Protein AF-A0A0G0A0A4-F1 (afdb_monomer)

Sequence (777 aa):
MSSAQNKLYKPHVIRAKIATLVMGVAFLLLSVNTVLAADTTIGEYLYNDDYTIDTGASCTLNVKNSDGTALITDQVISSTADGWYGYTFSSPTTTGYYRSEMCCDTNGDHLCIDKSFEINEAVDSSPSTNDISSAVWGYSGRTLTGFNNIVADVWSYATRKLTSGENIVTTVTSTNIENIKTTSNETRLILEQLVNKPIIENSLEEVQDIDLSEKIQTSKTVANELYINLLFLDTTIDKTNKDWVKLTDREILDNLSEAKDIIGDESDSTSSNSFFGKINFLRDTWGLKEGDELHEEIKAINNSLGFVQSGIASYGKSNALLKELRGSSVYLTTSEKILSLINKKISENEANSLLIENNLIASNNILNSWNSNSYLDVKNKVDDLILDVLAINKVPKGKLVIESSFNNISLDKKLKNKVLGLRALLFANKKLMINGSKTVLIANWLEEGSLVIKTLITNPSILISQEVPLKYYLPKEVKKEHIIETDAGAEVKYDTERDQLYVEGNFTLKPGETRTVKVRVEDVWQISETEIDNLLKQTDDLVKPLEKTAYFAQGITLKSNIGVSLNKAKDLLKDGVTPEAKIKAYREAELEINSVKEQVEKLKELVSLASSSGSILGFVGGSQAIAVWGIVITIATGFVFMTVYMRKLLGKETAKEVVLHSKKKHLYDKLAVFLVVSTISGLLSSIGVKKLVLPVYASQNKEVLGTATIDYKAIKIVKLVSLSGVVKTYQNVVDETVLEIIDSGKSAIEIERAGDRVKVVYDQKEAYVDLQNVLSE

Mean predicted aligned error: 21.41 Å

Foldseek 3Di:
DDDDDDDDDDDPDDDDDDDDDPDDDDDDDDDDPDPFQPKGKFKDADADPVRHADQPKWKFKWKADQVRHTDDDRHTWHDDPRRMTMDIDRHDPDWFKMWMKMWIDDPRDIDIDIRIDTDDDDDDDDQPPVNVVCCVVVPPPDPPVVDPCVVVVQVVPPDDPPPPPCPPDVVVDPVVVVVVVVVVVVVVVVLVCLLPPDQKVQALVVPDDPCLVVLLVVLLVLLVLLLVLLVLLLVLLVVCLVCVVVDFLVRSLVSLVVNLVQQDDCPADCPDNHNNNSLNVLCQFAVDPLSVVLSVLSVLLNVLSVVLNVCCVPPRDDPVNSVSSVVNSVSSVVSNVSSVVSSVVSVVSVVLLVLLVVLLVLLVVLLQCLVVDDPVVSQVSLVVSVVSLVVSALQQVLVVLLDDPDPPDDPSQSSNSNSQSSSQRSSQSVVCSRNDQQDWDWYWTWGDDQTKIKIKTWNSAQPFKDKDKDKMWHGLLFDPVFWDDWDPFKDWDADPVVNTIMIIGIDIAGHSDMDMIMTGGGDRLDDDVVVLVVLLVLLVVLLVLCPPFPCNVVSVVLSVLLVVLSVQLVVLCVSQSGPSSSNSSSSSSVVSVVVSVVSSVVSVVSSVVRVVPPDPPPPDDDPPDVVPVVVVVVVVVVVVVVVVVVCVVVVDDDDDDDDDDDDDDDDDDDDPPDPDPDPPDDPDDDDDDDDDDDDDDDDDDDDDDDDDDDDDPFKDFDDWDDPDDDADADDDPPPARWGWDADDAWTWTWIDGPHDIDIDIDGDRTDTDRPVVVVVD

Organism: NCBI:txid1618566

Structure (mmCIF, N/CA/C/O backbone):
data_AF-A0A0G0A0A4-F1
#
_entry.id   AF-A0A0G0A0A4-F1
#
loop_
_atom_site.group_PDB
_atom_site.id
_atom_site.type_symbol
_atom_site.label_atom_id
_atom_site.label_alt_id
_atom_site.label_comp_id
_atom_site.label_asym_id
_atom_site.label_entity_id
_atom_site.label_seq_id
_atom_site.pdbx_PDB_ins_code
_atom_site.Cartn_x
_atom_site.Cartn_y
_atom_site.Cartn_z
_atom_site.occupancy
_atom_site.B_iso_or_equiv
_atom_site.auth_seq_id
_atom_site.auth_comp_id
_atom_site.auth_asym_id
_atom_site.auth_atom_id
_atom_site.pdbx_PDB_model_num
ATOM 1 N N . MET A 1 1 ? 0.612 53.988 1.723 1.00 29.50 1 MET A N 1
ATOM 2 C CA . MET A 1 1 ? 1.878 54.645 1.324 1.00 29.50 1 MET A CA 1
ATOM 3 C C . MET A 1 1 ? 2.865 53.531 0.987 1.00 29.50 1 MET A C 1
ATOM 5 O O . MET A 1 1 ? 3.142 52.733 1.861 1.00 29.50 1 MET A O 1
ATOM 9 N N . SER A 1 2 ? 3.047 53.244 -0.311 1.00 24.03 2 SER A N 1
ATOM 10 C CA . SER A 1 2 ? 4.286 53.507 -1.087 1.00 24.03 2 SER A CA 1
ATOM 11 C C . SER A 1 2 ? 5.412 52.506 -0.762 1.00 24.03 2 SER A C 1
ATOM 13 O O . SER A 1 2 ? 5.989 52.590 0.310 1.00 24.03 2 SER A O 1
ATOM 15 N N . SER A 1 3 ? 5.610 51.469 -1.594 1.00 24.91 3 SER A N 1
ATOM 16 C CA . SER A 1 3 ? 6.610 51.397 -2.700 1.00 24.91 3 SER A CA 1
ATOM 17 C C . SER A 1 3 ? 7.986 50.928 -2.193 1.00 24.91 3 SER A C 1
ATOM 19 O O . SER A 1 3 ? 8.623 51.652 -1.446 1.00 24.91 3 SER A O 1
ATOM 21 N N . ALA A 1 4 ? 8.389 49.668 -2.380 1.00 26.62 4 ALA A N 1
ATOM 22 C CA . ALA A 1 4 ? 9.001 49.039 -3.567 1.00 26.62 4 ALA A CA 1
ATOM 23 C C . ALA A 1 4 ? 10.544 49.153 -3.651 1.00 26.62 4 ALA A C 1
ATOM 25 O O . ALA A 1 4 ? 11.102 50.240 -3.608 1.00 26.62 4 ALA A O 1
ATOM 26 N N . GLN A 1 5 ? 11.144 47.977 -3.906 1.00 28.94 5 GLN A N 1
ATOM 27 C CA . GLN A 1 5 ? 12.481 47.642 -4.430 1.00 28.94 5 GLN A CA 1
ATOM 28 C C . GLN A 1 5 ? 13.717 47.694 -3.509 1.00 28.94 5 GLN A C 1
ATOM 30 O O . GLN A 1 5 ? 14.289 48.747 -3.265 1.00 28.94 5 GLN A O 1
ATOM 35 N N . ASN A 1 6 ? 14.267 46.503 -3.217 1.00 24.59 6 ASN A N 1
ATOM 36 C CA . ASN A 1 6 ? 15.629 46.191 -3.661 1.00 24.59 6 ASN A CA 1
ATOM 37 C C . ASN A 1 6 ? 15.831 44.685 -3.930 1.00 24.59 6 ASN A C 1
ATOM 39 O O . ASN A 1 6 ? 15.337 43.828 -3.201 1.00 24.59 6 ASN A O 1
ATOM 43 N N . LYS A 1 7 ? 16.515 44.392 -5.039 1.00 26.94 7 LYS A N 1
ATOM 44 C CA . LYS A 1 7 ? 16.968 43.072 -5.509 1.00 26.94 7 LYS A CA 1
ATOM 45 C C . LYS A 1 7 ? 18.285 42.692 -4.811 1.00 26.94 7 LYS A C 1
ATOM 47 O O . LYS A 1 7 ? 19.042 43.582 -4.452 1.00 26.94 7 LYS A O 1
ATOM 52 N N . LEU A 1 8 ? 18.587 41.386 -4.829 1.00 25.94 8 LEU A N 1
ATOM 53 C CA . LEU A 1 8 ? 19.893 40.740 -4.587 1.00 25.94 8 LEU A CA 1
ATOM 54 C C . LEU A 1 8 ? 20.396 40.730 -3.136 1.00 25.94 8 LEU A C 1
ATOM 56 O O . LEU A 1 8 ? 21.037 41.667 -2.693 1.00 25.94 8 LEU A O 1
ATOM 60 N N . TYR A 1 9 ? 20.187 39.606 -2.454 1.00 22.77 9 TYR A N 1
ATOM 61 C CA . TYR A 1 9 ? 21.241 38.669 -2.038 1.00 22.77 9 TYR A CA 1
ATOM 62 C C . TYR A 1 9 ? 20.531 37.353 -1.681 1.00 22.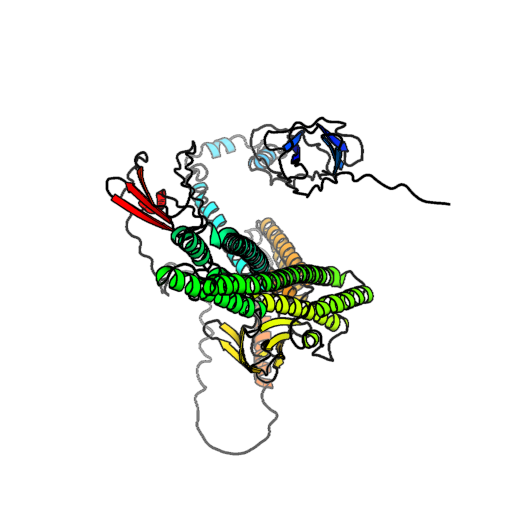77 9 TYR A C 1
ATOM 64 O O . TYR A 1 9 ? 19.461 37.388 -1.080 1.00 22.77 9 TYR A O 1
ATOM 72 N N . LYS A 1 10 ? 21.055 36.201 -2.116 1.00 29.08 10 LYS A N 1
ATOM 73 C CA . LYS A 1 10 ? 20.685 34.905 -1.528 1.00 29.08 10 LYS A CA 1
ATOM 74 C C . LYS A 1 10 ? 21.368 34.854 -0.157 1.00 29.08 10 LYS A C 1
ATOM 76 O O . LYS A 1 10 ? 22.597 34.868 -0.163 1.00 29.08 10 LYS A O 1
ATOM 81 N N . PRO A 1 11 ? 20.655 34.769 0.974 1.00 26.02 11 PRO A N 1
ATOM 82 C CA . PRO A 1 11 ? 21.219 34.126 2.143 1.00 26.02 11 PRO A CA 1
ATOM 83 C C . PRO A 1 11 ? 21.081 32.616 1.938 1.00 26.02 11 PRO A C 1
ATOM 85 O O . PRO A 1 11 ? 20.034 32.132 1.490 1.00 26.02 11 PRO A O 1
ATOM 88 N N . HIS A 1 12 ? 22.155 31.889 2.215 1.00 28.31 12 HIS A N 1
ATOM 89 C CA . HIS A 1 12 ? 22.087 30.463 2.488 1.00 28.31 12 HIS A CA 1
ATOM 90 C C . HIS A 1 12 ? 21.062 30.263 3.608 1.00 28.31 12 HIS A C 1
ATOM 92 O O . HIS A 1 12 ? 21.172 30.845 4.681 1.00 28.31 12 HIS A O 1
ATOM 98 N N . VAL A 1 13 ? 19.976 29.553 3.307 1.00 28.94 13 VAL A N 1
ATOM 99 C CA . VAL A 1 13 ? 18.944 29.247 4.296 1.00 28.94 13 VAL A CA 1
ATOM 100 C C . VAL A 1 13 ? 19.255 27.856 4.810 1.00 28.94 13 VAL A C 1
ATOM 102 O O . VAL A 1 13 ? 18.861 26.873 4.179 1.00 28.94 13 VAL A O 1
ATOM 105 N N . ILE A 1 14 ? 19.932 27.795 5.955 1.00 32.34 14 ILE A N 1
ATOM 106 C CA . ILE A 1 14 ? 20.037 26.579 6.759 1.00 32.34 14 ILE A CA 1
ATOM 107 C C . ILE A 1 14 ? 18.608 26.113 7.056 1.00 32.34 14 ILE A C 1
ATOM 109 O O . ILE A 1 14 ? 17.796 26.835 7.642 1.00 32.34 14 ILE A O 1
ATOM 113 N N . ARG A 1 15 ? 18.267 24.904 6.609 1.00 31.47 15 ARG A N 1
ATOM 114 C CA . ARG A 1 15 ? 17.000 24.248 6.947 1.00 31.47 15 ARG A CA 1
ATOM 115 C C . ARG A 1 15 ? 17.237 23.319 8.131 1.00 31.47 15 ARG A C 1
ATOM 117 O O . ARG A 1 15 ? 17.582 22.158 7.932 1.00 31.47 15 ARG A O 1
ATOM 124 N N . ALA A 1 16 ? 16.998 23.805 9.347 1.00 31.25 16 ALA A N 1
ATOM 125 C CA . ALA A 1 16 ? 16.889 22.935 10.514 1.00 31.25 16 ALA A CA 1
ATOM 126 C C . ALA A 1 16 ? 15.689 21.988 10.325 1.00 31.25 16 ALA A C 1
ATOM 128 O O . ALA A 1 16 ? 14.550 22.433 10.156 1.00 31.25 16 ALA A O 1
ATOM 129 N N . LYS A 1 17 ? 15.940 20.675 10.308 1.00 31.05 17 LYS A N 1
ATOM 130 C CA . LYS A 1 17 ? 14.891 19.656 10.417 1.00 31.05 17 LYS A CA 1
ATOM 131 C C . LYS A 1 17 ? 14.899 19.108 11.839 1.00 31.05 17 LYS A C 1
ATOM 133 O O . LYS A 1 17 ? 15.917 18.629 12.316 1.00 31.05 17 LYS A O 1
ATOM 138 N N . ILE A 1 18 ? 13.737 19.213 12.475 1.00 26.08 18 ILE A N 1
ATOM 139 C CA . ILE A 1 18 ? 13.454 18.866 13.868 1.00 26.08 18 ILE A CA 1
ATOM 140 C C . ILE A 1 18 ? 13.648 17.357 14.086 1.00 26.08 18 ILE A C 1
ATOM 142 O O . ILE A 1 18 ? 12.880 16.559 13.548 1.00 26.08 18 ILE A O 1
ATOM 146 N N . ALA A 1 19 ? 14.624 16.977 14.912 1.00 27.44 19 ALA A N 1
ATOM 147 C CA . ALA A 1 19 ? 14.659 15.688 15.596 1.00 27.44 19 ALA A CA 1
ATOM 148 C C . ALA A 1 19 ? 14.524 15.953 17.104 1.00 27.44 19 ALA A C 1
ATOM 150 O O . ALA A 1 19 ? 15.497 16.207 17.807 1.00 27.44 19 ALA A O 1
ATOM 151 N N . THR A 1 20 ? 13.289 15.966 17.606 1.00 28.41 20 THR A N 1
ATOM 152 C CA . THR A 1 20 ? 13.026 16.141 19.039 1.00 28.41 20 THR A CA 1
ATOM 153 C C . THR A 1 20 ? 13.281 14.819 19.760 1.00 28.41 20 THR A C 1
ATOM 155 O O . THR A 1 20 ? 12.445 13.920 19.705 1.00 28.41 20 THR A O 1
ATOM 158 N N . LEU A 1 21 ? 14.413 14.698 20.456 1.00 26.48 21 LEU A N 1
ATOM 159 C CA . LEU A 1 21 ? 14.644 13.636 21.435 1.00 26.48 21 LEU A CA 1
ATOM 160 C C . LEU A 1 21 ? 14.591 14.247 22.842 1.00 26.48 21 LEU A C 1
ATOM 162 O O . LEU A 1 21 ? 15.580 14.778 23.336 1.00 26.48 21 LEU A O 1
ATOM 166 N N . VAL A 1 22 ? 13.427 14.186 23.492 1.00 28.73 22 VAL A N 1
ATOM 167 C CA . VAL A 1 22 ? 13.326 14.420 24.941 1.00 28.73 22 VAL A CA 1
ATOM 168 C C . VAL A 1 22 ? 13.522 13.068 25.615 1.00 28.73 22 VAL A C 1
ATOM 170 O O . VAL A 1 22 ? 12.591 12.270 25.701 1.00 28.73 22 VAL A O 1
ATOM 173 N N . MET A 1 23 ? 14.748 12.779 26.048 1.00 30.05 23 MET A N 1
ATOM 174 C CA . MET A 1 23 ? 15.047 11.575 26.820 1.00 30.05 23 MET A CA 1
ATOM 175 C C . MET A 1 23 ? 14.993 11.918 28.312 1.00 30.05 23 MET A C 1
ATOM 177 O O . MET A 1 23 ? 15.992 12.274 28.927 1.00 30.05 23 MET A O 1
ATOM 181 N N . GLY A 1 24 ? 13.799 11.847 28.897 1.00 28.95 24 GLY A N 1
ATOM 182 C CA . GLY A 1 24 ? 13.641 11.823 30.346 1.00 28.95 24 GLY A CA 1
ATOM 183 C C . GLY A 1 24 ? 13.577 10.377 30.814 1.00 28.95 24 GLY A C 1
ATOM 184 O O . GLY A 1 24 ? 12.564 9.742 30.563 1.00 28.95 24 GLY A O 1
ATOM 185 N N . VAL A 1 25 ? 14.647 9.867 31.434 1.00 28.09 25 VAL A N 1
ATOM 186 C CA . VAL A 1 25 ? 14.665 8.997 32.634 1.00 28.09 25 VAL A CA 1
ATOM 187 C C . VAL A 1 25 ? 16.126 8.639 32.939 1.00 28.09 25 VAL A C 1
ATOM 189 O O . VAL A 1 25 ? 16.785 7.962 32.155 1.00 28.09 25 VAL A O 1
ATOM 192 N N . ALA A 1 26 ? 16.591 8.983 34.141 1.00 28.75 26 ALA A N 1
ATOM 193 C CA . ALA A 1 26 ? 17.640 8.232 34.824 1.00 28.75 26 ALA A CA 1
ATOM 194 C C . ALA A 1 26 ? 17.205 7.988 36.274 1.00 28.75 26 ALA A C 1
ATOM 196 O O . ALA A 1 26 ? 17.236 8.878 37.121 1.00 28.75 26 ALA A O 1
ATOM 197 N N . PHE A 1 27 ? 16.767 6.756 36.535 1.00 28.61 27 PHE A N 1
ATOM 198 C CA . PHE A 1 27 ? 16.627 6.193 37.872 1.00 28.61 27 PHE A CA 1
ATOM 199 C C . PHE A 1 27 ? 18.012 5.698 38.299 1.00 28.61 27 PHE A C 1
ATOM 201 O O . PHE A 1 27 ? 18.518 4.721 37.750 1.00 28.61 27 PHE A O 1
ATOM 208 N N . LEU A 1 28 ? 18.627 6.348 39.286 1.00 26.70 28 LEU A N 1
ATOM 209 C CA . LEU A 1 28 ? 19.745 5.770 40.025 1.00 26.70 28 LEU A CA 1
ATOM 210 C C . LEU A 1 28 ? 19.579 6.108 41.506 1.00 26.70 28 LEU A C 1
ATOM 212 O O . LEU A 1 28 ? 19.682 7.251 41.942 1.00 26.70 28 LEU A O 1
ATOM 216 N N . LEU A 1 29 ? 19.242 5.060 42.254 1.00 30.55 29 LEU A N 1
ATOM 217 C CA . LEU A 1 29 ? 19.116 5.029 43.702 1.00 30.55 29 LEU A CA 1
ATOM 218 C C . LEU A 1 29 ? 20.451 5.397 44.356 1.00 30.55 29 LEU A C 1
ATOM 220 O O . LEU A 1 29 ? 21.361 4.573 44.386 1.00 30.55 29 LEU A O 1
ATOM 224 N N . LEU A 1 30 ? 20.520 6.572 44.979 1.00 26.03 30 LEU A N 1
ATOM 225 C CA . LEU A 1 30 ? 21.329 6.780 46.173 1.00 26.03 30 LEU A CA 1
ATOM 226 C C . LEU A 1 30 ? 20.505 7.544 47.210 1.00 26.03 30 LEU A C 1
ATOM 228 O O . LEU A 1 30 ? 19.925 8.596 46.965 1.00 26.03 30 LEU A O 1
ATOM 232 N N . SER A 1 31 ? 20.438 6.926 48.379 1.00 36.94 31 SER A N 1
ATOM 233 C CA . SER A 1 31 ? 19.771 7.356 49.595 1.00 36.94 31 SER A CA 1
ATOM 234 C C . SER A 1 31 ? 20.186 8.759 50.041 1.00 36.94 31 SER A C 1
ATOM 236 O O . SER A 1 31 ? 21.280 8.911 50.577 1.00 36.94 31 SER A O 1
ATOM 238 N N . VAL A 1 32 ? 19.298 9.746 49.916 1.00 31.20 32 VAL A N 1
ATOM 239 C CA . VAL A 1 32 ? 19.182 10.897 50.830 1.00 31.20 32 VAL A CA 1
ATOM 240 C C . VAL A 1 32 ? 17.857 11.624 50.577 1.00 31.20 32 VAL A C 1
ATOM 242 O O . VAL A 1 32 ? 17.460 11.824 49.435 1.00 31.20 32 VAL A O 1
ATOM 245 N N . ASN A 1 33 ? 17.179 12.015 51.660 1.00 36.56 33 ASN A N 1
ATOM 246 C CA . ASN A 1 33 ? 15.946 12.812 51.683 1.00 36.56 33 ASN A CA 1
ATOM 247 C C . ASN A 1 33 ? 16.153 14.231 51.128 1.00 36.56 33 ASN A C 1
ATOM 249 O O . ASN A 1 33 ? 16.147 15.216 51.867 1.00 36.56 33 ASN A O 1
ATOM 253 N N . THR A 1 34 ? 16.292 14.343 49.819 1.00 35.16 34 THR A N 1
ATOM 254 C CA . THR A 1 34 ? 16.170 15.592 49.074 1.00 35.16 34 THR A CA 1
ATOM 255 C C . THR A 1 34 ? 15.450 15.253 47.783 1.00 35.16 34 THR A C 1
ATOM 257 O O . THR A 1 34 ? 15.852 14.305 47.113 1.00 35.16 34 THR A O 1
ATOM 260 N N . VAL A 1 35 ? 14.405 16.006 47.426 1.00 36.62 35 VAL A N 1
ATOM 261 C CA . VAL A 1 35 ? 13.952 16.075 46.031 1.00 36.62 35 VAL A CA 1
ATOM 262 C C . VAL A 1 35 ? 15.178 16.533 45.252 1.00 36.62 35 VAL A C 1
ATOM 264 O O . VAL A 1 35 ? 15.527 17.711 45.283 1.00 36.62 35 VAL A O 1
ATOM 267 N N . LEU A 1 36 ? 15.929 15.585 44.694 1.00 41.47 36 LEU A N 1
ATOM 268 C CA . LEU A 1 36 ? 17.048 15.911 43.834 1.00 41.47 36 LEU A CA 1
ATOM 269 C C . LEU A 1 36 ? 16.397 16.524 42.608 1.00 41.47 36 LEU A C 1
ATOM 271 O O . LEU A 1 36 ? 15.638 15.857 41.906 1.00 41.47 36 LEU A O 1
ATOM 275 N N . ALA A 1 37 ? 16.630 17.819 42.418 1.00 53.06 37 ALA A N 1
ATOM 276 C CA . ALA A 1 37 ? 16.409 18.457 41.140 1.00 53.06 37 ALA A CA 1
ATOM 277 C C . ALA A 1 37 ? 17.038 17.541 40.083 1.00 53.06 37 ALA A C 1
ATOM 279 O O . ALA A 1 37 ? 18.246 17.313 40.116 1.00 53.06 37 ALA A O 1
ATOM 280 N N . ALA A 1 38 ? 16.217 16.929 39.230 1.00 62.59 38 ALA A N 1
ATOM 281 C CA . ALA A 1 38 ? 16.738 16.118 38.142 1.00 62.59 38 ALA A CA 1
ATOM 282 C C . ALA A 1 38 ? 17.579 17.037 37.255 1.00 62.59 38 ALA A C 1
ATOM 284 O O . ALA A 1 38 ? 17.164 18.164 36.984 1.00 62.59 38 ALA A O 1
ATOM 285 N N . ASP A 1 39 ? 18.751 16.607 36.813 1.00 77.75 39 ASP A N 1
ATOM 286 C CA . ASP A 1 39 ? 19.500 17.393 35.842 1.00 77.75 39 ASP A CA 1
ATOM 287 C C . ASP A 1 39 ? 18.760 17.337 34.496 1.00 77.75 39 ASP A C 1
ATOM 289 O O . ASP A 1 39 ? 18.486 16.261 33.964 1.00 77.75 39 ASP A O 1
ATOM 293 N N . THR A 1 40 ? 18.382 18.504 33.975 1.00 80.44 40 THR A N 1
ATOM 294 C CA . THR A 1 40 ? 17.762 18.672 32.659 1.00 80.44 40 THR A CA 1
ATOM 295 C C . THR A 1 40 ? 18.833 19.098 31.668 1.00 80.44 40 THR A C 1
ATOM 297 O O . THR A 1 40 ? 19.516 20.103 31.873 1.00 80.44 40 THR A O 1
ATOM 300 N N . THR A 1 41 ? 18.956 18.355 30.570 1.00 88.31 41 THR A N 1
ATOM 301 C CA . THR A 1 41 ? 19.837 18.697 29.449 1.00 88.31 41 THR A CA 1
ATOM 302 C C . THR A 1 41 ? 19.011 19.224 28.285 1.00 88.31 41 THR A C 1
ATOM 304 O O . THR A 1 41 ? 18.107 18.546 27.802 1.00 88.31 41 THR A O 1
ATOM 307 N N . ILE A 1 42 ? 19.345 20.422 27.809 1.00 88.25 42 ILE A N 1
ATOM 308 C CA . ILE A 1 42 ? 18.784 21.007 26.586 1.00 88.25 42 ILE A CA 1
ATOM 309 C C . ILE A 1 42 ? 19.903 21.102 25.558 1.00 88.25 42 ILE A C 1
ATOM 311 O O . ILE A 1 42 ? 20.974 21.621 25.872 1.00 88.25 42 ILE A O 1
ATOM 315 N N . GLY A 1 43 ? 19.657 20.626 24.340 1.00 89.31 43 GLY A N 1
ATOM 316 C CA . GLY A 1 43 ? 20.625 20.728 23.256 1.00 89.31 43 GLY A CA 1
ATOM 317 C C . GLY A 1 43 ? 20.066 20.427 21.868 1.00 89.31 43 GLY A C 1
ATOM 318 O O . GLY A 1 43 ? 18.873 20.148 21.702 1.00 89.31 43 GLY A O 1
ATOM 319 N N . GLU A 1 44 ? 20.941 20.533 20.872 1.00 87.88 44 GLU A N 1
ATOM 320 C CA . GLU A 1 44 ? 20.656 20.305 19.454 1.00 87.88 44 GLU A CA 1
ATOM 321 C C . GLU A 1 44 ? 21.911 19.826 18.708 1.00 87.88 44 GLU A C 1
ATOM 323 O O . GLU A 1 44 ? 23.029 20.225 19.041 1.00 87.88 44 GLU A O 1
ATOM 328 N N . TYR A 1 45 ? 21.719 19.000 17.676 1.00 90.62 45 TYR A N 1
ATOM 329 C CA . TYR A 1 45 ? 22.780 18.657 16.726 1.00 90.62 45 TYR A CA 1
ATOM 330 C C . TYR A 1 45 ? 22.881 19.709 15.620 1.00 90.62 45 TYR A C 1
ATOM 332 O O . TYR A 1 45 ? 21.875 20.057 14.996 1.00 90.62 45 TYR A O 1
ATOM 340 N N . LEU A 1 46 ? 24.097 20.174 15.327 1.00 84.94 46 LEU A N 1
ATOM 341 C CA . LEU A 1 46 ? 24.328 21.149 14.263 1.00 84.94 46 LEU A CA 1
ATOM 342 C C . LEU A 1 46 ? 24.993 20.510 13.037 1.00 84.94 46 LEU A C 1
ATOM 344 O O . LEU A 1 46 ? 26.036 19.859 13.126 1.00 84.94 46 LEU A O 1
ATOM 348 N N . TYR A 1 47 ? 24.389 20.750 11.873 1.00 83.75 47 TYR A N 1
ATOM 349 C CA . TYR A 1 47 ? 24.894 20.327 10.570 1.00 83.75 47 TYR A CA 1
ATOM 350 C C . TYR A 1 47 ? 24.950 21.526 9.622 1.00 83.75 47 TYR A C 1
ATOM 352 O O . TYR A 1 47 ? 24.092 22.409 9.691 1.00 83.75 47 TYR A O 1
ATOM 360 N N . ASN A 1 48 ? 25.925 21.537 8.714 1.00 79.38 48 ASN A N 1
ATOM 361 C CA . ASN A 1 48 ? 25.966 22.508 7.619 1.00 79.38 48 ASN A CA 1
ATOM 362 C C . ASN A 1 48 ? 25.065 22.093 6.436 1.00 79.38 48 ASN A C 1
ATOM 364 O O . ASN A 1 48 ? 24.437 21.032 6.453 1.00 79.38 48 ASN A O 1
ATOM 368 N N . ASP A 1 49 ? 25.019 22.924 5.388 1.00 76.06 49 ASP A N 1
ATOM 369 C CA . ASP A 1 49 ? 24.184 22.712 4.190 1.00 76.06 49 ASP A CA 1
ATOM 370 C C . ASP A 1 49 ? 24.474 21.386 3.449 1.00 76.06 49 ASP A C 1
ATOM 372 O O . ASP A 1 49 ? 23.611 20.887 2.724 1.00 76.06 49 ASP A O 1
ATOM 376 N N . ASP A 1 50 ? 25.651 20.791 3.667 1.00 77.50 50 ASP A N 1
ATOM 377 C CA . ASP A 1 50 ? 26.073 19.508 3.092 1.00 77.50 50 ASP A CA 1
ATOM 378 C C . ASP A 1 50 ? 25.802 18.309 4.028 1.00 77.50 50 ASP A C 1
ATOM 380 O O . ASP A 1 50 ? 26.282 17.203 3.777 1.00 77.50 50 ASP A O 1
ATOM 384 N N . TYR A 1 51 ? 25.036 18.504 5.112 1.00 76.81 51 TYR A N 1
ATOM 385 C CA . TYR A 1 51 ? 24.743 17.498 6.147 1.00 76.81 51 TYR A CA 1
ATOM 386 C C . TYR A 1 51 ? 25.986 16.950 6.866 1.00 76.81 51 TYR A C 1
ATOM 388 O O . TYR A 1 51 ? 25.963 15.852 7.426 1.00 76.81 51 TYR A O 1
ATOM 396 N N . THR A 1 52 ? 27.078 17.713 6.886 1.00 79.38 52 THR A N 1
ATOM 397 C CA . THR A 1 52 ? 28.266 17.374 7.677 1.00 79.38 52 THR A CA 1
ATOM 398 C C . THR A 1 52 ? 28.204 18.056 9.041 1.00 79.38 52 THR A C 1
ATOM 400 O O . THR A 1 52 ? 27.661 19.154 9.167 1.00 79.38 52 THR A O 1
ATOM 403 N N . ILE A 1 53 ? 28.719 17.373 10.067 1.00 86.06 53 ILE A N 1
ATOM 404 C CA . ILE A 1 53 ? 28.735 17.859 11.451 1.00 86.06 53 ILE A CA 1
ATOM 405 C C . ILE A 1 53 ? 29.494 19.191 11.524 1.00 86.06 53 ILE A C 1
ATOM 407 O O . ILE A 1 53 ? 30.647 19.264 11.094 1.00 86.06 53 ILE A O 1
ATOM 411 N N . ASP A 1 54 ? 28.869 20.216 12.106 1.00 82.62 54 ASP A N 1
ATOM 412 C CA . ASP A 1 54 ? 29.525 21.491 12.406 1.00 82.62 54 ASP A CA 1
ATOM 413 C C . ASP A 1 54 ? 29.805 21.589 13.910 1.00 82.62 54 ASP A C 1
ATOM 415 O O . ASP A 1 54 ? 28.889 21.721 14.714 1.00 82.62 54 ASP A O 1
ATOM 419 N N . THR A 1 55 ? 31.081 21.519 14.299 1.00 86.81 55 THR A N 1
ATOM 420 C CA . THR A 1 55 ? 31.526 21.705 15.694 1.00 86.81 55 THR A CA 1
ATOM 421 C C . THR A 1 55 ? 32.090 23.104 15.965 1.00 86.81 55 THR A C 1
ATOM 423 O O . THR A 1 55 ? 32.597 23.349 17.062 1.00 86.81 55 THR A O 1
ATOM 426 N N . GLY A 1 56 ? 32.086 23.996 14.967 1.00 83.81 56 GLY A N 1
ATOM 427 C CA . GLY A 1 56 ? 32.715 25.320 15.005 1.00 83.81 56 GLY A CA 1
ATOM 428 C C . GLY A 1 56 ? 31.777 26.475 15.367 1.00 83.81 56 GLY A C 1
ATOM 429 O O . GLY A 1 56 ? 32.244 27.606 15.497 1.00 83.81 56 GLY A O 1
ATOM 430 N N . ALA A 1 57 ? 30.481 26.213 15.540 1.00 86.56 57 ALA A N 1
ATOM 431 C CA . ALA A 1 57 ? 29.494 27.223 15.903 1.00 86.56 57 ALA A CA 1
ATOM 432 C C . ALA A 1 57 ? 29.612 27.683 17.365 1.00 86.56 57 ALA A C 1
ATOM 434 O O . ALA A 1 57 ? 30.011 26.920 18.249 1.00 86.56 57 ALA A O 1
ATOM 435 N N . SER A 1 58 ? 29.208 28.929 17.617 1.00 90.62 58 SER A N 1
ATOM 436 C CA . SER A 1 58 ? 29.053 29.516 18.948 1.00 90.62 58 SER A CA 1
ATOM 437 C C . SER A 1 58 ? 27.571 29.562 19.310 1.00 90.62 58 SER A C 1
ATOM 439 O O . SER A 1 58 ? 26.830 30.328 18.701 1.00 90.62 58 SER A O 1
ATOM 441 N N . CYS A 1 59 ? 27.139 28.776 20.299 1.00 93.12 59 CYS A N 1
ATOM 442 C CA . CYS A 1 59 ? 25.731 28.686 20.693 1.00 93.12 59 CYS A CA 1
ATOM 443 C C . CYS A 1 59 ? 25.465 29.239 22.101 1.00 93.12 59 CYS A C 1
ATOM 445 O O . CYS A 1 59 ? 26.276 29.056 23.013 1.00 93.12 59 CYS A O 1
ATOM 447 N N . THR A 1 60 ? 24.304 29.868 22.294 1.00 94.81 60 THR A N 1
ATOM 448 C CA . THR A 1 60 ? 23.795 30.374 23.575 1.00 94.81 60 THR A CA 1
ATOM 449 C C . THR A 1 60 ? 22.382 29.861 23.870 1.00 94.81 60 THR A C 1
ATOM 451 O O . THR A 1 60 ? 21.578 29.659 22.961 1.00 94.81 60 THR A O 1
ATOM 454 N N . LEU A 1 61 ? 22.072 29.643 25.153 1.00 94.25 61 LEU A N 1
ATOM 455 C CA . LEU A 1 61 ? 20.765 29.219 25.660 1.00 94.25 61 LEU A CA 1
ATOM 456 C C . LEU A 1 61 ? 20.154 30.301 26.556 1.00 94.25 61 LEU A C 1
ATOM 458 O O . LEU A 1 61 ? 20.779 30.770 27.511 1.00 94.25 61 LEU A O 1
ATOM 462 N N . ASN A 1 62 ? 18.890 30.618 26.300 1.00 93.75 62 ASN A N 1
ATOM 463 C CA . ASN A 1 62 ? 18.038 31.445 27.142 1.00 93.75 62 ASN A CA 1
ATOM 464 C C . ASN A 1 62 ? 16.842 30.616 27.622 1.00 93.75 62 ASN A C 1
ATOM 466 O O . ASN A 1 62 ? 16.177 29.971 26.818 1.00 93.75 62 ASN A O 1
ATOM 470 N N . VAL A 1 63 ? 16.531 30.643 28.920 1.00 92.50 63 VAL A N 1
ATOM 471 C CA . VAL A 1 63 ? 15.365 29.948 29.498 1.00 92.50 63 VAL A CA 1
ATOM 472 C C . VAL A 1 63 ? 14.582 30.910 30.378 1.00 92.50 63 VAL A C 1
ATOM 474 O O . VAL A 1 63 ? 15.160 31.636 31.186 1.00 92.50 63 VAL A O 1
ATOM 477 N N . LYS A 1 64 ? 13.257 30.903 30.251 1.00 91.56 64 LYS A N 1
ATOM 478 C CA . LYS A 1 64 ? 12.314 31.637 31.095 1.00 91.56 64 LYS A CA 1
ATOM 479 C C . LYS A 1 64 ? 11.452 30.663 31.890 1.00 91.56 64 LYS A C 1
ATOM 481 O O . LYS A 1 64 ? 11.005 29.648 31.358 1.00 91.56 64 LYS A O 1
ATOM 486 N N . ASN A 1 65 ? 11.184 31.023 33.140 1.00 88.62 65 ASN A N 1
ATOM 487 C CA . ASN A 1 65 ? 10.226 30.358 34.012 1.00 88.62 65 ASN A CA 1
ATOM 488 C C . ASN A 1 65 ? 8.806 30.384 33.420 1.00 88.62 65 ASN A C 1
ATOM 490 O O . ASN A 1 65 ? 8.504 31.158 32.499 1.00 88.62 65 ASN A O 1
ATOM 494 N N . SER A 1 66 ? 7.914 29.578 33.999 1.00 85.31 66 SER A N 1
ATOM 495 C CA . SER A 1 66 ? 6.500 29.515 33.611 1.00 85.31 66 SER A CA 1
ATOM 496 C C . SER A 1 66 ? 5.751 30.840 33.774 1.00 85.31 66 SER A C 1
ATOM 498 O O . SER A 1 66 ? 4.855 31.150 32.988 1.00 85.31 66 SER A O 1
ATOM 500 N N . ASP A 1 67 ? 6.186 31.693 34.702 1.00 84.12 67 ASP A N 1
ATOM 501 C CA . ASP A 1 67 ? 5.682 33.059 34.888 1.00 84.12 67 ASP A CA 1
ATOM 502 C C . ASP A 1 67 ? 6.291 34.095 33.913 1.00 84.12 67 ASP A C 1
ATOM 504 O O . ASP A 1 67 ? 5.855 35.245 33.864 1.00 84.12 67 ASP A O 1
ATOM 508 N N . GLY A 1 68 ? 7.274 33.697 33.098 1.00 79.62 68 GLY A N 1
ATOM 509 C CA . GLY A 1 68 ? 7.971 34.554 32.137 1.00 79.62 68 GLY A CA 1
ATOM 510 C C . GLY A 1 68 ? 9.196 35.298 32.666 1.00 79.62 68 GLY A C 1
ATOM 511 O O . GLY A 1 68 ? 9.820 36.022 31.886 1.00 79.62 68 GLY A O 1
ATOM 512 N N . THR A 1 69 ? 9.579 35.108 33.928 1.00 89.62 69 THR A N 1
ATOM 513 C CA . THR A 1 69 ? 10.853 35.614 34.465 1.00 89.62 69 THR A CA 1
ATOM 514 C C . THR A 1 69 ? 12.044 34.833 33.898 1.00 89.62 69 THR A C 1
ATOM 516 O O . THR A 1 69 ? 11.901 33.682 33.495 1.00 89.62 69 THR A O 1
ATOM 519 N N . ALA A 1 70 ? 13.226 35.448 33.807 1.00 88.19 70 ALA A N 1
ATOM 520 C CA . ALA A 1 70 ? 14.418 34.776 33.282 1.00 88.19 70 ALA A CA 1
ATOM 521 C C . ALA A 1 70 ? 14.967 33.748 34.289 1.00 88.19 70 ALA A C 1
ATOM 523 O O . ALA A 1 70 ? 15.138 34.067 35.465 1.00 88.19 70 ALA A O 1
ATOM 524 N N . LEU A 1 71 ? 15.251 32.533 33.814 1.00 87.25 71 LEU A N 1
ATOM 525 C CA . LEU A 1 71 ? 15.887 31.447 34.566 1.00 87.25 71 LEU A CA 1
ATOM 526 C C . LEU A 1 71 ? 17.360 31.282 34.164 1.00 87.25 71 LEU A C 1
ATOM 528 O O . LEU A 1 71 ? 18.228 31.196 35.026 1.00 87.25 71 LEU A O 1
ATOM 532 N N . ILE A 1 72 ? 17.637 31.255 32.859 1.00 91.62 72 ILE A N 1
ATOM 533 C CA . ILE A 1 72 ? 18.983 31.186 32.274 1.00 91.62 72 ILE A CA 1
ATOM 534 C C . ILE A 1 72 ? 19.075 32.286 31.218 1.00 91.62 72 ILE A C 1
ATOM 536 O O . ILE A 1 72 ? 18.121 32.498 30.465 1.00 91.62 72 ILE A O 1
ATOM 540 N N . THR A 1 73 ? 20.198 33.001 31.169 1.00 92.31 73 THR A N 1
ATOM 541 C CA . THR A 1 73 ? 20.403 34.102 30.221 1.00 92.31 73 THR A CA 1
ATOM 542 C C . THR A 1 73 ? 21.791 34.030 29.602 1.00 92.31 73 THR A C 1
ATOM 544 O O . THR A 1 73 ? 22.772 33.924 30.335 1.00 92.31 73 THR A O 1
ATOM 547 N N . ASP A 1 74 ? 21.850 34.077 28.270 1.00 89.44 74 ASP A N 1
ATOM 548 C CA . ASP A 1 74 ? 23.057 34.059 27.434 1.00 89.44 74 ASP A CA 1
ATOM 549 C C . ASP A 1 74 ? 24.057 32.951 27.805 1.00 89.44 74 ASP A C 1
ATOM 551 O O . ASP A 1 74 ? 25.277 33.131 27.771 1.00 89.44 74 ASP A O 1
ATOM 555 N N . GLN A 1 75 ? 23.543 31.777 28.176 1.00 94.56 75 GLN A N 1
ATOM 556 C CA . GLN A 1 75 ? 24.375 30.670 28.623 1.00 94.56 75 GLN A CA 1
ATOM 557 C C . GLN A 1 75 ? 25.086 30.027 27.439 1.00 94.56 75 GLN A C 1
ATOM 559 O O . GLN A 1 75 ? 24.446 29.406 26.597 1.00 94.56 75 GLN A O 1
ATOM 564 N N . VAL A 1 76 ? 26.413 30.133 27.398 1.00 92.12 76 VAL A N 1
ATOM 565 C CA . VAL A 1 76 ? 27.233 29.502 26.355 1.00 92.12 76 VAL A CA 1
ATOM 566 C C . VAL A 1 76 ? 27.104 27.978 26.429 1.00 92.12 76 VAL A C 1
ATOM 568 O O . VAL A 1 76 ? 27.214 27.394 27.513 1.00 92.12 76 VAL A O 1
ATOM 571 N N . ILE A 1 77 ? 26.892 27.354 25.270 1.00 90.69 77 ILE A N 1
ATOM 572 C CA . ILE A 1 77 ? 26.729 25.910 25.090 1.00 90.69 77 ILE A CA 1
ATOM 573 C C . ILE A 1 77 ? 27.964 25.349 24.378 1.00 90.69 77 ILE A C 1
ATOM 575 O O . ILE A 1 77 ? 28.378 25.863 23.340 1.00 90.69 77 ILE A O 1
ATOM 579 N N . SER A 1 78 ? 28.554 24.287 24.925 1.00 83.62 78 SER A N 1
ATOM 580 C CA . SER A 1 78 ? 29.715 23.610 24.338 1.00 83.62 78 SER A CA 1
ATOM 581 C C . SER A 1 78 ? 29.310 22.502 23.366 1.00 83.62 78 SER A C 1
ATOM 583 O O . SER A 1 78 ? 28.350 21.780 23.641 1.00 83.62 78 SER A O 1
ATOM 585 N N . SER A 1 79 ? 30.086 22.323 22.293 1.00 85.25 79 SER A N 1
ATOM 586 C CA . SER A 1 79 ? 29.960 21.180 21.388 1.00 85.25 79 SER A CA 1
ATOM 587 C C . SER A 1 79 ? 30.680 19.934 21.898 1.00 85.25 79 SER A C 1
ATOM 589 O O . SER A 1 79 ? 31.716 20.005 22.565 1.00 85.25 79 SER A O 1
ATOM 591 N N . THR A 1 80 ? 30.157 18.774 21.524 1.00 86.94 80 THR A N 1
ATOM 592 C CA . THR A 1 80 ? 30.842 17.480 21.561 1.00 86.94 80 THR A CA 1
ATOM 593 C C . THR A 1 80 ? 31.310 17.081 20.157 1.00 86.94 80 THR A C 1
ATOM 595 O O . THR A 1 80 ? 30.927 17.676 19.149 1.00 86.94 80 THR A O 1
ATOM 598 N N . ALA A 1 81 ? 32.189 16.076 20.075 1.00 82.56 81 ALA A N 1
ATOM 599 C CA . ALA A 1 81 ? 32.830 15.671 18.817 1.00 82.56 81 ALA A CA 1
ATOM 600 C C . ALA A 1 81 ? 31.855 15.125 17.752 1.00 82.56 81 ALA A C 1
ATOM 602 O O . ALA A 1 81 ? 32.206 15.061 16.578 1.00 82.56 81 ALA A O 1
ATOM 603 N N . ASP A 1 82 ? 30.650 14.729 18.157 1.00 83.12 82 ASP A N 1
ATOM 604 C CA . ASP A 1 82 ? 29.560 14.246 17.306 1.00 83.12 82 ASP A CA 1
ATOM 605 C C . ASP A 1 82 ? 28.618 15.365 16.819 1.00 83.12 82 ASP A C 1
ATOM 607 O O . ASP A 1 82 ? 27.637 15.075 16.139 1.00 83.12 82 ASP A O 1
ATOM 611 N N . GLY A 1 83 ? 28.911 16.637 17.121 1.00 81.88 83 GLY A N 1
ATOM 612 C CA . GLY A 1 83 ? 28.117 17.780 16.655 1.00 81.88 83 GLY A CA 1
ATOM 613 C C . GLY A 1 83 ? 26.969 18.188 17.568 1.00 81.88 83 GLY A C 1
ATOM 614 O O . GLY A 1 83 ? 26.171 19.042 17.185 1.00 81.88 83 GLY A O 1
ATOM 615 N N . TRP A 1 84 ? 26.865 17.588 18.755 1.00 89.81 84 TRP A N 1
ATOM 616 C CA . TRP A 1 84 ? 25.856 17.951 19.742 1.00 89.81 84 TRP A CA 1
ATOM 617 C C . TRP A 1 84 ? 26.288 19.169 20.558 1.00 89.81 84 TRP A C 1
ATOM 619 O O . TRP A 1 84 ? 27.371 19.200 21.139 1.00 89.81 84 TRP A O 1
ATOM 629 N N . TYR A 1 85 ? 25.412 20.165 20.636 1.00 90.69 85 TYR A N 1
ATOM 630 C CA . TYR A 1 85 ? 25.538 21.319 21.516 1.00 90.69 85 TYR A CA 1
ATOM 631 C C . TYR A 1 85 ? 24.506 21.184 22.626 1.00 90.69 85 TYR A C 1
ATOM 633 O O . TYR A 1 85 ? 23.315 21.321 22.361 1.00 90.69 85 TYR A O 1
ATOM 641 N N . GLY A 1 86 ? 24.942 20.939 23.863 1.00 90.44 86 GLY A N 1
ATOM 642 C CA . GLY A 1 86 ? 24.031 20.780 24.998 1.00 90.44 86 GLY A CA 1
ATOM 643 C C . GLY A 1 86 ? 24.497 21.460 26.278 1.00 90.44 86 GLY A C 1
ATOM 644 O O . GLY A 1 86 ? 25.692 21.575 26.548 1.00 90.44 86 GLY A O 1
ATOM 645 N N . TYR A 1 87 ? 23.532 21.913 27.073 1.00 90.50 87 TYR A N 1
ATOM 646 C CA . TYR A 1 87 ? 23.742 22.476 28.400 1.00 90.50 87 TYR A CA 1
ATOM 647 C C . TYR A 1 87 ? 22.865 21.751 29.418 1.00 90.50 87 TYR A C 1
ATOM 649 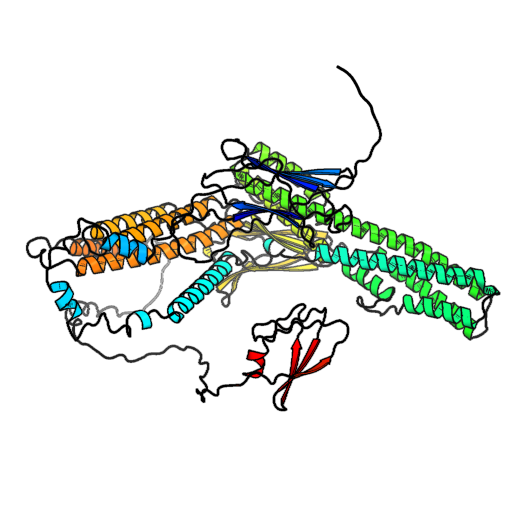O O . TYR A 1 87 ? 21.664 21.570 29.203 1.00 90.50 87 TYR A O 1
ATOM 657 N N . THR A 1 88 ? 23.473 21.353 30.533 1.00 89.06 88 THR A N 1
ATOM 658 C CA . THR A 1 88 ? 22.801 20.648 31.625 1.00 89.06 88 THR A CA 1
ATOM 659 C C . THR A 1 88 ? 22.682 21.563 32.834 1.00 89.06 88 THR A C 1
ATOM 661 O O . THR A 1 88 ? 23.672 22.150 33.270 1.00 89.06 88 THR A O 1
ATOM 664 N N . PHE A 1 89 ? 21.479 21.668 33.391 1.00 84.62 89 PHE A N 1
ATOM 665 C CA . PHE A 1 89 ? 21.202 22.416 34.614 1.00 84.62 89 PHE A CA 1
ATOM 666 C C . PHE A 1 89 ? 20.221 21.659 35.500 1.00 84.62 89 PHE A C 1
ATOM 668 O O . PHE A 1 89 ? 19.398 20.883 35.021 1.00 84.62 89 PHE A O 1
ATOM 675 N N . SER A 1 90 ? 20.275 21.908 36.803 1.00 83.25 90 SER A N 1
ATOM 676 C CA . SER A 1 90 ? 19.349 21.285 37.743 1.00 83.25 90 SER A CA 1
ATOM 677 C C . SER A 1 90 ? 17.933 21.834 37.551 1.00 83.25 90 SER A C 1
ATOM 679 O O . SER A 1 90 ? 17.721 23.050 37.545 1.00 83.25 90 SER A O 1
ATOM 681 N N . SER A 1 91 ? 16.964 20.933 37.386 1.00 77.56 91 SER A N 1
ATOM 682 C CA . SER A 1 91 ? 15.576 21.287 37.082 1.00 77.56 91 SER A CA 1
ATOM 683 C C . SER A 1 91 ? 14.960 22.159 38.179 1.00 77.56 91 SER A C 1
ATOM 685 O O . SER A 1 91 ? 15.064 21.821 39.362 1.00 77.56 91 SER A O 1
ATOM 687 N N . PRO A 1 92 ? 14.268 23.249 37.811 1.00 76.81 92 PRO A N 1
ATOM 688 C CA . PRO A 1 92 ? 13.432 24.001 38.733 1.00 76.81 92 PRO A CA 1
ATOM 689 C C . PRO A 1 92 ? 12.378 23.120 39.411 1.00 76.81 92 PRO A C 1
ATOM 691 O O . PRO A 1 92 ? 11.866 22.170 38.826 1.00 76.81 92 PRO A O 1
ATOM 694 N N . THR A 1 93 ? 12.007 23.470 40.641 1.00 72.00 93 THR A N 1
ATOM 695 C CA . THR A 1 93 ? 10.941 22.783 41.388 1.00 72.00 93 THR A CA 1
ATOM 696 C C . THR A 1 93 ? 9.542 23.310 41.066 1.00 72.00 93 THR A C 1
ATOM 698 O O . THR A 1 93 ? 8.553 22.722 41.497 1.00 72.00 93 THR A O 1
ATOM 701 N N . THR A 1 94 ? 9.444 24.427 40.342 1.00 79.44 94 THR A N 1
ATOM 702 C CA . THR A 1 94 ? 8.165 25.021 39.949 1.00 79.44 94 THR A CA 1
ATOM 703 C C . THR A 1 94 ? 7.617 24.284 38.734 1.00 79.44 94 THR A C 1
ATOM 705 O O . THR A 1 94 ? 8.298 24.138 37.724 1.00 79.44 94 THR A O 1
ATOM 708 N N . THR A 1 95 ? 6.375 23.824 38.821 1.00 80.25 95 THR A N 1
ATOM 709 C CA . THR A 1 95 ? 5.706 23.154 37.708 1.00 80.25 95 THR A CA 1
ATOM 710 C C . THR A 1 95 ? 5.178 24.155 36.680 1.00 80.25 95 THR A C 1
ATOM 712 O O . THR A 1 95 ? 4.953 25.337 36.970 1.00 80.25 95 THR A O 1
ATOM 715 N N . GLY A 1 96 ? 5.008 23.688 35.446 1.00 83.19 96 GLY A N 1
ATOM 716 C CA . GLY A 1 96 ? 4.476 24.459 34.327 1.00 83.19 96 GLY A CA 1
ATOM 717 C C . GLY A 1 96 ? 5.409 24.525 33.120 1.00 83.19 96 GLY A C 1
ATOM 718 O O . GLY A 1 96 ? 6.441 23.859 33.054 1.00 83.19 96 GLY A O 1
ATOM 719 N N . TYR A 1 97 ? 5.007 25.338 32.143 1.00 85.44 97 TYR A N 1
ATOM 720 C CA . TYR A 1 97 ? 5.652 25.452 30.836 1.00 85.44 97 TYR A CA 1
ATOM 721 C C . TYR A 1 97 ? 6.810 26.459 30.837 1.00 85.44 97 TYR A C 1
ATOM 723 O O . TYR A 1 97 ? 6.597 27.658 31.011 1.00 85.44 97 TYR A O 1
ATOM 731 N N . TYR A 1 98 ? 8.026 25.989 30.591 1.00 91.19 98 TYR A N 1
ATOM 732 C CA . TYR A 1 98 ? 9.250 26.778 30.496 1.00 91.19 98 TYR A CA 1
ATOM 733 C C . TYR A 1 98 ? 9.559 27.104 29.041 1.00 91.19 98 TYR A C 1
ATOM 735 O O . TYR A 1 98 ? 9.667 26.214 28.201 1.00 91.19 98 TYR A O 1
ATOM 743 N N . ARG A 1 99 ? 9.748 28.393 28.748 1.00 92.06 99 ARG A N 1
ATOM 744 C CA . ARG A 1 99 ? 10.106 28.847 27.398 1.00 92.06 99 ARG A CA 1
ATOM 745 C C . ARG A 1 99 ? 11.609 28.921 27.263 1.00 92.06 99 ARG A C 1
ATOM 747 O O . ARG A 1 99 ? 12.225 29.659 28.031 1.00 92.06 99 ARG A O 1
ATOM 754 N N . SER A 1 100 ? 12.187 28.234 26.291 1.00 92.38 100 SER A N 1
ATOM 755 C CA . SER A 1 100 ? 13.619 28.334 26.025 1.00 92.38 100 SER A CA 1
ATOM 756 C C . SER A 1 100 ? 13.916 28.558 24.551 1.00 92.38 100 SER A C 1
ATOM 758 O O . SER A 1 100 ? 13.184 28.118 23.668 1.00 92.38 100 SER A O 1
ATOM 760 N N . GLU A 1 101 ? 14.999 29.280 24.308 1.00 93.38 101 GLU A N 1
ATOM 761 C CA . GLU A 1 101 ? 15.495 29.628 22.987 1.00 93.38 101 GLU A CA 1
ATOM 762 C C . GLU A 1 101 ? 16.996 29.355 22.957 1.00 93.38 101 GLU A C 1
ATOM 764 O O . GLU A 1 101 ? 17.739 29.809 23.831 1.00 93.38 101 GLU A O 1
ATOM 769 N N . MET A 1 102 ? 17.425 28.589 21.961 1.00 92.75 102 MET A N 1
ATOM 770 C CA . MET A 1 102 ? 18.825 28.310 21.683 1.00 92.75 102 MET A CA 1
ATOM 771 C C . MET A 1 102 ? 19.208 28.995 20.377 1.00 92.75 102 MET A C 1
ATOM 773 O O . MET A 1 102 ? 18.588 28.722 19.352 1.00 92.75 102 MET A O 1
ATOM 777 N N . CYS A 1 103 ? 20.221 29.857 20.409 1.00 92.19 103 CYS A N 1
ATOM 778 C CA . CYS A 1 103 ? 20.726 30.569 19.238 1.00 92.19 103 CYS A CA 1
ATOM 779 C C . CYS A 1 103 ? 22.172 30.169 18.948 1.00 92.19 103 CYS A C 1
ATOM 781 O O . CYS A 1 103 ? 22.967 30.058 19.874 1.00 92.19 103 CYS A O 1
ATOM 783 N N . CYS A 1 104 ? 22.521 29.965 17.684 1.00 91.38 104 CYS A N 1
ATOM 784 C CA . CYS A 1 104 ? 23.851 29.574 17.235 1.00 91.38 104 CYS A CA 1
ATOM 785 C C . CYS A 1 104 ? 24.333 30.480 16.103 1.00 91.38 104 CYS A C 1
ATOM 787 O O . CYS A 1 104 ? 23.593 30.739 15.151 1.00 91.38 104 CYS A O 1
ATOM 789 N N . ASP A 1 105 ? 25.594 30.896 16.194 1.00 89.44 105 ASP A N 1
ATOM 790 C CA . ASP A 1 105 ? 26.315 31.651 15.176 1.00 89.44 105 ASP A CA 1
ATOM 791 C C . ASP A 1 105 ? 27.421 30.783 14.562 1.00 89.44 105 ASP A C 1
ATOM 793 O O . ASP A 1 105 ? 28.309 30.302 15.272 1.00 89.44 105 ASP A O 1
ATOM 797 N N . THR A 1 106 ? 27.404 30.601 13.241 1.00 84.88 106 THR A N 1
ATOM 798 C CA . THR A 1 106 ? 28.464 29.899 12.497 1.00 84.88 106 THR A CA 1
ATOM 799 C C . THR A 1 106 ? 28.774 30.640 11.204 1.00 84.88 106 THR A C 1
ATOM 801 O O . THR A 1 106 ? 27.879 30.970 10.438 1.00 84.88 106 THR A O 1
ATOM 804 N N . ASN A 1 107 ? 30.047 30.968 10.964 1.00 78.56 107 ASN A N 1
ATOM 805 C CA . ASN A 1 107 ? 30.528 31.589 9.717 1.00 78.56 107 ASN A CA 1
ATOM 806 C C . ASN A 1 107 ? 29.739 32.823 9.205 1.00 78.56 107 ASN A C 1
ATOM 808 O O . ASN A 1 107 ? 29.772 33.127 8.014 1.00 78.56 107 ASN A O 1
ATOM 812 N N . GLY A 1 108 ? 29.091 33.577 10.103 1.00 76.38 108 GLY A N 1
ATOM 813 C CA . GLY A 1 108 ? 28.282 34.760 9.775 1.00 76.38 108 GLY A CA 1
ATOM 814 C C . GLY A 1 108 ? 26.776 34.502 9.636 1.00 76.38 108 GLY A C 1
ATOM 815 O O . GLY A 1 108 ? 26.024 35.469 9.510 1.00 76.38 108 GLY A O 1
ATOM 816 N N . ASP A 1 109 ? 26.343 33.244 9.713 1.00 77.88 109 ASP A N 1
ATOM 817 C CA . ASP A 1 109 ? 24.940 32.836 9.759 1.00 77.88 109 ASP A CA 1
ATOM 818 C C . ASP A 1 109 ? 24.465 32.684 11.210 1.00 77.88 109 ASP A C 1
ATOM 820 O O . ASP A 1 109 ? 25.199 32.188 12.066 1.00 77.88 109 ASP A O 1
ATOM 824 N N . HIS A 1 110 ? 23.223 33.106 11.469 1.00 87.00 110 HIS A N 1
ATOM 825 C CA . HIS A 1 110 ? 22.595 33.112 12.791 1.00 87.00 110 HIS A CA 1
ATOM 826 C C . HIS A 1 110 ? 21.286 32.314 12.769 1.00 87.00 110 HIS A C 1
ATOM 828 O O . HIS A 1 110 ? 20.408 32.573 11.939 1.00 87.00 110 HIS A O 1
ATOM 834 N N . LEU A 1 111 ? 21.138 31.365 13.693 1.00 85.75 111 LEU A N 1
ATOM 835 C CA . LEU A 1 111 ? 19.982 30.472 13.796 1.00 85.75 111 LEU A CA 1
ATOM 836 C C . LEU A 1 111 ? 19.483 30.414 15.239 1.00 85.75 111 LEU A C 1
ATOM 838 O O . LEU A 1 111 ? 20.251 30.039 16.113 1.00 85.75 111 LEU A O 1
ATOM 842 N N . CYS A 1 112 ? 18.197 30.687 15.474 1.00 87.56 112 CYS A N 1
ATOM 843 C CA . CYS A 1 112 ? 17.544 30.488 16.773 1.00 87.56 112 CYS A CA 1
ATOM 844 C C . CYS A 1 112 ? 16.432 29.439 16.679 1.00 87.56 112 CYS A C 1
ATOM 846 O O . CYS A 1 112 ? 15.666 29.421 15.712 1.00 87.56 112 CYS A O 1
ATOM 848 N N . ILE A 1 113 ? 16.336 28.573 17.687 1.00 85.81 113 ILE A N 1
ATOM 849 C CA . ILE A 1 113 ? 15.377 27.468 17.770 1.00 85.81 113 ILE A CA 1
ATOM 850 C C . ILE A 1 113 ? 14.710 27.475 19.150 1.00 85.81 113 ILE A C 1
ATOM 852 O O . ILE A 1 113 ? 15.378 27.591 20.177 1.00 85.81 113 ILE A O 1
ATOM 856 N N . ASP A 1 114 ? 13.387 27.311 19.166 1.00 89.25 114 ASP A N 1
ATOM 857 C CA . ASP A 1 114 ? 12.603 27.115 20.389 1.00 89.25 114 ASP A CA 1
ATOM 858 C C . ASP A 1 114 ? 12.814 25.688 20.933 1.00 89.25 114 ASP A C 1
ATOM 860 O O . ASP A 1 114 ? 12.671 24.702 20.202 1.00 89.25 114 ASP A O 1
ATOM 864 N N . LYS A 1 115 ? 13.170 25.583 22.216 1.00 87.81 115 LYS A N 1
ATOM 865 C CA . LYS A 1 115 ? 13.428 24.323 22.933 1.00 87.81 115 LYS A CA 1
ATOM 866 C C . LYS A 1 115 ? 12.597 24.194 24.212 1.00 87.81 115 LYS A C 1
ATOM 868 O O . LYS A 1 115 ? 13.016 23.530 25.165 1.00 87.81 115 LYS A O 1
ATOM 873 N N . SER A 1 116 ? 11.451 24.870 24.248 1.00 89.00 116 SER A N 1
ATOM 874 C CA . SER A 1 116 ? 10.568 24.937 25.409 1.00 89.00 116 SER A CA 1
ATOM 875 C C . SER A 1 116 ? 10.191 23.548 25.938 1.00 89.00 116 SER A C 1
ATOM 877 O O . SER A 1 116 ? 10.030 22.596 25.175 1.00 89.00 116 SER A O 1
ATOM 879 N N . PHE A 1 117 ? 10.033 23.436 27.255 1.00 86.75 117 PHE A N 1
ATOM 880 C CA . PHE A 1 117 ? 9.770 22.178 27.958 1.00 86.75 117 PHE A CA 1
ATOM 881 C C . PHE A 1 117 ? 8.774 22.387 29.104 1.00 86.75 117 PHE A C 1
ATOM 883 O O . PHE A 1 117 ? 8.554 23.510 29.547 1.00 86.75 117 PHE A O 1
ATOM 890 N N . GLU A 1 118 ? 8.157 21.317 29.602 1.00 84.06 118 GLU A N 1
ATOM 891 C CA . GLU A 1 118 ? 7.201 21.375 30.714 1.00 84.06 118 GLU A CA 1
ATOM 892 C C . GLU A 1 118 ? 7.706 20.555 31.903 1.00 84.06 118 GLU A C 1
ATOM 894 O O . GLU A 1 118 ? 8.190 19.435 31.735 1.00 84.06 118 GLU A O 1
ATOM 899 N N . ILE A 1 119 ? 7.580 21.115 33.108 1.00 79.56 119 ILE A N 1
ATOM 900 C CA . ILE A 1 119 ? 7.831 20.406 34.366 1.00 79.56 119 ILE A CA 1
ATOM 901 C C . ILE A 1 119 ? 6.481 20.052 34.986 1.00 79.56 119 ILE A C 1
ATOM 903 O O . ILE A 1 119 ? 5.716 20.940 35.363 1.00 79.56 119 ILE A O 1
ATOM 907 N N . ASN A 1 120 ? 6.204 18.757 35.119 1.00 72.06 120 ASN A N 1
ATOM 908 C CA . ASN A 1 120 ? 4.987 18.242 35.745 1.00 72.06 120 ASN A CA 1
ATOM 909 C C . ASN A 1 120 ? 5.244 17.812 37.194 1.00 72.06 120 ASN A C 1
ATOM 911 O O . ASN A 1 120 ? 6.371 17.474 37.559 1.00 72.06 120 ASN A O 1
ATOM 915 N N . GLU A 1 121 ? 4.194 17.804 38.020 1.00 63.06 121 GLU A N 1
ATOM 916 C CA . GLU A 1 121 ? 4.275 17.169 39.338 1.00 63.06 121 GLU A CA 1
ATOM 917 C C . GLU A 1 121 ? 4.605 15.684 39.153 1.00 63.06 121 GLU A C 1
ATOM 919 O O . GLU A 1 121 ? 4.037 15.008 38.290 1.00 63.06 121 GLU A O 1
ATOM 924 N N . ALA A 1 122 ? 5.545 15.174 39.951 1.00 54.41 122 ALA A N 1
ATOM 925 C CA . ALA A 1 122 ? 5.812 13.747 39.990 1.00 54.41 122 ALA A CA 1
ATOM 926 C C . ALA A 1 122 ? 4.523 13.036 40.424 1.00 54.41 122 ALA A C 1
ATOM 928 O O . ALA A 1 122 ? 4.059 13.224 41.547 1.00 54.41 122 ALA A O 1
ATOM 929 N N . VAL A 1 123 ? 3.935 12.245 39.525 1.00 43.56 123 VAL A N 1
ATOM 930 C CA . VAL A 1 123 ? 2.786 11.398 39.851 1.00 43.56 123 VAL A CA 1
ATOM 931 C C . VAL A 1 123 ? 3.244 10.409 40.919 1.00 43.56 123 VAL A C 1
ATOM 933 O O . VAL A 1 123 ? 4.153 9.615 40.675 1.00 43.56 123 VAL A O 1
ATOM 936 N N . ASP A 1 124 ? 2.632 10.535 42.097 1.00 39.06 124 ASP A N 1
ATOM 937 C CA . ASP A 1 124 ? 2.818 9.753 43.318 1.00 39.06 124 ASP A CA 1
ATOM 938 C C . ASP A 1 124 ? 3.507 8.397 43.106 1.00 39.06 124 ASP A C 1
ATOM 940 O O . ASP A 1 124 ? 2.924 7.432 42.599 1.00 39.06 124 ASP A O 1
ATOM 944 N N . SER A 1 125 ? 4.741 8.278 43.601 1.00 40.00 125 SER A N 1
ATOM 945 C CA . SER A 1 125 ? 5.266 6.972 43.971 1.00 40.00 125 SER A CA 1
ATOM 946 C C . SER A 1 125 ? 4.352 6.408 45.054 1.00 40.00 125 SER A C 1
ATOM 948 O O . SER A 1 125 ? 4.250 6.989 46.137 1.00 40.00 125 SER A O 1
ATOM 950 N N . SER A 1 126 ? 3.704 5.273 44.772 1.00 45.50 126 SER A N 1
ATOM 951 C CA . SER A 1 126 ? 3.076 4.439 45.799 1.00 45.50 126 SER A CA 1
ATOM 952 C C . SER A 1 126 ? 3.997 4.402 47.024 1.00 45.50 126 SER A C 1
ATOM 954 O O . SER A 1 126 ? 5.184 4.107 46.844 1.00 45.50 126 SER A O 1
ATOM 956 N N . PRO A 1 127 ? 3.501 4.707 48.240 1.00 54.75 127 PRO A N 1
ATOM 957 C CA . PRO A 1 127 ? 4.353 4.803 49.415 1.00 54.75 127 PRO A CA 1
ATOM 958 C C . PRO A 1 127 ? 5.151 3.510 49.545 1.00 54.75 127 PRO A C 1
ATOM 960 O O . PRO A 1 127 ? 4.589 2.410 49.466 1.00 54.75 127 PRO A O 1
ATOM 963 N N . SER A 1 128 ? 6.472 3.635 49.669 1.00 54.81 128 SER A N 1
ATOM 964 C CA . SER A 1 128 ? 7.327 2.464 49.786 1.00 54.81 128 SER A CA 1
ATOM 965 C C . SER A 1 128 ? 6.962 1.707 51.062 1.00 54.81 128 SER A C 1
ATOM 967 O O . SER A 1 128 ? 6.399 2.260 52.012 1.00 54.81 128 SER A O 1
ATOM 969 N N . THR A 1 129 ? 7.313 0.427 51.140 1.00 53.78 129 THR A N 1
ATOM 970 C CA . THR A 1 129 ? 7.151 -0.356 52.373 1.00 53.78 129 THR A CA 1
ATOM 971 C C . THR A 1 129 ? 7.799 0.330 53.580 1.00 53.78 129 THR A C 1
ATOM 973 O O . THR A 1 129 ? 7.299 0.183 54.694 1.00 53.78 129 THR A O 1
ATOM 976 N N . ASN A 1 130 ? 8.853 1.127 53.364 1.00 56.66 130 ASN A N 1
ATOM 977 C CA . ASN A 1 130 ? 9.488 1.937 54.400 1.00 56.66 130 ASN A CA 1
ATOM 978 C C . ASN A 1 130 ? 8.676 3.179 54.785 1.00 56.66 130 ASN A C 1
ATOM 980 O O . ASN A 1 130 ? 8.649 3.514 55.968 1.00 56.66 130 ASN A O 1
ATOM 984 N N . ASP A 1 131 ? 7.979 3.822 53.850 1.00 55.28 131 ASP A N 1
ATOM 985 C CA . ASP A 1 131 ? 7.123 4.985 54.129 1.00 55.28 131 ASP A CA 1
ATOM 986 C C . ASP A 1 131 ? 5.864 4.567 54.892 1.00 55.28 131 ASP A C 1
ATOM 988 O O . ASP A 1 131 ? 5.497 5.181 55.893 1.00 55.28 131 ASP A O 1
ATOM 992 N N . ILE A 1 132 ? 5.253 3.443 54.500 1.00 67.50 132 ILE A N 1
ATOM 993 C CA . ILE A 1 132 ? 4.121 2.854 55.229 1.00 67.50 132 ILE A CA 1
ATOM 994 C C . ILE A 1 132 ? 4.579 2.397 56.619 1.00 67.50 132 ILE A C 1
ATOM 996 O O . ILE A 1 132 ? 3.930 2.702 57.617 1.00 67.50 132 ILE A O 1
ATOM 1000 N N . SER A 1 133 ? 5.721 1.706 56.706 1.00 60.59 133 SER A N 1
ATOM 1001 C CA . SER A 1 133 ? 6.332 1.278 57.971 1.00 60.59 133 SER A CA 1
ATOM 1002 C C . SER A 1 133 ? 6.587 2.465 58.900 1.00 60.59 133 SER A C 1
ATOM 1004 O O . SER A 1 133 ? 6.137 2.464 60.042 1.00 60.59 133 SER A O 1
ATOM 1006 N N . SER A 1 134 ? 7.253 3.511 58.420 1.00 61.91 134 SER A N 1
ATOM 1007 C CA . SER A 1 134 ? 7.603 4.678 59.232 1.00 61.91 134 SER A CA 1
ATOM 1008 C C . SER A 1 134 ? 6.388 5.530 59.599 1.00 61.91 134 SER A C 1
ATOM 1010 O O . SER A 1 134 ? 6.347 6.048 60.712 1.00 61.91 134 SER A O 1
ATOM 1012 N N . ALA A 1 135 ? 5.353 5.604 58.760 1.00 69.00 135 ALA A N 1
ATOM 1013 C CA . ALA A 1 135 ? 4.081 6.229 59.119 1.00 69.00 135 ALA A CA 1
ATOM 1014 C C . ALA A 1 135 ? 3.332 5.425 60.200 1.00 69.00 135 ALA A C 1
ATOM 1016 O O . ALA A 1 135 ? 2.876 5.993 61.195 1.00 69.00 135 ALA A O 1
ATOM 1017 N N . VAL A 1 136 ? 3.271 4.095 60.071 1.00 63.84 136 VAL A N 1
ATOM 1018 C CA . VAL A 1 136 ? 2.621 3.190 61.039 1.00 63.84 136 VAL A CA 1
ATOM 1019 C C . VAL A 1 136 ? 3.370 3.168 62.380 1.00 63.84 136 VAL A C 1
ATOM 1021 O O . VAL A 1 136 ? 2.755 3.283 63.444 1.00 63.84 136 VAL A O 1
ATOM 1024 N N . TRP A 1 137 ? 4.702 3.088 62.349 1.00 59.25 137 TRP A N 1
ATOM 1025 C CA . TRP A 1 137 ? 5.573 3.104 63.530 1.00 59.25 137 TRP A CA 1
ATOM 1026 C C . TRP A 1 137 ? 5.910 4.513 64.025 1.00 59.25 137 TRP A C 1
ATOM 1028 O O . TRP A 1 137 ? 6.511 4.642 65.087 1.00 59.25 137 TRP A O 1
ATOM 1038 N N . GLY A 1 138 ? 5.533 5.565 63.298 1.00 58.12 138 GLY A N 1
ATOM 1039 C CA . GLY A 1 138 ? 5.727 6.977 63.647 1.00 58.12 138 GLY A CA 1
ATOM 1040 C C . GLY A 1 138 ? 4.478 7.635 64.241 1.00 58.12 138 GLY A C 1
ATOM 1041 O O . GLY A 1 138 ? 4.604 8.508 65.098 1.00 58.12 138 GLY A O 1
ATOM 1042 N N . TYR A 1 139 ? 3.278 7.113 63.952 1.00 61.97 139 TYR A N 1
ATOM 1043 C CA . TYR A 1 139 ? 1.982 7.605 64.449 1.00 61.97 139 TYR A CA 1
ATOM 1044 C C . TYR A 1 139 ? 1.816 7.642 65.985 1.00 61.97 139 TYR A C 1
ATOM 1046 O O . TYR A 1 139 ? 1.567 6.614 66.619 1.00 61.97 139 TYR A O 1
ATOM 1054 N N . SER A 1 140 ? 1.943 8.815 66.608 1.00 51.75 140 SER A N 1
ATOM 1055 C CA . SER A 1 140 ? 1.969 9.010 68.072 1.00 51.75 140 SER A CA 1
ATOM 1056 C C . SER A 1 140 ? 0.676 8.631 68.816 1.00 51.75 140 SER A C 1
ATOM 1058 O O . SER A 1 140 ? 0.705 8.487 70.035 1.00 51.75 140 SER A O 1
ATOM 1060 N N . GLY A 1 141 ? -0.436 8.413 68.102 1.00 53.25 141 GLY A N 1
ATOM 1061 C CA . GLY A 1 141 ? -1.713 7.939 68.655 1.00 53.25 141 GLY A CA 1
ATOM 1062 C C . GLY A 1 141 ? -1.845 6.414 68.775 1.00 53.25 141 GLY A C 1
ATOM 1063 O O . GLY A 1 141 ? -2.908 5.919 69.146 1.00 53.25 141 GLY A O 1
ATOM 1064 N N . ARG A 1 142 ? -0.802 5.641 68.443 1.00 55.81 142 ARG A N 1
ATOM 1065 C CA . ARG A 1 142 ? -0.847 4.173 68.508 1.00 55.81 142 ARG A CA 1
ATOM 1066 C C . ARG A 1 142 ? -0.855 3.677 69.957 1.00 55.81 142 ARG A C 1
ATOM 1068 O O . ARG A 1 142 ? 0.084 3.910 70.714 1.00 55.81 142 ARG A O 1
ATOM 1075 N N . THR A 1 143 ? -1.867 2.895 70.327 1.00 56.31 143 THR A N 1
ATOM 1076 C CA . THR A 1 143 ? -1.992 2.219 71.633 1.00 56.31 143 THR A CA 1
ATOM 1077 C C . THR A 1 143 ? -1.043 1.012 71.756 1.00 56.31 143 THR A C 1
ATOM 1079 O O . THR A 1 143 ? -1.398 -0.011 72.318 1.00 56.31 143 THR A O 1
ATOM 1082 N N . LEU A 1 144 ? 0.165 1.093 71.192 1.00 54.09 144 LEU A N 1
ATOM 1083 C CA . LEU A 1 144 ? 1.202 0.051 71.254 1.00 54.09 144 LEU A CA 1
ATOM 1084 C C . LEU A 1 144 ? 2.316 0.390 72.255 1.00 54.09 144 LEU A C 1
ATOM 1086 O O . LEU A 1 144 ? 3.111 -0.477 72.598 1.00 54.09 144 LEU A O 1
ATOM 1090 N N . THR A 1 145 ? 2.363 1.620 72.771 1.00 51.69 145 THR A N 1
ATOM 1091 C CA . THR A 1 145 ? 3.320 2.050 73.809 1.00 51.69 145 THR A CA 1
ATOM 1092 C C . THR A 1 145 ? 2.882 1.683 75.234 1.00 51.69 145 THR A C 1
ATOM 1094 O O . THR A 1 145 ? 3.639 1.897 76.174 1.00 51.69 145 THR A O 1
ATOM 1097 N N . GLY A 1 146 ? 1.682 1.111 75.404 1.00 54.22 146 GLY A N 1
ATOM 1098 C CA . GLY A 1 146 ? 1.109 0.728 76.703 1.00 54.22 146 GLY A CA 1
ATOM 1099 C C . GLY A 1 146 ? 1.212 -0.760 77.063 1.00 54.22 146 GLY A C 1
ATOM 1100 O O . GLY A 1 146 ? 0.665 -1.168 78.084 1.00 54.22 146 GLY A O 1
ATOM 1101 N N . PHE A 1 147 ? 1.876 -1.586 76.250 1.00 51.34 147 PHE A N 1
ATOM 1102 C CA . PHE A 1 147 ? 1.915 -3.041 76.436 1.00 51.34 147 PHE A CA 1
ATOM 1103 C C . PHE A 1 147 ? 3.327 -3.549 76.761 1.00 51.34 147 PHE A C 1
ATOM 1105 O O . PHE A 1 147 ? 3.950 -4.183 75.918 1.00 51.34 147 PHE A O 1
ATOM 1112 N N . ASN A 1 148 ? 3.797 -3.291 77.991 1.00 64.06 148 ASN A N 1
ATOM 1113 C CA . ASN A 1 148 ? 5.062 -3.754 78.600 1.00 64.06 148 ASN A CA 1
ATOM 1114 C C . ASN A 1 148 ? 5.811 -4.870 77.832 1.00 64.06 148 ASN A C 1
ATOM 1116 O O . ASN A 1 148 ? 6.618 -4.592 76.950 1.00 64.06 148 ASN A O 1
ATOM 1120 N N . ASN A 1 149 ? 5.555 -6.137 78.178 1.00 59.81 149 ASN A N 1
ATOM 1121 C CA . ASN A 1 149 ? 6.356 -7.282 77.739 1.00 59.81 149 ASN A CA 1
ATOM 1122 C C . ASN A 1 149 ? 5.743 -8.065 76.574 1.00 59.81 149 ASN A C 1
ATOM 1124 O O . ASN A 1 149 ? 6.363 -9.015 76.125 1.00 59.81 149 ASN A O 1
ATOM 1128 N N . ILE A 1 150 ? 4.585 -7.677 76.022 1.00 60.12 150 ILE A N 1
ATOM 1129 C CA . ILE A 1 150 ? 3.944 -8.448 74.935 1.00 60.12 150 ILE A CA 1
ATOM 1130 C C . ILE A 1 150 ? 4.835 -8.504 73.691 1.00 60.12 150 ILE A C 1
ATOM 1132 O O . ILE A 1 150 ? 4.928 -9.542 73.044 1.00 60.12 150 ILE A O 1
ATOM 1136 N N . VAL A 1 151 ? 5.534 -7.412 73.374 1.00 56.94 151 VAL A N 1
ATOM 1137 C CA . VAL A 1 151 ? 6.504 -7.392 72.273 1.00 56.94 151 VAL A CA 1
ATOM 1138 C C . VAL A 1 151 ? 7.624 -8.398 72.560 1.00 56.94 151 VAL A C 1
ATOM 1140 O O . VAL A 1 151 ? 7.930 -9.226 71.709 1.00 56.94 151 VAL A O 1
ATOM 1143 N N . ALA A 1 152 ? 8.167 -8.413 73.779 1.00 58.75 152 ALA A N 1
ATOM 1144 C CA . ALA A 1 152 ? 9.178 -9.385 74.182 1.00 58.75 152 ALA A CA 1
ATOM 1145 C C . ALA A 1 152 ? 8.644 -10.829 74.188 1.00 58.75 152 ALA A C 1
ATOM 1147 O O . ALA A 1 152 ? 9.359 -11.718 73.747 1.00 58.75 152 ALA A O 1
ATOM 1148 N N . ASP A 1 153 ? 7.400 -11.075 74.596 1.00 60.91 153 ASP A N 1
ATOM 1149 C CA . ASP A 1 153 ? 6.773 -12.404 74.637 1.00 60.91 153 ASP A CA 1
ATOM 1150 C C . ASP A 1 153 ? 6.487 -12.940 73.222 1.00 60.91 153 ASP A C 1
ATOM 1152 O O . ASP A 1 153 ? 6.754 -14.104 72.925 1.00 60.91 153 ASP A O 1
ATOM 1156 N N . VAL A 1 154 ? 6.049 -12.080 72.297 1.00 60.19 154 VAL A N 1
ATOM 1157 C CA . VAL A 1 154 ? 5.879 -12.415 70.870 1.00 60.19 154 VAL A CA 1
ATOM 1158 C C . VAL A 1 154 ? 7.240 -12.671 70.202 1.00 60.19 154 VAL A C 1
ATOM 1160 O O . VAL A 1 154 ? 7.397 -13.645 69.456 1.00 60.19 154 VAL A O 1
ATOM 1163 N N . TRP A 1 155 ? 8.253 -11.855 70.519 1.00 55.69 155 TRP A N 1
ATOM 1164 C CA . TRP A 1 155 ? 9.628 -11.979 70.010 1.00 55.69 155 TRP A CA 1
ATOM 1165 C C . TRP A 1 155 ? 10.518 -12.964 70.784 1.00 55.69 155 TRP A C 1
ATOM 1167 O O . TRP A 1 155 ? 11.621 -13.269 70.331 1.00 55.69 155 TRP A O 1
ATOM 1177 N N . SER A 1 156 ? 10.033 -13.608 71.845 1.00 58.16 156 SER A N 1
ATOM 1178 C CA . SER A 1 156 ? 10.715 -14.720 72.537 1.00 58.16 156 SER A CA 1
ATOM 1179 C C . SER A 1 156 ? 9.993 -16.066 72.397 1.00 58.16 156 SER A C 1
ATOM 1181 O O . SER A 1 156 ? 10.567 -17.103 72.716 1.00 58.16 156 SER A O 1
ATOM 1183 N N . TYR A 1 157 ? 8.794 -16.089 71.803 1.00 55.94 157 TYR A N 1
ATOM 1184 C CA . TYR A 1 157 ? 8.082 -17.328 71.489 1.00 55.94 157 TYR A CA 1
ATOM 1185 C C . TYR A 1 157 ? 8.844 -18.209 70.477 1.00 55.94 157 TYR A C 1
ATOM 1187 O O . TYR A 1 157 ? 9.062 -17.820 69.334 1.00 55.94 157 TYR A O 1
ATOM 1195 N N . ALA A 1 158 ? 9.250 -19.414 70.874 1.00 52.66 158 ALA A N 1
ATOM 1196 C CA . ALA A 1 158 ? 10.176 -20.251 70.098 1.00 52.66 158 ALA A CA 1
ATOM 1197 C C . ALA A 1 158 ? 9.598 -20.837 68.787 1.00 52.66 158 ALA A C 1
ATOM 1199 O O . ALA A 1 158 ? 10.352 -21.289 67.931 1.00 52.66 158 ALA A O 1
ATOM 1200 N N . THR A 1 159 ? 8.275 -20.818 68.599 1.00 54.03 159 THR A N 1
ATOM 1201 C CA . THR A 1 159 ? 7.568 -21.438 67.458 1.00 54.03 159 THR A CA 1
ATOM 1202 C C . THR A 1 159 ? 6.719 -20.433 66.673 1.00 54.03 159 THR A C 1
ATOM 1204 O O . THR A 1 159 ? 5.551 -20.666 66.361 1.00 54.03 159 THR A O 1
ATOM 1207 N N . ARG A 1 160 ? 7.294 -19.279 66.321 1.00 54.22 160 ARG A N 1
ATOM 1208 C CA . ARG A 1 160 ? 6.632 -18.312 65.424 1.00 54.22 160 ARG A CA 1
ATOM 1209 C C . ARG A 1 160 ? 6.677 -18.808 63.978 1.00 54.22 160 ARG A C 1
ATOM 1211 O O . ARG A 1 160 ? 7.753 -18.968 63.413 1.00 54.22 160 ARG A O 1
ATOM 1218 N N . LYS A 1 161 ? 5.508 -18.911 63.337 1.00 54.38 161 LYS A N 1
ATOM 1219 C CA . LYS A 1 161 ? 5.371 -19.112 61.879 1.00 54.38 161 LYS A CA 1
ATOM 1220 C C . LYS A 1 161 ? 5.744 -17.883 61.028 1.00 54.38 161 LYS A C 1
ATOM 1222 O O . LYS A 1 161 ? 5.725 -17.977 59.809 1.00 54.38 161 LYS A O 1
ATOM 1227 N N . LEU A 1 162 ? 6.057 -16.742 61.647 1.00 52.72 162 LEU A N 1
ATOM 1228 C CA . LEU A 1 162 ? 6.365 -15.483 60.950 1.00 52.72 162 LEU A CA 1
ATOM 1229 C C . LEU A 1 162 ? 7.870 -15.212 60.766 1.00 52.72 162 LEU A C 1
ATOM 1231 O O . LEU A 1 162 ? 8.220 -14.425 59.897 1.00 52.72 162 LEU A O 1
ATOM 1235 N N . THR A 1 163 ? 8.766 -15.852 61.532 1.00 49.34 163 THR A N 1
ATOM 1236 C CA . THR A 1 163 ? 10.230 -15.641 61.413 1.00 49.34 163 THR A CA 1
ATOM 1237 C C . THR A 1 163 ? 10.986 -16.773 60.729 1.00 49.34 163 THR A C 1
ATOM 1239 O O . THR A 1 163 ? 12.176 -16.627 60.470 1.00 49.34 163 THR A O 1
ATOM 1242 N N . SER A 1 164 ? 10.334 -17.881 60.380 1.00 46.53 164 SER A N 1
ATOM 1243 C CA . SER A 1 164 ? 10.888 -18.788 59.374 1.00 46.53 164 SER A CA 1
ATOM 1244 C C . SER A 1 164 ? 10.544 -18.207 58.003 1.00 46.53 164 SER A C 1
ATOM 1246 O O . SER A 1 164 ? 9.498 -18.530 57.439 1.00 46.53 164 SER A O 1
ATOM 1248 N N . GLY A 1 165 ? 11.397 -17.320 57.483 1.00 47.28 165 GLY A N 1
ATOM 1249 C CA . GLY A 1 165 ? 11.296 -16.707 56.147 1.00 47.28 165 GLY A CA 1
ATOM 1250 C C . GLY A 1 165 ? 11.277 -17.694 54.966 1.00 47.28 165 GLY A C 1
ATOM 1251 O O . GLY A 1 165 ? 11.441 -17.283 53.827 1.00 47.28 165 GLY A O 1
ATOM 1252 N N . GLU A 1 166 ? 11.047 -18.980 55.216 1.00 50.19 166 GLU A N 1
ATOM 1253 C CA . GLU A 1 166 ? 11.064 -20.066 54.242 1.00 50.19 166 GLU A CA 1
ATOM 1254 C C . GLU A 1 166 ? 9.707 -20.344 53.578 1.00 50.19 166 GLU A C 1
ATOM 1256 O O . GLU A 1 166 ? 9.647 -21.239 52.744 1.00 50.19 166 GLU A O 1
ATOM 1261 N N . ASN A 1 167 ? 8.617 -19.617 53.887 1.00 50.91 167 ASN A N 1
ATOM 1262 C CA . ASN A 1 167 ? 7.306 -19.913 53.263 1.00 50.91 167 ASN A CA 1
ATOM 1263 C C . ASN A 1 167 ? 6.444 -18.739 52.762 1.00 50.91 167 ASN A C 1
ATOM 1265 O O . ASN A 1 167 ? 5.448 -18.986 52.087 1.00 50.91 167 ASN A O 1
ATOM 1269 N N . ILE A 1 168 ? 6.790 -17.473 53.019 1.00 51.31 168 ILE A N 1
ATOM 1270 C CA . ILE A 1 168 ? 6.030 -16.331 52.453 1.00 51.31 168 ILE A CA 1
ATOM 1271 C C . ILE A 1 168 ? 6.772 -15.714 51.259 1.00 51.31 168 ILE A C 1
ATOM 1273 O O . ILE A 1 168 ? 6.156 -15.437 50.234 1.00 51.31 168 ILE A O 1
ATOM 1277 N N . VAL A 1 169 ? 8.100 -15.594 51.342 1.00 46.34 169 VAL A N 1
ATOM 1278 C CA . VAL A 1 169 ? 8.946 -15.081 50.245 1.00 46.34 169 VAL A CA 1
ATOM 1279 C C . VAL A 1 169 ? 9.221 -16.157 49.183 1.00 46.34 169 VAL A C 1
ATOM 1281 O O . VAL A 1 169 ? 9.383 -15.849 48.011 1.00 46.34 169 VAL A O 1
ATOM 1284 N N . THR A 1 170 ? 9.189 -17.437 49.551 1.00 45.75 170 THR A N 1
ATOM 1285 C CA . THR A 1 170 ? 9.358 -18.575 48.627 1.00 45.75 170 THR A CA 1
ATOM 1286 C C . THR A 1 170 ? 8.098 -18.926 47.834 1.00 45.75 170 THR A C 1
ATOM 1288 O O . THR A 1 170 ? 8.190 -19.659 46.857 1.00 45.75 170 THR A O 1
ATOM 1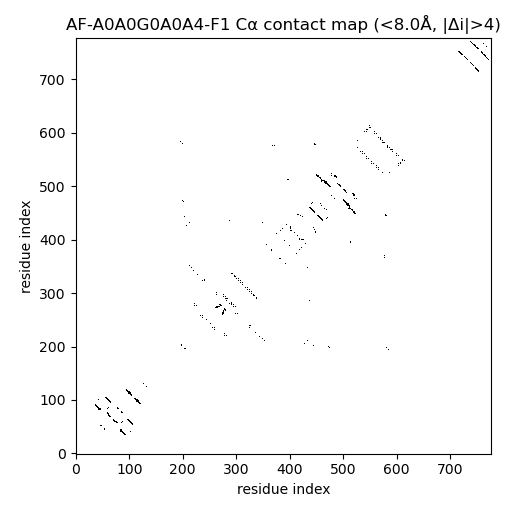291 N N . THR A 1 171 ? 6.927 -18.399 48.208 1.00 49.28 171 THR A N 1
ATOM 1292 C CA . THR A 1 171 ? 5.691 -18.576 47.417 1.00 49.28 171 THR A CA 1
ATOM 1293 C C . THR A 1 171 ? 5.504 -17.444 46.396 1.00 49.28 171 THR A C 1
ATOM 1295 O O . THR A 1 171 ? 4.829 -17.619 45.386 1.00 49.28 171 THR A O 1
ATOM 1298 N N . VAL A 1 172 ? 6.150 -16.294 46.621 1.00 52.94 172 VAL A N 1
ATOM 1299 C CA . VAL A 1 172 ? 6.237 -15.176 45.671 1.00 52.94 172 VAL A CA 1
ATOM 1300 C C . VAL A 1 172 ? 7.712 -14.963 45.337 1.00 52.94 172 VAL A C 1
ATOM 1302 O O . VAL A 1 172 ? 8.339 -13.997 45.763 1.00 52.94 172 VAL A O 1
ATOM 1305 N N . THR A 1 173 ? 8.293 -15.920 44.618 1.00 53.12 173 THR A N 1
ATOM 1306 C CA . THR A 1 173 ? 9.666 -15.782 44.114 1.00 53.12 173 THR A CA 1
ATOM 1307 C C . THR A 1 173 ? 9.715 -14.766 42.970 1.00 53.12 173 THR A C 1
ATOM 1309 O O . THR A 1 173 ? 8.690 -14.462 42.351 1.00 53.12 173 THR A O 1
ATOM 1312 N N . SER A 1 174 ? 10.911 -14.265 42.642 1.00 56.69 174 SER A N 1
ATOM 1313 C CA . SER A 1 174 ? 11.162 -13.520 41.399 1.00 56.69 174 SER A CA 1
ATOM 1314 C C . SER A 1 174 ? 10.575 -14.238 40.180 1.00 56.69 174 SER A C 1
ATOM 1316 O O . SER A 1 174 ? 10.008 -13.576 39.323 1.00 56.69 174 SER A O 1
ATOM 1318 N N . THR A 1 175 ? 10.576 -15.575 40.174 1.00 57.62 175 THR A N 1
ATOM 1319 C CA . THR A 1 175 ? 9.962 -16.422 39.143 1.00 57.62 175 THR A CA 1
ATOM 1320 C C . THR A 1 175 ? 8.438 -16.285 39.068 1.00 57.62 175 THR A C 1
ATOM 1322 O O . THR A 1 175 ? 7.888 -16.264 37.976 1.00 57.62 175 THR A O 1
ATOM 1325 N N . ASN A 1 176 ? 7.714 -16.142 40.186 1.00 68.50 176 ASN A N 1
ATOM 1326 C CA . ASN A 1 176 ? 6.265 -15.888 40.144 1.00 68.50 176 ASN A CA 1
ATOM 1327 C C . ASN A 1 176 ? 5.959 -14.507 39.551 1.00 68.50 176 ASN A C 1
ATOM 1329 O O . ASN A 1 176 ? 5.021 -14.367 38.771 1.00 68.50 176 ASN A O 1
ATOM 1333 N N . ILE A 1 177 ? 6.753 -13.495 39.911 1.00 66.19 177 ILE A N 1
ATOM 1334 C CA . ILE A 1 177 ? 6.611 -12.128 39.391 1.00 66.19 177 ILE A CA 1
ATOM 1335 C C . ILE A 1 177 ? 6.992 -12.079 37.907 1.00 66.19 177 ILE A C 1
ATOM 1337 O O . ILE A 1 177 ? 6.319 -11.414 37.127 1.00 66.19 177 ILE A O 1
ATOM 1341 N N . GLU A 1 178 ? 8.033 -12.801 37.509 1.00 68.06 178 GLU A N 1
ATOM 1342 C CA . GLU A 1 178 ? 8.478 -12.937 36.124 1.00 68.06 178 GLU A CA 1
ATOM 1343 C C . GLU A 1 178 ? 7.447 -13.693 35.283 1.00 68.06 178 GLU A C 1
ATOM 1345 O O . GLU A 1 178 ? 7.032 -13.179 34.256 1.00 68.06 178 GLU A O 1
ATOM 1350 N N . ASN A 1 179 ? 6.895 -14.805 35.774 1.00 69.44 179 ASN A N 1
ATOM 1351 C CA . ASN A 1 179 ? 5.811 -15.525 35.100 1.00 69.44 179 ASN A CA 1
ATOM 1352 C C . ASN A 1 179 ? 4.544 -14.670 34.953 1.00 69.44 179 ASN A C 1
ATOM 1354 O O . ASN A 1 179 ? 3.897 -14.719 33.908 1.00 69.44 179 ASN A O 1
ATOM 1358 N N . ILE A 1 180 ? 4.186 -13.863 35.961 1.00 69.50 180 ILE A N 1
ATOM 1359 C CA . ILE A 1 180 ? 3.066 -12.912 35.863 1.00 69.50 180 ILE A CA 1
ATOM 1360 C C . ILE A 1 180 ? 3.383 -11.812 34.844 1.00 69.50 180 ILE A C 1
ATOM 1362 O O . ILE A 1 180 ? 2.514 -11.475 34.046 1.00 69.50 180 ILE A O 1
ATOM 1366 N N . LYS A 1 181 ? 4.611 -11.275 34.824 1.00 63.34 181 LYS A N 1
ATOM 1367 C CA . LYS A 1 181 ? 5.045 -10.290 33.818 1.00 63.34 181 LYS A CA 1
ATOM 1368 C C . LYS A 1 181 ? 5.006 -10.875 32.408 1.00 63.34 181 LYS A C 1
ATOM 1370 O O . LYS A 1 181 ? 4.458 -10.232 31.522 1.00 63.34 181 LYS A O 1
ATOM 1375 N N . THR A 1 182 ? 5.519 -12.085 32.209 1.00 67.19 182 THR A N 1
ATOM 1376 C CA . THR A 1 182 ? 5.504 -12.793 30.924 1.00 67.19 182 THR A CA 1
ATOM 1377 C C . THR A 1 182 ? 4.075 -13.069 30.482 1.00 67.19 182 THR A C 1
ATOM 1379 O O . THR A 1 182 ? 3.688 -12.620 29.412 1.00 67.19 182 THR A O 1
ATOM 1382 N N . THR A 1 183 ? 3.240 -13.657 31.344 1.00 65.00 183 THR A N 1
ATOM 1383 C CA . THR A 1 183 ? 1.821 -13.918 31.037 1.00 65.00 183 THR A CA 1
ATOM 1384 C C . THR A 1 183 ? 1.059 -12.620 30.751 1.00 65.00 183 THR A C 1
ATOM 1386 O O . THR A 1 183 ? 0.246 -12.564 29.832 1.00 65.00 183 THR A O 1
ATOM 1389 N N . SER A 1 184 ? 1.323 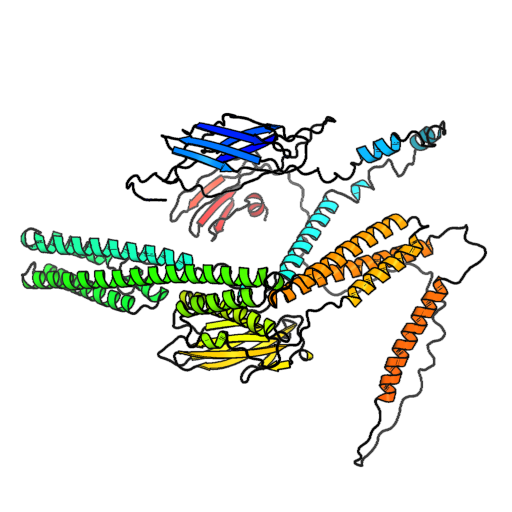-11.546 31.503 1.00 68.88 184 SER A N 1
ATOM 1390 C CA . SER A 1 184 ? 0.717 -10.229 31.276 1.00 68.88 184 SER A CA 1
ATOM 1391 C C . SER A 1 184 ? 1.172 -9.614 29.953 1.00 68.88 184 SER A C 1
ATOM 1393 O O . SER A 1 184 ? 0.358 -9.008 29.260 1.00 68.88 184 SER A O 1
ATOM 1395 N N . ASN A 1 185 ? 2.448 -9.759 29.594 1.00 59.34 185 ASN A N 1
ATOM 1396 C CA . ASN A 1 185 ? 2.991 -9.275 28.329 1.00 59.34 185 ASN A CA 1
ATOM 1397 C C . ASN A 1 185 ? 2.444 -10.079 27.149 1.00 59.34 185 ASN A C 1
ATOM 1399 O O . ASN A 1 185 ? 2.013 -9.480 26.174 1.00 59.34 185 ASN A O 1
ATOM 1403 N N . GLU A 1 186 ? 2.393 -11.405 27.249 1.00 65.44 186 GLU A N 1
ATOM 1404 C CA . GLU A 1 186 ? 1.800 -12.289 26.242 1.00 65.44 186 GLU A CA 1
ATOM 1405 C C . GLU A 1 186 ? 0.311 -12.004 26.061 1.00 65.44 186 GLU A C 1
ATOM 1407 O O . GLU A 1 186 ? -0.151 -11.852 24.935 1.00 65.44 186 GLU A O 1
ATOM 1412 N N . THR A 1 187 ? -0.436 -11.843 27.156 1.00 65.62 187 THR A N 1
ATOM 1413 C CA . THR A 1 187 ? -1.855 -11.470 27.094 1.00 65.62 187 THR A CA 1
ATOM 1414 C C . THR A 1 187 ? -2.011 -10.107 26.431 1.00 65.62 187 THR A C 1
ATOM 1416 O O . THR A 1 187 ? -2.829 -9.969 25.530 1.00 65.62 187 THR A O 1
ATOM 1419 N N . ARG A 1 188 ? -1.192 -9.110 26.796 1.00 67.62 188 ARG A N 1
ATOM 1420 C CA . ARG A 1 188 ? -1.197 -7.796 26.136 1.00 67.62 188 ARG A CA 1
ATOM 1421 C C . ARG A 1 188 ? -0.898 -7.913 24.640 1.00 67.62 188 ARG A C 1
ATOM 1423 O O . ARG A 1 188 ? -1.629 -7.331 23.853 1.00 67.62 188 ARG A O 1
ATOM 1430 N N . LEU A 1 189 ? 0.109 -8.691 24.246 1.00 63.00 189 LEU A N 1
ATOM 1431 C CA . LEU A 1 189 ? 0.465 -8.911 22.841 1.00 63.00 189 LEU A CA 1
ATOM 1432 C C . LEU A 1 189 ? -0.657 -9.618 22.071 1.00 63.00 189 LEU A C 1
ATOM 1434 O O . LEU A 1 189 ? -0.968 -9.223 20.954 1.00 63.00 189 LEU A O 1
ATOM 1438 N N . ILE A 1 190 ? -1.309 -10.621 22.664 1.00 65.50 190 ILE A N 1
ATOM 1439 C CA . ILE A 1 190 ? -2.462 -11.305 22.060 1.00 65.50 190 ILE A CA 1
ATOM 1440 C C . ILE A 1 190 ? -3.642 -10.339 21.919 1.00 65.50 190 ILE A C 1
ATOM 1442 O O . ILE A 1 190 ? -4.296 -10.322 20.880 1.00 65.50 190 ILE A O 1
ATOM 1446 N N . LEU A 1 191 ? -3.910 -9.509 22.931 1.00 63.84 191 LEU A N 1
ATOM 1447 C CA . LEU A 1 191 ? -4.956 -8.486 22.870 1.00 63.84 191 LEU A CA 1
ATOM 1448 C C . LEU A 1 191 ? -4.648 -7.446 21.786 1.00 63.84 191 LEU A C 1
ATOM 1450 O O . LEU A 1 191 ? -5.528 -7.124 20.993 1.00 63.84 191 LEU A O 1
ATOM 1454 N N . GLU A 1 192 ? -3.399 -6.993 21.678 1.00 61.75 192 GLU A N 1
ATOM 1455 C CA . GLU A 1 192 ? -2.949 -6.105 20.602 1.00 61.75 192 GLU A CA 1
ATOM 1456 C C . GLU A 1 192 ? -3.088 -6.767 19.222 1.00 61.75 192 GLU A C 1
ATOM 1458 O O . GLU A 1 192 ? -3.559 -6.129 18.281 1.00 61.75 192 GLU A O 1
ATOM 1463 N N . GLN A 1 193 ? -2.757 -8.052 19.086 1.00 61.84 193 GLN A N 1
ATOM 1464 C CA . GLN A 1 193 ? -2.948 -8.807 17.842 1.00 61.84 193 GLN A CA 1
ATOM 1465 C C . GLN A 1 193 ? -4.431 -8.978 17.481 1.00 61.84 193 GLN A C 1
ATOM 1467 O O . GLN A 1 193 ? -4.790 -8.905 16.307 1.00 61.84 193 GLN A O 1
ATOM 1472 N N . LEU A 1 194 ? -5.305 -9.198 18.467 1.00 63.66 194 LEU A N 1
ATOM 1473 C CA . LEU A 1 194 ? -6.746 -9.354 18.252 1.00 63.66 194 LEU A CA 1
ATOM 1474 C C . LEU A 1 194 ? -7.413 -8.032 17.863 1.00 63.66 194 LEU A C 1
ATOM 1476 O O . LEU A 1 194 ? -8.224 -8.004 16.935 1.00 63.66 194 LEU A O 1
ATOM 1480 N N . VAL A 1 195 ? -7.043 -6.940 18.532 1.00 62.00 195 VAL A N 1
ATOM 1481 C CA . VAL A 1 195 ? -7.545 -5.590 18.246 1.00 62.00 195 VAL A CA 1
ATOM 1482 C C . VAL A 1 195 ? -7.094 -5.113 16.867 1.00 62.00 195 VAL A C 1
ATOM 1484 O O . VAL A 1 195 ? -7.892 -4.546 16.123 1.00 62.00 195 VAL A O 1
ATOM 1487 N N . ASN A 1 196 ? -5.842 -5.387 16.494 1.00 57.78 196 ASN A N 1
ATOM 1488 C CA . ASN A 1 196 ? -5.277 -4.967 15.210 1.00 57.78 196 ASN A CA 1
ATOM 1489 C C . ASN A 1 196 ? -5.484 -5.990 14.082 1.00 57.78 196 ASN A C 1
ATOM 1491 O O . ASN A 1 196 ? -4.948 -5.812 12.988 1.00 57.78 196 ASN A O 1
ATOM 1495 N N . LYS A 1 197 ? -6.254 -7.063 14.311 1.00 62.81 197 LYS A N 1
ATOM 1496 C CA . LYS A 1 197 ? -6.550 -8.035 13.257 1.00 62.81 197 LYS A CA 1
ATOM 1497 C C . LYS A 1 197 ? -7.281 -7.337 12.097 1.00 62.81 197 LYS A C 1
ATOM 1499 O O . LYS A 1 197 ? -8.290 -6.673 12.364 1.00 62.81 197 LYS A O 1
ATOM 1504 N N . PRO A 1 198 ? -6.857 -7.533 10.828 1.00 54.28 198 PRO A N 1
ATOM 1505 C CA . PRO A 1 198 ? -7.477 -6.874 9.684 1.00 54.28 198 PRO A CA 1
ATOM 1506 C C . PRO A 1 198 ? -8.985 -7.115 9.669 1.00 54.28 198 PRO A C 1
ATOM 1508 O O . PRO A 1 198 ? -9.465 -8.235 9.877 1.00 54.28 198 PRO A O 1
ATOM 1511 N N . ILE A 1 199 ? -9.735 -6.034 9.460 1.00 65.56 199 ILE A N 1
ATOM 1512 C CA . ILE A 1 199 ? -11.200 -6.047 9.488 1.00 65.56 199 ILE A CA 1
ATOM 1513 C C . ILE A 1 199 ? -11.750 -6.872 8.310 1.00 65.56 199 ILE A C 1
ATOM 1515 O O . ILE A 1 199 ? -12.736 -7.588 8.476 1.00 65.56 199 ILE A O 1
ATOM 1519 N N . ILE A 1 200 ? -11.080 -6.826 7.151 1.00 62.41 200 ILE A N 1
ATOM 1520 C CA . ILE A 1 200 ? -11.362 -7.611 5.936 1.00 62.41 200 ILE A CA 1
ATOM 1521 C C . ILE A 1 200 ? -10.018 -7.998 5.287 1.00 62.41 200 ILE A C 1
ATOM 1523 O O . ILE A 1 200 ? -9.127 -7.160 5.218 1.00 62.41 200 ILE A O 1
ATOM 1527 N N . GLU A 1 201 ? -9.864 -9.231 4.785 1.00 52.38 201 GLU A N 1
ATOM 1528 C CA . GLU A 1 201 ? -8.703 -9.614 3.947 1.00 52.38 201 GLU A CA 1
ATOM 1529 C C . GLU A 1 201 ? -8.745 -8.854 2.596 1.00 52.38 201 GLU A C 1
ATOM 1531 O O . GLU A 1 201 ? -9.794 -8.803 1.943 1.00 52.38 201 GLU A O 1
ATOM 1536 N N . ASN A 1 202 ? -7.627 -8.277 2.144 1.00 53.12 202 ASN A N 1
ATOM 1537 C CA . ASN A 1 202 ? -7.541 -7.257 1.081 1.00 53.12 202 ASN A CA 1
ATOM 1538 C C . ASN A 1 202 ? -8.218 -5.911 1.426 1.00 53.12 202 ASN A C 1
ATOM 1540 O O . ASN A 1 202 ? -8.715 -5.219 0.524 1.00 53.12 202 ASN A O 1
ATOM 1544 N N . SER A 1 203 ? -8.291 -5.535 2.710 1.00 51.72 203 SER A N 1
ATOM 1545 C CA . SER A 1 203 ? -8.711 -4.183 3.109 1.00 51.72 203 SER A CA 1
ATOM 1546 C C . SER A 1 203 ? -7.657 -3.140 2.722 1.00 51.72 203 SER A C 1
ATOM 1548 O O . SER A 1 203 ? -6.477 -3.443 2.555 1.00 51.72 203 SER A O 1
ATOM 1550 N N . LEU A 1 204 ? -8.077 -1.875 2.604 1.00 50.00 204 LEU A N 1
ATOM 1551 C CA . LEU A 1 204 ? -7.182 -0.737 2.337 1.00 50.00 204 LEU A CA 1
ATOM 1552 C C . LEU A 1 204 ? -6.028 -0.594 3.352 1.00 50.00 204 LEU A C 1
ATOM 1554 O O . LEU A 1 204 ? -5.069 0.121 3.077 1.00 50.00 204 LEU A O 1
ATOM 1558 N N . GLU A 1 205 ? -6.125 -1.249 4.510 1.00 45.06 205 GLU A N 1
ATOM 1559 C CA . GLU A 1 205 ? -5.140 -1.216 5.595 1.00 45.06 205 GLU A CA 1
ATOM 1560 C C . GLU A 1 205 ? -3.986 -2.213 5.391 1.00 45.06 205 GLU A C 1
ATOM 1562 O O . GLU A 1 205 ? -2.953 -2.068 6.035 1.00 45.06 205 GLU A O 1
ATOM 1567 N N . GLU A 1 206 ? -4.094 -3.157 4.444 1.00 47.94 206 GLU A N 1
ATOM 1568 C CA . GLU A 1 206 ? -2.980 -4.044 4.047 1.00 47.94 206 GLU A CA 1
ATOM 1569 C C . GLU A 1 206 ? -1.876 -3.315 3.264 1.00 47.94 206 GLU A C 1
ATOM 1571 O O . GLU A 1 206 ? -0.857 -3.904 2.914 1.00 47.94 206 GLU A O 1
ATOM 1576 N N . VAL A 1 207 ? -2.041 -2.017 3.000 1.00 46.50 207 VAL A N 1
ATOM 1577 C CA . VAL A 1 207 ? -1.010 -1.171 2.388 1.00 46.50 207 VAL A CA 1
ATOM 1578 C C . VAL A 1 207 ? -0.020 -0.692 3.461 1.00 46.50 207 VAL A C 1
ATOM 1580 O O . VAL A 1 207 ? 0.294 0.494 3.539 1.00 46.50 207 VAL A O 1
ATOM 1583 N N . GLN A 1 208 ? 0.476 -1.600 4.306 1.00 43.00 208 GLN A N 1
ATOM 1584 C CA . GLN A 1 208 ? 1.773 -1.381 4.941 1.00 43.00 208 GLN A CA 1
ATOM 1585 C C . GLN A 1 208 ? 2.859 -1.666 3.899 1.00 43.00 208 GLN A C 1
ATOM 1587 O O . GLN A 1 208 ? 2.827 -2.677 3.202 1.00 43.00 208 GLN A O 1
ATOM 1592 N N . ASP A 1 209 ? 3.771 -0.707 3.759 1.00 48.50 209 ASP A N 1
ATOM 1593 C CA . ASP A 1 209 ? 5.079 -0.861 3.119 1.00 48.50 209 ASP A CA 1
ATOM 1594 C C . ASP A 1 209 ? 5.107 -1.322 1.668 1.00 48.50 209 ASP A C 1
ATOM 1596 O O . ASP A 1 209 ? 6.014 -2.043 1.253 1.00 48.50 209 ASP A O 1
ATOM 1600 N N . ILE A 1 210 ? 4.166 -0.866 0.836 1.00 53.19 210 ILE A N 1
ATOM 1601 C CA . ILE A 1 210 ? 4.365 -1.121 -0.586 1.00 53.19 210 ILE A CA 1
ATOM 1602 C C . ILE A 1 210 ? 5.501 -0.244 -1.118 1.00 53.19 210 ILE A C 1
ATOM 1604 O O . ILE A 1 210 ? 5.303 0.964 -1.291 1.00 53.19 210 ILE A O 1
ATOM 1608 N N . ASP A 1 211 ? 6.626 -0.916 -1.380 1.00 67.44 211 ASP A N 1
ATOM 1609 C CA . ASP A 1 211 ? 7.667 -0.875 -2.432 1.00 67.44 211 ASP A CA 1
ATOM 1610 C C . ASP A 1 211 ? 7.498 0.120 -3.604 1.00 67.44 211 ASP A C 1
ATOM 1612 O O . ASP A 1 211 ? 8.304 0.151 -4.509 1.00 67.44 211 ASP A O 1
ATOM 1616 N N . LEU A 1 212 ? 6.494 0.995 -3.673 1.00 80.81 212 LEU A N 1
ATOM 1617 C CA . LEU A 1 212 ? 6.387 1.961 -4.765 1.00 80.81 212 LEU A CA 1
ATOM 1618 C C . LEU A 1 212 ? 7.516 2.998 -4.720 1.00 80.81 212 LEU A C 1
ATOM 1620 O O . LEU A 1 212 ? 8.080 3.316 -5.762 1.00 80.81 212 LEU A O 1
ATOM 1624 N N . SER A 1 213 ? 7.854 3.515 -3.533 1.00 82.62 213 SER A N 1
ATOM 1625 C CA . SER A 1 213 ? 8.970 4.457 -3.383 1.00 82.62 213 SER A CA 1
ATOM 1626 C C . SER A 1 213 ? 10.301 3.780 -3.720 1.00 82.62 213 SER A C 1
ATOM 1628 O O . SER A 1 213 ? 11.059 4.291 -4.542 1.00 82.62 213 SER A O 1
ATOM 1630 N N . GLU A 1 214 ? 10.542 2.586 -3.171 1.00 84.38 214 GLU A N 1
ATOM 1631 C CA . GLU A 1 214 ? 11.739 1.784 -3.445 1.00 84.38 214 GLU A CA 1
ATOM 1632 C C . GLU A 1 214 ? 11.829 1.384 -4.925 1.00 84.38 214 GLU A C 1
ATOM 1634 O O . GLU A 1 214 ? 12.830 1.686 -5.575 1.00 84.38 214 GLU A O 1
ATOM 1639 N N . LYS A 1 215 ? 10.758 0.847 -5.517 1.00 86.81 215 LYS A N 1
ATOM 1640 C CA . LYS A 1 215 ? 10.628 0.598 -6.962 1.00 86.81 215 LYS A CA 1
ATOM 1641 C C . LYS A 1 215 ? 10.955 1.830 -7.802 1.00 86.81 215 LYS A C 1
ATOM 1643 O O . LYS A 1 215 ? 11.660 1.706 -8.805 1.00 86.81 215 LYS A O 1
ATOM 1648 N N . ILE A 1 216 ? 10.467 3.018 -7.430 1.00 90.38 216 ILE A N 1
ATOM 1649 C CA . ILE A 1 216 ? 10.763 4.274 -8.140 1.00 90.38 216 ILE A CA 1
ATOM 1650 C C . ILE A 1 216 ? 12.246 4.629 -8.022 1.00 90.38 216 ILE A C 1
ATOM 1652 O O . ILE A 1 216 ? 12.864 4.925 -9.046 1.00 90.38 216 ILE A O 1
ATOM 1656 N N . GLN A 1 217 ? 12.830 4.570 -6.823 1.00 90.19 217 GLN A N 1
ATOM 1657 C CA . GLN A 1 217 ? 14.249 4.885 -6.629 1.00 90.19 217 GLN A CA 1
ATOM 1658 C C . GLN A 1 217 ? 15.150 3.898 -7.373 1.00 90.19 217 GLN A C 1
ATOM 1660 O O . GLN A 1 217 ? 16.019 4.320 -8.134 1.00 90.19 217 GLN A O 1
ATOM 1665 N N . THR A 1 218 ? 14.882 2.598 -7.262 1.00 90.94 218 THR A N 1
ATOM 1666 C CA . THR A 1 218 ? 15.598 1.556 -8.009 1.00 90.94 218 THR A CA 1
ATOM 1667 C C . THR A 1 218 ? 15.489 1.790 -9.515 1.00 90.94 218 THR A C 1
ATOM 1669 O O . THR A 1 218 ? 16.487 1.732 -10.229 1.00 90.94 218 THR A O 1
ATOM 1672 N N . SER A 1 219 ? 14.306 2.160 -10.013 1.00 92.38 219 SER A N 1
ATOM 1673 C CA . SER A 1 219 ? 14.111 2.464 -11.436 1.00 92.38 219 SER A CA 1
ATOM 1674 C C . SER A 1 219 ? 14.894 3.688 -11.904 1.00 92.38 219 SER A C 1
ATOM 1676 O O . SER A 1 219 ? 15.421 3.677 -13.016 1.00 92.38 219 SER A O 1
ATOM 1678 N N . LYS A 1 220 ? 15.007 4.731 -11.074 1.00 93.62 220 LYS A N 1
ATOM 1679 C CA . LYS A 1 220 ? 15.854 5.897 -11.367 1.00 93.62 220 LYS A CA 1
ATOM 1680 C C . LYS A 1 220 ? 17.327 5.518 -11.423 1.00 93.62 220 LYS A C 1
ATOM 1682 O O . LYS A 1 220 ? 18.019 5.941 -12.345 1.00 93.62 220 LYS A O 1
ATOM 1687 N N . THR A 1 221 ? 17.794 4.710 -10.475 1.00 93.44 221 THR A N 1
ATOM 1688 C CA . THR A 1 221 ? 19.171 4.205 -10.462 1.00 93.44 221 THR A CA 1
ATOM 1689 C C . THR A 1 221 ? 19.466 3.428 -11.740 1.00 93.44 221 THR A C 1
ATOM 1691 O O . THR A 1 221 ? 20.397 3.780 -12.461 1.00 93.44 221 THR A O 1
ATOM 1694 N N . VAL A 1 222 ? 18.613 2.465 -12.099 1.00 94.19 222 VAL A N 1
ATOM 1695 C CA . VAL A 1 222 ? 18.774 1.674 -13.329 1.00 94.19 222 VAL A CA 1
ATOM 1696 C C . VAL A 1 222 ? 18.754 2.560 -14.578 1.00 94.19 222 VAL A C 1
ATOM 1698 O O . VAL A 1 222 ? 19.581 2.384 -15.471 1.00 94.19 222 VAL A O 1
ATOM 1701 N N . ALA A 1 223 ? 17.860 3.548 -14.650 1.00 93.81 223 ALA A N 1
ATOM 1702 C CA . ALA A 1 223 ? 17.791 4.448 -15.798 1.00 93.81 223 ALA A CA 1
ATOM 1703 C C . ALA A 1 223 ? 19.008 5.392 -15.905 1.00 93.81 223 ALA A C 1
ATOM 1705 O O . ALA A 1 223 ? 19.470 5.671 -17.014 1.00 93.81 223 ALA A O 1
ATOM 1706 N N . ASN A 1 224 ? 19.571 5.837 -14.778 1.00 92.31 224 ASN A N 1
ATOM 1707 C CA . ASN A 1 224 ? 20.823 6.599 -14.747 1.00 92.31 224 ASN A CA 1
ATOM 1708 C C . ASN A 1 224 ? 22.012 5.744 -15.194 1.00 92.31 224 ASN A C 1
ATOM 1710 O O . ASN A 1 224 ? 22.842 6.196 -15.980 1.00 92.31 224 ASN A O 1
ATOM 1714 N N . GLU A 1 225 ? 22.081 4.496 -14.740 1.00 93.44 225 GLU A N 1
ATOM 1715 C CA . GLU A 1 225 ? 23.121 3.566 -15.168 1.00 93.44 225 GLU A CA 1
ATOM 1716 C C . GLU A 1 225 ? 23.019 3.228 -16.660 1.00 93.44 225 GLU A C 1
ATOM 1718 O O . GLU A 1 225 ? 24.040 3.169 -17.342 1.00 93.44 225 GLU A O 1
ATOM 1723 N N . LEU A 1 226 ? 21.804 3.061 -17.196 1.00 95.12 226 LEU A N 1
ATOM 1724 C CA . LEU A 1 226 ? 21.582 2.913 -18.638 1.00 95.12 226 LEU A CA 1
ATOM 1725 C C . LEU A 1 226 ? 22.078 4.134 -19.413 1.00 95.12 226 LEU A C 1
ATOM 1727 O O . LEU A 1 226 ? 22.681 3.982 -20.472 1.00 95.12 226 LEU A O 1
ATOM 1731 N N . TYR A 1 227 ? 21.862 5.338 -18.882 1.00 94.75 227 TYR A N 1
ATOM 1732 C CA . TYR A 1 227 ? 22.325 6.569 -19.517 1.00 94.75 227 TYR A CA 1
ATOM 1733 C C . TYR A 1 227 ? 23.856 6.641 -19.535 1.00 94.75 227 TYR A C 1
ATOM 1735 O O . TYR A 1 227 ? 24.445 6.949 -20.569 1.00 94.75 227 TYR A O 1
ATOM 1743 N N . ILE A 1 228 ? 24.512 6.277 -18.429 1.00 92.38 228 ILE A N 1
ATOM 1744 C CA . ILE A 1 228 ? 25.979 6.195 -18.349 1.00 92.38 228 ILE A CA 1
ATOM 1745 C C . ILE A 1 228 ? 26.523 5.152 -19.334 1.00 92.38 228 ILE A C 1
ATOM 1747 O O . ILE A 1 228 ? 27.458 5.448 -20.079 1.00 92.38 228 ILE A O 1
ATOM 1751 N N . ASN A 1 229 ? 25.917 3.962 -19.391 1.00 94.00 229 ASN A N 1
ATOM 1752 C CA . ASN A 1 229 ? 26.309 2.917 -20.337 1.00 94.00 229 ASN A CA 1
ATOM 1753 C C . ASN A 1 229 ? 26.123 3.371 -21.793 1.00 94.00 229 ASN A C 1
ATOM 1755 O O . ASN A 1 229 ? 26.950 3.052 -22.646 1.00 94.00 229 ASN A O 1
ATOM 1759 N N . LEU A 1 230 ? 25.066 4.136 -22.082 1.00 95.25 230 LEU A N 1
ATOM 1760 C CA . LEU A 1 230 ? 24.795 4.656 -23.420 1.00 95.25 230 LEU A CA 1
ATOM 1761 C C . LEU A 1 230 ? 25.831 5.706 -23.828 1.00 95.25 230 LEU A C 1
ATOM 1763 O O . LEU A 1 230 ? 26.334 5.650 -24.945 1.00 95.25 230 LEU A O 1
ATOM 1767 N N . LEU A 1 231 ? 26.192 6.614 -22.916 1.00 92.50 231 LEU A N 1
ATOM 1768 C CA . LEU A 1 231 ? 27.265 7.585 -23.137 1.00 92.50 231 LEU A CA 1
ATOM 1769 C C . LEU A 1 231 ? 28.601 6.888 -23.392 1.00 92.50 231 LEU A C 1
ATOM 1771 O O . LEU A 1 231 ? 29.323 7.262 -24.312 1.00 92.50 231 LEU A O 1
ATOM 1775 N N . PHE A 1 232 ? 28.927 5.860 -22.607 1.00 92.94 232 PHE A N 1
ATOM 1776 C CA . PHE A 1 232 ? 30.137 5.080 -22.835 1.00 92.94 232 PHE A CA 1
ATOM 1777 C C . PHE A 1 232 ? 30.128 4.447 -24.233 1.00 92.94 232 PHE A C 1
ATOM 1779 O O . PHE A 1 232 ? 31.073 4.626 -25.001 1.00 92.94 232 PHE A O 1
ATOM 1786 N N . LEU A 1 233 ? 29.036 3.770 -24.593 1.00 94.69 233 LEU A N 1
ATOM 1787 C CA . LEU A 1 233 ? 28.884 3.111 -25.886 1.00 94.69 233 LEU A CA 1
ATOM 1788 C C . LEU A 1 233 ? 29.003 4.099 -27.055 1.00 94.69 233 LEU A C 1
ATOM 1790 O O . LEU A 1 233 ? 29.735 3.830 -28.010 1.00 94.69 233 LEU A O 1
ATOM 1794 N N . ASP A 1 234 ? 28.342 5.253 -26.944 1.00 94.62 234 ASP A N 1
ATOM 1795 C CA . ASP A 1 234 ? 28.442 6.343 -27.910 1.00 94.62 234 ASP A CA 1
ATOM 1796 C C . ASP A 1 234 ? 29.893 6.800 -28.055 1.00 94.62 234 ASP A C 1
ATOM 1798 O O . ASP A 1 234 ? 30.440 6.730 -29.152 1.00 94.62 234 ASP A O 1
ATOM 1802 N N . THR A 1 235 ? 30.581 7.125 -26.954 1.00 94.50 235 THR A N 1
ATOM 1803 C CA . THR A 1 235 ? 31.980 7.586 -27.003 1.00 94.50 235 THR A CA 1
ATOM 1804 C C . THR A 1 235 ? 32.938 6.564 -27.623 1.00 94.50 235 THR A C 1
ATOM 1806 O O . THR A 1 235 ? 33.821 6.949 -28.399 1.00 94.50 235 THR A O 1
ATOM 1809 N N . THR A 1 236 ? 32.762 5.272 -27.338 1.00 94.31 236 THR A N 1
ATOM 1810 C CA . THR A 1 236 ? 33.593 4.185 -27.877 1.00 94.31 236 THR A CA 1
ATOM 1811 C C . THR A 1 236 ? 33.370 3.999 -29.374 1.00 94.31 236 THR A C 1
ATOM 1813 O O . THR A 1 236 ? 34.335 3.882 -30.139 1.00 94.31 236 THR A O 1
ATOM 1816 N N . ILE A 1 237 ? 32.114 4.033 -29.826 1.00 94.25 237 ILE A N 1
ATOM 1817 C CA . ILE A 1 237 ? 31.768 3.959 -31.251 1.00 94.25 237 ILE A CA 1
ATOM 1818 C C . ILE A 1 237 ? 32.272 5.208 -31.980 1.00 94.25 237 ILE A C 1
ATOM 1820 O O . ILE A 1 237 ? 32.916 5.095 -33.026 1.00 94.25 237 ILE A O 1
ATOM 1824 N N . ASP A 1 238 ? 32.072 6.394 -31.413 1.00 94.06 238 ASP A N 1
ATOM 1825 C CA . ASP A 1 238 ? 32.488 7.665 -32.004 1.00 94.06 238 ASP A CA 1
ATOM 1826 C C . ASP A 1 238 ? 34.005 7.780 -32.148 1.00 94.06 238 ASP A C 1
ATOM 1828 O O . ASP A 1 238 ? 34.508 8.214 -33.190 1.00 94.06 238 ASP A O 1
ATOM 1832 N N . LYS A 1 239 ? 34.754 7.380 -31.116 1.00 94.38 239 LYS A N 1
ATOM 1833 C CA . LYS A 1 239 ? 36.220 7.357 -31.146 1.00 94.38 239 LYS A CA 1
ATOM 1834 C C . LYS A 1 239 ? 36.714 6.393 -32.224 1.00 94.38 239 LYS A C 1
ATOM 1836 O O . LYS A 1 239 ? 37.554 6.767 -33.042 1.00 94.38 239 LYS A O 1
ATOM 1841 N N . THR A 1 240 ? 36.141 5.192 -32.274 1.00 95.38 240 THR A N 1
ATOM 1842 C CA . THR A 1 240 ? 36.474 4.167 -33.271 1.00 95.38 240 THR A CA 1
ATOM 1843 C C . THR A 1 240 ? 36.147 4.641 -34.690 1.00 95.38 240 THR A C 1
ATOM 1845 O O . THR A 1 240 ? 36.939 4.434 -35.607 1.00 95.38 240 THR A O 1
ATOM 1848 N N . ASN A 1 241 ? 35.026 5.343 -34.882 1.00 94.00 241 ASN A N 1
ATOM 1849 C CA . ASN A 1 241 ? 34.636 5.970 -36.148 1.00 94.00 241 ASN A CA 1
ATOM 1850 C C . ASN A 1 241 ? 35.606 7.084 -36.579 1.00 94.00 241 ASN A C 1
ATOM 1852 O O . ASN A 1 241 ? 35.975 7.162 -37.756 1.00 94.00 241 ASN A O 1
ATOM 1856 N N . LYS A 1 242 ? 36.020 7.955 -35.648 1.00 95.00 242 LYS A N 1
ATOM 1857 C CA . LYS A 1 242 ? 36.934 9.084 -35.913 1.00 95.00 242 LYS A CA 1
ATOM 1858 C C . LYS A 1 242 ? 38.348 8.610 -36.240 1.00 95.00 242 LYS A C 1
ATOM 1860 O O . LYS A 1 242 ? 38.968 9.134 -37.167 1.00 95.00 242 LYS A O 1
ATOM 1865 N N . ASP A 1 243 ? 38.832 7.598 -35.527 1.00 96.38 243 ASP A N 1
ATOM 1866 C CA . ASP A 1 243 ? 40.192 7.078 -35.664 1.00 96.38 243 ASP A CA 1
ATOM 1867 C C . ASP A 1 243 ? 40.281 5.793 -36.504 1.00 96.38 243 ASP A C 1
ATOM 1869 O O . ASP A 1 243 ? 41.351 5.200 -36.592 1.00 96.38 243 ASP A O 1
ATOM 1873 N N . TRP A 1 244 ? 39.214 5.396 -37.208 1.00 96.38 244 TRP A N 1
ATOM 1874 C CA . TRP A 1 244 ? 39.127 4.165 -38.017 1.00 96.38 244 TRP A CA 1
ATOM 1875 C C . TRP A 1 244 ? 40.340 3.902 -38.929 1.00 96.38 244 TRP A C 1
ATOM 1877 O O . TRP A 1 244 ? 40.818 2.775 -39.090 1.00 96.38 244 TRP A O 1
ATOM 1887 N N . VAL A 1 245 ? 40.853 4.962 -39.559 1.00 95.00 245 VAL 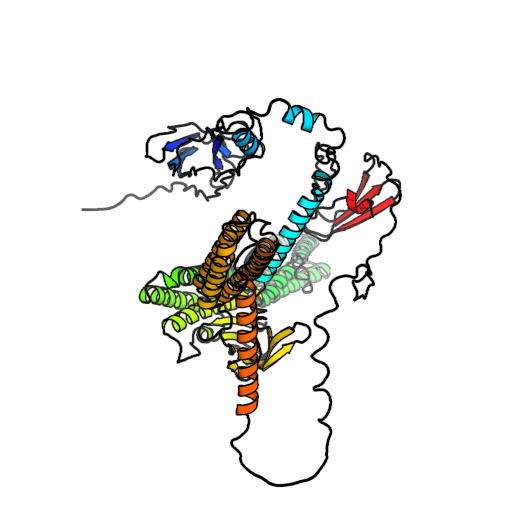A N 1
ATOM 1888 C CA . VAL A 1 245 ? 42.021 4.878 -40.448 1.00 95.00 245 VAL A CA 1
ATOM 1889 C C . VAL A 1 245 ? 43.316 4.677 -39.653 1.00 95.00 245 VAL A C 1
ATOM 1891 O O . VAL A 1 245 ? 44.209 3.983 -40.133 1.00 95.00 245 VAL A O 1
ATOM 1894 N N . LYS A 1 246 ? 43.408 5.253 -38.449 1.00 96.94 246 LYS A N 1
ATOM 1895 C CA . LYS A 1 246 ? 44.596 5.229 -37.583 1.00 96.94 246 LYS A CA 1
ATOM 1896 C C . LYS A 1 246 ? 44.717 3.938 -36.772 1.00 96.94 246 LYS A C 1
ATOM 1898 O O . LYS A 1 246 ? 45.828 3.462 -36.588 1.00 96.94 246 LYS A O 1
ATOM 1903 N N . LEU A 1 247 ? 43.597 3.401 -36.292 1.00 96.75 247 LEU A N 1
ATOM 1904 C CA . LEU A 1 247 ? 43.552 2.191 -35.470 1.00 96.75 247 LEU A CA 1
ATOM 1905 C C . LEU A 1 247 ? 43.869 0.948 -36.301 1.00 96.75 247 LEU A C 1
ATOM 1907 O O . LEU A 1 247 ? 43.481 0.852 -37.463 1.00 96.75 247 LEU A O 1
ATOM 1911 N N . THR A 1 248 ? 44.541 -0.029 -35.714 1.00 97.06 248 THR A N 1
ATOM 1912 C CA . THR A 1 248 ? 44.729 -1.363 -36.293 1.00 97.06 248 THR A CA 1
ATOM 1913 C C . THR A 1 248 ? 43.443 -2.183 -36.218 1.00 97.06 248 THR A C 1
ATOM 1915 O O . THR A 1 248 ? 42.569 -1.926 -35.394 1.00 97.06 248 THR A O 1
ATOM 1918 N N . ASP A 1 249 ? 43.329 -3.210 -37.059 1.00 96.75 249 ASP A N 1
ATOM 1919 C CA . ASP A 1 249 ? 42.183 -4.128 -37.060 1.00 96.75 249 ASP A CA 1
ATOM 1920 C C . ASP A 1 249 ? 41.958 -4.743 -35.671 1.00 96.75 249 ASP A C 1
ATOM 1922 O O . ASP A 1 249 ? 40.822 -4.844 -35.220 1.00 96.75 249 ASP A O 1
ATOM 1926 N N . ARG A 1 250 ? 43.043 -5.065 -34.955 1.00 96.12 250 ARG A N 1
ATOM 1927 C CA . ARG A 1 250 ? 42.990 -5.567 -33.578 1.00 96.12 250 ARG A CA 1
ATOM 1928 C C . ARG A 1 250 ? 42.428 -4.537 -32.597 1.00 96.12 250 ARG A C 1
ATOM 1930 O O . ARG A 1 250 ? 41.522 -4.874 -31.854 1.00 96.12 250 ARG A O 1
ATOM 1937 N N . GLU A 1 251 ? 42.920 -3.300 -32.618 1.00 96.81 251 GLU A N 1
ATOM 1938 C CA . GLU A 1 251 ? 42.426 -2.245 -31.716 1.00 96.81 251 GLU A CA 1
ATOM 1939 C C . GLU A 1 251 ? 40.942 -1.936 -31.954 1.00 96.81 251 GLU A C 1
ATOM 1941 O O . GLU A 1 251 ? 40.206 -1.660 -31.012 1.00 96.81 251 GLU A O 1
ATOM 1946 N N . ILE A 1 252 ? 40.478 -2.010 -33.207 1.00 96.50 252 ILE A N 1
ATOM 1947 C CA . ILE A 1 252 ? 39.050 -1.870 -33.508 1.00 96.50 252 ILE A CA 1
ATOM 1948 C C . ILE A 1 252 ? 38.262 -3.051 -32.939 1.00 96.50 252 ILE A C 1
ATOM 1950 O O . ILE A 1 252 ? 37.229 -2.831 -32.317 1.00 96.50 252 ILE A O 1
ATOM 1954 N N . LEU A 1 253 ? 38.733 -4.288 -33.126 1.00 96.62 253 LEU A N 1
ATOM 1955 C CA . LEU A 1 253 ? 38.082 -5.470 -32.553 1.00 96.62 253 LEU A CA 1
ATOM 1956 C C . LEU A 1 253 ? 38.007 -5.396 -31.021 1.00 96.62 253 LEU A C 1
ATOM 1958 O O . LEU A 1 253 ? 36.960 -5.726 -30.471 1.00 96.62 253 LEU A O 1
ATOM 1962 N N . ASP A 1 254 ? 39.063 -4.919 -30.358 1.00 96.44 254 ASP A N 1
ATOM 1963 C CA . ASP A 1 254 ? 39.102 -4.747 -28.902 1.00 96.44 254 ASP A CA 1
ATOM 1964 C C . ASP A 1 254 ? 38.054 -3.709 -28.443 1.00 96.44 254 ASP A C 1
ATOM 1966 O O . ASP A 1 254 ? 37.233 -4.011 -27.577 1.00 96.44 254 ASP A O 1
ATOM 1970 N N . ASN A 1 255 ? 37.981 -2.539 -29.097 1.00 95.31 255 ASN A N 1
ATOM 1971 C CA . ASN A 1 255 ? 36.967 -1.514 -28.793 1.00 95.31 255 ASN A CA 1
ATOM 1972 C C . ASN A 1 255 ? 35.529 -2.021 -29.027 1.00 95.31 255 ASN A C 1
ATOM 1974 O O . ASN A 1 255 ? 34.612 -1.695 -28.274 1.00 95.31 255 ASN A O 1
ATOM 1978 N N . LEU A 1 256 ? 35.307 -2.798 -30.095 1.00 95.56 256 LEU A N 1
ATOM 1979 C CA . LEU A 1 256 ? 33.993 -3.374 -30.398 1.00 95.56 256 LEU A CA 1
ATOM 1980 C C . LEU A 1 256 ? 33.610 -4.475 -29.403 1.00 95.56 256 LEU A C 1
ATOM 1982 O O . LEU A 1 256 ? 32.430 -4.604 -29.081 1.00 95.56 256 LEU A O 1
ATOM 1986 N N . SER A 1 257 ? 34.582 -5.245 -28.906 1.00 95.44 257 SER A N 1
ATOM 1987 C CA . SER A 1 257 ? 34.350 -6.237 -27.855 1.00 95.44 257 SER A CA 1
ATOM 1988 C C . SER A 1 257 ? 33.935 -5.560 -26.554 1.00 95.44 257 SER A C 1
ATOM 1990 O O . SER A 1 257 ? 32.911 -5.929 -25.996 1.00 95.44 257 SER A O 1
ATOM 1992 N N . GLU A 1 258 ? 34.646 -4.510 -26.133 1.00 94.31 258 GLU A N 1
ATOM 1993 C CA . GLU A 1 258 ? 34.304 -3.735 -24.931 1.00 94.31 258 GLU A CA 1
ATOM 1994 C C . GLU A 1 258 ? 32.886 -3.144 -25.018 1.00 94.31 258 GLU A C 1
ATOM 1996 O O . GLU A 1 258 ? 32.097 -3.231 -24.076 1.00 94.31 258 GLU A O 1
ATOM 2001 N N . ALA A 1 259 ? 32.519 -2.608 -26.187 1.00 94.75 259 ALA A N 1
ATOM 2002 C CA . ALA A 1 259 ? 31.166 -2.130 -26.454 1.00 94.75 259 ALA A CA 1
ATOM 2003 C C . ALA A 1 259 ? 30.111 -3.247 -26.341 1.00 94.75 259 ALA A C 1
ATOM 2005 O O . ALA A 1 259 ? 29.050 -3.042 -25.747 1.00 94.75 259 ALA A O 1
ATOM 2006 N N . LYS A 1 260 ? 30.384 -4.431 -26.899 1.00 94.94 260 LYS A N 1
ATOM 2007 C CA . LYS A 1 260 ? 29.463 -5.576 -26.846 1.00 94.94 260 LYS A CA 1
ATOM 2008 C C . LYS A 1 260 ? 29.346 -6.187 -25.451 1.00 94.94 260 LYS A C 1
ATOM 2010 O O . LYS A 1 260 ? 28.247 -6.600 -25.095 1.00 94.94 260 LYS A O 1
ATOM 2015 N N . ASP A 1 261 ? 30.416 -6.200 -24.664 1.00 94.12 261 ASP A N 1
ATOM 2016 C CA . ASP A 1 261 ? 30.405 -6.721 -23.292 1.00 94.12 261 ASP A CA 1
ATOM 2017 C C . ASP A 1 261 ? 29.468 -5.901 -22.390 1.00 94.12 261 ASP A C 1
ATOM 2019 O O . ASP A 1 261 ? 28.749 -6.458 -21.563 1.00 94.12 261 ASP A O 1
ATOM 2023 N N . ILE A 1 262 ? 29.403 -4.580 -22.596 1.00 93.94 262 ILE A N 1
ATOM 2024 C CA . ILE A 1 262 ? 28.455 -3.701 -21.891 1.00 93.94 262 ILE A CA 1
ATOM 2025 C C . ILE A 1 262 ? 27.018 -3.939 -22.359 1.00 93.94 262 ILE A C 1
ATOM 202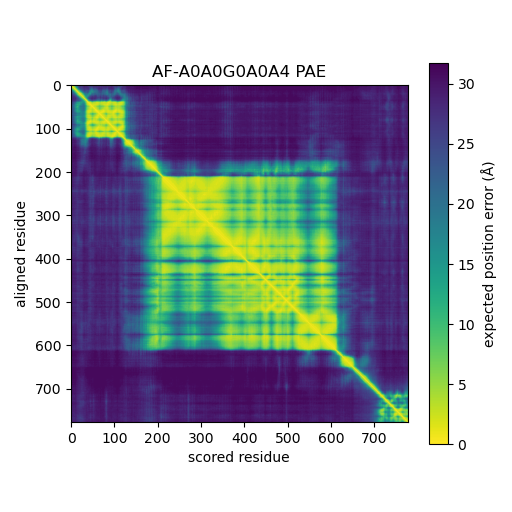7 O O . ILE A 1 262 ? 26.091 -3.906 -21.545 1.00 93.94 262 ILE A O 1
ATOM 2031 N N . ILE A 1 263 ? 26.820 -4.168 -23.662 1.00 96.12 263 ILE A N 1
ATOM 2032 C CA . ILE A 1 263 ? 25.497 -4.467 -24.222 1.00 96.12 263 ILE A CA 1
ATOM 2033 C C . ILE A 1 263 ? 24.949 -5.780 -23.642 1.00 96.12 263 ILE A C 1
ATOM 2035 O O . ILE A 1 263 ? 23.796 -5.807 -23.206 1.00 96.12 263 ILE A O 1
ATOM 2039 N N . GLY A 1 264 ? 25.779 -6.823 -23.589 1.00 94.88 264 GLY A N 1
ATOM 2040 C CA . GLY A 1 264 ? 25.412 -8.163 -23.130 1.00 94.88 264 GLY A CA 1
ATOM 2041 C C . GLY A 1 264 ? 24.594 -8.960 -24.148 1.00 94.88 264 GLY A C 1
ATOM 2042 O O . GLY A 1 264 ? 24.632 -8.699 -25.357 1.00 94.88 264 GLY A O 1
ATOM 2043 N N . ASP A 1 265 ? 23.858 -9.950 -23.648 1.00 92.69 265 ASP A N 1
ATOM 2044 C CA . ASP A 1 265 ? 23.005 -10.835 -24.444 1.00 92.69 265 ASP A CA 1
ATOM 2045 C C . ASP A 1 265 ? 21.522 -10.461 -24.296 1.00 92.69 265 ASP A C 1
ATOM 2047 O O . ASP A 1 265 ? 21.073 -10.030 -23.237 1.00 92.69 265 ASP A O 1
ATOM 2051 N N . GLU A 1 266 ? 20.734 -10.650 -25.356 1.00 91.62 266 GLU A N 1
ATOM 2052 C CA . GLU A 1 266 ? 19.288 -10.3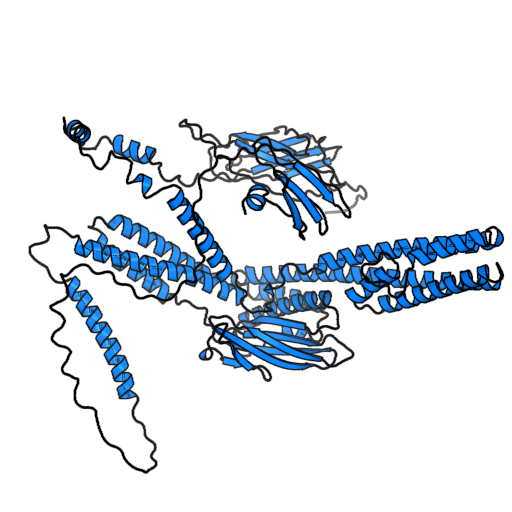75 -25.344 1.00 91.62 266 GLU A CA 1
ATOM 2053 C C . GLU A 1 266 ? 18.544 -11.221 -24.289 1.00 91.62 266 GLU A C 1
ATOM 2055 O O . GLU A 1 266 ? 17.503 -10.810 -23.774 1.00 91.62 266 GLU A O 1
ATOM 2060 N N . SER A 1 267 ? 19.087 -12.394 -23.948 1.00 89.62 267 SER A N 1
ATOM 2061 C CA . SER A 1 267 ? 18.553 -13.309 -22.935 1.00 89.62 267 SER A CA 1
ATOM 2062 C C . SER A 1 267 ? 18.959 -12.980 -21.494 1.00 89.62 267 SER A C 1
ATOM 2064 O O . SER A 1 267 ? 18.540 -13.687 -20.573 1.00 89.62 267 SER A O 1
ATOM 2066 N N . ASP A 1 268 ? 19.736 -11.915 -21.276 1.00 91.19 268 ASP A N 1
ATOM 2067 C CA . ASP A 1 268 ? 20.161 -11.505 -19.942 1.00 91.19 268 ASP A CA 1
ATOM 2068 C C . ASP A 1 268 ? 18.959 -11.188 -19.036 1.00 91.19 268 ASP A C 1
ATOM 2070 O O . ASP A 1 268 ? 18.029 -10.455 -19.396 1.00 91.19 268 ASP A O 1
ATOM 2074 N N . SER A 1 269 ? 18.987 -11.741 -17.820 1.00 88.69 269 SER A N 1
ATOM 2075 C CA . SER A 1 269 ? 17.940 -11.527 -16.821 1.00 88.69 269 SER A CA 1
ATOM 2076 C C . SER A 1 269 ? 17.940 -10.093 -16.284 1.00 88.69 269 SER A C 1
ATOM 2078 O O . SER A 1 269 ? 18.928 -9.365 -16.379 1.00 88.69 269 SER A O 1
ATOM 2080 N N . THR A 1 270 ? 16.851 -9.710 -15.613 1.00 86.50 270 THR A N 1
ATOM 2081 C CA . THR A 1 270 ? 16.687 -8.394 -14.964 1.00 86.50 270 THR A CA 1
ATOM 2082 C C . THR A 1 270 ? 17.725 -8.088 -13.877 1.00 86.50 270 THR A C 1
ATOM 2084 O O . THR A 1 270 ? 17.877 -6.938 -13.480 1.00 86.50 270 THR A O 1
ATOM 2087 N N . SER A 1 271 ? 18.443 -9.106 -13.396 1.00 84.81 271 SER A N 1
ATOM 2088 C CA . SER A 1 271 ? 19.533 -8.988 -12.423 1.00 84.81 271 SER A CA 1
ATOM 2089 C C . SER A 1 271 ? 20.915 -8.813 -13.063 1.00 84.81 271 SER A C 1
ATOM 2091 O O . SER A 1 271 ? 21.901 -8.681 -12.341 1.00 84.81 271 SER A O 1
ATOM 2093 N N . SER A 1 272 ? 21.024 -8.893 -14.393 1.00 88.75 272 SER A N 1
ATOM 2094 C CA . SER A 1 272 ? 22.290 -8.688 -15.095 1.00 88.75 272 SER A CA 1
ATOM 2095 C C . SER A 1 272 ? 22.647 -7.203 -15.144 1.00 88.75 272 SER A C 1
ATOM 2097 O O . SER A 1 272 ? 21.795 -6.345 -15.369 1.00 88.75 272 SER A O 1
ATOM 2099 N N . ASN A 1 273 ? 23.938 -6.905 -14.993 1.00 89.06 273 ASN A N 1
ATOM 2100 C CA . ASN A 1 273 ? 24.468 -5.545 -15.103 1.00 89.06 273 ASN A CA 1
ATOM 2101 C C . ASN A 1 273 ? 24.630 -5.072 -16.558 1.00 89.06 273 ASN A C 1
ATOM 2103 O O . ASN A 1 273 ? 25.070 -3.939 -16.780 1.00 89.06 273 ASN A O 1
ATOM 2107 N N . SER A 1 274 ? 24.293 -5.917 -17.535 1.00 93.88 274 SER A N 1
ATOM 2108 C CA . SER A 1 274 ? 24.326 -5.565 -18.949 1.00 93.88 274 SER A CA 1
ATOM 2109 C C . SER A 1 274 ? 23.239 -4.560 -19.326 1.00 93.88 274 SER A C 1
ATOM 2111 O O . SER A 1 274 ? 22.267 -4.330 -18.597 1.00 93.88 274 SER A O 1
ATOM 2113 N N . PHE A 1 275 ? 23.396 -3.951 -20.500 1.00 93.81 275 PHE A N 1
ATOM 2114 C CA . PHE A 1 275 ? 22.397 -3.050 -21.062 1.00 93.81 275 PHE A CA 1
ATOM 2115 C C . PHE A 1 275 ? 21.052 -3.765 -21.254 1.00 93.81 275 PHE A C 1
ATOM 2117 O O . PHE A 1 275 ? 20.018 -3.232 -20.847 1.00 93.81 275 PHE A O 1
ATOM 2124 N N . PHE A 1 276 ? 21.057 -4.988 -21.798 1.00 95.38 276 PHE A N 1
ATOM 2125 C CA . PHE A 1 276 ? 19.839 -5.788 -21.951 1.00 95.38 276 PHE A CA 1
ATOM 2126 C C . PHE A 1 276 ? 19.202 -6.167 -20.612 1.00 95.38 276 PHE A C 1
ATOM 2128 O O . PHE A 1 276 ? 17.990 -6.007 -20.469 1.00 95.38 276 PHE A O 1
ATOM 2135 N N . GLY A 1 277 ? 19.990 -6.564 -19.607 1.00 93.69 277 GLY A N 1
ATOM 2136 C CA . GLY A 1 277 ? 19.467 -6.877 -18.273 1.00 93.69 277 GLY A CA 1
ATOM 2137 C C . GLY A 1 277 ? 18.730 -5.697 -17.635 1.00 93.69 277 GLY A C 1
ATOM 2138 O O . GLY A 1 277 ? 17.589 -5.824 -17.184 1.00 93.69 277 GLY A O 1
ATOM 2139 N N . LYS A 1 278 ? 19.329 -4.504 -17.698 1.00 94.44 278 LYS A N 1
ATOM 2140 C CA . LYS A 1 278 ? 18.737 -3.261 -17.174 1.00 94.44 278 LYS A CA 1
ATOM 2141 C C . LYS A 1 278 ? 17.510 -2.792 -17.961 1.00 94.44 278 LYS A C 1
ATOM 2143 O O . LYS A 1 278 ? 16.545 -2.308 -17.366 1.00 94.44 278 LYS A O 1
ATOM 2148 N N . ILE A 1 279 ? 17.505 -2.952 -19.287 1.00 94.00 279 ILE A N 1
ATOM 2149 C CA . ILE A 1 279 ? 16.305 -2.711 -20.104 1.00 94.00 279 ILE A CA 1
ATOM 2150 C C . ILE A 1 279 ? 15.184 -3.663 -19.690 1.00 94.00 279 ILE A C 1
ATOM 2152 O O . ILE A 1 279 ? 14.055 -3.218 -19.475 1.00 94.00 279 ILE A O 1
ATOM 2156 N N . ASN A 1 280 ? 15.488 -4.955 -19.560 1.00 91.19 280 ASN A N 1
ATOM 2157 C CA . ASN A 1 280 ? 14.515 -5.974 -19.176 1.00 91.19 280 ASN A CA 1
ATOM 2158 C C . ASN A 1 280 ? 13.930 -5.672 -17.793 1.00 91.19 280 ASN A C 1
ATOM 2160 O O . ASN A 1 280 ? 12.713 -5.725 -17.628 1.00 91.19 280 ASN A O 1
ATOM 2164 N N . PHE A 1 281 ? 14.756 -5.219 -16.841 1.00 91.12 281 PHE A N 1
ATOM 2165 C CA . PHE A 1 281 ? 14.270 -4.727 -15.552 1.00 91.12 281 PHE A CA 1
ATOM 2166 C C . PHE A 1 281 ? 13.210 -3.627 -15.722 1.00 91.12 281 PHE A C 1
ATOM 2168 O O . PHE A 1 281 ? 12.111 -3.748 -15.180 1.00 91.12 281 PHE A O 1
ATOM 2175 N N . LEU A 1 282 ? 13.488 -2.567 -16.490 1.00 89.12 282 LEU A N 1
ATOM 2176 C CA . LEU A 1 282 ? 12.539 -1.456 -16.661 1.00 89.12 282 LEU A CA 1
ATOM 2177 C C . LEU A 1 282 ? 11.257 -1.876 -17.398 1.00 89.12 282 LEU A C 1
ATOM 2179 O O . LEU A 1 282 ? 10.167 -1.403 -17.054 1.00 89.12 282 LEU A O 1
ATOM 2183 N N . ARG A 1 283 ? 11.375 -2.773 -18.383 1.00 87.44 283 ARG A N 1
ATOM 2184 C CA . ARG A 1 283 ? 10.242 -3.338 -19.132 1.00 87.44 283 ARG A CA 1
ATOM 2185 C C . ARG A 1 283 ? 9.311 -4.129 -18.225 1.00 87.44 283 ARG A C 1
ATOM 2187 O O . ARG A 1 283 ? 8.107 -3.873 -18.237 1.00 87.44 283 ARG A O 1
ATOM 2194 N N . ASP A 1 284 ? 9.861 -5.015 -17.403 1.00 83.50 284 ASP A N 1
ATOM 2195 C CA . ASP A 1 284 ? 9.077 -5.862 -16.500 1.00 83.50 284 ASP A CA 1
ATOM 2196 C C . ASP A 1 284 ? 8.467 -5.049 -15.353 1.00 83.50 284 ASP A C 1
ATOM 2198 O O . ASP A 1 284 ? 7.320 -5.263 -14.960 1.00 83.50 284 ASP A O 1
ATOM 2202 N N . THR A 1 285 ? 9.206 -4.051 -14.869 1.00 84.44 285 THR A N 1
ATOM 2203 C CA . THR A 1 285 ? 8.816 -3.209 -13.733 1.00 84.44 285 THR A CA 1
ATOM 2204 C C . THR A 1 285 ? 7.655 -2.271 -14.070 1.00 84.44 285 THR A C 1
ATOM 2206 O O . THR A 1 285 ? 6.741 -2.094 -13.255 1.00 84.44 285 THR A O 1
ATOM 2209 N N . TRP A 1 286 ? 7.665 -1.651 -15.257 1.00 83.44 286 TRP A N 1
ATOM 2210 C CA . TRP A 1 286 ? 6.702 -0.598 -15.612 1.00 83.44 286 TRP A CA 1
ATOM 2211 C C . TRP A 1 286 ? 5.798 -0.920 -16.803 1.00 83.44 286 TRP A C 1
ATOM 2213 O O . TRP A 1 286 ? 4.763 -0.269 -16.960 1.00 83.44 286 TRP A O 1
ATOM 2223 N N . GLY A 1 287 ? 6.146 -1.895 -17.647 1.00 77.50 287 GLY A N 1
ATOM 2224 C CA . GLY A 1 287 ? 5.358 -2.251 -18.832 1.00 77.50 287 GLY A CA 1
ATOM 2225 C C . GLY A 1 287 ? 5.192 -1.100 -19.833 1.00 77.50 287 GLY A C 1
ATOM 2226 O O . GLY A 1 287 ? 4.124 -0.955 -20.430 1.00 77.50 287 GLY A O 1
ATOM 2227 N N . LEU A 1 288 ? 6.209 -0.242 -19.969 1.00 80.50 288 LEU A N 1
ATOM 2228 C CA . LEU A 1 288 ? 6.196 0.920 -20.863 1.00 80.50 288 LEU A CA 1
ATOM 2229 C C . LEU A 1 288 ? 6.573 0.516 -22.290 1.00 80.50 288 LEU A C 1
ATOM 2231 O O . LEU A 1 288 ? 7.576 -0.163 -22.491 1.00 80.50 288 LEU A O 1
ATOM 2235 N N . LYS A 1 289 ? 5.833 1.027 -23.283 1.00 85.25 289 LYS A N 1
ATOM 2236 C CA . LYS A 1 289 ? 6.138 0.835 -24.712 1.00 85.25 289 LYS A CA 1
ATOM 2237 C C . LYS A 1 289 ? 7.548 1.317 -25.068 1.00 85.25 289 LYS A C 1
ATOM 2239 O O . LYS A 1 289 ? 8.230 0.689 -25.863 1.00 85.25 289 LYS A O 1
ATOM 2244 N N . GLU A 1 290 ? 7.994 2.403 -24.446 1.00 91.19 290 GLU A N 1
ATOM 2245 C CA . GLU A 1 290 ? 9.335 2.960 -24.632 1.00 91.19 290 GLU A CA 1
ATOM 2246 C C . GLU A 1 290 ? 10.432 1.980 -24.192 1.00 91.19 290 GLU A C 1
ATOM 2248 O O . GLU A 1 290 ? 11.518 1.994 -24.755 1.00 91.19 290 GLU A O 1
ATOM 2253 N N . GLY A 1 291 ? 10.155 1.098 -23.225 1.00 90.81 291 GLY A N 1
ATOM 2254 C CA . GLY A 1 291 ? 11.089 0.038 -22.847 1.00 90.81 291 GLY A CA 1
ATOM 2255 C C . GLY A 1 291 ? 11.271 -0.997 -23.961 1.00 90.81 291 GLY A C 1
ATOM 2256 O O . GLY A 1 291 ? 12.394 -1.417 -24.221 1.00 90.81 291 GLY A O 1
ATOM 2257 N N . ASP A 1 292 ? 10.185 -1.367 -24.647 1.00 91.00 292 ASP A N 1
ATOM 2258 C CA . ASP A 1 292 ? 10.245 -2.257 -25.815 1.00 91.00 292 ASP A CA 1
ATOM 2259 C C . ASP A 1 292 ? 10.936 -1.576 -27.008 1.00 91.00 292 ASP A C 1
ATOM 2261 O O . ASP A 1 292 ? 11.734 -2.199 -27.698 1.00 91.00 292 ASP A O 1
ATOM 2265 N N . GLU A 1 293 ? 10.682 -0.284 -27.235 1.00 94.88 293 GLU A N 1
ATOM 2266 C CA . GLU A 1 293 ? 11.359 0.486 -28.290 1.00 94.88 293 GLU A CA 1
ATOM 2267 C C . GLU A 1 293 ? 12.869 0.596 -28.029 1.00 94.88 293 GLU A C 1
ATOM 2269 O O . GLU A 1 293 ? 13.665 0.368 -28.937 1.00 94.88 293 GLU A O 1
ATOM 2274 N N . LEU A 1 294 ? 13.277 0.875 -26.784 1.00 95.69 294 LEU A N 1
ATOM 2275 C CA . LEU A 1 294 ? 14.691 0.935 -26.404 1.00 95.69 294 LEU A CA 1
ATOM 2276 C C . LEU A 1 294 ? 15.390 -0.415 -26.607 1.00 95.69 294 LEU A C 1
ATOM 2278 O O . LEU A 1 294 ? 16.523 -0.458 -27.080 1.00 95.69 294 LEU A O 1
ATOM 2282 N N . HIS A 1 295 ? 14.709 -1.514 -26.277 1.00 95.19 295 HIS A N 1
ATOM 2283 C CA . HIS A 1 295 ? 15.220 -2.866 -26.490 1.00 95.19 295 HIS A CA 1
ATOM 2284 C C . HIS A 1 295 ? 15.568 -3.128 -27.963 1.00 95.19 295 HIS A C 1
ATOM 2286 O O . HIS A 1 295 ? 16.663 -3.608 -28.267 1.00 95.19 295 HIS A O 1
ATOM 2292 N N . GLU A 1 296 ? 14.669 -2.775 -28.886 1.00 95.75 296 GLU A N 1
ATOM 2293 C CA . GLU A 1 296 ? 14.886 -2.983 -30.322 1.00 95.75 296 GLU A CA 1
ATOM 2294 C C . GLU A 1 296 ? 16.025 -2.120 -30.886 1.00 95.75 296 GLU A C 1
ATOM 2296 O O . GLU A 1 296 ? 16.812 -2.596 -31.708 1.00 95.75 296 GLU A O 1
ATOM 2301 N N . GLU A 1 297 ? 16.177 -0.880 -30.413 1.00 96.56 297 GLU A N 1
ATOM 2302 C CA . GLU A 1 297 ? 17.278 0.001 -30.827 1.00 96.56 297 GLU A CA 1
ATOM 2303 C C . GLU A 1 297 ? 18.647 -0.541 -30.372 1.00 96.56 297 GLU A C 1
ATOM 2305 O O . GLU A 1 297 ? 19.592 -0.609 -31.165 1.00 96.56 297 GLU A O 1
ATOM 2310 N N . ILE A 1 298 ? 18.756 -1.020 -29.127 1.00 96.50 298 ILE A N 1
ATOM 2311 C CA . ILE A 1 298 ? 19.994 -1.636 -28.616 1.00 96.50 298 ILE A CA 1
ATOM 2312 C C . ILE A 1 298 ? 20.313 -2.946 -29.338 1.00 96.50 298 ILE A C 1
ATOM 2314 O O . ILE A 1 298 ? 21.475 -3.221 -29.652 1.00 96.50 298 ILE A O 1
ATOM 2318 N N . LYS A 1 299 ? 19.292 -3.726 -29.696 1.00 96.56 299 LYS A N 1
ATOM 2319 C CA . LYS A 1 299 ? 19.448 -4.913 -30.543 1.00 96.56 299 LYS A CA 1
ATOM 2320 C C . LYS A 1 299 ? 19.993 -4.568 -31.926 1.00 96.56 299 LYS A C 1
ATOM 2322 O O . LYS A 1 299 ? 20.899 -5.252 -32.410 1.00 96.56 299 LYS A O 1
ATOM 2327 N N . ALA A 1 300 ? 19.502 -3.499 -32.550 1.00 96.50 300 ALA A N 1
ATOM 2328 C CA . ALA A 1 300 ? 20.026 -3.026 -33.828 1.00 96.50 300 ALA A CA 1
ATOM 2329 C C . ALA A 1 300 ? 21.509 -2.624 -33.724 1.00 96.50 300 ALA A C 1
ATOM 2331 O O . ALA A 1 300 ? 22.305 -2.996 -34.592 1.00 96.50 300 ALA A O 1
ATOM 2332 N N . ILE A 1 301 ? 21.905 -1.957 -32.633 1.00 96.62 301 ILE A N 1
ATOM 2333 C CA . ILE A 1 301 ? 23.313 -1.628 -32.361 1.00 96.62 301 ILE A CA 1
ATOM 2334 C C . ILE A 1 301 ? 24.146 -2.904 -32.212 1.00 96.62 301 ILE A C 1
ATOM 2336 O O . ILE A 1 301 ? 25.147 -3.052 -32.912 1.00 96.62 301 ILE A O 1
ATOM 2340 N N . ASN A 1 302 ? 23.723 -3.856 -31.373 1.00 96.50 302 ASN A N 1
ATOM 2341 C CA . ASN A 1 302 ? 24.466 -5.099 -31.139 1.00 96.50 302 ASN A CA 1
ATOM 2342 C C . ASN A 1 302 ? 24.713 -5.892 -32.435 1.00 96.50 302 ASN A C 1
ATOM 2344 O O . ASN A 1 302 ? 25.813 -6.409 -32.668 1.00 96.50 302 ASN A O 1
ATOM 2348 N N . ASN A 1 303 ? 23.697 -5.947 -33.301 1.00 96.25 303 ASN A N 1
ATOM 2349 C CA . ASN A 1 303 ? 23.776 -6.597 -34.606 1.00 96.25 303 ASN A CA 1
ATOM 2350 C C . ASN A 1 303 ? 24.760 -5.882 -35.539 1.00 96.25 303 ASN A C 1
ATOM 2352 O O . ASN A 1 303 ? 25.589 -6.540 -36.170 1.00 96.25 303 ASN A O 1
ATOM 2356 N N . SER A 1 304 ? 24.710 -4.547 -35.586 1.00 96.50 304 SER A N 1
ATOM 2357 C CA . SER A 1 304 ? 25.629 -3.734 -36.387 1.00 96.50 304 SER A CA 1
ATOM 2358 C C . SER A 1 304 ? 27.084 -3.936 -35.942 1.00 96.50 304 SER A C 1
ATOM 2360 O O . SER A 1 304 ? 27.948 -4.251 -36.763 1.00 96.50 304 SER A O 1
ATOM 2362 N N . LEU A 1 305 ? 27.355 -3.894 -34.630 1.00 96.56 305 LEU A N 1
ATOM 2363 C CA . LEU A 1 305 ? 28.694 -4.154 -34.085 1.00 96.56 305 LEU A CA 1
ATOM 2364 C C . LEU A 1 305 ? 29.169 -5.581 -34.389 1.00 96.56 305 LEU A C 1
ATOM 2366 O O . LEU A 1 305 ? 30.311 -5.770 -34.807 1.00 96.56 305 LEU A O 1
ATOM 2370 N N . GLY A 1 306 ? 28.294 -6.583 -34.248 1.00 96.25 306 GLY A N 1
ATOM 2371 C CA . GLY A 1 306 ? 28.608 -7.978 -34.579 1.00 96.25 306 GLY A CA 1
ATOM 2372 C C . GLY A 1 306 ? 28.938 -8.192 -36.060 1.00 96.25 306 GLY A C 1
ATOM 2373 O O . GLY A 1 306 ? 29.873 -8.933 -36.386 1.00 96.25 306 GLY A O 1
ATOM 2374 N N . PHE A 1 307 ? 28.224 -7.511 -36.961 1.00 97.19 307 PHE A N 1
ATOM 2375 C CA . PHE A 1 307 ? 28.521 -7.526 -38.393 1.00 97.19 307 PHE A CA 1
ATOM 2376 C C . PHE A 1 307 ? 29.887 -6.896 -38.687 1.00 97.19 307 PHE A C 1
ATOM 2378 O O . PHE A 1 307 ? 30.693 -7.485 -39.413 1.00 97.19 307 PHE A O 1
ATOM 2385 N N . VAL A 1 308 ? 30.179 -5.738 -38.083 1.00 97.62 308 VAL A N 1
ATOM 2386 C CA . VAL A 1 308 ? 31.469 -5.052 -38.247 1.00 97.62 308 VAL A CA 1
ATOM 2387 C C . VAL A 1 308 ? 32.620 -5.927 -37.744 1.00 97.62 308 VAL A C 1
ATOM 2389 O O . VAL A 1 308 ? 33.591 -6.138 -38.472 1.00 97.62 308 VAL A O 1
ATOM 2392 N N . GLN A 1 309 ? 32.486 -6.497 -36.545 1.00 97.19 309 GLN A N 1
ATOM 2393 C CA . GLN A 1 309 ? 33.488 -7.366 -35.924 1.00 97.19 309 GLN A CA 1
ATOM 2394 C C . GLN A 1 309 ? 33.784 -8.603 -36.787 1.00 97.19 309 GLN A C 1
ATOM 2396 O O . GLN A 1 309 ? 34.944 -8.905 -37.074 1.00 97.19 309 GLN A O 1
ATOM 2401 N N . SER A 1 310 ? 32.737 -9.276 -37.276 1.00 96.88 310 SER A N 1
ATOM 2402 C CA . SER A 1 310 ? 32.872 -10.455 -38.145 1.00 96.88 310 SER A CA 1
ATOM 2403 C C . SER A 1 310 ? 33.517 -10.112 -39.492 1.00 96.88 310 SER A C 1
ATOM 2405 O O . SER A 1 310 ? 34.322 -10.886 -40.018 1.00 96.88 310 SER A O 1
ATOM 2407 N N . GLY A 1 311 ? 33.196 -8.939 -40.050 1.00 97.38 311 GLY A N 1
ATOM 2408 C CA . GLY A 1 311 ? 33.785 -8.448 -41.295 1.00 97.38 311 GLY A CA 1
ATOM 2409 C C . GLY A 1 311 ? 35.279 -8.156 -41.166 1.00 97.38 311 GLY A C 1
ATOM 2410 O O . GLY A 1 311 ? 36.062 -8.634 -41.987 1.00 97.38 311 GLY A O 1
ATOM 2411 N N . ILE A 1 312 ? 35.688 -7.454 -40.102 1.00 96.88 312 ILE A N 1
ATOM 2412 C CA . ILE A 1 312 ? 37.108 -7.177 -39.828 1.00 96.88 312 ILE A CA 1
ATOM 2413 C C . ILE A 1 312 ? 37.882 -8.487 -39.651 1.00 96.88 312 ILE A C 1
ATOM 2415 O O . ILE A 1 312 ? 38.934 -8.655 -40.261 1.00 96.88 312 ILE A O 1
ATOM 2419 N N . ALA A 1 313 ? 37.342 -9.443 -38.889 1.00 94.12 313 ALA A N 1
ATOM 2420 C CA . ALA A 1 313 ? 37.989 -10.739 -38.681 1.00 94.12 313 ALA A CA 1
ATOM 2421 C C . ALA A 1 313 ? 38.159 -11.552 -39.980 1.00 94.12 313 ALA A C 1
ATOM 2423 O O . ALA A 1 313 ? 39.097 -12.338 -40.095 1.00 94.12 313 ALA A O 1
ATOM 2424 N N . SER A 1 314 ? 37.264 -11.367 -40.956 1.00 95.44 314 SER A N 1
ATOM 2425 C CA . SER A 1 314 ? 37.249 -12.149 -42.197 1.00 95.44 314 SER A CA 1
ATOM 2426 C C . SER A 1 314 ? 38.098 -11.541 -43.315 1.00 95.44 314 SER A C 1
ATOM 2428 O O . SER A 1 314 ? 38.772 -12.270 -44.041 1.00 95.44 314 SER A O 1
ATOM 2430 N N . TYR A 1 315 ? 38.031 -10.222 -43.507 1.00 94.31 315 TYR A N 1
ATOM 2431 C CA . TYR A 1 315 ? 38.649 -9.545 -44.657 1.00 94.31 315 TYR A CA 1
ATOM 2432 C C . TYR A 1 315 ? 39.251 -8.169 -44.327 1.00 94.31 315 TYR A C 1
ATOM 2434 O O . TYR A 1 315 ? 39.651 -7.443 -45.239 1.00 94.31 315 TYR A O 1
ATOM 2442 N N . GLY A 1 316 ? 39.352 -7.820 -43.043 1.00 94.75 316 GLY A N 1
ATOM 2443 C CA . GLY A 1 316 ? 39.935 -6.568 -42.567 1.00 94.75 316 GLY A CA 1
ATOM 2444 C C . GLY A 1 316 ? 39.042 -5.339 -42.755 1.00 94.75 316 GLY A C 1
ATOM 2445 O O . GLY A 1 316 ? 37.884 -5.413 -43.179 1.00 94.75 316 GLY A O 1
ATOM 2446 N N . LYS A 1 317 ? 39.576 -4.165 -42.407 1.00 95.44 317 LYS A N 1
ATOM 2447 C CA . LYS A 1 317 ? 38.842 -2.886 -42.470 1.00 95.44 317 LYS A CA 1
ATOM 2448 C C . LYS A 1 317 ? 38.392 -2.535 -43.891 1.00 95.44 317 LYS A C 1
ATOM 2450 O O . LYS A 1 317 ? 39.166 -2.590 -44.842 1.00 95.44 317 LYS A O 1
ATOM 2455 N N . SER A 1 318 ? 37.158 -2.044 -44.026 1.00 96.62 318 SER A N 1
ATOM 2456 C CA . SER A 1 318 ? 36.620 -1.553 -45.301 1.00 96.62 318 SER A CA 1
ATOM 2457 C C . SER A 1 318 ? 35.709 -0.334 -45.125 1.00 96.62 318 SER A C 1
ATOM 2459 O O . SER A 1 318 ? 35.166 -0.090 -44.047 1.00 96.62 318 SER A O 1
ATOM 2461 N N . ASN A 1 319 ? 35.492 0.418 -46.209 1.00 95.31 319 ASN A N 1
ATOM 2462 C CA . ASN A 1 319 ? 34.552 1.547 -46.216 1.00 95.31 319 ASN A CA 1
ATOM 2463 C C . ASN A 1 319 ? 33.096 1.110 -45.982 1.00 95.31 319 ASN A C 1
ATOM 2465 O O . ASN A 1 319 ? 32.306 1.891 -45.459 1.00 95.31 319 ASN A O 1
ATOM 2469 N N . ALA A 1 320 ? 32.737 -0.121 -46.364 1.00 96.19 320 ALA A N 1
ATOM 2470 C CA . ALA A 1 320 ? 31.410 -0.672 -46.107 1.00 96.19 320 ALA A CA 1
ATOM 2471 C C . ALA A 1 320 ? 31.194 -0.906 -44.603 1.00 96.19 320 ALA A C 1
ATOM 2473 O O . ALA A 1 320 ? 30.169 -0.494 -44.069 1.00 96.19 320 ALA A O 1
ATOM 2474 N N . LEU A 1 321 ? 32.196 -1.468 -43.915 1.00 97.31 321 LEU A N 1
ATOM 2475 C CA . LEU A 1 321 ? 32.157 -1.685 -42.465 1.00 97.31 321 LEU A CA 1
ATOM 2476 C C . LEU A 1 321 ? 32.148 -0.365 -41.684 1.00 97.31 321 LEU A C 1
ATOM 2478 O O . LEU A 1 321 ? 31.392 -0.228 -40.731 1.00 97.31 321 LEU A O 1
ATOM 2482 N N . LEU A 1 322 ? 32.907 0.640 -42.132 1.00 96.00 322 LEU A N 1
ATOM 2483 C CA . LEU A 1 322 ? 32.842 1.985 -41.549 1.00 96.00 322 LEU A CA 1
ATOM 2484 C C . LEU A 1 322 ? 31.461 2.633 -41.738 1.00 96.00 322 LEU A C 1
ATOM 2486 O O . LEU A 1 322 ? 30.985 3.348 -40.861 1.00 96.00 322 LEU A O 1
ATOM 2490 N N . LYS A 1 323 ? 30.805 2.417 -42.885 1.00 96.31 323 LYS A N 1
ATOM 2491 C CA . LYS A 1 323 ? 29.447 2.930 -43.116 1.00 96.31 323 LYS A CA 1
ATOM 2492 C C . LYS A 1 323 ? 28.437 2.269 -42.177 1.00 96.31 323 LYS A C 1
ATOM 2494 O O . LYS A 1 323 ? 27.575 2.971 -41.663 1.00 96.31 323 LYS A O 1
ATOM 2499 N N . GLU A 1 324 ? 28.568 0.965 -41.955 1.00 96.44 324 GLU A N 1
ATOM 2500 C CA . GLU A 1 324 ? 27.737 0.218 -41.008 1.00 96.44 324 GLU A CA 1
ATOM 2501 C C . GLU A 1 324 ? 27.944 0.720 -39.570 1.00 96.44 324 GLU A C 1
ATOM 2503 O O . GLU A 1 324 ? 26.979 1.106 -38.917 1.00 96.44 324 GLU A O 1
ATOM 2508 N N . LEU A 1 325 ? 29.200 0.873 -39.128 1.00 95.19 325 LEU A N 1
ATOM 2509 C CA . LEU A 1 325 ? 29.523 1.423 -37.804 1.00 95.19 325 LEU A CA 1
ATOM 2510 C C . LEU A 1 325 ? 29.038 2.873 -37.614 1.00 95.19 325 LEU A C 1
ATOM 2512 O O . LEU A 1 325 ? 28.699 3.279 -36.511 1.00 95.19 325 LEU A O 1
ATOM 2516 N N . ARG A 1 326 ? 28.977 3.679 -38.677 1.00 94.19 326 ARG A N 1
ATOM 2517 C CA . ARG A 1 326 ? 28.349 5.013 -38.620 1.00 94.19 326 ARG A CA 1
ATOM 2518 C C . ARG A 1 326 ? 26.826 4.945 -38.561 1.00 94.19 326 ARG A C 1
ATOM 2520 O O . ARG A 1 326 ? 26.198 5.861 -38.041 1.00 94.19 326 ARG A O 1
ATOM 2527 N N . GLY A 1 327 ? 26.234 3.892 -39.120 1.00 92.56 327 GLY A N 1
ATOM 2528 C CA . GLY A 1 327 ? 24.802 3.629 -39.030 1.00 92.56 327 GLY A CA 1
ATOM 2529 C C . GLY A 1 327 ? 24.360 3.377 -37.590 1.00 92.56 327 GLY A C 1
ATOM 2530 O O . GLY A 1 327 ? 23.302 3.866 -37.198 1.00 92.56 327 GLY A O 1
ATOM 2531 N N . SER A 1 328 ? 25.188 2.709 -36.778 1.00 92.50 328 SER A N 1
ATOM 2532 C CA . SER A 1 328 ? 24.851 2.421 -35.378 1.00 92.50 328 SER A CA 1
ATOM 2533 C C . SER A 1 328 ? 24.723 3.671 -34.498 1.00 92.50 328 SER A C 1
ATOM 2535 O O . SER A 1 328 ? 23.878 3.694 -33.603 1.00 92.50 328 SER A O 1
ATOM 2537 N N . SER A 1 329 ? 25.447 4.755 -34.803 1.00 90.06 329 SER A N 1
ATOM 2538 C CA . SER A 1 329 ? 25.306 6.052 -34.115 1.00 90.06 329 SER A CA 1
ATOM 2539 C C . SER A 1 329 ? 23.894 6.655 -34.229 1.00 90.06 329 SER A C 1
ATOM 2541 O O . SER A 1 329 ? 23.464 7.408 -33.352 1.00 90.06 329 SER A O 1
ATOM 2543 N N . VAL A 1 330 ? 23.133 6.318 -35.281 1.00 92.06 330 VAL A N 1
ATOM 2544 C CA . VAL A 1 330 ? 21.734 6.763 -35.422 1.00 92.06 330 VAL A CA 1
ATOM 2545 C C . VAL A 1 330 ? 20.849 6.090 -34.373 1.00 92.06 330 VAL A C 1
ATOM 2547 O O . VAL A 1 330 ? 20.073 6.774 -33.706 1.00 92.06 330 VAL A O 1
ATOM 2550 N N . TYR A 1 331 ? 21.005 4.777 -34.186 1.00 94.50 331 TYR A N 1
ATOM 2551 C CA . TYR A 1 331 ? 20.271 4.021 -33.169 1.00 94.50 331 TYR A CA 1
ATOM 2552 C C . TYR A 1 331 ? 20.645 4.472 -31.747 1.00 94.50 331 TYR A C 1
ATOM 2554 O O . TYR A 1 331 ? 19.781 4.544 -30.874 1.00 94.50 331 TYR A O 1
ATOM 2562 N N . LEU A 1 332 ? 21.902 4.875 -31.511 1.00 94.06 332 LEU A N 1
ATOM 2563 C CA . LEU A 1 332 ? 22.333 5.452 -30.227 1.00 94.06 332 LEU A CA 1
ATOM 2564 C C . LEU A 1 332 ? 21.600 6.759 -29.905 1.00 94.06 332 LEU A C 1
ATOM 2566 O O . LEU A 1 332 ? 21.041 6.911 -28.820 1.00 94.06 332 LEU A O 1
ATOM 2570 N N . THR A 1 333 ? 21.524 7.672 -30.877 1.00 93.50 333 THR A N 1
ATOM 2571 C CA . THR A 1 333 ? 20.804 8.947 -30.711 1.00 93.50 333 THR A CA 1
ATOM 2572 C C . THR A 1 333 ? 19.308 8.723 -30.460 1.00 93.50 333 THR A C 1
ATOM 2574 O O . THR A 1 333 ? 18.670 9.456 -29.699 1.00 93.50 333 THR A O 1
ATOM 2577 N N . THR A 1 334 ? 18.709 7.724 -31.113 1.00 96.19 334 THR A N 1
ATOM 2578 C CA . THR A 1 334 ? 17.309 7.345 -30.874 1.00 96.19 334 THR A CA 1
ATOM 2579 C C . THR A 1 334 ? 17.132 6.743 -29.479 1.00 96.19 334 THR A C 1
ATOM 2581 O O . THR A 1 334 ? 16.227 7.159 -28.754 1.00 96.19 334 THR A O 1
ATOM 2584 N N . SER A 1 335 ? 18.036 5.851 -29.067 1.00 96.25 335 SER A N 1
ATOM 2585 C CA . SER A 1 335 ? 18.058 5.238 -27.732 1.00 96.25 335 SER A CA 1
ATOM 2586 C C . SER A 1 335 ? 18.128 6.289 -26.622 1.00 96.25 335 SER A C 1
ATOM 2588 O O . SER A 1 335 ? 17.389 6.198 -25.644 1.00 96.25 335 SER A O 1
ATOM 2590 N N . GLU A 1 336 ? 18.938 7.336 -26.794 1.00 95.62 336 GLU A N 1
ATOM 2591 C CA . GLU A 1 336 ? 19.058 8.435 -25.826 1.00 95.62 336 GLU A CA 1
ATOM 2592 C C . GLU A 1 336 ? 17.724 9.172 -25.636 1.00 95.62 336 GLU A C 1
ATOM 2594 O O . GLU A 1 336 ? 17.281 9.417 -24.509 1.00 95.62 336 GLU A O 1
ATOM 2599 N N . LYS A 1 337 ? 17.030 9.473 -26.740 1.00 96.12 337 LYS A N 1
ATOM 2600 C CA . LYS A 1 337 ? 15.709 10.120 -26.701 1.00 96.12 337 LYS A CA 1
ATOM 2601 C C . LYS A 1 337 ? 14.675 9.242 -26.007 1.00 96.12 337 LYS A C 1
ATOM 2603 O O . LYS A 1 337 ? 13.897 9.750 -25.201 1.00 96.12 337 LYS A O 1
ATOM 2608 N N . ILE A 1 338 ? 14.666 7.942 -26.301 1.00 96.19 338 ILE A N 1
ATOM 2609 C CA . ILE A 1 338 ? 13.743 6.992 -25.670 1.00 96.19 338 ILE A CA 1
ATOM 2610 C C . ILE A 1 338 ? 14.030 6.895 -24.168 1.00 96.19 338 ILE A C 1
ATOM 2612 O O . ILE A 1 338 ? 13.108 7.002 -23.359 1.00 96.19 338 ILE A O 1
ATOM 2616 N N . LEU A 1 339 ? 15.299 6.788 -23.770 1.00 94.94 339 LEU A N 1
ATOM 2617 C CA . LEU A 1 339 ? 15.686 6.738 -22.361 1.00 94.94 339 LEU A CA 1
ATOM 2618 C C . LEU A 1 339 ? 15.313 8.028 -21.611 1.00 94.94 339 LEU A C 1
ATOM 2620 O O . LEU A 1 339 ? 14.846 7.971 -20.473 1.00 94.94 339 LEU A O 1
ATOM 2624 N N . SER A 1 340 ? 15.424 9.192 -22.259 1.00 93.56 340 SER A N 1
ATOM 2625 C CA . SER A 1 340 ? 14.928 10.464 -21.717 1.00 93.56 340 SER A CA 1
ATOM 2626 C C . SER A 1 340 ? 13.412 10.437 -21.462 1.00 93.56 340 SER A C 1
ATOM 2628 O O . SER A 1 340 ? 12.949 10.881 -20.407 1.00 93.56 340 SER A O 1
ATOM 2630 N N . LEU A 1 341 ? 12.628 9.857 -22.379 1.00 94.50 341 LEU A N 1
ATOM 2631 C CA . LEU A 1 341 ? 11.183 9.673 -22.195 1.00 94.50 341 LEU A CA 1
ATOM 2632 C C . LEU A 1 341 ? 10.866 8.709 -21.043 1.00 94.50 341 LEU A C 1
ATOM 2634 O O . LEU A 1 341 ? 9.961 8.992 -20.255 1.00 94.50 341 LEU A O 1
ATOM 2638 N N . ILE A 1 342 ? 11.615 7.611 -20.908 1.00 93.38 342 ILE A N 1
ATOM 2639 C CA . ILE A 1 342 ? 11.481 6.675 -19.781 1.00 93.38 342 ILE A CA 1
ATOM 2640 C C . ILE A 1 342 ? 11.747 7.402 -18.455 1.00 93.38 342 ILE A C 1
ATOM 2642 O O . ILE A 1 342 ? 10.909 7.358 -17.553 1.00 93.38 342 ILE A O 1
ATOM 2646 N N . ASN A 1 343 ? 12.852 8.147 -18.358 1.00 92.50 343 ASN A N 1
ATOM 2647 C CA . ASN A 1 343 ? 13.203 8.941 -17.174 1.00 92.50 343 ASN A CA 1
ATOM 2648 C C . ASN A 1 343 ? 12.125 9.966 -16.807 1.00 92.50 343 ASN A C 1
ATOM 2650 O O . ASN A 1 343 ? 11.775 10.129 -15.632 1.00 92.50 343 ASN A O 1
ATOM 2654 N N . LYS A 1 344 ? 11.547 10.626 -17.815 1.00 93.50 344 LYS A N 1
ATOM 2655 C CA . LYS A 1 344 ? 10.424 11.542 -17.616 1.00 93.50 344 LYS A CA 1
ATOM 2656 C C . LYS A 1 344 ? 9.217 10.821 -17.009 1.00 93.50 344 LYS A C 1
ATOM 2658 O O . LYS A 1 344 ? 8.660 11.314 -16.033 1.00 93.50 344 LYS A O 1
ATOM 2663 N N . LYS A 1 345 ? 8.843 9.644 -17.522 1.00 91.12 345 LYS A N 1
ATOM 2664 C CA . LYS A 1 345 ? 7.710 8.858 -16.995 1.00 91.12 345 LYS A CA 1
ATOM 2665 C C . LYS A 1 345 ? 7.939 8.350 -15.572 1.00 91.12 345 LYS A C 1
ATOM 2667 O O . LYS A 1 345 ? 7.014 8.380 -14.766 1.00 91.12 345 LYS A O 1
ATOM 2672 N N . ILE A 1 346 ? 9.159 7.923 -15.241 1.00 91.75 346 ILE A N 1
ATOM 2673 C CA . ILE A 1 346 ? 9.517 7.534 -13.867 1.00 91.75 346 ILE A CA 1
ATOM 2674 C C . ILE A 1 346 ? 9.360 8.736 -12.922 1.00 91.75 346 ILE A C 1
ATOM 2676 O O . ILE A 1 346 ? 8.779 8.606 -11.846 1.00 91.75 346 ILE A O 1
ATOM 2680 N N . SER A 1 347 ? 9.795 9.922 -13.352 1.00 91.12 347 SER A N 1
ATOM 2681 C CA . SER A 1 347 ? 9.652 11.163 -12.575 1.00 91.12 347 SER A CA 1
ATOM 2682 C C . SER A 1 347 ? 8.188 11.597 -12.415 1.00 91.12 347 SER A C 1
ATOM 2684 O O . SER A 1 347 ? 7.778 12.027 -11.340 1.00 91.12 347 SER A O 1
ATOM 2686 N N . GLU A 1 348 ? 7.363 11.443 -13.455 1.00 90.56 348 GLU A N 1
ATOM 2687 C CA . GLU A 1 348 ? 5.913 11.670 -13.367 1.00 90.56 348 GLU A CA 1
ATOM 2688 C C . GLU A 1 348 ? 5.249 10.705 -12.370 1.00 90.56 348 GLU A C 1
ATOM 2690 O O . GLU A 1 348 ? 4.374 11.113 -11.606 1.00 90.56 348 GLU A O 1
ATOM 2695 N N . ASN A 1 349 ? 5.678 9.440 -12.331 1.00 89.50 349 ASN A N 1
ATOM 2696 C CA . ASN A 1 349 ? 5.180 8.465 -11.360 1.00 89.50 349 ASN A CA 1
ATOM 2697 C C . ASN A 1 349 ? 5.585 8.812 -9.922 1.00 89.50 349 ASN A C 1
ATOM 2699 O O . ASN A 1 349 ? 4.768 8.649 -9.021 1.00 89.50 349 ASN A O 1
ATOM 2703 N N . GLU A 1 350 ? 6.786 9.341 -9.697 1.00 91.19 350 GLU A N 1
ATOM 2704 C CA . GLU A 1 350 ? 7.187 9.865 -8.385 1.00 91.19 350 GLU A CA 1
ATOM 2705 C C . GLU A 1 350 ? 6.300 11.027 -7.939 1.00 91.19 350 GLU A C 1
ATOM 2707 O O . GLU A 1 350 ? 5.749 10.996 -6.838 1.00 91.19 350 GLU A O 1
ATOM 2712 N N . ALA A 1 351 ? 6.090 12.015 -8.812 1.00 91.94 351 ALA A N 1
ATOM 2713 C CA . ALA A 1 351 ? 5.216 13.144 -8.513 1.00 91.94 351 ALA A CA 1
ATOM 2714 C C . ALA A 1 351 ? 3.784 12.680 -8.194 1.00 91.94 351 ALA A C 1
ATOM 2716 O O . ALA A 1 351 ? 3.189 13.127 -7.214 1.00 91.94 351 ALA A O 1
ATOM 2717 N N . ASN A 1 352 ? 3.249 11.735 -8.973 1.00 91.31 352 ASN A N 1
ATOM 2718 C CA . ASN A 1 352 ? 1.935 11.148 -8.714 1.00 91.31 352 ASN A CA 1
ATOM 2719 C C . ASN A 1 352 ? 1.899 10.384 -7.383 1.00 91.31 352 ASN A C 1
ATOM 2721 O O . ASN A 1 352 ? 0.913 10.499 -6.662 1.00 91.31 352 ASN A O 1
ATOM 2725 N N . SER A 1 353 ? 2.958 9.647 -7.028 1.00 90.62 353 SER A N 1
ATOM 2726 C CA . SER A 1 353 ? 3.050 8.939 -5.743 1.00 90.62 353 SER A CA 1
ATOM 2727 C C . SER A 1 353 ? 2.966 9.910 -4.563 1.00 90.62 353 SER A C 1
ATOM 2729 O O . SER A 1 353 ? 2.174 9.696 -3.647 1.00 90.62 353 SER A O 1
ATOM 2731 N N . LEU A 1 354 ? 3.701 11.023 -4.624 1.00 90.25 354 LEU A N 1
ATOM 2732 C CA . LEU A 1 354 ? 3.663 12.067 -3.593 1.00 90.25 354 LEU A CA 1
ATOM 2733 C C . LEU A 1 354 ? 2.283 12.733 -3.497 1.00 90.25 354 LEU A C 1
ATOM 2735 O O . LEU A 1 354 ? 1.782 12.982 -2.402 1.00 90.25 354 LEU A O 1
ATOM 2739 N N . LEU A 1 355 ? 1.634 13.001 -4.635 1.00 93.25 355 LEU A N 1
ATOM 2740 C CA . LEU A 1 355 ? 0.270 13.539 -4.653 1.00 93.25 355 LEU A CA 1
ATOM 2741 C C . LEU A 1 355 ? -0.742 12.554 -4.053 1.00 93.25 355 LEU A C 1
ATOM 2743 O O . LEU A 1 355 ? -1.638 12.978 -3.324 1.00 93.25 355 LEU A O 1
ATOM 2747 N N . ILE A 1 356 ? -0.592 11.250 -4.309 1.00 91.38 356 ILE A N 1
ATOM 2748 C CA . ILE A 1 356 ? -1.428 10.214 -3.688 1.00 91.38 356 ILE A CA 1
ATOM 2749 C C . ILE A 1 356 ? -1.279 10.257 -2.163 1.00 91.38 356 ILE A C 1
ATOM 2751 O O . ILE A 1 356 ? -2.288 10.266 -1.459 1.00 91.38 356 ILE A O 1
ATOM 2755 N N . GLU A 1 357 ? -0.050 10.315 -1.650 1.00 90.00 357 GLU A N 1
ATOM 2756 C CA . GLU A 1 357 ? 0.225 10.367 -0.207 1.00 90.00 357 GLU A CA 1
ATOM 2757 C C . GLU A 1 357 ? -0.343 11.631 0.443 1.00 90.00 357 GLU A C 1
ATOM 2759 O O . GLU A 1 357 ? -1.055 11.547 1.446 1.00 90.00 357 GLU A O 1
ATOM 2764 N N . ASN A 1 358 ? -0.131 12.793 -0.176 1.00 93.31 358 ASN A N 1
ATOM 2765 C CA . ASN A 1 358 ? -0.693 14.056 0.298 1.00 93.31 358 ASN A CA 1
ATOM 2766 C C . ASN A 1 358 ? -2.228 14.023 0.331 1.00 93.31 358 ASN A C 1
ATOM 2768 O O . ASN A 1 358 ? -2.835 14.454 1.312 1.00 93.31 358 ASN A O 1
ATOM 2772 N N . ASN A 1 359 ? -2.867 13.455 -0.695 1.00 95.06 359 ASN A N 1
ATOM 2773 C CA . ASN A 1 359 ? -4.323 13.329 -0.751 1.00 95.06 359 ASN A CA 1
ATOM 2774 C C . ASN A 1 359 ? -4.862 12.306 0.263 1.00 95.06 359 ASN A C 1
ATOM 2776 O O . ASN A 1 359 ? -5.944 12.501 0.824 1.00 95.06 359 ASN A O 1
ATOM 2780 N N . LEU A 1 360 ? -4.108 11.243 0.564 1.00 92.00 360 LEU A N 1
ATOM 2781 C CA . LEU A 1 360 ? -4.437 10.318 1.653 1.00 92.00 360 LEU A CA 1
ATOM 2782 C C . LEU A 1 360 ? -4.379 11.033 3.009 1.00 92.00 360 LEU A C 1
ATOM 2784 O O . LEU A 1 360 ? -5.323 10.913 3.794 1.00 92.00 360 LEU A O 1
ATOM 2788 N N . ILE A 1 361 ? -3.344 11.838 3.260 1.00 91.00 361 ILE A N 1
ATOM 2789 C CA . ILE A 1 361 ? -3.228 12.664 4.473 1.00 91.00 361 ILE A CA 1
ATOM 2790 C C . ILE A 1 361 ? -4.381 13.672 4.554 1.00 91.00 361 ILE A C 1
ATOM 2792 O O . ILE A 1 361 ? -5.040 13.767 5.589 1.00 91.00 361 ILE A O 1
ATOM 2796 N N . ALA A 1 362 ? -4.691 14.374 3.463 1.00 94.31 362 ALA A N 1
ATOM 2797 C CA . ALA A 1 362 ? -5.811 15.310 3.408 1.00 94.31 362 ALA A CA 1
ATOM 2798 C C . ALA A 1 362 ? -7.144 14.616 3.737 1.00 94.31 362 ALA A C 1
ATOM 2800 O O . ALA A 1 362 ? -7.922 15.121 4.547 1.00 94.31 362 ALA A O 1
ATOM 2801 N N . SER A 1 363 ? -7.377 13.419 3.190 1.00 93.94 363 SER A N 1
ATOM 2802 C CA . SER A 1 363 ? -8.568 12.623 3.504 1.00 93.94 363 SER A CA 1
ATOM 2803 C C . SER A 1 363 ? -8.637 12.215 4.983 1.00 93.94 363 SER A C 1
ATOM 2805 O O . SER A 1 363 ? -9.708 12.302 5.583 1.00 93.94 363 SER A O 1
ATOM 2807 N N . ASN A 1 364 ? -7.505 11.838 5.597 1.00 90.81 364 ASN A N 1
ATOM 2808 C CA . ASN A 1 364 ? -7.422 11.536 7.030 1.00 90.81 364 ASN A CA 1
ATOM 2809 C C . ASN A 1 364 ? -7.754 12.773 7.864 1.00 90.81 364 ASN A C 1
ATOM 2811 O O . ASN A 1 364 ? -8.546 12.691 8.794 1.00 90.81 364 ASN A O 1
ATOM 2815 N N . ASN A 1 365 ? -7.212 13.936 7.503 1.00 91.69 365 ASN A N 1
ATOM 2816 C CA . ASN A 1 365 ? -7.471 15.185 8.215 1.00 91.69 365 ASN A CA 1
ATOM 2817 C C . ASN A 1 365 ? -8.952 15.586 8.151 1.00 91.69 365 ASN A C 1
ATOM 2819 O O . ASN A 1 365 ? -9.511 16.048 9.149 1.00 91.69 365 ASN A O 1
ATOM 2823 N N . ILE A 1 366 ? -9.609 15.379 7.003 1.00 94.19 366 ILE A N 1
ATOM 2824 C CA . ILE A 1 366 ? -11.057 15.591 6.859 1.00 94.19 366 ILE A CA 1
ATOM 2825 C C . ILE A 1 366 ? -11.833 14.659 7.800 1.00 94.19 366 ILE A C 1
ATOM 2827 O O . ILE A 1 366 ? -12.735 15.122 8.494 1.00 94.19 366 ILE A O 1
ATOM 2831 N N . LEU A 1 367 ? -11.476 13.372 7.854 1.00 91.31 367 LEU A N 1
ATOM 2832 C CA . LEU A 1 367 ? -12.137 12.393 8.724 1.00 91.31 367 LEU A CA 1
ATOM 2833 C C . LEU A 1 367 ? -11.878 12.682 10.211 1.00 91.31 367 LEU A C 1
ATOM 2835 O O . LEU A 1 367 ? -12.817 12.724 10.995 1.00 91.31 367 LEU A O 1
ATOM 2839 N N . ASN A 1 368 ? -10.648 12.984 10.613 1.00 88.69 368 ASN A N 1
ATOM 2840 C CA . ASN A 1 368 ? -10.313 13.263 12.014 1.00 88.69 368 ASN A CA 1
ATOM 2841 C C . ASN A 1 368 ? -11.011 14.523 12.550 1.00 88.69 368 ASN A C 1
ATOM 2843 O O . ASN A 1 368 ? -11.310 14.618 13.735 1.00 88.69 368 ASN A O 1
ATOM 2847 N N . SER A 1 369 ? -11.305 15.485 11.673 1.00 88.50 369 SER A N 1
ATOM 2848 C CA . SER A 1 369 ? -12.022 16.717 12.018 1.00 88.50 369 SER A CA 1
ATOM 2849 C C . SER A 1 369 ? -13.503 16.697 11.613 1.00 88.50 369 SER A C 1
ATOM 2851 O O . SER A 1 369 ? -14.128 17.752 11.488 1.00 88.50 369 SER A O 1
ATOM 2853 N N . TRP A 1 370 ? -14.085 15.506 11.406 1.00 90.12 370 TRP A N 1
ATOM 2854 C CA . TRP A 1 370 ? -15.463 15.367 10.919 1.00 90.12 370 TRP A CA 1
ATOM 2855 C C . TRP A 1 370 ? -16.492 15.960 11.882 1.00 90.12 370 TRP A C 1
ATOM 2857 O O . TRP A 1 370 ? -17.375 16.700 11.464 1.00 90.12 370 TRP A O 1
ATOM 2867 N N . ASN A 1 371 ? -16.357 15.660 13.177 1.00 86.75 371 ASN A N 1
ATOM 2868 C CA . ASN A 1 371 ? -17.315 16.077 14.204 1.00 86.75 371 ASN A CA 1
ATOM 2869 C C . ASN A 1 371 ? -17.065 17.505 14.726 1.00 86.75 371 ASN A C 1
ATOM 2871 O O . ASN A 1 371 ? -17.915 18.049 15.427 1.00 86.75 371 ASN A O 1
ATOM 2875 N N . SER A 1 372 ? -15.913 18.110 14.412 1.00 87.31 372 SER A N 1
ATOM 2876 C CA . SER A 1 372 ? -15.524 19.446 14.886 1.00 87.31 372 SER A CA 1
ATOM 2877 C C . SER A 1 372 ? -15.758 20.566 13.867 1.00 87.31 372 SER A C 1
ATOM 2879 O O . SER A 1 372 ? -15.797 21.733 14.250 1.00 87.31 372 SER A O 1
ATOM 2881 N N . ASN A 1 373 ? -15.938 20.237 12.585 1.00 87.94 373 ASN A N 1
ATOM 2882 C CA . ASN A 1 373 ? -16.145 21.211 11.513 1.00 87.94 373 ASN A CA 1
ATOM 2883 C C . ASN A 1 373 ? -17.622 21.362 11.130 1.00 87.94 373 ASN A C 1
ATOM 2885 O O . ASN A 1 373 ? -18.435 20.455 11.309 1.00 87.94 373 ASN A O 1
ATOM 2889 N N . SER A 1 374 ? -17.970 22.499 10.519 1.00 90.69 374 SER A N 1
ATOM 2890 C CA . SER A 1 374 ? -19.295 22.662 9.925 1.00 90.69 374 SER A CA 1
ATOM 2891 C C . SER A 1 374 ? -19.447 21.782 8.676 1.00 90.69 374 SER A C 1
ATOM 2893 O O . SER A 1 374 ? -18.488 21.540 7.940 1.00 90.69 374 SER A O 1
ATOM 2895 N N . TYR A 1 375 ? -20.678 21.347 8.385 1.00 89.12 375 TYR A N 1
ATOM 2896 C CA . TYR A 1 375 ? -20.974 20.562 7.179 1.00 89.12 375 TYR A CA 1
ATOM 2897 C C . TYR A 1 375 ? -20.491 21.251 5.891 1.00 89.12 375 TYR A C 1
ATOM 2899 O O . TYR A 1 375 ? -20.024 20.578 4.975 1.00 89.12 375 TYR A O 1
ATOM 2907 N N . LEU A 1 376 ? -20.594 22.585 5.807 1.00 91.12 376 LEU A N 1
ATOM 2908 C CA . LEU A 1 376 ? -20.174 23.337 4.623 1.00 91.12 376 LEU A CA 1
ATOM 2909 C C . LEU A 1 376 ? -18.650 23.309 4.448 1.00 91.12 376 LEU A C 1
ATOM 2911 O O . LEU A 1 376 ? -18.179 23.107 3.330 1.00 91.12 376 LEU A O 1
ATOM 2915 N N . ASP A 1 377 ? -17.895 23.438 5.540 1.00 93.12 377 ASP A N 1
ATOM 2916 C CA . ASP A 1 377 ? -16.430 23.378 5.506 1.00 93.12 377 ASP A CA 1
ATOM 2917 C C . ASP A 1 377 ? -15.946 21.987 5.102 1.00 93.12 377 ASP A C 1
ATOM 2919 O O . ASP A 1 377 ? -15.077 21.856 4.240 1.00 93.12 377 ASP A O 1
ATOM 2923 N N . VAL A 1 378 ? -16.544 20.939 5.682 1.00 94.06 378 VAL A N 1
ATOM 2924 C CA . VAL A 1 378 ? -16.261 19.550 5.297 1.00 94.06 378 VAL A CA 1
ATOM 2925 C C . VAL A 1 378 ? -16.594 19.349 3.824 1.00 94.06 378 VAL A C 1
ATOM 2927 O O . VAL A 1 378 ? -15.765 18.841 3.078 1.00 94.06 378 VAL A O 1
ATOM 2930 N N . LYS A 1 379 ? -17.769 19.797 3.369 1.00 94.81 379 LYS A N 1
ATOM 2931 C CA . LYS A 1 379 ? -18.181 19.661 1.969 1.00 94.81 379 LYS A CA 1
ATOM 2932 C C . LYS A 1 379 ? -17.188 20.319 1.011 1.00 94.81 379 LYS A C 1
ATOM 2934 O O . LYS A 1 379 ? -16.829 19.683 0.028 1.00 94.81 379 LYS A O 1
ATOM 2939 N N . ASN A 1 380 ? -16.742 21.542 1.292 1.00 94.94 380 ASN A N 1
ATOM 2940 C CA . ASN A 1 380 ? -15.783 22.242 0.434 1.00 94.94 380 ASN A CA 1
ATOM 2941 C C . ASN A 1 380 ? -14.448 21.486 0.363 1.00 94.94 380 ASN A C 1
ATOM 2943 O O . ASN A 1 380 ? -13.981 21.197 -0.732 1.00 94.94 380 ASN A O 1
ATOM 2947 N N . LYS A 1 381 ? -13.908 21.048 1.510 1.00 96.25 381 LYS A N 1
ATOM 2948 C CA . LYS A 1 381 ? -12.684 20.225 1.550 1.00 96.25 381 LYS A CA 1
ATOM 2949 C C . LYS A 1 381 ? -12.832 18.913 0.775 1.00 96.25 381 LYS A C 1
ATOM 2951 O O . LYS A 1 381 ? -11.885 18.455 0.145 1.00 96.25 381 LYS A O 1
ATOM 2956 N N . VAL A 1 382 ? -14.010 18.287 0.831 1.00 95.38 382 VAL A N 1
ATOM 2957 C CA . VAL A 1 382 ? -14.296 17.067 0.064 1.00 95.38 382 VAL A CA 1
ATOM 2958 C C . VAL A 1 382 ? -14.390 17.359 -1.430 1.00 95.38 382 VAL A C 1
ATOM 2960 O O . VAL A 1 382 ? -13.887 16.565 -2.216 1.00 95.38 382 VAL A O 1
ATOM 2963 N N . ASP A 1 383 ? -15.007 18.468 -1.838 1.00 94.44 383 ASP A N 1
ATOM 2964 C CA . ASP A 1 383 ? -15.088 18.858 -3.249 1.00 94.44 383 ASP A CA 1
ATOM 2965 C C . ASP A 1 383 ? -13.693 19.162 -3.828 1.00 94.44 383 ASP A C 1
ATOM 2967 O O . ASP A 1 383 ? -13.389 18.696 -4.929 1.00 94.44 383 ASP A O 1
ATOM 2971 N N . ASP A 1 384 ? -12.825 19.835 -3.066 1.00 95.44 384 ASP A N 1
ATOM 2972 C CA . ASP A 1 384 ? -11.418 20.055 -3.429 1.00 95.44 384 ASP A CA 1
ATOM 2973 C C . ASP A 1 384 ? -10.677 18.715 -3.574 1.00 95.44 384 ASP A C 1
ATOM 2975 O O . ASP A 1 384 ? -10.093 18.427 -4.620 1.00 95.44 384 ASP A O 1
ATOM 2979 N N . LEU A 1 385 ? -10.815 17.824 -2.582 1.00 96.06 385 LEU A N 1
ATOM 2980 C CA . LEU A 1 385 ? -10.211 16.490 -2.623 1.00 96.06 385 LEU A CA 1
ATOM 2981 C C . LEU A 1 385 ? -10.700 15.665 -3.826 1.00 96.06 385 LEU A C 1
ATOM 2983 O O . LEU A 1 385 ? -9.925 14.913 -4.412 1.00 96.06 385 LEU A O 1
ATOM 2987 N N . ILE A 1 386 ? -11.973 15.781 -4.222 1.00 95.00 386 ILE A N 1
ATOM 2988 C CA . ILE A 1 386 ? -12.493 15.101 -5.419 1.00 95.00 386 ILE A CA 1
ATOM 2989 C C . ILE A 1 386 ? -11.729 15.557 -6.663 1.00 95.00 386 ILE A C 1
ATOM 2991 O O . ILE A 1 386 ? -11.361 14.714 -7.483 1.00 95.00 386 ILE A O 1
ATOM 2995 N N . LEU A 1 387 ? -11.504 16.862 -6.824 1.00 93.94 387 LEU A N 1
ATOM 2996 C CA . LEU A 1 387 ? -10.781 17.397 -7.978 1.00 93.94 387 LEU A CA 1
ATOM 2997 C C . LEU A 1 387 ? -9.336 16.894 -7.999 1.00 93.94 387 LEU A C 1
ATOM 2999 O O . LEU A 1 387 ? -8.896 16.371 -9.027 1.00 93.94 387 LEU A O 1
ATOM 3003 N N . ASP A 1 388 ? -8.649 16.959 -6.859 1.00 94.56 388 ASP A N 1
ATOM 3004 C CA . ASP A 1 388 ? -7.248 16.547 -6.734 1.00 94.56 388 ASP A CA 1
ATOM 3005 C C . ASP A 1 388 ? -7.063 15.048 -7.003 1.00 94.56 388 ASP A C 1
ATOM 3007 O O . ASP A 1 388 ? -6.177 14.641 -7.760 1.00 94.56 388 ASP A O 1
ATOM 3011 N N . VAL A 1 389 ? -7.937 14.204 -6.445 1.00 94.81 389 VAL A N 1
ATOM 3012 C CA . VAL A 1 389 ? -7.886 12.747 -6.641 1.00 94.81 389 VAL A CA 1
ATOM 3013 C C . VAL A 1 389 ? -8.221 12.372 -8.085 1.00 94.81 389 VAL A C 1
ATOM 3015 O O . VAL A 1 389 ? -7.578 11.492 -8.661 1.00 94.81 389 VAL A O 1
ATOM 3018 N N . LEU A 1 390 ? -9.215 13.019 -8.701 1.00 91.62 390 LEU A N 1
ATOM 3019 C CA . LEU A 1 390 ? -9.586 12.725 -10.087 1.00 91.62 390 LEU A CA 1
ATOM 3020 C C . LEU A 1 390 ? -8.522 13.190 -11.089 1.00 91.62 390 LEU A C 1
ATOM 3022 O O . LEU A 1 390 ? -8.368 12.537 -12.122 1.00 91.62 390 LEU A O 1
ATOM 3026 N N . ALA A 1 391 ? -7.772 14.255 -10.790 1.00 91.44 391 ALA A N 1
ATOM 3027 C CA . ALA A 1 391 ? -6.688 14.743 -11.644 1.00 91.44 391 ALA A CA 1
ATOM 3028 C C . ALA A 1 391 ? -5.548 13.720 -11.802 1.00 91.44 391 ALA A C 1
ATOM 3030 O O . ALA A 1 391 ? -4.968 13.601 -12.882 1.00 91.44 391 ALA A O 1
ATOM 3031 N N . ILE A 1 392 ? -5.263 12.944 -10.752 1.00 91.00 392 ILE A N 1
ATOM 3032 C CA . ILE A 1 392 ? -4.206 11.918 -10.748 1.00 91.00 392 ILE A CA 1
ATOM 3033 C C . ILE A 1 392 ? -4.721 10.502 -11.046 1.00 91.00 392 ILE A C 1
ATOM 3035 O O . ILE A 1 392 ? -3.931 9.568 -11.183 1.00 91.00 392 ILE A O 1
ATOM 3039 N N . ASN A 1 393 ? -6.037 10.318 -11.175 1.00 91.25 393 ASN A N 1
ATOM 3040 C CA . ASN A 1 393 ? -6.642 9.000 -11.305 1.00 91.25 393 ASN A CA 1
ATOM 3041 C C . ASN A 1 393 ? -6.313 8.304 -12.642 1.00 91.25 393 ASN A C 1
ATOM 3043 O O . ASN A 1 393 ? -6.606 8.804 -13.728 1.00 91.25 393 ASN A O 1
ATOM 3047 N N . LYS A 1 394 ? -5.797 7.079 -12.545 1.00 88.38 394 LYS A N 1
ATOM 3048 C CA . LYS A 1 394 ? -5.534 6.136 -13.640 1.00 88.38 394 LYS A CA 1
ATOM 3049 C C . LYS A 1 394 ? -6.484 4.938 -13.650 1.00 88.38 394 LYS A C 1
ATOM 3051 O O . LYS A 1 394 ? -6.522 4.218 -14.644 1.00 88.38 394 LYS A O 1
ATOM 3056 N N . VAL A 1 395 ? -7.280 4.733 -12.598 1.00 88.75 395 VAL A N 1
ATOM 3057 C CA . VAL A 1 395 ? -8.297 3.672 -12.568 1.00 88.75 395 VAL A CA 1
ATOM 3058 C C . VAL A 1 395 ? -9.396 3.985 -13.597 1.00 88.75 395 VAL A C 1
ATOM 3060 O O . VAL A 1 395 ? -10.046 5.038 -13.493 1.00 88.75 395 VAL A O 1
ATOM 3063 N N . PRO A 1 396 ? -9.664 3.095 -14.574 1.00 86.50 396 PRO A N 1
ATOM 3064 C CA . PRO A 1 396 ? -10.753 3.272 -15.528 1.00 86.50 396 PRO A CA 1
ATOM 3065 C C . PRO A 1 396 ? -12.087 3.489 -14.814 1.00 86.50 396 PRO A C 1
ATOM 3067 O O . PRO A 1 396 ? -12.408 2.798 -13.851 1.00 86.50 396 PRO A O 1
ATOM 3070 N N . LYS A 1 397 ? -12.876 4.472 -15.262 1.00 84.56 397 LYS A N 1
ATOM 3071 C CA . LYS A 1 397 ? -14.172 4.826 -14.648 1.00 84.56 397 LYS A CA 1
ATOM 3072 C C . LYS A 1 397 ? -14.113 5.001 -13.115 1.00 84.56 397 LYS A C 1
ATOM 3074 O O . LYS A 1 397 ? -15.109 4.766 -12.436 1.00 84.56 397 LYS A O 1
ATOM 3079 N N . GLY A 1 398 ? -12.984 5.465 -12.567 1.00 82.75 398 GLY A N 1
ATOM 3080 C CA . GLY A 1 398 ? -12.776 5.622 -11.119 1.00 82.75 398 GLY A CA 1
ATOM 3081 C C . GLY A 1 398 ? -13.829 6.479 -10.402 1.00 82.75 398 GLY A C 1
ATOM 3082 O O . GLY A 1 398 ? -14.087 6.282 -9.220 1.00 82.75 398 GLY A O 1
ATOM 3083 N N . LYS A 1 399 ? -14.533 7.362 -11.125 1.00 84.88 399 LYS A N 1
ATOM 3084 C CA . LYS A 1 399 ? -15.665 8.141 -10.596 1.00 84.88 399 LYS A CA 1
ATOM 3085 C C . LYS A 1 399 ? -16.794 7.273 -10.011 1.00 84.88 399 LYS A C 1
ATOM 3087 O O . LYS A 1 399 ? -17.474 7.726 -9.099 1.00 84.88 399 LYS A O 1
ATOM 3092 N N . LEU A 1 400 ? -16.955 6.025 -10.461 1.00 84.38 400 LEU A N 1
ATOM 3093 C CA . LEU A 1 400 ? -17.939 5.082 -9.902 1.00 84.38 400 LEU A CA 1
ATOM 3094 C C . LEU A 1 400 ? -17.733 4.834 -8.397 1.00 84.38 400 LEU A C 1
ATOM 3096 O O . LEU A 1 400 ? -18.669 4.486 -7.681 1.00 84.38 400 LEU A O 1
ATOM 3100 N N . VAL A 1 401 ? -16.509 5.029 -7.900 1.00 84.06 401 VAL A N 1
ATOM 3101 C CA . VAL A 1 401 ? -16.165 4.826 -6.491 1.00 84.06 401 VAL A CA 1
ATOM 3102 C C . VAL A 1 401 ? -16.856 5.856 -5.589 1.00 84.06 401 VAL A C 1
ATOM 3104 O O . VAL A 1 401 ? -17.305 5.498 -4.503 1.00 84.06 401 VAL A O 1
ATOM 3107 N N . ILE A 1 402 ? -17.035 7.095 -6.065 1.00 82.88 402 ILE A N 1
ATOM 3108 C CA . ILE A 1 402 ? -17.643 8.202 -5.301 1.00 82.88 402 ILE A CA 1
ATOM 3109 C C . ILE A 1 402 ? -19.161 8.341 -5.498 1.00 82.88 402 ILE A C 1
ATOM 3111 O O . ILE A 1 402 ? -19.783 9.256 -4.952 1.00 82.88 402 ILE A O 1
ATOM 3115 N N . GLU A 1 403 ? -19.776 7.456 -6.282 1.00 80.31 403 GLU A N 1
ATOM 3116 C CA . GLU A 1 403 ? -21.228 7.408 -6.440 1.00 80.31 403 GLU A CA 1
ATOM 3117 C C . GLU A 1 403 ? -21.867 6.744 -5.211 1.00 80.31 403 GLU A C 1
ATOM 3119 O O . GLU A 1 403 ? -21.500 5.629 -4.820 1.00 80.31 403 GLU A O 1
ATOM 3124 N N . SER A 1 404 ? -22.827 7.436 -4.581 1.00 68.44 404 SER A N 1
ATOM 3125 C CA . SER A 1 404 ? -23.538 6.875 -3.431 1.00 68.44 404 SER A CA 1
ATOM 3126 C C . SER A 1 404 ? -24.488 5.778 -3.893 1.00 68.44 404 SER A C 1
ATOM 3128 O O . SER A 1 404 ? -25.354 6.010 -4.735 1.00 68.44 404 SER A O 1
ATOM 3130 N N . SER A 1 405 ? -24.367 4.614 -3.278 1.00 61.31 405 SER A N 1
ATOM 3131 C CA . SER A 1 405 ? -25.137 3.403 -3.560 1.00 61.31 405 SER A CA 1
ATOM 3132 C C . SER A 1 405 ? -26.547 3.413 -2.955 1.00 61.31 405 SER A C 1
ATOM 3134 O O . SER A 1 405 ? -27.418 2.711 -3.461 1.00 61.31 405 SER A O 1
ATOM 3136 N N . PHE A 1 406 ? -26.803 4.224 -1.919 1.00 68.81 406 PHE A N 1
ATOM 3137 C CA . PHE A 1 406 ? -28.070 4.214 -1.180 1.00 68.81 406 PHE A CA 1
ATOM 3138 C C . PHE A 1 406 ? -28.754 5.583 -1.147 1.00 68.81 406 PHE A C 1
ATOM 3140 O O . PHE A 1 406 ? -28.179 6.597 -0.745 1.00 68.81 406 PHE A O 1
ATOM 3147 N N . ASN A 1 407 ? -30.040 5.602 -1.506 1.00 66.44 407 ASN A N 1
ATOM 3148 C CA . ASN A 1 407 ? -30.847 6.823 -1.467 1.00 66.44 407 ASN A CA 1
ATOM 3149 C C . ASN A 1 407 ? -31.276 7.199 -0.040 1.00 66.44 407 ASN A C 1
ATOM 3151 O O . ASN A 1 407 ? -31.334 8.391 0.266 1.00 66.44 407 ASN A O 1
ATOM 3155 N N . ASN A 1 408 ? -31.467 6.202 0.834 1.00 76.69 408 ASN A N 1
ATOM 3156 C CA . ASN A 1 408 ? -32.060 6.333 2.174 1.00 76.69 408 ASN A CA 1
ATOM 3157 C C . ASN A 1 408 ? -31.044 6.575 3.313 1.00 76.69 408 ASN A C 1
ATOM 3159 O O . ASN A 1 408 ? -31.336 6.282 4.468 1.00 76.69 408 ASN A O 1
ATOM 3163 N N . ILE A 1 409 ? -29.851 7.094 3.013 1.00 82.44 409 ILE A N 1
ATOM 3164 C CA . ILE A 1 409 ? -28.854 7.487 4.027 1.00 82.44 409 ILE A CA 1
ATOM 3165 C C . ILE A 1 409 ? -28.742 9.015 4.115 1.00 82.44 409 ILE A C 1
ATOM 3167 O O . ILE A 1 409 ? -29.008 9.721 3.137 1.00 82.44 409 ILE A O 1
ATOM 3171 N N . SER A 1 410 ? -28.374 9.536 5.290 1.00 87.44 410 SER A N 1
ATOM 3172 C CA . SER A 1 410 ? -28.271 10.982 5.534 1.00 87.44 410 SER A CA 1
ATOM 3173 C C . SER A 1 410 ? -27.231 11.650 4.625 1.00 87.44 410 SER A C 1
ATOM 3175 O O . SER A 1 410 ? -26.287 11.011 4.163 1.00 87.44 410 SER A O 1
ATOM 3177 N N . LEU A 1 411 ? -27.388 12.957 4.379 1.00 86.75 411 LEU A N 1
ATOM 3178 C CA . LEU A 1 411 ? -26.432 13.744 3.584 1.00 86.75 411 LEU A CA 1
ATOM 3179 C C . LEU A 1 411 ? -25.013 13.700 4.168 1.00 86.75 411 LEU A C 1
ATOM 3181 O O . LEU A 1 411 ? -24.057 13.565 3.412 1.00 86.75 411 LEU A O 1
ATOM 3185 N N . ASP A 1 412 ? -24.896 13.740 5.497 1.00 88.19 412 ASP A N 1
ATOM 3186 C CA . ASP A 1 412 ? -23.626 13.588 6.214 1.00 88.19 412 ASP A CA 1
ATOM 3187 C C . ASP A 1 412 ? -22.948 12.240 5.904 1.00 88.19 412 ASP A C 1
ATOM 3189 O O . ASP A 1 412 ? -21.809 12.207 5.441 1.00 88.19 412 ASP A O 1
ATOM 3193 N N . LYS A 1 413 ? -23.687 11.125 6.015 1.00 88.69 413 LYS A N 1
ATOM 3194 C CA . LYS A 1 413 ? -23.174 9.788 5.668 1.00 88.69 413 LYS A CA 1
ATOM 3195 C C . LYS A 1 413 ? -22.794 9.682 4.193 1.00 88.69 413 LYS A C 1
ATOM 3197 O O . LYS A 1 413 ? -21.755 9.114 3.874 1.00 88.69 413 LYS A O 1
ATOM 3202 N N . LYS A 1 414 ? -23.583 10.268 3.284 1.00 89.62 414 LYS A N 1
ATOM 3203 C CA . LYS A 1 414 ? -23.240 10.318 1.849 1.00 89.62 414 LYS A CA 1
ATOM 3204 C C . LYS A 1 414 ? -21.926 11.054 1.613 1.00 89.62 414 LYS A C 1
ATOM 3206 O O . LYS A 1 414 ? -21.121 10.602 0.805 1.00 89.62 414 LYS A O 1
ATOM 3211 N N . LEU A 1 415 ? -21.714 12.177 2.296 1.00 91.50 415 LEU A N 1
ATOM 3212 C CA . LEU A 1 415 ? -20.480 12.947 2.184 1.00 91.50 415 LEU A CA 1
ATOM 3213 C C . LEU A 1 415 ? -19.289 12.162 2.749 1.00 91.50 415 LEU A C 1
ATOM 3215 O O . LEU A 1 415 ? -18.248 12.109 2.100 1.00 91.50 415 LEU A O 1
ATOM 3219 N N . LYS A 1 416 ? -19.457 11.480 3.888 1.00 91.31 416 LYS A N 1
ATOM 3220 C CA . LYS A 1 416 ? -18.418 10.620 4.477 1.00 91.31 416 LYS A CA 1
ATOM 3221 C C . LYS A 1 416 ? -18.046 9.460 3.555 1.00 91.31 416 LYS A C 1
ATOM 3223 O O . LYS A 1 416 ? -16.867 9.236 3.294 1.00 91.31 416 LYS A O 1
ATOM 3228 N N . ASN A 1 417 ? -19.042 8.798 2.968 1.00 91.88 417 ASN A N 1
ATOM 3229 C CA . ASN A 1 417 ? -18.829 7.706 2.016 1.00 91.88 417 ASN A CA 1
ATOM 3230 C C . ASN A 1 417 ? -18.073 8.163 0.765 1.00 91.88 417 ASN A C 1
ATOM 3232 O O . ASN A 1 417 ? -17.275 7.397 0.235 1.00 91.88 417 ASN A O 1
ATOM 3236 N N . LYS A 1 418 ? -18.243 9.418 0.317 1.00 92.81 418 LYS A N 1
ATOM 3237 C CA . LYS A 1 418 ? -17.401 9.968 -0.759 1.00 92.81 418 LYS A CA 1
ATOM 3238 C C . LYS A 1 418 ? -15.932 10.005 -0.355 1.00 92.81 418 LYS A C 1
ATOM 3240 O O . LYS A 1 418 ? -15.099 9.611 -1.159 1.00 92.81 418 LYS A O 1
ATOM 3245 N N . VAL A 1 419 ? -15.610 10.433 0.866 1.00 93.62 419 VAL A N 1
ATOM 3246 C CA . VAL A 1 419 ? -14.219 10.462 1.356 1.00 93.62 419 VAL A CA 1
ATOM 3247 C C . VAL A 1 419 ? -13.639 9.055 1.457 1.00 93.62 419 VAL A C 1
ATOM 3249 O O . VAL A 1 419 ? -12.529 8.821 0.985 1.00 93.62 419 VAL A O 1
ATOM 3252 N N . LEU A 1 420 ? -14.403 8.103 1.998 1.00 91.88 420 LEU A N 1
ATOM 3253 C CA . LEU A 1 420 ? -13.999 6.694 2.079 1.00 91.88 420 LEU A CA 1
ATOM 3254 C C . LEU A 1 420 ? -13.776 6.092 0.680 1.00 91.88 420 LEU A C 1
ATOM 3256 O O . LEU A 1 420 ? -12.767 5.432 0.439 1.00 91.88 420 LEU A O 1
ATOM 3260 N N . GLY A 1 421 ? -14.642 6.420 -0.281 1.00 91.75 421 GLY A N 1
ATOM 3261 C CA . GLY A 1 421 ? -14.455 6.061 -1.683 1.00 91.75 421 GLY A CA 1
ATOM 3262 C C . GLY A 1 421 ? -13.215 6.709 -2.314 1.00 91.75 421 GLY A C 1
ATOM 3263 O O . GLY A 1 421 ? -12.438 6.033 -2.981 1.00 91.75 421 GLY A O 1
ATOM 3264 N N . LEU A 1 422 ? -12.963 8.002 -2.090 1.00 93.25 422 LEU A N 1
ATOM 3265 C CA . LEU A 1 422 ? -11.760 8.678 -2.604 1.00 93.25 422 LEU A CA 1
ATOM 3266 C C . LEU A 1 422 ? -10.478 8.034 -2.074 1.00 93.25 422 LEU A C 1
ATOM 3268 O O . LEU A 1 422 ? -9.530 7.847 -2.833 1.00 93.25 422 LEU A O 1
ATOM 3272 N N . ARG A 1 423 ? -10.469 7.628 -0.801 1.00 91.31 423 ARG A N 1
ATOM 3273 C CA . ARG A 1 423 ? -9.373 6.847 -0.212 1.00 91.31 423 ARG A CA 1
ATOM 3274 C C . ARG A 1 423 ? -9.188 5.526 -0.939 1.00 91.31 423 ARG A C 1
ATOM 3276 O O . ARG A 1 423 ? -8.080 5.234 -1.380 1.00 91.31 423 ARG A O 1
ATOM 3283 N N . ALA A 1 424 ? -10.266 4.769 -1.136 1.00 88.75 424 ALA A N 1
ATOM 3284 C CA . ALA A 1 424 ? -10.218 3.523 -1.895 1.00 88.75 424 ALA A CA 1
ATOM 3285 C C . ALA A 1 424 ? -9.659 3.734 -3.310 1.00 88.75 424 ALA A C 1
ATOM 3287 O O . ALA A 1 424 ? -8.840 2.946 -3.780 1.00 88.75 424 ALA A O 1
ATOM 3288 N N . LEU A 1 425 ? -10.041 4.833 -3.968 1.00 91.06 425 LEU A N 1
ATOM 3289 C CA . LEU A 1 425 ? -9.540 5.201 -5.287 1.00 91.06 425 LEU A CA 1
ATOM 3290 C C . LEU A 1 425 ? -8.044 5.555 -5.268 1.00 91.06 425 LEU A C 1
ATOM 3292 O O . LEU A 1 425 ? -7.314 5.168 -6.177 1.00 91.06 425 LEU A O 1
ATOM 3296 N N . LEU A 1 426 ? -7.562 6.257 -4.242 1.00 91.44 426 LEU A N 1
ATOM 3297 C CA . LEU A 1 426 ? -6.140 6.568 -4.060 1.00 91.44 426 LEU A CA 1
ATOM 3298 C C . LEU A 1 426 ? -5.300 5.296 -3.878 1.00 91.44 426 LEU A C 1
ATOM 3300 O O . LEU A 1 426 ? -4.296 5.118 -4.567 1.00 91.44 426 LEU A O 1
ATOM 3304 N N . PHE A 1 427 ? -5.746 4.369 -3.030 1.00 86.25 427 PHE A N 1
ATOM 3305 C CA . PHE A 1 427 ? -5.082 3.073 -2.853 1.00 86.25 427 PHE A CA 1
ATOM 3306 C C . PHE A 1 427 ? -5.121 2.218 -4.122 1.00 86.25 427 PHE A C 1
ATOM 3308 O O . PHE A 1 427 ? -4.119 1.604 -4.487 1.00 86.25 427 PHE A O 1
ATOM 3315 N N . ALA A 1 428 ? -6.248 2.220 -4.836 1.00 87.25 428 ALA A N 1
ATOM 3316 C CA . ALA A 1 428 ? -6.383 1.577 -6.137 1.00 87.25 428 ALA A CA 1
ATOM 3317 C C . ALA A 1 428 ? -5.369 2.126 -7.155 1.00 87.25 428 ALA A C 1
ATOM 3319 O O . ALA A 1 428 ? -4.710 1.348 -7.843 1.00 87.25 428 ALA A O 1
ATOM 3320 N N . ASN A 1 429 ? -5.187 3.450 -7.210 1.00 88.81 429 ASN A N 1
ATOM 3321 C CA . ASN A 1 429 ? -4.165 4.080 -8.046 1.00 88.81 429 ASN A CA 1
ATOM 3322 C C . ASN A 1 429 ? -2.751 3.656 -7.644 1.00 88.81 429 ASN A C 1
ATOM 3324 O O . ASN A 1 429 ? -1.981 3.252 -8.514 1.00 88.81 429 ASN A O 1
ATOM 3328 N N . LYS A 1 430 ? -2.435 3.664 -6.342 1.00 86.75 430 LYS A N 1
ATOM 3329 C CA . LYS A 1 430 ? -1.143 3.183 -5.835 1.00 86.75 430 LYS A CA 1
ATOM 3330 C C . LYS A 1 430 ? -0.890 1.745 -6.302 1.00 86.75 430 LYS A C 1
ATOM 3332 O O . LYS A 1 430 ? 0.123 1.477 -6.942 1.00 86.75 430 LYS A O 1
ATOM 3337 N N . LYS A 1 431 ? -1.847 0.835 -6.086 1.00 83.12 431 LYS A N 1
ATOM 3338 C CA . LYS A 1 431 ? -1.752 -0.589 -6.463 1.00 83.12 431 LYS A CA 1
ATOM 3339 C C . LYS A 1 431 ? -1.606 -0.803 -7.976 1.00 83.12 431 LYS A C 1
ATOM 3341 O O . LYS A 1 431 ? -0.839 -1.671 -8.383 1.00 83.12 431 LYS A O 1
ATOM 3346 N N . LEU A 1 432 ? -2.253 0.017 -8.812 1.00 82.88 432 LEU A N 1
ATOM 3347 C CA . LEU A 1 432 ? -2.027 0.002 -10.266 1.00 82.88 432 LEU A CA 1
ATOM 3348 C C . LEU A 1 432 ? -0.593 0.393 -10.649 1.00 82.88 432 LEU A C 1
ATOM 3350 O O . LEU A 1 432 ? -0.033 -0.191 -11.575 1.00 82.88 432 LEU A O 1
ATOM 3354 N N . MET A 1 433 ? 0.018 1.355 -9.953 1.00 83.81 433 MET A N 1
ATOM 3355 C CA . MET A 1 433 ? 1.411 1.754 -10.210 1.00 83.81 433 MET A CA 1
ATOM 3356 C C . MET A 1 433 ? 2.408 0.654 -9.811 1.00 83.81 433 MET A C 1
ATOM 3358 O O . MET A 1 433 ? 3.450 0.483 -10.449 1.00 83.81 433 MET A O 1
ATOM 3362 N N . ILE A 1 434 ? 2.077 -0.125 -8.782 1.00 80.06 434 ILE A N 1
ATOM 3363 C CA . ILE A 1 434 ? 2.913 -1.224 -8.290 1.00 80.06 434 ILE A CA 1
ATOM 3364 C C . ILE A 1 434 ? 2.821 -2.434 -9.220 1.00 80.06 434 ILE A C 1
ATOM 3366 O O . ILE A 1 434 ? 3.847 -2.917 -9.692 1.00 80.06 434 ILE A O 1
ATOM 3370 N N . ASN A 1 435 ? 1.610 -2.889 -9.540 1.00 75.06 435 ASN A N 1
ATOM 3371 C CA . ASN A 1 435 ? 1.415 -4.154 -10.254 1.00 75.06 435 ASN A CA 1
ATOM 3372 C C . ASN A 1 435 ? 1.342 -4.001 -11.786 1.00 75.06 435 ASN A C 1
ATOM 3374 O O . ASN A 1 435 ? 1.187 -4.993 -12.504 1.00 75.06 435 ASN A O 1
ATOM 3378 N N . GLY A 1 436 ? 1.408 -2.768 -12.296 1.00 69.06 436 GLY A N 1
ATOM 3379 C CA . GLY A 1 436 ? 1.292 -2.461 -13.720 1.00 69.06 436 GLY A CA 1
ATOM 3380 C C . GLY A 1 436 ? -0.118 -2.676 -14.290 1.00 69.06 436 GLY A C 1
ATOM 3381 O O . GLY A 1 436 ? -1.046 -3.125 -13.620 1.00 69.06 436 GLY A O 1
ATOM 3382 N N . SER A 1 437 ? -0.296 -2.370 -15.576 1.00 63.75 437 SER A N 1
ATOM 3383 C CA . SER A 1 437 ? -1.608 -2.347 -16.251 1.00 63.75 437 SER A CA 1
ATOM 3384 C C . SER A 1 437 ? -2.185 -3.722 -16.626 1.00 63.75 437 SER A C 1
ATOM 3386 O O . SER A 1 437 ? -3.260 -3.795 -17.222 1.00 63.75 437 SER A O 1
ATOM 3388 N N . LYS A 1 438 ? -1.484 -4.821 -16.323 1.00 62.47 438 LYS A N 1
ATOM 3389 C CA . LYS A 1 438 ? -1.872 -6.180 -16.752 1.00 62.47 438 LYS A CA 1
ATOM 3390 C C . LYS A 1 438 ? -2.587 -6.988 -15.670 1.00 62.47 438 LYS A C 1
ATOM 3392 O O . LYS A 1 438 ? -3.274 -7.955 -15.998 1.00 62.47 438 LYS A O 1
ATOM 3397 N N . THR A 1 439 ? -2.420 -6.620 -14.404 1.00 70.56 439 THR A N 1
ATOM 3398 C CA . THR A 1 439 ? -2.996 -7.353 -13.276 1.00 70.56 439 THR A CA 1
ATOM 3399 C C . THR A 1 439 ? -4.379 -6.819 -12.941 1.00 70.56 439 THR A C 1
ATOM 3401 O O . THR A 1 439 ? -4.622 -5.615 -12.930 1.00 70.56 439 THR A O 1
ATOM 3404 N N . VAL A 1 440 ? -5.306 -7.732 -12.671 1.00 78.75 440 VAL A N 1
ATOM 3405 C CA . VAL A 1 440 ? -6.635 -7.367 -12.190 1.00 78.75 440 VAL A CA 1
ATOM 3406 C C . VAL A 1 440 ? -6.502 -6.681 -10.835 1.00 78.75 440 VAL A C 1
ATOM 3408 O O . VAL A 1 440 ? -5.780 -7.145 -9.951 1.00 78.75 440 VAL A O 1
ATOM 3411 N N . LEU A 1 441 ? -7.232 -5.587 -10.658 1.00 82.44 441 LEU A N 1
ATOM 3412 C CA . LEU A 1 441 ? -7.238 -4.832 -9.418 1.00 82.44 441 LEU A CA 1
ATOM 3413 C C . LEU A 1 441 ? -8.523 -5.121 -8.636 1.00 82.44 441 LEU A C 1
ATOM 3415 O O . LEU A 1 441 ? -9.626 -4.915 -9.144 1.00 82.44 441 LEU A O 1
ATOM 3419 N N . ILE A 1 442 ? -8.347 -5.538 -7.381 1.00 81.81 442 ILE A N 1
ATOM 3420 C CA . ILE A 1 442 ? -9.404 -5.678 -6.375 1.00 81.81 442 ILE A CA 1
ATOM 3421 C C . ILE A 1 442 ? -9.036 -4.801 -5.175 1.00 81.81 442 ILE A C 1
ATOM 3423 O O . ILE A 1 442 ? -7.905 -4.884 -4.674 1.00 81.81 442 ILE A O 1
ATOM 3427 N N . ALA A 1 443 ? -9.976 -3.959 -4.743 1.00 83.12 443 ALA A N 1
ATOM 3428 C CA . ALA A 1 443 ? -9.850 -3.114 -3.556 1.00 83.12 443 ALA A CA 1
ATOM 3429 C C . ALA A 1 443 ? -11.180 -3.050 -2.792 1.00 83.12 443 ALA A C 1
ATOM 3431 O O . ALA A 1 443 ? -12.213 -2.740 -3.387 1.00 83.12 443 ALA A O 1
ATOM 3432 N N . ASN A 1 444 ? -11.148 -3.321 -1.486 1.00 87.00 444 ASN A N 1
ATOM 3433 C CA . ASN A 1 444 ? -12.318 -3.315 -0.604 1.00 87.00 444 ASN A CA 1
ATOM 3434 C C . ASN A 1 444 ? -12.272 -2.113 0.337 1.00 87.00 444 ASN A C 1
ATOM 3436 O O . ASN A 1 444 ? -11.211 -1.829 0.878 1.00 87.00 444 ASN A O 1
ATOM 3440 N N . TRP A 1 445 ? -13.404 -1.460 0.592 1.00 89.19 445 TRP A N 1
ATOM 3441 C CA . TRP A 1 445 ? -13.537 -0.436 1.634 1.00 89.19 445 TRP A CA 1
ATOM 3442 C C . TRP A 1 445 ? -14.916 -0.477 2.282 1.00 89.19 445 TRP A C 1
ATOM 3444 O O . TRP A 1 445 ? -15.850 -1.078 1.738 1.00 89.19 445 TRP A O 1
ATOM 3454 N N . LEU A 1 446 ? -15.041 0.164 3.443 1.00 89.44 446 LEU A N 1
ATOM 3455 C CA . LEU A 1 446 ? -16.295 0.238 4.177 1.00 89.44 446 LEU A CA 1
ATOM 3456 C C . LEU A 1 446 ? -16.995 1.579 3.940 1.00 89.44 446 LEU A C 1
ATOM 3458 O O . LEU A 1 446 ? -16.369 2.632 3.835 1.00 89.44 446 LEU A O 1
ATOM 3462 N N . GLU A 1 447 ? -18.321 1.543 3.871 1.00 88.94 447 GLU A N 1
ATOM 3463 C CA . GLU A 1 447 ? -19.196 2.713 3.792 1.00 88.94 447 GLU A CA 1
ATOM 3464 C C . GLU A 1 447 ? -20.243 2.682 4.927 1.00 88.94 447 GLU A C 1
ATOM 3466 O O . GLU A 1 447 ? -20.657 1.627 5.417 1.00 88.94 447 GLU A O 1
ATOM 3471 N N . GLU A 1 448 ? -20.700 3.864 5.342 1.00 85.62 448 GLU A N 1
ATOM 3472 C CA . GLU A 1 448 ? -21.775 4.069 6.315 1.00 85.62 448 GLU A CA 1
ATOM 3473 C C . GLU A 1 448 ? -23.159 3.752 5.722 1.00 85.62 448 GLU A C 1
ATOM 3475 O O . GLU A 1 448 ? -23.443 4.097 4.571 1.00 85.62 448 GLU A O 1
ATOM 3480 N N . GLY A 1 449 ? -24.070 3.219 6.548 1.00 74.69 449 GLY A N 1
ATOM 3481 C CA . GLY A 1 449 ? -25.462 2.942 6.154 1.00 74.69 449 GLY A CA 1
ATOM 3482 C C . GLY A 1 449 ? -25.940 1.520 6.450 1.00 74.69 449 GLY A C 1
ATOM 3483 O O . GLY A 1 449 ? -26.565 0.923 5.576 1.00 74.69 449 GLY A O 1
ATOM 3484 N N . SER A 1 450 ? -25.651 1.024 7.666 1.00 76.69 450 SER A N 1
ATOM 3485 C CA . SER A 1 450 ? -25.536 -0.411 7.998 1.00 76.69 450 SER A CA 1
ATOM 3486 C C . SER A 1 450 ? -24.376 -1.004 7.208 1.00 76.69 450 SER A C 1
ATOM 3488 O O . SER A 1 450 ? -24.477 -1.066 5.990 1.00 76.69 450 SER A O 1
ATOM 3490 N N . LEU A 1 451 ? -23.258 -1.298 7.885 1.00 86.06 451 LEU A N 1
ATOM 3491 C CA . LEU A 1 451 ? -21.929 -1.497 7.296 1.00 86.06 451 LEU A CA 1
ATOM 3492 C C . LEU A 1 451 ? -21.970 -2.062 5.866 1.00 86.06 451 LEU A C 1
ATOM 3494 O O . LEU A 1 451 ? -22.413 -3.185 5.622 1.00 86.06 451 LEU A O 1
ATOM 3498 N N . VAL A 1 452 ? -21.495 -1.268 4.913 1.00 87.50 452 VAL A N 1
ATOM 3499 C CA . VAL A 1 452 ? -21.465 -1.653 3.504 1.00 87.50 452 VAL A CA 1
ATOM 3500 C C . VAL A 1 452 ? -20.027 -1.968 3.141 1.00 87.50 452 VAL A C 1
ATOM 3502 O O . VAL A 1 452 ? -19.188 -1.073 3.117 1.00 87.50 452 VAL A O 1
ATOM 3505 N N . ILE A 1 453 ? -19.752 -3.224 2.814 1.00 90.12 453 ILE A N 1
ATOM 3506 C CA . ILE A 1 453 ? -18.498 -3.614 2.187 1.00 90.12 453 ILE A CA 1
ATOM 3507 C C . ILE A 1 453 ? -18.654 -3.369 0.692 1.00 90.12 453 ILE A C 1
ATOM 3509 O O . ILE A 1 453 ? -19.473 -4.013 0.029 1.00 90.12 453 ILE A O 1
ATOM 3513 N N . LYS A 1 454 ? -17.886 -2.425 0.157 1.00 90.12 454 LYS A N 1
ATOM 3514 C CA . LYS A 1 454 ? -17.856 -2.132 -1.272 1.00 90.12 454 LYS A CA 1
ATOM 3515 C C . LYS A 1 454 ? -16.514 -2.560 -1.836 1.00 90.12 454 LYS A C 1
ATOM 3517 O O . LYS A 1 454 ? -15.458 -2.258 -1.288 1.00 90.12 454 LYS A O 1
ATOM 3522 N N . THR A 1 455 ? -16.577 -3.267 -2.948 1.00 89.81 455 THR A N 1
ATOM 3523 C CA . THR A 1 455 ? -15.418 -3.783 -3.655 1.00 89.81 455 THR A CA 1
ATOM 3524 C C . THR A 1 455 ? -15.341 -3.148 -5.027 1.00 89.81 455 THR A C 1
ATOM 3526 O O . THR A 1 455 ? -16.311 -3.165 -5.783 1.00 89.81 455 THR A O 1
ATOM 3529 N N . LEU A 1 456 ? -14.175 -2.621 -5.372 1.00 90.06 456 LEU A N 1
ATOM 3530 C CA . LEU A 1 456 ? -13.817 -2.182 -6.708 1.00 90.06 456 LEU A CA 1
ATOM 3531 C C . LEU A 1 456 ? -13.109 -3.334 -7.416 1.00 90.06 456 LEU A C 1
ATOM 3533 O O . LEU A 1 456 ? -12.051 -3.763 -6.962 1.00 90.06 456 LEU A O 1
ATOM 3537 N N . ILE A 1 457 ? -13.669 -3.793 -8.533 1.00 90.19 457 ILE A N 1
ATOM 3538 C CA . ILE A 1 457 ? -13.025 -4.746 -9.441 1.00 90.19 457 ILE A CA 1
ATOM 3539 C C . ILE A 1 457 ? -12.740 -4.052 -10.769 1.00 90.19 457 ILE A C 1
ATOM 3541 O O . ILE A 1 457 ? -13.624 -3.440 -11.371 1.00 90.19 457 ILE A O 1
ATOM 3545 N N . THR A 1 458 ? -11.492 -4.097 -11.216 1.00 89.00 458 THR A N 1
ATOM 3546 C CA . THR A 1 458 ? -11.037 -3.381 -12.413 1.00 89.00 458 THR A CA 1
ATOM 3547 C C . THR A 1 458 ? -10.172 -4.292 -13.269 1.00 89.00 458 THR A C 1
ATOM 3549 O O . THR A 1 458 ? -9.233 -4.904 -12.760 1.00 89.00 458 THR A O 1
ATOM 3552 N N . ASN A 1 459 ? -10.462 -4.332 -14.571 1.00 89.62 459 ASN A N 1
ATOM 3553 C CA . ASN A 1 459 ? -9.556 -4.827 -15.603 1.00 89.62 459 ASN A CA 1
ATOM 3554 C C . ASN A 1 459 ? -8.802 -3.626 -16.199 1.00 89.62 459 ASN A C 1
ATOM 3556 O O . ASN A 1 459 ? -9.392 -2.871 -16.981 1.00 89.62 459 ASN A O 1
ATOM 3560 N N . PRO A 1 460 ? -7.520 -3.414 -15.849 1.00 84.50 460 PRO A N 1
ATOM 3561 C CA . PRO A 1 460 ? -6.764 -2.275 -16.358 1.00 84.50 460 PRO A CA 1
ATOM 3562 C C . PRO A 1 460 ? -6.249 -2.499 -17.788 1.00 84.50 460 PRO A C 1
ATOM 3564 O O . PRO A 1 460 ? -5.833 -1.539 -18.439 1.00 84.50 460 PRO A O 1
ATOM 3567 N N . SER A 1 461 ? -6.297 -3.735 -18.303 1.00 81.50 461 SER A N 1
ATOM 3568 C CA . SER A 1 461 ? -5.880 -4.040 -19.670 1.00 81.50 461 SER A CA 1
ATOM 3569 C C . SER A 1 461 ? -6.820 -3.383 -20.670 1.00 81.50 461 SER A C 1
ATOM 3571 O O . SER A 1 461 ? -8.031 -3.574 -20.621 1.00 81.50 461 SER A O 1
ATOM 3573 N N . ILE A 1 462 ? -6.260 -2.654 -21.633 1.00 81.31 462 ILE A N 1
ATOM 3574 C CA . ILE A 1 462 ? -7.017 -2.058 -22.746 1.00 81.31 462 ILE A CA 1
ATOM 3575 C C . ILE A 1 462 ? -7.166 -3.005 -23.946 1.00 81.31 462 ILE A C 1
ATOM 3577 O O . ILE A 1 462 ? -7.812 -2.648 -24.927 1.00 81.31 462 ILE A O 1
ATOM 3581 N N . LEU A 1 463 ? -6.567 -4.201 -23.883 1.00 80.31 463 LEU A N 1
ATOM 3582 C CA . LEU A 1 463 ? -6.463 -5.116 -25.024 1.00 80.31 463 LEU A CA 1
ATOM 3583 C C . LEU A 1 463 ? -7.325 -6.371 -24.876 1.00 80.31 463 LEU A C 1
ATOM 3585 O O . LEU A 1 463 ? -7.907 -6.829 -25.855 1.00 80.31 463 LEU A O 1
ATOM 3589 N N . ILE A 1 464 ? -7.399 -6.941 -23.670 1.00 82.69 464 ILE A N 1
ATOM 3590 C CA . ILE A 1 464 ? -8.010 -8.258 -23.443 1.00 82.69 464 ILE A CA 1
ATOM 3591 C C . ILE A 1 464 ? -9.053 -8.223 -22.328 1.00 82.69 464 ILE A C 1
ATOM 3593 O O . ILE A 1 464 ? -8.972 -7.419 -21.399 1.00 82.69 464 ILE A O 1
ATOM 3597 N N . SER A 1 465 ? -10.044 -9.109 -22.432 1.00 88.62 465 SER A N 1
ATOM 3598 C CA . SER A 1 465 ? -10.973 -9.369 -21.327 1.00 88.62 465 SER A CA 1
ATOM 3599 C C . SER A 1 465 ? -10.302 -10.272 -20.293 1.00 88.62 465 SER A C 1
ATOM 3601 O O . SER A 1 465 ? -9.470 -11.104 -20.657 1.00 88.62 465 SER A O 1
ATOM 3603 N N . GLN A 1 466 ? -10.665 -10.116 -19.023 1.00 87.00 466 GLN A N 1
ATOM 3604 C CA . GLN A 1 466 ? -10.103 -10.891 -17.915 1.00 87.00 466 GLN A CA 1
ATOM 3605 C C . GLN A 1 466 ? -11.218 -11.415 -17.009 1.00 87.00 466 GLN A C 1
ATOM 3607 O O . GLN A 1 466 ? -12.227 -10.738 -16.794 1.00 87.00 466 GLN A O 1
ATOM 3612 N N . GLU A 1 467 ? -11.029 -12.622 -16.478 1.00 88.56 467 GLU A N 1
ATOM 3613 C CA . GLU A 1 467 ? -11.848 -13.136 -15.383 1.00 88.56 467 GLU A CA 1
ATOM 3614 C C . GLU A 1 467 ? -11.250 -12.705 -14.047 1.00 88.56 467 GLU A C 1
ATOM 3616 O O . GLU A 1 467 ? -10.046 -12.819 -13.817 1.00 88.56 467 GLU A O 1
ATOM 3621 N N . VAL A 1 468 ? -12.109 -12.183 -13.179 1.00 88.00 468 VAL A N 1
ATOM 3622 C CA . VAL A 1 468 ? -11.754 -11.634 -11.875 1.00 88.00 468 VAL A CA 1
ATOM 3623 C C . VAL A 1 468 ? -12.419 -12.479 -10.795 1.00 88.00 468 VAL A C 1
ATOM 3625 O O . VAL A 1 468 ? -13.625 -12.317 -10.570 1.00 88.00 468 VAL A O 1
ATOM 3628 N N . PRO A 1 469 ? -11.673 -13.381 -10.134 1.00 87.56 469 PRO A N 1
ATOM 3629 C CA . PRO A 1 469 ? -12.172 -14.071 -8.959 1.00 87.56 469 PRO A CA 1
ATOM 3630 C C . PRO A 1 469 ? -12.180 -13.099 -7.779 1.00 87.56 469 PRO A C 1
ATOM 3632 O O . PRO A 1 469 ? -11.155 -12.534 -7.398 1.00 87.56 469 PRO A O 1
ATOM 3635 N N . LEU A 1 470 ? -13.354 -12.891 -7.203 1.00 89.31 470 LEU A N 1
ATOM 3636 C CA . LEU A 1 470 ? -13.555 -12.145 -5.975 1.00 89.31 470 LEU A CA 1
ATOM 3637 C C . LEU A 1 470 ? -13.595 -13.132 -4.813 1.00 89.31 470 LEU A C 1
ATOM 3639 O O . LEU A 1 470 ? -14.411 -14.050 -4.828 1.00 89.31 470 LEU A O 1
ATOM 3643 N N . LYS A 1 471 ? -12.754 -12.923 -3.797 1.00 88.94 471 LYS A N 1
ATOM 3644 C CA . LYS A 1 471 ? -12.864 -13.611 -2.510 1.00 88.94 471 LYS A CA 1
ATOM 3645 C C . LYS A 1 471 ? -12.351 -12.728 -1.375 1.00 88.94 471 LYS A C 1
ATOM 3647 O O . LYS A 1 471 ? -11.245 -12.206 -1.471 1.00 88.94 471 LYS A O 1
ATOM 3652 N N . TYR A 1 472 ? -13.136 -12.569 -0.314 1.00 88.69 472 TYR A N 1
ATOM 3653 C CA . TYR A 1 472 ? -12.702 -11.915 0.927 1.00 88.69 472 TYR A CA 1
ATOM 3654 C C . TYR A 1 472 ? -13.544 -12.379 2.118 1.00 88.69 472 TYR A C 1
ATOM 3656 O O . TYR A 1 472 ? -14.709 -12.737 1.955 1.00 88.69 472 TYR A O 1
ATOM 3664 N N . TYR A 1 473 ? -12.973 -12.360 3.321 1.00 88.38 473 TYR A N 1
ATOM 3665 C CA . TYR A 1 473 ? -13.690 -12.723 4.546 1.00 88.38 473 TYR A CA 1
ATOM 3666 C C . TYR A 1 473 ? -14.358 -11.504 5.178 1.00 88.38 473 TYR A C 1
ATOM 3668 O O . TYR A 1 473 ? -13.767 -10.428 5.248 1.00 88.38 473 TYR A O 1
ATOM 3676 N N . LEU A 1 474 ? -15.589 -11.685 5.651 1.00 89.38 474 LEU A N 1
ATOM 3677 C CA . LEU A 1 474 ? -16.298 -10.697 6.461 1.00 89.38 474 LEU A CA 1
ATOM 3678 C C . LEU A 1 474 ? -15.761 -10.726 7.896 1.00 89.38 474 LEU A C 1
ATOM 3680 O O . LEU A 1 474 ? -15.236 -11.762 8.311 1.00 89.38 474 LEU A O 1
ATOM 3684 N N . PRO A 1 475 ? -15.902 -9.646 8.681 1.00 87.38 475 PRO A N 1
ATOM 3685 C CA . PRO A 1 475 ? -15.482 -9.670 10.077 1.00 87.38 475 PRO A CA 1
ATOM 3686 C C . PRO A 1 475 ? -16.155 -10.816 10.852 1.00 87.38 475 PRO A C 1
ATOM 3688 O O . PRO A 1 475 ? -17.301 -11.181 10.576 1.00 87.38 475 PRO A O 1
ATOM 3691 N N . LYS A 1 476 ? -15.439 -11.388 11.825 1.00 86.50 476 LYS A N 1
ATOM 3692 C CA . LYS A 1 476 ? -15.871 -12.587 12.569 1.00 86.50 476 LYS A CA 1
ATOM 3693 C C . LYS A 1 476 ? -17.168 -12.395 13.355 1.00 86.50 476 LYS A C 1
ATOM 3695 O O . LYS A 1 476 ? -17.867 -13.359 13.635 1.00 86.50 476 LYS A O 1
ATOM 3700 N N . GLU A 1 477 ? -17.485 -11.155 13.698 1.00 87.44 477 GLU A N 1
ATOM 3701 C CA . GLU A 1 477 ? -18.678 -10.765 14.443 1.00 87.44 477 GLU A CA 1
ATOM 3702 C C . GLU A 1 477 ? -19.962 -10.891 13.590 1.00 87.44 477 GLU A C 1
ATOM 3704 O O . GLU A 1 477 ? -21.076 -10.973 14.115 1.00 87.44 477 GLU A O 1
ATOM 3709 N N . VAL A 1 478 ? -19.826 -10.945 12.259 1.00 91.19 478 VAL A N 1
ATOM 3710 C CA . VAL A 1 478 ? -20.949 -11.031 11.320 1.00 91.19 478 VAL A CA 1
ATOM 3711 C C . VAL A 1 478 ? -21.449 -12.472 11.201 1.00 91.19 478 VAL A C 1
ATOM 3713 O O . VAL A 1 478 ? -20.700 -13.396 10.890 1.00 91.19 478 VAL A O 1
ATOM 3716 N N . LYS A 1 479 ? -22.762 -12.651 11.369 1.00 91.31 479 LYS A N 1
ATOM 3717 C CA . LYS A 1 479 ? -23.478 -13.920 11.199 1.00 91.31 479 LYS A CA 1
ATOM 3718 C C . LYS A 1 479 ? -24.373 -13.862 9.973 1.00 91.31 479 LYS A C 1
ATOM 3720 O O . LYS A 1 479 ? -24.650 -12.793 9.434 1.00 91.31 479 LYS A O 1
ATOM 3725 N N . LYS A 1 480 ? -24.861 -15.027 9.543 1.00 89.62 480 LYS A N 1
ATOM 3726 C CA . LYS A 1 480 ? -25.686 -15.140 8.336 1.00 89.62 480 LYS A CA 1
ATOM 3727 C C . LYS A 1 480 ? -26.985 -14.335 8.445 1.00 89.62 480 LYS A C 1
ATOM 3729 O O . LYS A 1 480 ? -27.414 -13.775 7.442 1.00 89.62 480 LYS A O 1
ATOM 3734 N N . GLU A 1 481 ? -27.578 -14.241 9.637 1.00 91.00 481 GLU A N 1
ATOM 3735 C CA . GLU A 1 481 ? -28.754 -13.391 9.879 1.00 91.00 481 GLU A CA 1
ATOM 3736 C C . GLU A 1 481 ? -28.491 -11.885 9.728 1.00 91.00 481 GLU A C 1
ATOM 3738 O O . GLU A 1 481 ? -29.426 -11.145 9.447 1.00 91.00 481 GLU A O 1
ATOM 3743 N N . HIS A 1 482 ? -27.239 -11.437 9.861 1.00 92.88 482 HIS A N 1
ATOM 3744 C CA . HIS A 1 482 ? -26.871 -10.024 9.763 1.00 92.88 482 HIS A CA 1
ATOM 3745 C C . HIS A 1 482 ? -26.673 -9.566 8.306 1.00 92.88 482 HIS A C 1
ATOM 3747 O O . HIS A 1 482 ? -26.439 -8.386 8.062 1.00 92.88 482 HIS A O 1
ATOM 3753 N N . ILE A 1 483 ? -26.735 -10.467 7.317 1.00 92.62 483 ILE A N 1
ATOM 3754 C CA . ILE A 1 483 ? -26.595 -10.100 5.901 1.00 92.62 483 ILE A CA 1
ATOM 3755 C C . ILE A 1 483 ? -27.912 -9.496 5.401 1.00 92.62 483 ILE A C 1
ATOM 3757 O O . ILE A 1 483 ? -28.935 -10.176 5.351 1.00 92.62 483 ILE A O 1
ATOM 3761 N N . ILE A 1 484 ? -27.875 -8.227 4.990 1.00 90.38 484 ILE A N 1
ATOM 3762 C CA . ILE A 1 484 ? -29.056 -7.491 4.517 1.00 90.38 484 ILE A CA 1
ATOM 3763 C C . ILE A 1 484 ? -29.213 -7.639 3.002 1.00 90.38 484 ILE A C 1
ATOM 3765 O O . ILE A 1 484 ? -30.309 -7.893 2.506 1.00 90.38 484 ILE A O 1
ATOM 3769 N N . GLU A 1 485 ? -28.129 -7.428 2.254 1.00 90.00 485 GLU A N 1
ATOM 3770 C CA . GLU A 1 485 ? -28.162 -7.340 0.792 1.00 90.00 485 GLU A CA 1
ATOM 3771 C C . GLU A 1 485 ? -26.816 -7.734 0.179 1.00 90.00 485 GLU A C 1
ATOM 3773 O O . GLU A 1 485 ? -25.754 -7.535 0.774 1.00 90.00 485 GLU A O 1
ATOM 3778 N N . THR A 1 486 ? -26.851 -8.298 -1.025 1.00 91.31 486 THR A N 1
ATOM 3779 C CA . THR A 1 486 ? -25.667 -8.685 -1.799 1.00 91.31 486 THR A CA 1
ATOM 3780 C C . THR A 1 486 ? -25.928 -8.414 -3.279 1.00 91.31 486 THR A C 1
ATOM 3782 O O . THR A 1 486 ? -26.990 -8.771 -3.792 1.00 91.31 486 THR A O 1
ATOM 3785 N N . ASP A 1 487 ? -24.980 -7.764 -3.955 1.00 89.62 487 ASP A N 1
ATOM 3786 C CA . ASP A 1 487 ? -25.068 -7.479 -5.391 1.00 89.62 487 ASP A CA 1
ATOM 3787 C C . ASP A 1 487 ? -24.990 -8.769 -6.235 1.00 89.62 487 ASP A C 1
ATOM 3789 O O . ASP A 1 487 ? -24.396 -9.777 -5.846 1.00 89.62 487 ASP A O 1
ATOM 3793 N N . ALA A 1 488 ? -25.563 -8.727 -7.441 1.00 85.25 488 ALA A N 1
ATOM 3794 C CA . ALA A 1 488 ? -25.571 -9.866 -8.356 1.00 85.25 488 ALA A CA 1
ATOM 3795 C C . ALA A 1 488 ? -24.148 -10.350 -8.703 1.00 85.25 488 ALA A C 1
ATOM 3797 O O . ALA A 1 488 ? -23.290 -9.565 -9.110 1.00 85.25 488 ALA A O 1
ATOM 3798 N N . GLY A 1 489 ? -23.931 -11.664 -8.604 1.00 84.38 489 GLY A N 1
ATOM 3799 C CA . GLY A 1 489 ? -22.644 -12.311 -8.880 1.00 84.38 489 GLY A CA 1
ATOM 3800 C C . GLY A 1 489 ? -21.734 -12.475 -7.659 1.00 84.38 489 GLY A C 1
ATOM 3801 O O . GLY A 1 489 ? -20.707 -13.136 -7.785 1.00 84.38 489 GLY A O 1
ATOM 3802 N N . ALA A 1 490 ? -22.109 -11.926 -6.499 1.00 92.31 490 ALA A N 1
ATOM 3803 C CA . ALA A 1 490 ? -21.475 -12.224 -5.219 1.00 92.31 490 ALA A CA 1
ATOM 3804 C C . ALA A 1 490 ? -22.352 -13.166 -4.380 1.00 92.31 490 ALA A C 1
ATOM 3806 O O . ALA A 1 490 ? -23.574 -13.027 -4.331 1.00 92.31 490 ALA A O 1
ATOM 3807 N N . GLU A 1 491 ? -21.721 -14.114 -3.696 1.00 93.06 491 GLU A N 1
ATOM 3808 C CA . GLU A 1 491 ? -22.363 -15.061 -2.788 1.00 93.06 491 GLU A CA 1
ATOM 3809 C C . GLU A 1 491 ? -21.665 -15.039 -1.427 1.00 93.06 491 GLU A C 1
ATOM 3811 O O . GLU A 1 491 ? -20.437 -15.022 -1.356 1.00 93.06 491 GLU A O 1
ATOM 3816 N N . VAL A 1 492 ? -22.443 -15.077 -0.341 1.00 93.69 492 VAL A N 1
ATOM 3817 C CA . VAL A 1 492 ? -21.911 -15.187 1.026 1.00 93.69 492 VAL A CA 1
ATOM 3818 C C . VAL A 1 492 ? -21.957 -16.645 1.478 1.00 93.69 492 VAL A C 1
ATOM 3820 O O . VAL A 1 492 ? -23.026 -17.262 1.532 1.00 93.69 492 VAL A O 1
ATOM 3823 N N . LYS A 1 493 ? -20.796 -17.193 1.831 1.00 93.44 493 LYS A N 1
ATOM 3824 C CA . LYS A 1 493 ? -20.599 -18.573 2.292 1.00 93.44 493 LYS A CA 1
ATOM 3825 C C . LYS A 1 493 ? -19.924 -18.584 3.661 1.00 93.44 493 LYS A C 1
ATOM 3827 O O . LYS A 1 493 ? -19.443 -17.562 4.135 1.00 93.44 493 LYS A O 1
ATOM 3832 N N . TYR A 1 494 ? -19.948 -19.735 4.324 1.00 93.25 494 TYR A N 1
ATOM 3833 C CA . TYR A 1 494 ? -19.355 -19.928 5.647 1.00 93.25 494 TYR A CA 1
ATOM 3834 C C . TYR A 1 494 ? -18.218 -20.941 5.552 1.00 93.25 494 TYR A C 1
ATOM 3836 O O . TYR A 1 494 ? -18.396 -22.014 4.974 1.00 93.25 494 TYR A O 1
ATOM 3844 N N . ASP A 1 495 ? -17.062 -20.577 6.091 1.00 91.88 495 ASP A N 1
ATOM 3845 C CA . ASP A 1 495 ? -15.899 -21.444 6.225 1.00 91.88 495 ASP A CA 1
ATOM 3846 C C . ASP A 1 495 ? -15.908 -22.077 7.624 1.00 91.88 495 ASP A C 1
ATOM 3848 O O . ASP A 1 495 ? -15.798 -21.383 8.636 1.00 91.88 495 ASP A O 1
ATOM 3852 N N . THR A 1 496 ? -16.058 -23.403 7.674 1.00 90.94 496 THR A N 1
ATOM 3853 C CA . THR A 1 496 ? -16.118 -24.175 8.923 1.00 90.94 496 THR A CA 1
ATOM 3854 C C . THR A 1 496 ? -14.769 -24.308 9.621 1.00 90.94 496 THR A C 1
ATOM 3856 O O . THR A 1 496 ? -14.745 -24.540 10.825 1.00 90.94 496 THR A O 1
ATOM 3859 N N . GLU A 1 497 ? -13.655 -24.200 8.894 1.00 89.94 497 GLU A N 1
ATOM 3860 C CA . GLU A 1 497 ? -12.312 -24.275 9.482 1.00 89.94 497 GLU A CA 1
ATOM 3861 C C . GLU A 1 497 ? -11.946 -22.952 10.155 1.00 89.94 497 GLU A C 1
ATOM 3863 O O . GLU A 1 497 ? -11.324 -22.937 11.217 1.00 89.94 497 GLU A O 1
ATOM 3868 N N . ARG A 1 498 ? -12.362 -21.833 9.550 1.00 84.06 498 ARG A N 1
ATOM 3869 C CA . ARG A 1 498 ? -12.079 -20.480 10.054 1.00 84.06 498 ARG A CA 1
ATOM 3870 C C . ARG A 1 498 ? -13.150 -19.919 10.993 1.00 84.06 498 ARG A C 1
ATOM 3872 O O . ARG A 1 498 ? -12.894 -18.881 11.610 1.00 84.06 498 ARG A O 1
ATOM 3879 N N . ASP A 1 499 ? -14.301 -20.590 11.091 1.00 87.25 499 ASP A N 1
ATOM 3880 C CA . ASP A 1 499 ? -15.509 -20.122 11.789 1.00 87.25 499 ASP A CA 1
ATOM 3881 C C . ASP A 1 499 ? -15.859 -18.681 11.377 1.00 87.25 499 ASP A C 1
ATOM 3883 O O . ASP A 1 499 ? -15.917 -17.757 12.189 1.00 87.25 499 ASP A O 1
ATOM 3887 N N . GLN A 1 500 ? -15.956 -18.454 10.062 1.00 89.56 500 GLN A N 1
ATOM 3888 C CA . GLN A 1 500 ? -16.048 -17.105 9.501 1.00 89.56 500 GLN A CA 1
ATOM 3889 C C . GLN A 1 500 ? -16.801 -17.093 8.168 1.00 89.56 500 GLN A C 1
ATOM 3891 O O . GLN A 1 500 ? -16.683 -18.009 7.351 1.00 89.56 500 GLN A O 1
ATOM 3896 N N . LEU A 1 501 ? -17.575 -16.034 7.926 1.00 92.56 501 LEU A N 1
ATOM 3897 C CA . LEU A 1 501 ? -18.216 -15.813 6.632 1.00 92.56 501 LEU A CA 1
ATOM 3898 C C . LEU A 1 501 ? -17.229 -15.238 5.614 1.00 92.56 501 LEU A C 1
ATOM 3900 O O . LEU A 1 501 ? -16.367 -14.427 5.952 1.00 92.56 501 LEU A O 1
ATOM 3904 N N . TYR A 1 502 ? -17.400 -15.604 4.350 1.00 91.88 502 TYR A N 1
ATOM 3905 C CA . TYR A 1 502 ? -16.672 -15.025 3.229 1.00 91.88 502 TYR A CA 1
ATOM 3906 C C . TYR A 1 502 ? -17.593 -14.758 2.050 1.00 91.88 502 TYR A C 1
ATOM 3908 O O . TYR A 1 502 ? -18.619 -15.411 1.865 1.00 91.88 502 TYR A O 1
ATOM 3916 N N . VAL A 1 503 ? -17.209 -13.770 1.258 1.00 92.56 503 VAL A N 1
ATOM 3917 C CA . VAL A 1 503 ? -17.847 -13.413 0.000 1.00 92.56 503 VAL A CA 1
ATOM 3918 C C . VAL A 1 503 ? -17.019 -14.012 -1.120 1.00 92.56 503 VAL A C 1
ATOM 3920 O O . VAL A 1 503 ? -15.795 -13.883 -1.104 1.00 92.56 503 VAL A O 1
ATOM 3923 N N . GLU A 1 504 ? -17.668 -14.640 -2.094 1.00 92.31 504 GLU A N 1
ATOM 3924 C CA . GLU A 1 504 ? -17.024 -15.078 -3.329 1.00 92.31 504 GLU A CA 1
ATOM 3925 C C . GLU A 1 504 ? -17.841 -14.736 -4.578 1.00 92.31 504 GLU A C 1
ATOM 3927 O O . GLU A 1 504 ? -19.053 -14.540 -4.509 1.00 92.31 504 GLU A O 1
ATOM 3932 N N . GLY A 1 505 ? -17.178 -14.652 -5.728 1.00 91.12 505 GLY A N 1
ATOM 3933 C CA . GLY A 1 505 ? -17.823 -14.423 -7.019 1.00 91.12 505 GLY A CA 1
ATOM 3934 C C . GLY A 1 505 ? -16.822 -14.449 -8.169 1.00 91.12 505 GLY A C 1
ATOM 3935 O O . GLY A 1 505 ? -15.637 -14.225 -7.957 1.00 91.12 505 GLY A O 1
ATOM 3936 N N . ASN A 1 506 ? -17.286 -14.693 -9.393 1.00 90.94 506 ASN A N 1
ATOM 3937 C CA . ASN A 1 506 ? -16.445 -14.648 -10.594 1.00 90.94 506 ASN A CA 1
ATOM 3938 C C . ASN A 1 506 ? -17.014 -13.631 -11.583 1.00 90.94 506 ASN A C 1
ATOM 3940 O O . ASN A 1 506 ? -18.168 -13.739 -12.003 1.00 90.94 506 ASN A O 1
ATOM 3944 N N . PHE A 1 507 ? -16.202 -12.647 -11.967 1.00 92.31 507 PHE A N 1
ATOM 3945 C CA . PHE A 1 507 ? -16.630 -11.540 -12.819 1.00 92.31 507 PHE A CA 1
ATOM 3946 C C . PHE A 1 507 ? -15.790 -11.466 -14.092 1.00 92.31 507 PHE A C 1
ATOM 3948 O O . PHE A 1 507 ? -14.588 -11.233 -14.040 1.00 92.31 507 PHE A O 1
ATOM 3955 N N . THR A 1 508 ? -16.424 -11.590 -15.255 1.00 93.12 508 THR A N 1
ATOM 3956 C CA . THR A 1 508 ? -15.761 -11.343 -16.542 1.00 93.12 508 THR A CA 1
ATOM 3957 C C . THR A 1 508 ? -15.827 -9.853 -16.882 1.00 93.12 508 THR A C 1
ATOM 3959 O O . THR A 1 508 ? -16.918 -9.295 -17.050 1.00 93.12 508 THR A O 1
ATOM 3962 N N . LEU A 1 509 ? -14.664 -9.207 -16.992 1.00 91.44 509 LEU A N 1
ATOM 3963 C CA . LEU A 1 509 ? -14.525 -7.779 -17.286 1.00 91.44 509 LEU A CA 1
ATOM 3964 C C . LEU A 1 509 ? -13.935 -7.560 -18.684 1.00 91.44 509 LEU A C 1
ATOM 3966 O O . LEU A 1 509 ? -12.892 -8.121 -19.033 1.00 91.44 509 LEU A O 1
ATOM 3970 N N . LYS A 1 510 ? -14.579 -6.697 -19.476 1.00 92.94 510 LYS A N 1
ATOM 3971 C CA . LYS A 1 510 ? -14.073 -6.227 -20.777 1.00 92.94 510 LYS A CA 1
ATOM 3972 C C . LYS A 1 510 ? -12.802 -5.379 -20.605 1.00 92.94 510 LYS A C 1
ATOM 3974 O O . LYS A 1 510 ? -12.527 -4.929 -19.490 1.00 92.94 510 LYS A O 1
ATOM 3979 N N . PRO A 1 511 ? -12.044 -5.115 -21.687 1.00 89.00 511 PRO A N 1
ATOM 3980 C CA . PRO A 1 511 ? -10.879 -4.245 -21.603 1.00 89.00 511 PRO A CA 1
ATOM 3981 C C . PRO A 1 511 ? -11.239 -2.858 -21.044 1.00 89.00 511 PRO A C 1
ATOM 3983 O O . PRO A 1 511 ? -12.200 -2.233 -21.502 1.00 89.00 511 PRO A O 1
ATOM 3986 N N . GLY A 1 512 ? -10.495 -2.393 -20.039 1.00 86.25 512 GLY A N 1
ATOM 3987 C CA . GLY A 1 512 ? -10.716 -1.116 -19.353 1.00 86.25 512 GLY A CA 1
ATOM 3988 C C . GLY A 1 512 ? -12.027 -1.033 -18.561 1.00 86.25 512 GLY A C 1
ATOM 3989 O O . GLY A 1 512 ? -12.494 0.070 -18.258 1.00 86.25 512 GLY A O 1
ATOM 3990 N N . GLU A 1 513 ? -12.683 -2.162 -18.280 1.00 90.50 513 GLU A N 1
ATOM 3991 C CA . GLU A 1 513 ? -13.929 -2.187 -17.520 1.00 90.50 513 GLU A CA 1
ATOM 3992 C C . GLU A 1 513 ? -13.673 -2.208 -16.011 1.00 90.50 513 GLU A C 1
ATOM 3994 O O . GLU A 1 513 ? -12.876 -2.991 -15.496 1.00 90.50 513 GLU A O 1
ATOM 3999 N N . THR A 1 514 ? -14.439 -1.378 -15.308 1.00 91.12 514 THR A N 1
ATOM 4000 C CA . THR A 1 514 ? -14.478 -1.299 -13.850 1.00 91.12 514 THR A CA 1
ATOM 4001 C C . THR A 1 514 ? -15.906 -1.505 -13.379 1.00 91.12 514 THR A C 1
ATOM 4003 O O . THR A 1 514 ? -16.834 -0.912 -13.941 1.00 91.12 514 THR A O 1
ATOM 4006 N N . ARG A 1 515 ? -16.084 -2.321 -12.339 1.00 90.38 515 ARG A N 1
ATOM 4007 C CA . ARG A 1 515 ? -17.363 -2.544 -11.657 1.00 90.38 515 ARG A CA 1
ATOM 4008 C C . ARG A 1 515 ? -17.188 -2.401 -10.150 1.00 90.38 515 ARG A C 1
ATOM 4010 O O . ARG A 1 515 ? -16.091 -2.564 -9.622 1.00 90.38 515 ARG A O 1
ATOM 4017 N N . THR A 1 516 ? -18.289 -2.100 -9.466 1.00 90.56 516 THR A N 1
ATOM 4018 C CA . THR A 1 516 ? -18.350 -2.183 -8.006 1.00 90.56 516 THR A CA 1
ATOM 4019 C C . THR A 1 516 ? -19.300 -3.299 -7.601 1.00 90.56 516 THR A C 1
ATOM 4021 O O . THR A 1 516 ? -20.327 -3.490 -8.249 1.00 90.56 516 THR A O 1
ATOM 4024 N N . VAL A 1 517 ? -18.930 -4.037 -6.561 1.00 91.19 517 VAL A N 1
ATOM 4025 C CA . VAL A 1 517 ? -19.713 -5.123 -5.963 1.00 91.19 517 VAL A CA 1
ATOM 4026 C C . VAL A 1 517 ? -19.921 -4.774 -4.499 1.00 91.19 517 VAL A C 1
ATOM 4028 O O . VAL A 1 517 ? -18.985 -4.315 -3.847 1.00 91.19 517 VAL A O 1
ATOM 4031 N N . LYS A 1 518 ? -21.137 -4.937 -3.985 1.00 90.50 518 LYS A N 1
ATOM 4032 C CA . LYS A 1 518 ? -21.489 -4.539 -2.619 1.00 90.50 518 LYS A CA 1
ATOM 4033 C C . LYS A 1 518 ? -22.088 -5.687 -1.821 1.00 90.50 518 LYS A C 1
ATOM 4035 O O . LYS A 1 518 ? -22.886 -6.470 -2.337 1.00 90.50 518 LYS A O 1
ATOM 4040 N N . VAL A 1 519 ? -21.747 -5.717 -0.538 1.00 92.06 519 VAL A N 1
ATOM 4041 C CA . VAL A 1 519 ? -22.375 -6.557 0.485 1.00 92.06 519 VAL A CA 1
ATOM 4042 C C . VAL A 1 519 ? -22.726 -5.664 1.666 1.00 92.06 519 VAL A C 1
ATOM 4044 O O . VAL A 1 519 ? -21.855 -5.006 2.230 1.00 92.06 519 VAL A O 1
ATOM 4047 N N . ARG A 1 520 ? -24.011 -5.604 2.021 1.00 91.19 520 ARG A N 1
ATOM 4048 C CA . ARG A 1 520 ? -24.508 -4.784 3.129 1.00 91.19 520 ARG A CA 1
ATOM 4049 C C . ARG A 1 520 ? -24.866 -5.672 4.307 1.00 91.19 520 ARG A C 1
ATOM 4051 O O . ARG A 1 520 ? -25.635 -6.623 4.149 1.00 91.19 520 ARG A O 1
ATOM 4058 N N . VAL A 1 521 ? -24.344 -5.327 5.476 1.00 91.44 521 VAL A N 1
ATOM 4059 C CA . VAL A 1 521 ? -24.574 -6.059 6.720 1.00 91.44 521 VAL A CA 1
ATOM 4060 C C . VAL A 1 521 ? -25.156 -5.140 7.787 1.00 91.44 521 VAL A C 1
ATOM 4062 O O . VAL A 1 521 ? -24.999 -3.919 7.746 1.00 91.44 521 VAL A O 1
ATOM 4065 N N . GLU A 1 522 ? -25.890 -5.726 8.721 1.00 90.44 522 GLU A N 1
ATOM 4066 C CA . GLU A 1 522 ? -26.373 -5.028 9.903 1.00 90.44 522 GLU A CA 1
ATOM 4067 C C . GLU A 1 522 ? -25.194 -4.540 10.751 1.00 90.44 522 GLU A C 1
ATOM 4069 O O . GLU A 1 522 ? -24.119 -5.141 10.767 1.00 90.44 522 GLU A O 1
ATOM 4074 N N . ASP A 1 523 ? -25.386 -3.405 11.420 1.00 86.94 523 ASP A N 1
ATOM 4075 C CA . ASP A 1 523 ? -24.365 -2.844 12.295 1.00 86.94 523 ASP A CA 1
ATOM 4076 C C . ASP A 1 523 ? -24.381 -3.582 13.637 1.00 86.94 523 ASP A C 1
ATOM 4078 O O . ASP A 1 523 ? -25.218 -3.312 14.497 1.00 86.94 523 ASP A O 1
ATOM 4082 N N . VAL A 1 524 ? -23.477 -4.553 13.773 1.00 88.62 524 VAL A N 1
ATOM 4083 C CA . VAL A 1 524 ? -23.357 -5.420 14.954 1.00 88.62 524 VAL A CA 1
ATOM 4084 C C . VAL A 1 524 ? -22.347 -4.900 15.977 1.00 88.62 524 VAL A C 1
ATOM 4086 O O . VAL A 1 524 ? -22.256 -5.447 17.072 1.00 88.62 524 VAL A O 1
ATOM 4089 N N . TRP A 1 525 ? -21.594 -3.847 15.644 1.00 89.19 525 TRP A N 1
ATOM 4090 C CA . TRP A 1 525 ? -20.507 -3.306 16.468 1.00 89.19 525 TRP A CA 1
ATOM 4091 C C . TRP A 1 525 ? -21.014 -2.205 17.394 1.00 89.19 525 TRP A C 1
ATOM 4093 O O . TRP A 1 525 ? -20.540 -1.068 17.374 1.00 89.19 525 TRP A O 1
ATOM 4103 N N . GLN A 1 526 ? -22.016 -2.540 18.202 1.00 86.19 526 GLN A N 1
ATOM 4104 C CA . GLN A 1 526 ? -22.647 -1.613 19.133 1.00 86.19 526 GLN A CA 1
ATOM 4105 C C . GLN A 1 526 ? -22.758 -2.252 20.515 1.00 86.19 526 GLN A C 1
ATOM 4107 O O . GLN A 1 526 ? -23.245 -3.370 20.655 1.00 86.19 526 GLN A O 1
ATOM 4112 N N . ILE A 1 527 ? -22.353 -1.511 21.545 1.00 85.12 527 ILE A N 1
ATOM 4113 C CA . ILE A 1 527 ? -22.611 -1.845 22.949 1.00 85.12 527 ILE A CA 1
ATOM 4114 C C . ILE A 1 527 ? -23.579 -0.786 23.463 1.00 85.12 527 ILE A C 1
ATOM 4116 O O . ILE A 1 527 ? -23.318 0.412 23.332 1.00 85.12 527 ILE A O 1
ATOM 4120 N N . SER A 1 528 ? -24.729 -1.201 23.994 1.00 86.31 528 SER A N 1
ATOM 4121 C CA . SER A 1 528 ? -25.736 -0.235 24.423 1.00 86.31 528 SER A CA 1
ATOM 4122 C C . SER A 1 528 ? -25.265 0.509 25.673 1.00 86.31 528 SER A C 1
ATOM 4124 O O . SER A 1 528 ? -24.760 -0.098 26.616 1.00 86.31 528 SER A O 1
ATOM 4126 N N . GLU A 1 529 ? -25.503 1.825 25.735 1.00 85.50 529 GLU A N 1
ATOM 4127 C CA . GLU A 1 529 ? -25.208 2.606 26.951 1.00 85.50 529 GLU A CA 1
ATOM 4128 C C . GLU A 1 529 ? -25.918 2.019 28.180 1.00 85.50 529 GLU A C 1
ATOM 4130 O O . GLU A 1 529 ? -25.377 2.012 29.280 1.00 85.50 529 GLU A O 1
ATOM 4135 N N . THR A 1 530 ? -27.093 1.421 27.972 1.00 86.81 530 THR A N 1
ATOM 4136 C CA . THR A 1 530 ? -27.843 0.723 29.017 1.00 86.81 530 THR A CA 1
ATOM 4137 C C . THR A 1 530 ? -27.117 -0.499 29.582 1.00 86.81 530 THR A C 1
ATOM 4139 O O . THR A 1 530 ? -27.295 -0.795 30.760 1.00 86.81 530 THR A O 1
ATOM 4142 N N . GLU A 1 531 ? -26.320 -1.230 28.794 1.00 89.12 531 GLU A N 1
ATOM 4143 C CA . GLU A 1 531 ? -25.515 -2.349 29.307 1.00 89.12 531 GLU A CA 1
ATOM 4144 C C . GLU A 1 531 ? -24.415 -1.824 30.234 1.00 89.12 531 GLU A C 1
ATOM 4146 O O . GLU A 1 531 ? -24.269 -2.322 31.353 1.00 89.12 531 GLU A O 1
ATOM 4151 N N . ILE A 1 532 ? -23.714 -0.771 29.805 1.00 89.25 532 ILE A N 1
ATOM 4152 C CA . ILE A 1 532 ? -22.665 -0.093 30.582 1.00 89.25 532 ILE A CA 1
ATOM 4153 C C . ILE A 1 532 ? -23.244 0.442 31.901 1.00 89.25 532 ILE A C 1
ATOM 4155 O O . ILE A 1 532 ? -22.715 0.154 32.977 1.00 89.25 532 ILE A O 1
ATOM 4159 N N . ASP A 1 533 ? -24.379 1.142 31.840 1.00 89.62 533 ASP A N 1
ATOM 4160 C CA . ASP A 1 533 ? -25.049 1.704 33.018 1.00 89.62 533 ASP A CA 1
ATOM 4161 C C . ASP A 1 533 ? -25.553 0.608 33.973 1.00 89.62 533 ASP A C 1
ATOM 4163 O O . ASP A 1 533 ? -25.476 0.746 35.198 1.00 89.62 533 ASP A O 1
ATOM 4167 N N . ASN A 1 534 ? -26.041 -0.517 33.435 1.00 90.88 534 ASN A N 1
ATOM 4168 C CA . ASN A 1 534 ? -26.465 -1.658 34.245 1.00 90.88 534 ASN A CA 1
ATOM 4169 C C . ASN A 1 534 ? -25.285 -2.308 34.981 1.00 90.88 534 ASN A C 1
ATOM 4171 O O . ASN A 1 534 ? -25.439 -2.660 36.151 1.00 90.88 534 ASN A O 1
ATOM 4175 N N . LEU A 1 535 ? -24.122 -2.457 34.339 1.00 90.62 535 LEU A N 1
ATOM 4176 C CA . LEU A 1 535 ? -22.910 -2.988 34.978 1.00 90.62 535 LEU A CA 1
ATOM 4177 C C . LEU A 1 535 ? -22.405 -2.060 36.088 1.00 90.62 535 LEU A C 1
ATOM 4179 O O . LEU A 1 535 ? -22.042 -2.530 37.172 1.00 90.62 535 LEU A O 1
ATOM 4183 N N . LEU A 1 536 ? -22.454 -0.746 35.861 1.00 90.81 536 LEU A N 1
ATOM 4184 C CA . LEU A 1 536 ? -22.099 0.249 36.871 1.00 90.81 536 LEU A CA 1
ATOM 4185 C C . LEU A 1 536 ? -23.037 0.159 38.081 1.00 90.81 536 LEU A C 1
ATOM 4187 O O . LEU A 1 536 ? -22.581 0.049 39.220 1.00 90.81 536 LEU A O 1
ATOM 4191 N N . LYS A 1 537 ? -24.350 0.080 37.837 1.00 91.62 537 LYS A N 1
ATOM 4192 C CA . LYS A 1 537 ? -25.353 -0.081 38.897 1.00 91.62 537 LYS A CA 1
ATOM 4193 C C . LYS A 1 537 ? -25.191 -1.391 39.672 1.00 91.62 537 LYS A C 1
ATOM 4195 O O . LYS A 1 537 ? -25.271 -1.387 40.898 1.00 91.62 537 LYS A O 1
ATOM 4200 N N . GLN A 1 538 ? -24.951 -2.506 38.980 1.00 89.88 538 GLN A N 1
ATOM 4201 C CA . GLN A 1 538 ? -24.676 -3.793 39.629 1.00 89.88 538 GLN A CA 1
ATOM 4202 C C . GLN A 1 538 ? -23.449 -3.703 40.540 1.00 89.88 538 GLN A C 1
ATOM 4204 O O . GLN A 1 538 ? -23.480 -4.206 41.660 1.00 89.88 538 GLN A O 1
ATOM 4209 N N . THR A 1 539 ? -22.397 -3.023 40.086 1.00 91.56 539 THR A N 1
ATOM 4210 C CA . THR A 1 539 ? -21.178 -2.799 40.871 1.00 91.56 539 THR A CA 1
ATOM 4211 C C . THR A 1 539 ? -21.469 -1.983 42.130 1.00 91.56 539 THR A C 1
ATOM 4213 O O . THR A 1 539 ? -21.065 -2.372 43.226 1.00 91.56 539 THR A O 1
ATOM 4216 N N . ASP A 1 540 ? -22.230 -0.893 42.007 1.00 89.94 540 ASP A N 1
ATOM 4217 C CA . ASP A 1 540 ? -22.644 -0.070 43.147 1.00 89.94 540 ASP A CA 1
ATOM 4218 C C . ASP A 1 540 ? -23.461 -0.854 44.176 1.00 89.94 540 ASP A C 1
ATOM 4220 O O . ASP A 1 540 ? -23.240 -0.724 45.382 1.00 89.94 540 ASP A O 1
ATOM 4224 N N . ASP A 1 541 ? -24.396 -1.678 43.709 1.00 88.88 541 ASP A N 1
ATOM 4225 C CA . ASP A 1 541 ? -25.247 -2.484 44.579 1.00 88.88 541 ASP A CA 1
ATOM 4226 C C . ASP A 1 541 ? -24.465 -3.603 45.285 1.00 88.88 541 ASP A C 1
ATOM 4228 O O . ASP A 1 541 ? -24.772 -3.918 46.436 1.00 88.88 541 ASP A O 1
ATOM 4232 N N . LEU A 1 542 ? -2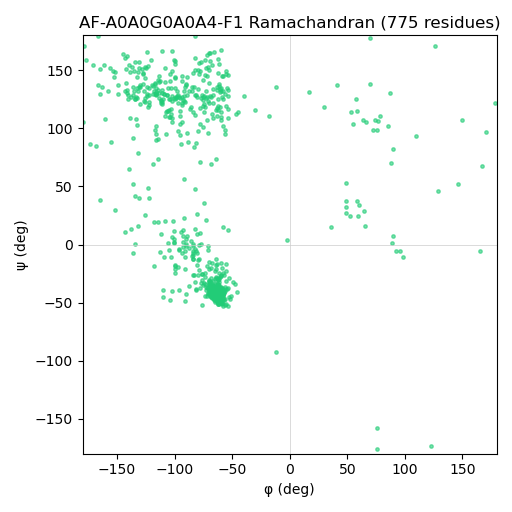3.425 -4.157 44.653 1.00 88.19 542 LEU A N 1
ATOM 4233 C CA . LEU A 1 542 ? -22.561 -5.187 45.241 1.00 88.19 542 LEU A CA 1
ATOM 4234 C C . LEU A 1 542 ? -21.566 -4.638 46.273 1.00 88.19 542 LEU A C 1
ATOM 4236 O O . LEU A 1 542 ? -21.164 -5.373 47.170 1.00 88.19 542 LEU A O 1
ATOM 4240 N N . VAL A 1 543 ? -21.180 -3.361 46.212 1.00 89.19 543 VAL A N 1
ATOM 4241 C CA . VAL A 1 543 ? -20.287 -2.777 47.232 1.00 89.19 543 VAL A CA 1
ATOM 4242 C C . VAL A 1 543 ? -21.019 -2.463 48.538 1.00 89.19 543 VAL A C 1
ATOM 4244 O O . VAL A 1 543 ? -20.423 -2.606 49.606 1.00 89.19 543 VAL A O 1
ATOM 4247 N N . LYS A 1 544 ? -22.303 -2.080 48.496 1.00 88.81 544 LYS A N 1
ATOM 4248 C CA . LYS A 1 544 ? -23.065 -1.667 49.697 1.00 88.81 544 LYS A CA 1
ATOM 4249 C C . LYS A 1 544 ? -23.013 -2.693 50.847 1.00 88.81 544 LYS A C 1
ATOM 4251 O O . LYS A 1 544 ? -22.755 -2.291 51.979 1.00 88.81 544 LYS A O 1
ATOM 4256 N N . PRO A 1 545 ? -23.195 -4.012 50.621 1.00 83.38 545 PRO A N 1
ATOM 4257 C CA . PRO A 1 545 ? -23.081 -5.011 51.686 1.00 83.38 545 PRO A CA 1
ATOM 4258 C C . PRO A 1 545 ? -21.676 -5.125 52.294 1.00 83.38 545 PRO A C 1
ATOM 4260 O O . PRO A 1 545 ? -21.539 -5.614 53.415 1.00 83.38 545 PRO A O 1
ATOM 4263 N N . LEU A 1 546 ? -20.635 -4.688 51.578 1.00 81.56 546 LEU A N 1
ATOM 4264 C CA . LEU A 1 546 ? -19.248 -4.790 52.025 1.00 81.56 546 LEU A CA 1
ATOM 4265 C C . LEU A 1 546 ? -18.848 -3.682 53.005 1.00 81.56 546 LEU A C 1
ATOM 4267 O O . LEU A 1 546 ? -17.868 -3.885 53.713 1.00 81.56 546 LEU A O 1
ATOM 4271 N N . GLU A 1 547 ? -19.592 -2.571 53.103 1.00 83.88 547 GLU A N 1
ATOM 4272 C CA . GLU A 1 547 ? -19.253 -1.361 53.888 1.00 83.88 547 GLU A CA 1
ATOM 4273 C C . GLU A 1 547 ? -18.818 -1.619 55.336 1.00 83.88 547 GLU A C 1
ATOM 4275 O O . GLU A 1 547 ? -17.992 -0.892 55.882 1.00 83.88 547 GLU A O 1
ATOM 4280 N N . LYS A 1 548 ? -19.354 -2.665 55.969 1.00 83.44 548 LYS A N 1
ATOM 4281 C CA . LYS A 1 548 ? -19.071 -3.013 57.373 1.00 83.44 548 LYS A CA 1
ATOM 4282 C C . LYS A 1 548 ? -18.213 -4.269 57.523 1.00 83.44 548 LYS A C 1
ATOM 4284 O O . LYS A 1 548 ? -18.241 -4.918 58.566 1.00 83.44 548 LYS A O 1
ATOM 4289 N N . THR A 1 549 ? -17.496 -4.653 56.475 1.00 82.19 549 THR A N 1
ATOM 4290 C CA . THR A 1 549 ? -16.787 -5.934 56.387 1.00 82.19 549 THR A CA 1
ATOM 4291 C C . THR A 1 549 ? -15.293 -5.707 56.177 1.00 82.19 549 THR A C 1
ATOM 4293 O O . THR A 1 549 ? -14.874 -4.660 55.684 1.00 82.19 549 THR A O 1
ATOM 4296 N N . ALA A 1 550 ? -14.472 -6.710 56.498 1.00 78.38 550 ALA A N 1
ATOM 4297 C CA . ALA A 1 550 ? -13.030 -6.660 56.236 1.00 78.38 550 ALA A CA 1
ATOM 4298 C C . ALA A 1 550 ? -12.690 -6.570 54.732 1.00 78.38 550 ALA A C 1
ATOM 4300 O O . ALA A 1 550 ? -11.578 -6.195 54.372 1.00 78.38 550 ALA A O 1
ATOM 4301 N N . TYR A 1 551 ? -13.650 -6.883 53.856 1.00 79.62 551 TYR A N 1
ATOM 4302 C CA . TYR A 1 551 ? -13.490 -6.860 52.404 1.00 79.62 551 TYR A CA 1
ATOM 4303 C C . TYR A 1 551 ? -13.842 -5.507 51.773 1.00 79.62 551 TYR A C 1
ATOM 4305 O O . TYR A 1 551 ? -13.703 -5.358 50.560 1.00 79.62 551 TYR A O 1
ATOM 4313 N N . PHE A 1 552 ? -14.270 -4.507 52.558 1.00 82.06 552 PHE A N 1
ATOM 4314 C CA . PHE A 1 552 ? -14.707 -3.214 52.020 1.00 82.06 552 PHE A CA 1
ATOM 4315 C C . PHE A 1 552 ? -13.643 -2.530 51.161 1.00 82.06 552 PHE A C 1
ATOM 4317 O O . PHE A 1 552 ? -13.935 -2.097 50.051 1.00 82.06 552 PHE A O 1
ATOM 4324 N N . ALA A 1 553 ? -12.398 -2.484 51.645 1.00 78.31 553 ALA A N 1
ATOM 4325 C CA . ALA A 1 553 ? -11.298 -1.857 50.918 1.00 78.31 553 ALA A CA 1
ATOM 4326 C C . ALA A 1 553 ? -11.077 -2.516 49.544 1.00 78.31 553 ALA A C 1
ATOM 4328 O O . ALA A 1 553 ? -10.975 -1.817 48.541 1.00 78.31 553 ALA A O 1
ATOM 4329 N N . GLN A 1 554 ? -11.102 -3.854 49.484 1.00 77.56 554 GLN A N 1
ATOM 4330 C CA . GLN A 1 554 ? -10.981 -4.602 48.226 1.00 77.56 554 GLN A CA 1
ATOM 4331 C C . GLN A 1 554 ? -12.177 -4.345 47.296 1.00 77.56 554 GLN A C 1
ATOM 4333 O O . GLN A 1 554 ? -11.997 -4.159 46.094 1.00 77.56 554 GLN A O 1
ATOM 4338 N N . GLY A 1 555 ? -13.391 -4.274 47.852 1.00 81.50 555 GLY A N 1
ATOM 4339 C CA . GLY A 1 555 ? -14.603 -3.947 47.100 1.00 81.50 555 GLY A CA 1
ATOM 4340 C C . GLY A 1 555 ? -14.577 -2.543 46.487 1.00 81.50 555 GLY A C 1
ATOM 4341 O O . GLY A 1 555 ? -14.979 -2.371 45.338 1.00 81.50 555 GLY A O 1
ATOM 4342 N N . ILE A 1 556 ? -14.051 -1.548 47.208 1.00 87.44 556 ILE A N 1
ATOM 4343 C CA . ILE A 1 556 ? -13.884 -0.177 46.702 1.00 87.44 556 ILE A CA 1
ATOM 4344 C C . ILE A 1 556 ? -12.829 -0.114 45.594 1.00 87.44 556 ILE A C 1
ATOM 4346 O O . ILE A 1 556 ? -13.071 0.536 44.577 1.00 87.44 556 ILE A O 1
ATOM 4350 N N . THR A 1 557 ? -11.706 -0.827 45.733 1.00 83.69 557 THR A N 1
ATOM 4351 C CA . THR A 1 557 ? -10.698 -0.929 44.665 1.00 83.69 557 THR A CA 1
ATOM 4352 C C . THR A 1 557 ? -11.293 -1.532 43.392 1.00 83.69 557 THR A C 1
ATOM 4354 O O . THR A 1 557 ? -11.143 -0.952 42.318 1.00 83.69 557 THR A O 1
ATOM 4357 N N . LEU A 1 558 ? -12.026 -2.647 43.503 1.00 84.00 558 LEU A N 1
ATOM 4358 C CA . LEU A 1 558 ? -12.699 -3.266 42.355 1.00 84.00 558 LEU A CA 1
ATOM 4359 C C . LEU A 1 558 ? -13.727 -2.324 41.723 1.00 84.00 558 LEU A C 1
ATOM 4361 O O . LEU A 1 558 ? -13.734 -2.166 40.508 1.00 84.00 558 LEU A O 1
ATOM 4365 N N . LYS A 1 559 ? -14.549 -1.642 42.528 1.00 86.69 559 LYS A N 1
ATOM 4366 C CA . LYS A 1 559 ? -15.516 -0.659 42.020 1.00 86.69 559 LYS A CA 1
ATOM 4367 C C . LYS A 1 559 ? -14.847 0.481 41.253 1.00 86.69 559 LYS A C 1
ATOM 4369 O O . LYS A 1 559 ? -15.349 0.868 40.201 1.00 86.69 559 LYS A O 1
ATOM 4374 N N . SER A 1 560 ? -13.729 1.005 41.753 1.00 87.88 560 SER A N 1
ATOM 4375 C CA . SER A 1 560 ? -12.970 2.046 41.055 1.00 87.88 560 SER A CA 1
ATOM 4376 C C . SER A 1 560 ? -12.447 1.543 39.707 1.00 87.88 560 SER A C 1
ATOM 4378 O O . SER A 1 560 ? -12.655 2.197 38.688 1.00 87.88 560 SER A O 1
ATOM 4380 N N . ASN A 1 561 ? -11.831 0.357 39.683 1.00 84.62 561 ASN A N 1
ATOM 4381 C CA . ASN A 1 561 ? -11.287 -0.238 38.459 1.00 84.62 561 ASN A CA 1
ATOM 4382 C C . ASN A 1 561 ? -12.378 -0.520 37.417 1.00 84.62 561 ASN A C 1
ATOM 4384 O O . ASN A 1 561 ? -12.204 -0.198 36.239 1.00 84.62 561 ASN A O 1
ATOM 4388 N N . ILE A 1 562 ? -13.524 -1.049 37.856 1.00 89.50 562 ILE A N 1
ATOM 4389 C CA . ILE A 1 562 ? -14.702 -1.252 37.009 1.00 89.50 562 ILE A CA 1
ATOM 4390 C C . ILE A 1 562 ? -15.175 0.085 36.431 1.00 89.50 562 ILE A C 1
ATOM 4392 O O . ILE A 1 562 ? -15.384 0.183 35.225 1.00 89.50 562 ILE A O 1
ATOM 4396 N N . GLY A 1 563 ? -15.298 1.125 37.260 1.00 89.38 563 GLY A N 1
ATOM 4397 C CA . GLY A 1 563 ? -15.718 2.455 36.813 1.00 89.38 563 GLY A CA 1
ATOM 4398 C C . GLY A 1 563 ? -14.788 3.051 35.752 1.00 89.38 563 GLY A C 1
ATOM 4399 O O . GLY A 1 563 ? -15.265 3.557 34.739 1.00 89.38 563 GLY A O 1
ATOM 4400 N N . VAL A 1 564 ? -13.469 2.940 35.941 1.00 90.50 564 VAL A N 1
ATOM 4401 C CA . VAL A 1 564 ? -12.470 3.395 34.956 1.00 90.50 564 VAL A CA 1
ATOM 4402 C C . VAL A 1 564 ? -12.594 2.620 33.642 1.00 90.50 564 VAL A C 1
ATOM 4404 O O . VAL A 1 564 ? -12.631 3.235 32.580 1.00 90.50 564 VAL A O 1
ATOM 4407 N N . SER A 1 565 ? -12.720 1.292 33.707 1.00 88.75 565 SER A N 1
ATOM 4408 C CA . SER A 1 565 ? -12.820 0.430 32.518 1.00 88.75 565 SER A CA 1
ATOM 4409 C C . SER A 1 565 ? -14.121 0.683 31.741 1.00 88.75 565 SER A C 1
ATOM 4411 O O . SER A 1 565 ? -14.112 0.769 30.516 1.00 88.75 565 SER A O 1
ATOM 4413 N N . LEU A 1 566 ? -15.243 0.889 32.445 1.00 90.88 566 LEU A N 1
ATOM 4414 C CA . LEU A 1 566 ? -16.530 1.247 31.836 1.00 90.88 566 LEU A CA 1
ATOM 4415 C C . LEU A 1 566 ? -16.500 2.633 31.181 1.00 90.88 566 LEU A C 1
ATOM 4417 O O . LEU A 1 566 ? -17.030 2.794 30.082 1.00 90.88 566 LEU A O 1
ATOM 4421 N N . ASN A 1 567 ? -15.864 3.621 31.819 1.00 90.00 567 ASN A N 1
ATOM 4422 C CA . ASN A 1 567 ? -15.679 4.943 31.216 1.00 90.00 567 ASN A CA 1
ATOM 4423 C C . ASN A 1 567 ? -14.800 4.857 29.965 1.00 90.00 567 ASN A C 1
ATOM 4425 O O . ASN A 1 567 ? -15.184 5.380 28.924 1.00 90.00 567 ASN A O 1
ATOM 4429 N N . LYS A 1 568 ? -13.693 4.109 30.028 1.00 89.44 568 LYS A N 1
ATOM 4430 C CA . LYS A 1 568 ? -12.828 3.862 28.870 1.00 89.44 568 LYS A CA 1
ATOM 4431 C C . LYS A 1 568 ? -13.591 3.208 27.715 1.00 89.44 568 LYS A C 1
ATOM 4433 O O . LYS A 1 568 ? -13.506 3.688 26.591 1.00 89.44 568 LYS A O 1
ATOM 4438 N N . ALA A 1 569 ? -14.381 2.166 27.984 1.00 88.31 569 ALA A N 1
ATOM 4439 C CA . ALA A 1 569 ? -15.226 1.528 26.972 1.00 88.31 569 ALA A CA 1
ATOM 4440 C C . ALA A 1 569 ? -16.230 2.518 26.353 1.00 88.31 569 ALA A C 1
ATOM 4442 O O . ALA A 1 569 ? -16.434 2.528 25.140 1.00 88.31 569 ALA A O 1
ATOM 4443 N N . LYS A 1 570 ? -16.835 3.383 27.178 1.00 88.56 570 LYS A N 1
ATOM 4444 C CA . LYS A 1 570 ? -17.768 4.419 26.722 1.00 88.56 570 LYS A CA 1
ATOM 4445 C C . LYS A 1 570 ? -17.093 5.468 25.839 1.00 88.56 570 LYS A C 1
ATOM 4447 O O . LYS A 1 570 ? -17.705 5.909 24.868 1.00 88.56 570 LYS A O 1
ATOM 4452 N N . ASP A 1 571 ? -15.874 5.870 26.173 1.00 87.12 571 ASP A N 1
ATOM 4453 C CA . ASP A 1 571 ? -15.121 6.863 25.407 1.00 87.12 571 ASP A CA 1
ATOM 4454 C C . ASP A 1 571 ? -14.648 6.279 24.067 1.00 87.12 571 ASP A C 1
ATOM 4456 O O . ASP A 1 571 ? -14.919 6.874 23.025 1.00 87.12 571 ASP A O 1
ATOM 4460 N N . LEU A 1 572 ? -14.126 5.045 24.058 1.00 86.62 572 LEU A N 1
ATOM 4461 C CA . LEU A 1 572 ? -13.763 4.320 22.830 1.00 86.62 572 LEU A CA 1
ATOM 4462 C C . LEU A 1 572 ? -14.915 4.288 21.812 1.00 86.62 572 LEU A C 1
ATOM 4464 O O . LEU A 1 572 ? -14.728 4.598 20.635 1.00 86.62 572 LEU A O 1
ATOM 4468 N N . LEU A 1 573 ? -16.133 3.968 22.259 1.00 83.88 573 LEU A N 1
ATOM 4469 C CA . LEU A 1 573 ? -17.307 3.877 21.382 1.00 83.88 573 LEU A CA 1
ATOM 4470 C C . LEU A 1 573 ? -17.762 5.232 20.808 1.00 83.88 573 LEU A C 1
ATOM 4472 O O . LEU A 1 573 ? -18.457 5.253 19.790 1.00 83.88 573 LEU A O 1
ATOM 4476 N N . LYS A 1 574 ? -17.384 6.362 21.421 1.00 80.94 574 LYS A N 1
ATOM 4477 C CA . LYS A 1 574 ? -17.702 7.712 20.917 1.00 80.94 574 LYS A CA 1
ATOM 4478 C C . LYS A 1 574 ? -16.720 8.199 19.854 1.00 80.94 574 LYS A C 1
ATOM 4480 O O . LYS A 1 574 ? -17.109 9.000 19.003 1.00 80.94 574 LYS A O 1
ATOM 4485 N N . ASP A 1 575 ? -15.488 7.702 19.877 1.00 71.62 575 ASP A N 1
ATOM 4486 C CA . ASP A 1 575 ? -14.385 8.231 19.067 1.00 71.62 575 ASP A CA 1
ATOM 4487 C C . ASP A 1 575 ? -14.343 7.664 17.630 1.00 71.62 575 ASP A C 1
ATOM 4489 O O . ASP A 1 575 ? -13.623 8.167 16.763 1.00 71.62 575 ASP A O 1
ATOM 4493 N N . GLY A 1 576 ? -15.160 6.651 17.319 1.00 69.31 576 GLY A N 1
ATOM 4494 C CA . GLY A 1 576 ? -15.202 6.004 16.003 1.00 69.31 576 GLY A CA 1
ATOM 4495 C C . GLY A 1 576 ? -15.823 6.865 14.890 1.00 69.31 576 GLY A C 1
ATOM 4496 O O . GLY A 1 576 ? -17.040 6.849 14.681 1.00 69.31 576 GLY A O 1
ATOM 4497 N N . VAL A 1 577 ? -14.998 7.575 14.106 1.00 79.88 577 VAL A N 1
ATOM 4498 C CA . VAL A 1 577 ? -15.482 8.395 12.973 1.00 79.88 577 VAL A CA 1
ATOM 4499 C C . VAL A 1 577 ? -15.748 7.584 11.699 1.00 79.88 577 VAL A C 1
ATOM 4501 O O . VAL A 1 577 ? -16.725 7.878 10.997 1.00 79.88 577 VAL A O 1
ATOM 4504 N N . THR A 1 578 ? -14.903 6.598 11.385 1.00 85.44 578 THR A N 1
ATOM 4505 C CA . THR A 1 578 ? -15.041 5.704 10.218 1.00 85.44 578 THR A CA 1
ATOM 4506 C C . THR A 1 578 ? -15.629 4.351 10.625 1.00 85.44 578 THR A C 1
ATOM 4508 O O . THR A 1 578 ? -15.524 3.979 11.796 1.00 85.44 578 THR A O 1
ATOM 4511 N N . PRO A 1 579 ? -16.229 3.581 9.696 1.00 87.62 579 PRO A N 1
ATOM 4512 C CA . PRO A 1 579 ? -16.679 2.224 10.001 1.00 87.62 579 PRO A CA 1
ATOM 4513 C C . PRO A 1 579 ? -15.553 1.323 10.529 1.00 87.62 579 PRO A C 1
ATOM 4515 O O . PRO A 1 579 ? -15.768 0.564 11.467 1.00 87.62 579 PRO A O 1
ATOM 4518 N N . GLU A 1 580 ? -14.340 1.456 9.995 1.00 82.12 580 GLU A N 1
ATOM 4519 C CA . GLU A 1 580 ? -13.159 0.722 10.455 1.00 82.12 580 GLU A CA 1
ATOM 4520 C C . GLU A 1 580 ? -12.805 1.075 11.906 1.00 82.12 580 GLU A C 1
ATOM 4522 O O . GLU A 1 580 ? -12.664 0.193 12.754 1.00 82.12 580 GLU A O 1
ATOM 4527 N N . ALA A 1 581 ? -12.737 2.376 12.213 1.00 83.50 581 ALA A N 1
ATOM 4528 C CA . ALA A 1 581 ? -12.449 2.861 13.557 1.00 83.50 581 ALA A CA 1
ATOM 4529 C C . ALA A 1 581 ? -13.523 2.416 14.557 1.00 83.50 581 ALA A C 1
ATOM 4531 O O . ALA A 1 581 ? -13.191 2.071 15.684 1.00 83.50 581 ALA A O 1
ATOM 4532 N N . LYS A 1 582 ? -14.796 2.362 14.142 1.00 87.06 582 LYS A N 1
ATOM 4533 C CA . LYS A 1 582 ? -15.893 1.840 14.972 1.00 87.06 582 LYS A CA 1
ATOM 4534 C C . LYS A 1 582 ? -15.724 0.361 15.292 1.00 87.06 582 LYS A C 1
ATOM 4536 O O . LYS A 1 582 ? -15.907 -0.025 16.439 1.00 87.06 582 LYS A O 1
ATOM 4541 N N . ILE A 1 583 ? -15.351 -0.458 14.310 1.00 86.88 583 ILE A N 1
ATOM 4542 C CA . ILE A 1 583 ? -15.114 -1.893 14.524 1.00 86.88 583 ILE A CA 1
ATOM 4543 C C . ILE A 1 583 ? -13.928 -2.099 15.469 1.00 86.88 583 ILE A C 1
ATOM 4545 O O . ILE A 1 583 ? -14.014 -2.900 16.399 1.00 86.88 583 ILE A O 1
ATOM 4549 N N . LYS A 1 584 ? -12.837 -1.350 15.269 1.00 84.81 584 LYS A N 1
ATOM 4550 C CA . LYS A 1 584 ? -11.670 -1.395 16.155 1.00 84.81 584 LYS A CA 1
ATOM 4551 C C . LYS A 1 584 ? -12.033 -0.972 17.581 1.00 84.81 584 LYS A C 1
ATOM 4553 O O . LYS A 1 584 ? -11.777 -1.718 18.521 1.00 84.81 584 LYS A O 1
ATOM 4558 N N . ALA A 1 585 ? -12.695 0.174 17.724 1.00 87.19 585 ALA A N 1
ATOM 4559 C CA . ALA A 1 585 ? -13.154 0.684 19.009 1.00 87.19 585 ALA A CA 1
ATOM 4560 C C . ALA A 1 585 ? -14.120 -0.281 19.707 1.00 87.19 585 ALA A C 1
ATOM 4562 O O . ALA A 1 585 ? -14.028 -0.459 20.916 1.00 87.19 585 ALA A O 1
ATOM 4563 N N . TYR A 1 586 ? -15.006 -0.946 18.960 1.00 89.12 586 TYR A N 1
ATOM 4564 C CA . TYR A 1 586 ? -15.877 -1.989 19.496 1.00 89.12 586 TYR A CA 1
ATOM 4565 C C . TYR A 1 586 ? -15.071 -3.157 20.064 1.00 89.12 586 TYR A C 1
ATOM 4567 O O . TYR A 1 586 ? -15.336 -3.572 21.187 1.00 89.12 586 TYR A O 1
ATOM 4575 N N . ARG A 1 587 ? -14.072 -3.667 19.331 1.00 87.31 587 ARG A N 1
ATOM 4576 C CA . ARG A 1 587 ? -13.226 -4.774 19.811 1.00 87.31 587 ARG A CA 1
ATOM 4577 C C . ARG A 1 587 ? -12.475 -4.389 21.080 1.00 87.31 587 ARG A C 1
ATOM 4579 O O . ARG A 1 587 ? -12.437 -5.168 22.025 1.00 87.31 587 ARG A O 1
ATOM 4586 N N . GLU A 1 588 ? -11.918 -3.181 21.125 1.00 86.38 588 GLU A N 1
ATOM 4587 C CA . GLU A 1 588 ? -11.254 -2.661 22.325 1.00 86.38 588 GLU A CA 1
ATOM 4588 C C . GLU A 1 588 ? -12.235 -2.504 23.496 1.00 86.38 588 GLU A C 1
ATOM 4590 O O . GLU A 1 588 ? -11.953 -2.950 24.608 1.00 86.38 588 GLU A O 1
ATOM 4595 N N . ALA A 1 589 ? -13.418 -1.938 23.252 1.00 89.75 589 ALA A N 1
ATOM 4596 C CA . ALA A 1 589 ? -14.448 -1.770 24.270 1.00 89.75 589 ALA A CA 1
ATOM 4597 C C . ALA A 1 589 ? -14.988 -3.119 24.778 1.00 89.75 589 ALA A C 1
ATOM 4599 O O . ALA A 1 589 ? -15.230 -3.273 25.972 1.00 89.75 589 ALA A O 1
ATOM 4600 N N . GLU A 1 590 ? -15.142 -4.118 23.910 1.00 89.31 590 GLU A N 1
ATOM 4601 C CA . GLU A 1 590 ? -15.586 -5.464 24.280 1.00 89.31 590 GLU A CA 1
ATOM 4602 C C . GLU A 1 590 ? -14.586 -6.147 25.226 1.00 89.31 590 GLU A C 1
ATOM 4604 O O . GLU A 1 590 ? -14.996 -6.805 26.186 1.00 89.31 590 GLU A O 1
ATOM 4609 N N . LEU A 1 591 ? -13.281 -5.938 25.027 1.00 86.25 591 LEU A N 1
ATOM 4610 C CA . LEU A 1 591 ? -12.243 -6.418 25.944 1.00 86.25 591 LEU A CA 1
ATOM 4611 C C . LEU A 1 591 ? -12.359 -5.773 27.331 1.00 86.25 591 LEU A C 1
ATOM 4613 O O . LEU A 1 591 ? -12.323 -6.481 28.341 1.00 86.25 591 LEU A O 1
ATOM 4617 N N . GLU A 1 592 ? -12.563 -4.455 27.389 1.00 87.31 592 GLU A N 1
ATOM 4618 C CA . GLU A 1 592 ? -12.791 -3.734 28.649 1.00 87.31 592 GLU A CA 1
ATOM 4619 C C . GLU A 1 592 ? -14.062 -4.232 29.354 1.00 87.31 592 GLU A C 1
ATOM 4621 O O . GLU A 1 592 ? -14.051 -4.504 30.555 1.00 87.31 592 GLU A O 1
ATOM 4626 N N . ILE A 1 593 ? -15.152 -4.445 28.610 1.00 88.69 593 ILE A N 1
ATOM 4627 C CA . ILE A 1 593 ? -16.412 -4.970 29.154 1.00 88.69 593 ILE A CA 1
ATOM 4628 C C . ILE A 1 593 ? -16.253 -6.403 29.673 1.00 88.69 593 ILE A C 1
ATOM 4630 O O . ILE A 1 593 ? -16.810 -6.741 30.720 1.00 88.69 593 ILE A O 1
ATOM 4634 N N . ASN A 1 594 ? -15.484 -7.250 28.992 1.00 88.00 594 ASN A N 1
ATOM 4635 C CA . ASN A 1 594 ? -15.206 -8.608 29.459 1.00 88.00 594 ASN A CA 1
ATOM 4636 C C . ASN A 1 594 ? -14.361 -8.604 30.744 1.00 88.00 594 ASN A C 1
ATOM 4638 O O . ASN A 1 594 ? -14.682 -9.338 31.681 1.00 88.00 594 ASN A O 1
ATOM 4642 N N . SER A 1 595 ? -13.362 -7.720 30.839 1.00 85.50 595 SER A N 1
ATOM 4643 C CA . SER A 1 595 ? -12.599 -7.485 32.075 1.00 85.50 595 SER A CA 1
ATOM 4644 C C . SER A 1 595 ? -13.505 -7.009 33.218 1.00 85.50 595 SER A C 1
ATOM 4646 O O . SER A 1 595 ? -13.439 -7.532 34.334 1.00 85.50 595 SER A O 1
ATOM 4648 N N . VAL A 1 596 ? -14.429 -6.081 32.942 1.00 90.31 596 VAL A N 1
ATOM 4649 C CA . VAL A 1 596 ? -15.429 -5.625 33.920 1.00 90.31 596 VAL A CA 1
ATOM 4650 C C . VAL A 1 596 ? -16.304 -6.782 34.395 1.00 90.31 596 VAL A C 1
ATOM 4652 O O . VAL A 1 596 ? -16.513 -6.922 35.599 1.00 90.31 596 VAL A O 1
ATOM 4655 N N . LYS A 1 597 ? -16.792 -7.634 33.486 1.00 89.62 597 LYS A N 1
ATOM 4656 C CA . LYS A 1 597 ? -17.611 -8.806 33.840 1.00 89.62 597 LYS A CA 1
ATOM 4657 C C . LYS A 1 597 ? -16.859 -9.736 34.803 1.00 89.62 597 LYS A C 1
ATOM 4659 O O . LYS A 1 597 ? -17.442 -10.161 35.798 1.00 89.62 597 LYS A O 1
ATOM 4664 N N . GLU A 1 598 ? -15.566 -9.976 34.585 1.00 87.31 598 GLU A N 1
ATOM 4665 C CA . GLU A 1 598 ? -14.729 -10.767 35.502 1.00 87.31 598 GLU A CA 1
ATOM 4666 C C . GLU A 1 598 ? -14.546 -10.085 36.873 1.00 87.31 598 GLU A C 1
ATOM 4668 O O . GLU A 1 598 ? -14.655 -10.727 37.920 1.00 87.31 598 GLU A O 1
ATOM 4673 N N . GLN A 1 599 ? -14.304 -8.772 36.896 1.00 86.62 599 GLN A N 1
ATOM 4674 C CA . GLN A 1 599 ? -14.159 -8.014 38.145 1.00 86.62 599 GLN A CA 1
ATOM 4675 C C . GLN A 1 599 ? -15.467 -7.952 38.947 1.00 86.62 599 GLN A C 1
ATOM 4677 O O . GLN A 1 599 ? -15.438 -8.027 40.177 1.00 86.62 599 GLN A O 1
ATOM 4682 N N . VAL A 1 600 ? -16.614 -7.871 38.268 1.00 88.56 600 VAL A N 1
ATOM 4683 C CA . VAL A 1 600 ? -17.942 -7.959 38.889 1.00 88.56 600 VAL A CA 1
ATOM 4684 C C . VAL A 1 600 ? -18.157 -9.339 39.515 1.00 88.56 600 VAL A C 1
ATOM 4686 O O . VAL A 1 600 ? -18.688 -9.413 40.622 1.00 88.56 600 VAL A O 1
ATOM 4689 N N . GLU A 1 601 ? -17.716 -10.428 38.877 1.00 87.88 601 GLU A N 1
ATOM 4690 C CA . GLU A 1 601 ? -17.760 -11.766 39.490 1.00 87.88 601 GLU A CA 1
ATOM 4691 C C . GLU A 1 601 ? -16.877 -11.856 40.743 1.00 87.88 601 GLU A C 1
ATOM 4693 O O . GLU A 1 601 ? -17.353 -12.294 41.790 1.00 87.88 601 GLU A O 1
ATOM 4698 N N . LYS A 1 602 ? -15.649 -11.324 40.712 1.00 87.62 602 LYS A N 1
ATOM 4699 C CA . LYS A 1 602 ? -14.792 -11.240 41.916 1.00 87.62 602 LYS A CA 1
ATOM 4700 C C . LYS A 1 602 ? -15.458 -10.437 43.035 1.00 87.62 602 LYS A C 1
ATOM 4702 O O . LYS A 1 602 ? -15.391 -10.810 44.205 1.00 87.62 602 LYS A O 1
ATOM 4707 N N . LEU A 1 603 ? -16.147 -9.349 42.692 1.00 85.50 603 LEU A N 1
ATOM 4708 C CA . LEU A 1 603 ? -16.898 -8.560 43.664 1.00 85.50 603 LEU A CA 1
ATOM 4709 C C . LEU A 1 603 ? -18.074 -9.359 44.257 1.00 85.50 603 LEU A C 1
ATOM 4711 O O . LEU A 1 603 ? -18.290 -9.307 45.468 1.00 85.50 603 LEU A O 1
ATOM 4715 N N . LYS A 1 604 ? -18.794 -10.151 43.448 1.00 86.81 604 LYS A N 1
ATOM 4716 C CA . LYS A 1 604 ? -19.831 -11.081 43.938 1.00 86.81 604 LYS A CA 1
ATOM 4717 C C . LYS A 1 604 ? -19.250 -12.134 44.882 1.00 86.81 604 LYS A C 1
ATOM 4719 O O . LYS A 1 604 ? -19.863 -12.423 45.911 1.00 86.81 604 LYS A O 1
ATOM 4724 N N . GLU A 1 605 ? -18.074 -12.676 44.577 1.00 86.12 605 GLU A N 1
ATOM 4725 C CA . GLU A 1 605 ? -17.372 -13.617 45.456 1.00 86.12 605 GLU A CA 1
ATOM 4726 C C . GLU A 1 605 ? -17.022 -12.976 46.801 1.00 86.12 605 GLU A C 1
ATOM 4728 O O . GLU A 1 605 ? -17.299 -13.570 47.843 1.00 86.12 605 GLU A O 1
ATOM 4733 N N . LEU A 1 606 ? -16.506 -11.740 46.808 1.00 84.56 606 LEU A N 1
ATOM 4734 C CA . LEU A 1 606 ? -16.243 -10.997 48.046 1.00 84.56 606 LEU A CA 1
ATOM 4735 C C . LEU A 1 606 ? -17.517 -10.772 48.862 1.00 84.56 606 LEU A C 1
ATOM 4737 O O . LEU A 1 606 ? -17.495 -10.944 50.078 1.00 84.56 606 LEU A O 1
ATOM 4741 N N . VAL A 1 607 ? -18.636 -10.433 48.217 1.00 84.50 607 VAL A N 1
ATOM 4742 C CA . VAL A 1 607 ? -19.940 -10.289 48.890 1.00 84.50 607 VAL A CA 1
ATOM 4743 C C . VAL A 1 607 ? -20.400 -11.614 49.493 1.00 84.50 607 VAL A C 1
ATOM 4745 O O . VAL A 1 607 ? -20.881 -11.641 50.629 1.00 84.50 607 VAL A O 1
ATOM 4748 N N . SER A 1 608 ? -20.219 -12.720 48.774 1.00 84.81 608 SER A N 1
ATOM 4749 C CA . SER A 1 608 ? -20.523 -14.064 49.271 1.00 84.81 608 SER A CA 1
ATOM 4750 C C . SER A 1 608 ? -19.644 -14.432 50.473 1.00 84.81 608 SER A C 1
ATOM 4752 O O . SER A 1 608 ? -20.153 -14.870 51.508 1.00 84.81 608 SER A O 1
ATOM 4754 N N . LEU A 1 609 ? -18.336 -14.174 50.390 1.00 78.69 609 LEU A N 1
ATOM 4755 C CA . LEU A 1 609 ? -17.385 -14.412 51.476 1.00 78.69 609 LEU A CA 1
ATOM 4756 C C . LEU A 1 609 ? -17.711 -13.555 52.697 1.00 78.69 609 LEU A C 1
ATOM 4758 O O . LEU A 1 609 ? -17.814 -14.095 53.794 1.00 78.69 609 LEU A O 1
ATOM 4762 N N . ALA A 1 610 ? -17.974 -12.264 52.507 1.00 75.56 610 ALA A N 1
ATOM 4763 C CA . ALA A 1 610 ? -18.373 -11.343 53.563 1.00 75.56 610 ALA A CA 1
ATOM 4764 C C . ALA A 1 610 ? -19.679 -11.768 54.253 1.00 75.56 610 ALA A C 1
ATOM 4766 O O . ALA A 1 610 ? -19.805 -11.667 55.474 1.00 75.56 610 ALA A O 1
ATOM 4767 N N . SER A 1 611 ? -20.625 -12.302 53.475 1.00 67.88 611 SER A N 1
ATOM 4768 C CA . SER A 1 611 ? -21.874 -12.878 53.983 1.00 67.88 611 SER A CA 1
ATOM 4769 C C . SER A 1 611 ? -21.638 -14.170 54.773 1.00 67.88 611 SER A C 1
ATOM 4771 O O . SER A 1 611 ? -22.391 -14.466 55.698 1.00 67.88 611 SER A O 1
ATOM 4773 N N . SER A 1 612 ? -20.583 -14.925 54.449 1.00 61.81 612 SER A N 1
ATOM 4774 C CA . SER A 1 612 ? -20.172 -16.130 55.183 1.00 61.81 612 SER A CA 1
ATOM 4775 C C . SER A 1 612 ? -19.311 -15.836 56.423 1.00 61.81 612 SER A C 1
ATOM 4777 O O . SER A 1 612 ? -19.328 -16.610 57.378 1.00 61.81 612 SER A O 1
ATOM 4779 N N . SER A 1 613 ? -18.585 -14.711 56.439 1.00 48.09 613 SER A N 1
ATOM 4780 C CA . SER A 1 613 ? -17.613 -14.342 57.480 1.00 48.09 613 SER A CA 1
ATOM 4781 C C . SER A 1 613 ? -18.130 -13.296 58.482 1.00 48.09 613 SER A C 1
ATOM 4783 O O . SER A 1 613 ? -17.382 -12.822 59.339 1.00 48.09 613 SER A O 1
ATOM 4785 N N . GLY A 1 614 ? -19.410 -12.926 58.408 1.00 45.84 614 GLY A N 1
ATOM 4786 C CA . GLY A 1 614 ? -20.086 -12.014 59.332 1.00 45.84 614 GLY A CA 1
ATOM 4787 C C . GLY A 1 614 ? -20.477 -12.643 60.677 1.00 45.84 614 GLY A C 1
ATOM 4788 O O . GLY A 1 614 ? -21.653 -12.853 60.935 1.00 45.84 614 GLY A O 1
ATOM 4789 N N . SER A 1 615 ? -19.467 -12.913 61.508 1.00 43.47 615 SER A N 1
ATOM 4790 C CA . SER A 1 615 ? -19.362 -12.746 62.973 1.00 43.47 615 SER A CA 1
ATOM 4791 C C . SER A 1 615 ? -20.515 -13.091 63.953 1.00 43.47 615 SER A C 1
ATOM 4793 O O . SER A 1 615 ? -21.661 -12.660 63.865 1.00 43.47 615 SER A O 1
ATOM 4795 N N . ILE A 1 616 ? -20.078 -13.734 65.040 1.00 42.69 616 ILE A N 1
ATOM 4796 C CA . ILE A 1 616 ? -20.691 -14.176 66.311 1.00 42.69 616 ILE A CA 1
ATOM 4797 C C . ILE A 1 616 ? -21.428 -13.075 67.132 1.00 42.69 616 ILE A C 1
ATOM 4799 O O . ILE A 1 616 ? -21.852 -13.308 68.258 1.00 42.69 616 ILE A O 1
ATOM 4803 N N . LEU A 1 617 ? -21.688 -11.895 66.563 1.00 40.19 617 LEU A N 1
ATOM 4804 C CA . LEU A 1 617 ? -22.517 -10.824 67.151 1.00 40.19 617 LEU A CA 1
ATOM 4805 C C . LEU A 1 617 ? -23.810 -10.544 66.355 1.00 40.19 617 LEU A C 1
ATOM 4807 O O . LEU A 1 617 ? -24.421 -9.491 66.505 1.00 40.19 617 LEU A O 1
ATOM 4811 N N . GLY A 1 618 ? -24.241 -11.501 65.526 1.00 38.38 618 GLY A N 1
ATOM 4812 C CA . GLY A 1 618 ? -25.521 -11.489 64.803 1.00 38.38 618 GLY A CA 1
ATOM 4813 C C . GLY A 1 618 ? -26.534 -12.546 65.260 1.00 38.38 618 GLY A C 1
ATOM 4814 O O . GLY A 1 618 ? -27.561 -12.727 64.607 1.00 38.38 618 GLY A O 1
ATOM 4815 N N . PHE A 1 619 ? -26.289 -13.259 66.367 1.00 40.25 619 PHE A N 1
ATOM 4816 C CA . PHE A 1 619 ? -27.313 -14.115 66.968 1.00 40.25 619 PHE A CA 1
ATOM 4817 C C . PHE A 1 619 ? -28.214 -13.263 67.866 1.00 40.25 619 PHE A C 1
ATOM 4819 O O . PHE A 1 619 ? -27.957 -13.121 69.056 1.00 40.25 619 PHE A O 1
ATOM 4826 N N . VAL A 1 620 ? -29.209 -12.627 67.243 1.00 46.44 620 VAL A N 1
ATOM 4827 C CA . VAL A 1 620 ? -30.625 -12.531 67.655 1.00 46.44 620 VAL A CA 1
ATOM 4828 C C . VAL A 1 620 ? -31.290 -11.493 66.733 1.00 46.44 620 VAL A C 1
ATOM 4830 O O . VAL A 1 620 ? -31.221 -10.290 66.955 1.00 46.44 620 VAL A O 1
ATOM 4833 N N . GLY A 1 621 ? -31.943 -11.999 65.677 1.00 39.59 621 GLY A N 1
ATOM 4834 C CA . GLY A 1 621 ? -32.968 -11.285 64.903 1.00 39.59 621 GLY A CA 1
ATOM 4835 C C . GLY A 1 621 ? -32.586 -10.863 63.479 1.00 39.59 621 GLY A C 1
ATOM 4836 O O . GLY A 1 621 ? -32.113 -9.752 63.283 1.00 39.59 621 GLY A O 1
ATOM 4837 N N . GLY A 1 622 ? -32.901 -11.692 62.468 1.00 31.75 622 GLY A N 1
ATOM 4838 C CA . GLY A 1 622 ? -33.064 -11.187 61.093 1.00 31.75 622 GLY A CA 1
ATOM 4839 C C . GLY A 1 622 ? -32.650 -12.091 59.929 1.00 31.75 622 GLY A C 1
ATOM 4840 O O . GLY A 1 622 ? -31.934 -11.654 59.035 1.00 31.75 622 GLY A O 1
ATOM 4841 N N . SER A 1 623 ? -33.125 -13.333 59.880 1.00 45.19 623 SER A N 1
ATOM 4842 C CA . SER A 1 623 ? -33.027 -14.228 58.721 1.00 45.19 623 SER A CA 1
ATOM 4843 C C . SER A 1 623 ? -33.894 -13.756 57.535 1.00 45.19 623 SER A C 1
ATOM 4845 O O . SER A 1 623 ? -34.902 -14.396 57.261 1.00 45.19 623 SER A O 1
ATOM 4847 N N . GLN A 1 624 ? -33.572 -12.647 56.847 1.00 37.91 624 GLN A N 1
ATOM 4848 C CA . GLN A 1 624 ? -34.345 -12.184 55.667 1.00 37.91 624 GLN A CA 1
ATOM 4849 C C . GLN A 1 624 ? -33.570 -11.370 54.595 1.00 37.91 624 GLN A C 1
ATOM 4851 O O . GLN A 1 624 ? -34.175 -10.570 53.896 1.00 37.91 624 GLN A O 1
ATOM 4856 N N . ALA A 1 625 ? -32.264 -11.566 54.372 1.00 46.94 625 ALA A N 1
ATOM 4857 C CA . ALA A 1 625 ? -31.591 -10.954 53.200 1.00 46.94 625 ALA A CA 1
ATOM 4858 C C . ALA A 1 625 ? -31.185 -11.984 52.131 1.00 46.94 625 ALA A C 1
ATOM 4860 O O . ALA A 1 625 ? -31.492 -11.824 50.951 1.00 46.94 625 ALA A O 1
ATOM 4861 N N . ILE A 1 626 ? -30.592 -13.105 52.542 1.00 45.56 626 ILE A N 1
ATOM 4862 C CA . ILE A 1 626 ? -30.140 -14.161 51.617 1.00 45.56 626 ILE A CA 1
ATOM 4863 C C . ILE A 1 626 ? -31.329 -14.969 51.065 1.00 45.56 626 ILE A C 1
ATOM 4865 O O . ILE A 1 626 ? -31.345 -15.341 49.893 1.00 45.56 626 ILE A O 1
ATOM 4869 N N . ALA A 1 627 ? -32.387 -15.147 51.863 1.00 45.09 627 ALA A N 1
ATOM 4870 C CA . ALA A 1 627 ? -33.636 -15.744 51.391 1.00 45.09 627 ALA A CA 1
ATOM 4871 C C . ALA A 1 627 ? -34.359 -14.853 50.365 1.00 45.09 627 ALA A C 1
ATOM 4873 O O . ALA A 1 627 ? -34.986 -15.375 49.452 1.00 45.09 627 ALA A O 1
ATOM 4874 N N . VAL A 1 628 ? -34.241 -13.523 50.463 1.00 47.72 628 VAL A N 1
ATOM 4875 C CA . VAL A 1 628 ? -34.918 -12.596 49.543 1.00 47.72 628 VAL A CA 1
ATOM 4876 C C . VAL A 1 628 ? -34.249 -12.609 48.174 1.00 47.72 628 VAL A C 1
ATOM 4878 O O . VAL A 1 628 ? -34.951 -12.742 47.181 1.00 47.72 628 VAL A O 1
ATOM 4881 N N . TRP A 1 629 ? -32.917 -12.589 48.091 1.00 44.12 629 TRP A N 1
ATOM 4882 C CA . TRP A 1 629 ? -32.228 -12.713 46.799 1.00 44.12 629 TRP A CA 1
ATOM 4883 C C . TRP A 1 629 ? -32.360 -14.110 46.189 1.00 44.12 629 TRP A C 1
ATOM 4885 O O . TRP A 1 629 ? -32.578 -14.223 44.985 1.00 44.12 629 TRP A O 1
ATOM 4895 N N . GLY A 1 630 ? -32.346 -15.167 47.008 1.00 49.00 630 GLY A N 1
ATOM 4896 C CA . GLY A 1 630 ? -32.666 -16.521 46.552 1.00 49.00 630 GLY A CA 1
ATOM 4897 C C . GLY A 1 630 ? -34.083 -16.622 45.979 1.00 49.00 630 GLY A C 1
ATOM 4898 O O . GLY A 1 630 ? -34.270 -17.167 44.894 1.00 49.00 630 GLY A O 1
ATOM 4899 N N . IL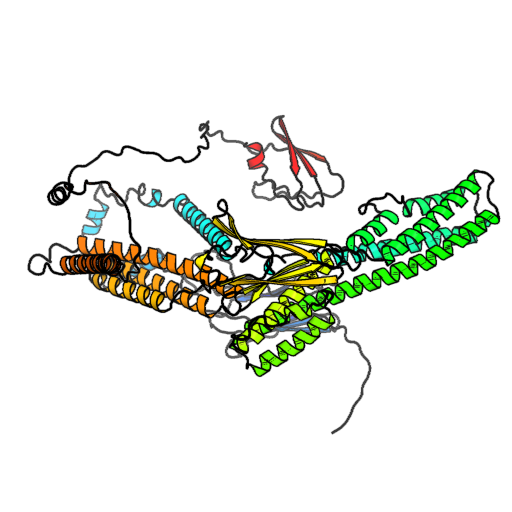E A 1 631 ? -35.079 -16.029 46.645 1.00 54.69 631 ILE A N 1
ATOM 4900 C CA . ILE A 1 631 ? -36.469 -15.985 46.165 1.00 54.69 631 ILE A CA 1
ATOM 4901 C C . ILE A 1 631 ? -36.604 -15.083 44.931 1.00 54.69 631 ILE A C 1
ATOM 4903 O O . ILE A 1 631 ? -37.291 -15.472 43.995 1.00 54.69 631 ILE A O 1
ATOM 4907 N N . VAL A 1 632 ? -35.922 -13.937 44.860 1.00 57.72 632 VAL A N 1
ATOM 4908 C CA . VAL A 1 632 ? -35.938 -13.041 43.687 1.00 57.72 632 VAL A CA 1
ATOM 4909 C C . VAL A 1 632 ? -35.313 -13.720 42.470 1.00 57.72 632 VAL A C 1
ATOM 4911 O O . VAL A 1 632 ? -35.896 -13.662 41.391 1.00 57.72 632 VAL A O 1
ATOM 4914 N N . ILE A 1 633 ? -34.198 -14.438 42.633 1.00 61.22 633 ILE A N 1
ATOM 4915 C CA . ILE A 1 633 ? -33.591 -15.238 41.558 1.00 61.22 633 ILE A CA 1
ATOM 4916 C C . ILE A 1 633 ? -34.527 -16.387 41.169 1.00 61.22 633 ILE A C 1
ATOM 4918 O O . ILE A 1 633 ? -34.741 -16.621 39.983 1.00 61.22 633 ILE A O 1
ATOM 4922 N N . THR A 1 634 ? -35.166 -17.058 42.130 1.00 62.41 634 THR A N 1
ATOM 4923 C CA . THR A 1 634 ? -36.107 -18.156 41.839 1.00 62.41 634 THR A CA 1
ATOM 4924 C C . THR A 1 634 ? -37.365 -17.656 41.118 1.00 62.41 634 THR A C 1
ATOM 4926 O O . THR A 1 634 ? -37.818 -18.287 40.165 1.00 62.41 634 THR A O 1
ATOM 4929 N N . ILE A 1 635 ? -37.897 -16.491 41.502 1.00 69.06 635 ILE A N 1
ATOM 4930 C CA . ILE A 1 635 ? -39.036 -15.838 40.844 1.00 69.06 635 ILE A CA 1
ATOM 4931 C C . ILE A 1 635 ? -38.635 -15.329 39.458 1.00 69.06 635 ILE A C 1
ATOM 4933 O O . ILE A 1 635 ? -39.394 -15.537 38.520 1.00 69.06 635 ILE A O 1
ATOM 4937 N N . ALA A 1 636 ? -37.452 -14.729 39.290 1.00 60.81 636 ALA A N 1
ATOM 4938 C CA . ALA A 1 636 ? -36.956 -14.269 37.991 1.00 60.81 636 ALA A CA 1
ATOM 4939 C C . ALA A 1 636 ? -36.713 -15.443 37.030 1.00 60.81 636 ALA A C 1
ATOM 4941 O O . ALA A 1 636 ? -37.157 -15.404 35.885 1.00 60.81 636 ALA A O 1
ATOM 4942 N N . THR A 1 637 ? -36.108 -16.532 37.511 1.00 67.00 637 THR A N 1
ATOM 4943 C CA . THR A 1 637 ? -35.918 -17.764 36.727 1.00 67.00 637 THR A CA 1
ATOM 4944 C C . THR A 1 637 ? -37.265 -18.412 36.403 1.00 67.00 637 THR A C 1
ATOM 4946 O O . THR A 1 637 ? -37.485 -18.851 35.276 1.00 67.00 637 THR A O 1
ATOM 4949 N N . GLY A 1 638 ? -38.211 -18.391 37.348 1.00 72.69 638 GLY A N 1
ATOM 4950 C CA . GLY A 1 638 ? -39.594 -18.811 37.135 1.00 72.69 638 GLY A CA 1
ATOM 4951 C C . GLY A 1 638 ? -40.328 -17.947 36.107 1.00 72.69 638 GLY A C 1
ATOM 4952 O O . GLY A 1 638 ? -41.052 -18.489 35.282 1.00 72.69 638 GLY A O 1
ATOM 4953 N N . PHE A 1 639 ? -40.101 -16.631 36.080 1.00 66.31 639 PHE A N 1
ATOM 4954 C CA . PHE A 1 639 ? -40.705 -15.707 35.113 1.00 66.31 639 PHE A CA 1
ATOM 4955 C C . PHE A 1 639 ? -40.102 -15.858 33.714 1.00 66.31 639 PHE A C 1
ATOM 4957 O O . PHE A 1 639 ? -40.837 -15.839 32.728 1.00 66.31 639 PHE A O 1
ATOM 4964 N N . VAL A 1 640 ? -38.788 -16.064 33.607 1.00 68.25 640 VAL A N 1
ATOM 4965 C CA . VAL A 1 640 ? -38.107 -16.375 32.338 1.00 68.25 640 VAL A CA 1
ATOM 4966 C C . VAL A 1 640 ? -38.575 -17.734 31.812 1.00 68.25 640 VAL A C 1
ATOM 4968 O O . VAL A 1 640 ? -38.932 -17.862 30.643 1.00 68.25 640 VAL A O 1
ATOM 4971 N N . PHE A 1 641 ? -38.689 -18.740 32.680 1.00 67.00 641 PHE A N 1
ATOM 4972 C CA . PHE A 1 641 ? -39.223 -20.045 32.300 1.00 67.00 641 PHE A CA 1
ATOM 4973 C C . PHE A 1 641 ? -40.706 -19.967 31.915 1.00 67.00 641 PHE A C 1
ATOM 4975 O O . PHE A 1 641 ? -41.097 -20.537 30.902 1.00 67.00 641 PHE A O 1
ATOM 4982 N N . MET A 1 642 ? -41.527 -19.206 32.648 1.00 68.56 642 MET A N 1
ATOM 4983 C CA . MET A 1 642 ? -42.949 -19.005 32.352 1.00 68.56 642 MET A CA 1
ATOM 4984 C C . MET A 1 642 ? -43.154 -18.206 31.064 1.00 68.56 642 MET A C 1
ATOM 4986 O O . MET A 1 642 ? -44.062 -18.521 30.310 1.00 68.56 642 MET A O 1
ATOM 4990 N N . THR A 1 643 ? -42.318 -17.213 30.754 1.00 66.62 643 THR A N 1
ATOM 4991 C CA . THR A 1 643 ? -42.397 -16.456 29.489 1.00 66.62 643 THR A CA 1
ATOM 4992 C C . THR A 1 643 ? -41.933 -17.285 28.294 1.00 66.62 643 THR A C 1
ATOM 4994 O O . THR A 1 643 ? -42.569 -17.234 27.241 1.00 66.62 643 THR A O 1
ATOM 4997 N N . VAL A 1 644 ? -40.902 -18.120 28.452 1.00 67.88 644 VAL A N 1
ATOM 4998 C CA . VAL A 1 644 ? -40.491 -19.111 27.442 1.00 67.88 644 VAL A CA 1
ATOM 4999 C C . VAL A 1 644 ? -41.567 -20.191 27.259 1.00 67.88 644 VAL A C 1
ATOM 5001 O O . VAL A 1 644 ? -41.890 -20.556 26.128 1.00 67.88 644 VAL A O 1
ATOM 5004 N N . TYR A 1 645 ? -42.189 -20.654 28.344 1.00 69.56 645 TYR A N 1
ATOM 5005 C CA . TYR A 1 645 ? -43.273 -21.640 28.332 1.00 69.56 645 TYR A CA 1
ATOM 5006 C C . TYR A 1 645 ? -44.570 -21.072 27.732 1.00 69.56 645 TYR A C 1
ATOM 5008 O O . TYR A 1 645 ? -45.182 -21.708 26.876 1.00 69.56 645 TYR A O 1
ATOM 5016 N N . MET A 1 646 ? -44.940 -19.836 28.081 1.00 65.44 646 MET A N 1
ATOM 5017 C CA . MET A 1 646 ? -46.065 -19.096 27.498 1.00 65.44 646 MET A CA 1
ATOM 5018 C C . MET A 1 646 ? -45.824 -18.795 26.017 1.00 65.44 646 MET A C 1
ATOM 5020 O O . MET A 1 646 ? -46.743 -18.970 25.228 1.00 65.44 646 MET A O 1
ATOM 5024 N N . ARG A 1 647 ? -44.600 -18.439 25.587 1.00 59.78 647 ARG A N 1
ATOM 5025 C CA . ARG A 1 647 ? -44.260 -18.323 24.151 1.00 59.78 647 ARG A CA 1
ATOM 5026 C C . ARG A 1 647 ? -44.402 -19.654 23.413 1.00 59.78 647 ARG A C 1
ATOM 5028 O O . ARG A 1 647 ? -44.812 -19.667 22.257 1.00 59.78 647 ARG A O 1
ATOM 5035 N N . LYS A 1 648 ? -44.107 -20.773 24.076 1.00 60.06 648 LYS A N 1
ATOM 5036 C CA . LYS A 1 648 ? -44.246 -22.116 23.498 1.00 60.06 648 LYS A CA 1
ATOM 5037 C C . LYS A 1 648 ? -45.704 -22.598 23.440 1.00 60.06 648 LYS A C 1
ATOM 5039 O O . LYS A 1 648 ? -46.028 -23.400 22.570 1.00 60.06 648 LYS A O 1
ATOM 5044 N N . LEU A 1 649 ? -46.576 -22.089 24.318 1.00 53.94 649 LEU A N 1
ATOM 5045 C CA . LEU A 1 649 ? -48.022 -22.363 24.324 1.00 53.94 649 LEU A CA 1
ATOM 5046 C C . LEU A 1 649 ? -48.828 -21.406 23.428 1.00 53.94 649 LEU A C 1
ATOM 5048 O O . LEU A 1 649 ? -49.766 -21.844 22.774 1.00 53.94 649 LEU A O 1
ATOM 5052 N N . LEU A 1 650 ? -48.438 -20.132 23.337 1.00 52.09 650 LEU A N 1
ATOM 5053 C CA . LEU A 1 650 ? -49.067 -19.124 22.469 1.00 52.09 650 LEU A CA 1
ATOM 5054 C C . LEU A 1 650 ? -48.598 -19.215 21.005 1.00 52.09 650 LEU A C 1
ATOM 5056 O O . LEU A 1 650 ? -49.158 -18.558 20.135 1.00 52.09 650 LEU A O 1
ATOM 5060 N N . GLY A 1 651 ? -47.602 -20.059 20.716 1.00 47.41 651 GLY A N 1
ATOM 5061 C CA . GLY A 1 651 ? -47.127 -20.368 19.364 1.00 47.41 651 GLY A CA 1
ATOM 5062 C C . GLY A 1 651 ? -47.949 -21.421 18.609 1.00 47.41 651 GLY A C 1
ATOM 5063 O O . GLY A 1 651 ? -47.475 -21.939 17.599 1.00 47.41 651 GLY A O 1
ATOM 5064 N N . LYS A 1 652 ? -49.153 -21.775 19.076 1.00 45.84 652 LYS A N 1
ATOM 5065 C CA . LYS A 1 652 ? -50.065 -22.688 18.372 1.00 45.84 652 LYS A CA 1
ATOM 5066 C C . LYS A 1 652 ? -51.502 -22.172 18.395 1.00 45.84 652 LYS A C 1
ATOM 5068 O O . LYS A 1 652 ? -52.254 -22.465 19.311 1.00 45.84 652 LYS A O 1
ATOM 5073 N N . GLU A 1 653 ? -51.839 -21.412 17.355 1.00 39.00 653 GLU A N 1
ATOM 5074 C CA . GLU A 1 653 ? -52.906 -21.703 16.378 1.00 39.00 653 GLU A CA 1
ATOM 5075 C C . GLU A 1 653 ? -53.526 -20.410 15.821 1.00 39.00 653 GLU A C 1
ATOM 5077 O O . GLU A 1 653 ? -54.340 -19.752 16.456 1.00 39.00 653 GLU A O 1
ATOM 5082 N N . THR A 1 654 ? -53.209 -20.102 14.561 1.00 32.91 654 THR A N 1
ATOM 5083 C CA . THR A 1 654 ? -54.268 -19.853 13.577 1.00 32.91 654 THR A CA 1
ATOM 5084 C C . THR A 1 654 ? -54.049 -20.821 12.420 1.00 32.91 654 THR A C 1
ATOM 5086 O O . THR A 1 654 ? -52.985 -20.874 11.805 1.00 32.91 654 THR A O 1
ATOM 5089 N N . ALA A 1 655 ? -55.047 -21.674 12.221 1.00 31.42 655 ALA A N 1
ATOM 5090 C CA . ALA A 1 655 ? -55.071 -22.750 11.251 1.00 31.42 655 ALA A CA 1
ATOM 5091 C C . ALA A 1 655 ? -55.398 -22.248 9.834 1.00 31.42 655 ALA A C 1
ATOM 5093 O O . ALA A 1 655 ? -56.198 -21.330 9.653 1.00 31.42 655 ALA A O 1
ATOM 5094 N N . LYS A 1 656 ? -54.869 -22.951 8.828 1.00 28.70 656 LYS A N 1
ATOM 5095 C CA . LYS A 1 656 ? -55.601 -23.274 7.596 1.00 28.70 656 LYS A CA 1
ATOM 5096 C C . LYS A 1 656 ? -55.525 -24.789 7.385 1.00 28.70 656 LYS A C 1
ATOM 5098 O O . LYS A 1 656 ? -54.439 -25.361 7.385 1.00 28.70 656 LYS A O 1
ATOM 5103 N N . GLU A 1 657 ? -56.698 -25.408 7.283 1.00 30.61 657 GLU A N 1
ATOM 5104 C CA . GLU A 1 657 ? -56.942 -26.833 7.023 1.00 30.61 657 GLU A CA 1
ATOM 5105 C C . GLU A 1 657 ? -56.325 -27.312 5.699 1.00 30.61 657 GLU A C 1
ATOM 5107 O O . GLU A 1 657 ? -56.395 -26.564 4.731 1.00 30.61 657 GLU A O 1
ATOM 5112 N N . VAL A 1 658 ? -55.832 -28.566 5.650 1.00 28.48 658 VAL A N 1
ATOM 5113 C CA . VAL A 1 658 ? -56.277 -29.653 4.734 1.00 28.48 658 VAL A CA 1
ATOM 5114 C C . VAL A 1 658 ? -55.845 -31.037 5.294 1.00 28.48 658 VAL A C 1
ATOM 5116 O O . VAL A 1 658 ? -54.673 -31.383 5.333 1.00 28.48 658 VAL A O 1
ATOM 5119 N N . VAL A 1 659 ? -56.845 -31.784 5.774 1.00 29.84 659 VAL A N 1
ATOM 5120 C CA . VAL A 1 659 ? -57.173 -33.237 5.737 1.00 29.84 659 VAL A CA 1
ATOM 5121 C C . VAL A 1 659 ? -56.127 -34.347 5.384 1.00 29.84 659 VAL A C 1
ATOM 5123 O O . VAL A 1 659 ? -55.560 -34.359 4.299 1.00 29.84 659 VAL A O 1
ATOM 5126 N N . LEU A 1 660 ? -56.118 -35.389 6.261 1.00 25.34 660 LEU A N 1
ATOM 5127 C CA . LEU A 1 660 ? -55.720 -36.834 6.166 1.00 25.34 660 LEU A CA 1
ATOM 5128 C C . LEU A 1 660 ? -54.218 -37.216 6.013 1.00 25.34 660 LEU A C 1
ATOM 5130 O O . LEU A 1 660 ? -53.521 -36.644 5.200 1.00 25.34 660 LEU A O 1
ATOM 5134 N N . HIS A 1 661 ? -53.625 -38.239 6.668 1.00 26.97 661 HIS A N 1
ATOM 5135 C CA . HIS A 1 661 ? -54.132 -39.466 7.311 1.00 26.97 661 HIS A CA 1
ATOM 5136 C C . HIS A 1 661 ? -53.066 -40.129 8.245 1.00 26.97 661 HIS A C 1
ATOM 5138 O O . HIS A 1 661 ? -51.881 -40.124 7.942 1.00 26.97 661 HIS A O 1
ATOM 5144 N N . SER A 1 662 ? -53.538 -40.832 9.291 1.00 25.73 662 SER A N 1
ATOM 5145 C CA . SER A 1 662 ? -53.042 -42.129 9.828 1.00 25.73 662 SER A CA 1
ATOM 5146 C C . SER A 1 662 ? -51.761 -42.279 10.706 1.00 25.73 662 SER A C 1
ATOM 5148 O O . SER A 1 662 ? -50.653 -42.448 10.214 1.00 25.73 662 SER A O 1
ATOM 5150 N N . LYS A 1 663 ? -52.027 -42.511 12.012 1.00 27.61 663 LYS A N 1
ATOM 5151 C CA . LYS A 1 663 ? -51.467 -43.513 12.974 1.00 27.61 663 LYS A CA 1
ATOM 5152 C C . LYS A 1 663 ? -49.949 -43.581 13.286 1.00 27.61 663 LYS A C 1
ATOM 5154 O O . LYS A 1 663 ? -49.207 -44.230 12.561 1.00 27.61 663 LYS A O 1
ATOM 5159 N N . LYS A 1 664 ? -49.583 -43.280 14.550 1.00 29.80 664 LYS A N 1
ATOM 5160 C CA . LYS A 1 664 ? -49.220 -44.283 15.596 1.00 29.80 664 LYS A CA 1
ATOM 5161 C C . LYS A 1 664 ? -49.064 -43.658 16.998 1.00 29.80 664 LYS A C 1
ATOM 5163 O O . LYS A 1 664 ? -48.852 -42.464 17.143 1.00 29.80 664 LYS A O 1
ATOM 5168 N N . LYS A 1 665 ? -49.274 -44.504 18.012 1.00 27.77 665 LYS A N 1
ATOM 5169 C CA . LYS A 1 665 ? -49.650 -44.244 19.415 1.00 27.77 665 LYS A CA 1
ATOM 5170 C C . LYS A 1 665 ? -48.454 -44.351 20.389 1.00 27.77 665 LYS A C 1
ATOM 5172 O O . LYS A 1 665 ? -47.635 -45.238 20.195 1.00 27.77 665 LYS A O 1
ATOM 5177 N N . HIS A 1 666 ? -48.523 -43.550 21.466 1.00 29.95 666 HIS A N 1
ATOM 5178 C CA . HIS A 1 666 ? -47.995 -43.687 22.848 1.00 29.95 666 HIS A CA 1
ATOM 5179 C C . HIS A 1 666 ? -46.491 -43.888 23.120 1.00 29.95 666 HIS A C 1
ATOM 5181 O O . HIS A 1 666 ? -45.941 -44.915 22.749 1.00 29.95 666 HIS A O 1
ATOM 5187 N N . LEU A 1 667 ? -45.899 -43.009 23.953 1.00 29.52 667 LEU A N 1
ATOM 5188 C CA . LEU A 1 667 ? -45.646 -43.277 25.389 1.00 29.52 667 LEU A CA 1
ATOM 5189 C C . LEU A 1 667 ? -45.094 -42.009 26.102 1.00 29.52 667 LEU A C 1
ATOM 5191 O O . LEU A 1 667 ? -43.890 -41.820 26.215 1.00 29.52 667 LEU A O 1
ATOM 5195 N N . TYR A 1 668 ? -45.976 -41.127 26.582 1.00 32.84 668 TYR A N 1
ATOM 5196 C CA . TYR A 1 668 ? -45.652 -40.111 27.595 1.00 32.84 668 TYR A CA 1
ATOM 5197 C C . TYR A 1 668 ? -46.498 -40.436 28.819 1.00 32.84 668 TYR A C 1
ATOM 5199 O O . TYR A 1 668 ? -47.647 -40.023 28.902 1.00 32.84 668 TYR A O 1
ATOM 5207 N N . ASP A 1 669 ? -45.953 -41.261 29.704 1.00 30.23 669 ASP A N 1
ATOM 5208 C CA . ASP A 1 669 ? -46.415 -41.396 31.081 1.00 30.23 669 ASP A CA 1
ATOM 5209 C C . ASP A 1 669 ? -45.326 -42.132 31.865 1.00 30.23 669 ASP A C 1
ATOM 5211 O O . ASP A 1 669 ? -44.876 -43.192 31.432 1.00 30.23 669 ASP A O 1
ATOM 5215 N N . LYS A 1 670 ? -44.936 -41.571 33.017 1.00 29.36 670 LYS A N 1
ATOM 5216 C CA . LYS A 1 670 ? -43.833 -41.969 33.926 1.00 29.36 670 LYS A CA 1
ATOM 5217 C C . LYS A 1 670 ? -42.460 -41.344 33.649 1.00 29.36 670 LYS A C 1
ATOM 5219 O O . LYS A 1 670 ? -41.565 -42.014 33.157 1.00 29.36 670 LYS A O 1
ATOM 5224 N N . LEU A 1 671 ? -42.255 -40.113 34.126 1.00 28.45 671 LEU A N 1
ATOM 5225 C CA . LEU A 1 671 ? -41.144 -39.828 35.061 1.00 28.45 671 LEU A CA 1
ATOM 5226 C C . LEU A 1 671 ? -41.291 -38.473 35.786 1.00 28.45 671 LEU A C 1
ATOM 5228 O O . LEU A 1 671 ? -40.319 -37.785 36.068 1.00 28.45 671 LEU A O 1
ATOM 5232 N N . ALA A 1 672 ? -42.521 -38.109 36.162 1.00 29.20 672 ALA A N 1
ATOM 5233 C CA . ALA A 1 672 ? -42.813 -36.976 37.047 1.00 29.20 672 ALA A CA 1
ATOM 5234 C C . ALA A 1 672 ? -42.608 -37.305 38.550 1.00 29.20 672 ALA A C 1
ATOM 5236 O O . ALA A 1 672 ? -43.264 -36.721 39.403 1.00 29.20 672 ALA A O 1
ATOM 5237 N N . VAL A 1 673 ? -41.742 -38.271 38.900 1.00 30.98 673 VAL A N 1
ATOM 5238 C CA . VAL A 1 673 ? -41.659 -38.841 40.269 1.00 30.98 673 VAL A CA 1
ATOM 5239 C C . VAL A 1 673 ? -40.221 -38.926 40.826 1.00 30.98 673 VAL A C 1
ATOM 5241 O O . VAL A 1 673 ? -39.998 -39.569 41.839 1.00 30.98 673 VAL A O 1
ATOM 5244 N N . PHE A 1 674 ? -39.223 -38.242 40.252 1.00 28.12 674 PHE A N 1
ATOM 5245 C CA . PHE A 1 674 ? -37.839 -38.310 40.779 1.00 28.12 674 PHE A CA 1
ATOM 5246 C C . PHE A 1 674 ? -37.235 -36.987 41.280 1.00 28.12 674 PHE A C 1
ATOM 5248 O O . PHE A 1 674 ? -36.023 -36.887 41.434 1.00 28.12 674 PHE A O 1
ATOM 5255 N N . LEU A 1 675 ? -38.059 -35.978 41.584 1.00 28.45 675 LEU A N 1
ATOM 5256 C CA . LEU A 1 675 ? -37.579 -34.627 41.924 1.00 28.45 675 LEU A CA 1
ATOM 5257 C C . LEU A 1 675 ? -38.021 -34.110 43.308 1.00 28.45 675 LEU A C 1
ATOM 5259 O O . LEU A 1 675 ? -38.348 -32.937 43.447 1.00 28.45 675 LEU A O 1
ATOM 5263 N N . VAL A 1 676 ? -38.033 -34.970 44.341 1.00 30.17 676 VAL A N 1
ATOM 5264 C CA . VAL A 1 676 ? -38.334 -34.541 45.733 1.00 30.17 676 VAL A CA 1
ATOM 5265 C C . VAL A 1 676 ? -37.375 -35.103 46.815 1.00 30.17 676 VAL A C 1
ATOM 5267 O O . VAL A 1 676 ? -37.506 -34.733 47.973 1.00 30.17 676 VAL A O 1
ATOM 5270 N N . VAL A 1 677 ? -36.340 -35.910 46.514 1.00 29.88 677 VAL A N 1
ATOM 5271 C CA . VAL A 1 677 ? -35.444 -36.468 47.574 1.00 29.88 677 VAL A CA 1
ATOM 5272 C C . VAL A 1 677 ? -33.941 -36.408 47.242 1.00 29.88 677 VAL A C 1
ATOM 5274 O O . VAL A 1 677 ? -33.236 -37.399 47.362 1.00 29.88 677 VAL A O 1
ATOM 5277 N N . SER A 1 678 ? -33.383 -35.256 46.855 1.00 28.03 678 SER A N 1
ATOM 5278 C CA . SER A 1 678 ? -31.906 -35.131 46.793 1.00 28.03 678 SER A CA 1
ATOM 5279 C C . SER A 1 678 ? -31.320 -33.824 47.326 1.00 28.03 678 SER A C 1
ATOM 5281 O O . SER A 1 678 ? -30.138 -33.562 47.128 1.00 28.03 678 SER A O 1
ATOM 5283 N N . THR A 1 679 ? -32.095 -33.013 48.047 1.00 30.75 679 THR A N 1
ATOM 5284 C CA . THR A 1 679 ? -31.592 -31.776 48.671 1.00 30.75 679 THR A CA 1
ATOM 5285 C C . THR A 1 679 ? -31.104 -31.952 50.115 1.00 30.75 679 THR A C 1
ATOM 5287 O O . THR A 1 679 ? -30.732 -30.971 50.746 1.00 30.75 679 THR A O 1
ATOM 5290 N N . ILE A 1 680 ? -31.026 -33.182 50.646 1.00 31.20 680 ILE A N 1
ATOM 5291 C CA . ILE A 1 680 ? -30.477 -33.459 51.990 1.00 31.20 680 ILE A CA 1
ATOM 5292 C C . ILE A 1 680 ? -29.612 -34.738 51.973 1.00 31.20 680 ILE A C 1
ATOM 5294 O O . ILE A 1 680 ? -29.963 -35.760 52.553 1.00 31.20 680 ILE A O 1
ATOM 5298 N N . SER A 1 681 ? -28.496 -34.717 51.242 1.00 28.12 681 SER A N 1
ATOM 5299 C CA . SER A 1 681 ? -27.310 -35.578 51.450 1.00 28.12 681 SER A CA 1
ATOM 5300 C C . SER A 1 681 ? -26.262 -35.211 50.407 1.00 28.12 681 SER A C 1
ATOM 5302 O O . SER A 1 681 ? -26.419 -35.524 49.233 1.00 28.12 681 SER A O 1
ATOM 5304 N N . GLY A 1 682 ? -25.212 -34.507 50.819 1.00 29.38 682 GLY A N 1
ATOM 5305 C CA . GLY A 1 682 ? -24.167 -34.056 49.896 1.00 29.38 682 GLY A CA 1
ATOM 5306 C C . GLY A 1 682 ? -23.229 -32.988 50.452 1.00 29.38 682 GLY A C 1
ATOM 5307 O O . GLY A 1 682 ? -22.238 -32.666 49.808 1.00 29.38 682 GLY A O 1
ATOM 5308 N N . LEU A 1 683 ? -23.489 -32.471 51.657 1.00 28.77 683 LEU A N 1
ATOM 5309 C CA . LEU A 1 683 ? -22.436 -31.913 52.499 1.00 28.77 683 LEU A CA 1
ATOM 5310 C C . LEU A 1 683 ? -21.920 -33.026 53.422 1.00 28.77 683 LEU A C 1
ATOM 5312 O O . LEU A 1 683 ? -22.716 -33.627 54.137 1.00 28.77 683 LEU A O 1
ATOM 5316 N N . LEU A 1 684 ? -20.596 -33.220 53.419 1.00 26.58 684 LEU A N 1
ATOM 5317 C CA . LEU A 1 684 ? -19.777 -34.094 54.284 1.00 26.58 684 LEU A CA 1
ATOM 5318 C C . LEU A 1 684 ? -19.564 -35.556 53.839 1.00 26.58 684 LEU A C 1
ATOM 5320 O O . LEU A 1 684 ? -19.976 -36.492 54.512 1.00 26.58 684 LEU A O 1
ATOM 5324 N N . SER A 1 685 ? -18.781 -35.732 52.769 1.00 26.34 685 SER A N 1
ATOM 5325 C CA . SER A 1 685 ? -17.697 -36.739 52.683 1.00 26.34 685 SER A CA 1
ATOM 5326 C C . SER A 1 685 ? -16.840 -36.435 51.440 1.00 26.34 685 SER A C 1
ATOM 5328 O O . SER A 1 685 ? -17.220 -36.754 50.321 1.00 26.34 685 SER A O 1
ATOM 5330 N N . SER A 1 686 ? -15.852 -35.545 51.528 1.00 25.27 686 SER A N 1
ATOM 5331 C CA . SER A 1 686 ? -14.431 -35.880 51.712 1.00 25.27 686 SER A CA 1
ATOM 5332 C C . SER A 1 686 ? -13.846 -36.877 50.693 1.00 25.27 686 SER A C 1
ATOM 5334 O O . SER A 1 686 ? -14.113 -38.070 50.767 1.00 25.27 686 SER A O 1
ATOM 5336 N N . ILE A 1 687 ? -12.908 -36.354 49.893 1.00 30.67 687 ILE A N 1
ATOM 5337 C CA . ILE A 1 687 ? -11.657 -37.003 49.463 1.00 30.67 687 ILE A CA 1
ATOM 5338 C C . ILE A 1 687 ? -11.799 -38.116 48.410 1.00 30.67 687 ILE A C 1
ATOM 5340 O O . ILE A 1 687 ? -12.164 -39.250 48.699 1.00 30.67 687 ILE A O 1
ATOM 5344 N N . GLY A 1 688 ? -11.383 -37.804 47.179 1.00 23.36 688 GLY A N 1
ATOM 5345 C CA . GLY A 1 688 ? -11.218 -38.798 46.120 1.00 23.36 688 GLY A CA 1
ATOM 5346 C C . GLY A 1 688 ? -11.039 -38.179 44.739 1.00 23.36 688 GLY A C 1
ATOM 5347 O O . GLY A 1 688 ? -11.906 -38.318 43.884 1.00 23.36 688 GLY A O 1
ATOM 5348 N N . VAL A 1 689 ? -9.919 -37.491 44.507 1.00 26.88 689 VAL A N 1
ATOM 5349 C CA . VAL A 1 689 ? -9.523 -37.063 43.158 1.00 26.88 689 VAL A CA 1
ATOM 5350 C C . VAL A 1 689 ? -9.275 -38.311 42.303 1.00 26.88 689 VAL A C 1
ATOM 5352 O O . VAL A 1 689 ? -8.297 -39.028 42.511 1.00 26.88 689 VAL A O 1
ATOM 5355 N N . LYS A 1 690 ? -10.142 -38.562 41.317 1.00 24.23 690 LYS A N 1
ATOM 5356 C CA . LYS A 1 690 ? -9.860 -39.441 40.174 1.00 24.23 690 LYS A CA 1
ATOM 5357 C C . LYS A 1 690 ? -10.288 -38.779 38.858 1.00 24.23 690 LYS A C 1
ATOM 5359 O O . LYS A 1 690 ? -11.467 -38.647 38.561 1.00 24.23 690 LYS A O 1
ATOM 5364 N N . LYS A 1 691 ? -9.247 -38.384 38.119 1.00 23.78 691 LYS A N 1
ATOM 5365 C CA . LYS A 1 691 ? -9.083 -38.145 36.672 1.00 23.78 691 LYS A CA 1
ATOM 5366 C C . LYS A 1 691 ? -10.196 -38.619 35.716 1.00 23.78 691 LYS A C 1
ATOM 5368 O O . LYS A 1 691 ? -10.516 -39.804 35.693 1.00 23.78 691 LYS A O 1
ATOM 5373 N N . LEU A 1 692 ? -10.541 -37.731 34.775 1.00 22.84 692 LEU A N 1
ATOM 5374 C CA . LEU A 1 692 ? -10.839 -38.011 33.356 1.00 22.84 692 LEU A CA 1
ATOM 5375 C C . LEU A 1 692 ? -10.561 -36.704 32.560 1.00 22.84 692 LEU A C 1
ATOM 5377 O O . LEU A 1 692 ? -11.306 -35.746 32.705 1.00 22.84 692 LEU A O 1
ATOM 5381 N N . VAL A 1 693 ? -9.340 -36.440 32.077 1.00 22.92 693 VAL A N 1
ATOM 5382 C CA . VAL A 1 693 ? -8.759 -36.755 30.747 1.00 22.92 693 VAL A CA 1
ATOM 5383 C C . VAL A 1 693 ? -9.570 -36.228 29.551 1.00 22.92 693 VAL A C 1
ATOM 5385 O O . VAL A 1 693 ? -10.527 -36.871 29.138 1.00 22.92 693 VAL A O 1
ATOM 5388 N N . LEU A 1 694 ? -9.081 -35.136 28.947 1.00 21.52 694 LEU A N 1
ATOM 5389 C CA . LEU A 1 694 ? -9.059 -34.848 27.501 1.00 21.52 694 LEU A CA 1
ATOM 5390 C C . LEU A 1 694 ? -7.720 -34.126 27.181 1.00 21.52 694 LEU A C 1
ATOM 5392 O O . LEU A 1 694 ? -7.120 -33.556 28.094 1.00 21.52 694 LEU A O 1
ATOM 5396 N N . PRO A 1 695 ? -7.174 -34.260 25.958 1.00 23.97 695 PRO A N 1
ATOM 5397 C CA . PRO A 1 695 ? -5.743 -34.442 25.727 1.00 23.97 695 PRO A CA 1
ATOM 5398 C C . PRO A 1 695 ? -4.985 -33.129 25.499 1.00 23.97 695 PRO A C 1
ATOM 5400 O O . PRO A 1 695 ? -5.351 -32.328 24.647 1.00 23.97 695 PRO A O 1
ATOM 5403 N N . VAL A 1 696 ? -3.866 -32.972 26.205 1.00 22.61 696 VAL A N 1
ATOM 5404 C CA . VAL A 1 696 ? -2.787 -32.049 25.836 1.00 22.61 696 VAL A CA 1
ATOM 5405 C C . VAL A 1 696 ? -1.707 -32.888 25.164 1.00 22.61 696 VAL A C 1
ATOM 5407 O O . VAL A 1 696 ? -1.269 -33.901 25.716 1.00 22.61 696 VAL A O 1
ATOM 5410 N N . TYR A 1 697 ? -1.336 -32.499 23.946 1.00 22.95 697 TYR A N 1
ATOM 5411 C CA . TYR A 1 697 ? -0.229 -33.089 23.204 1.00 22.95 697 TYR A CA 1
ATOM 5412 C C . TYR A 1 697 ? 1.062 -32.957 24.017 1.00 22.95 697 TYR A C 1
ATOM 5414 O O . TYR A 1 697 ? 1.435 -31.875 24.459 1.00 22.95 697 TYR A O 1
ATOM 5422 N N . ALA A 1 698 ? 1.708 -34.097 24.235 1.00 22.78 698 ALA A N 1
ATOM 5423 C CA . ALA A 1 698 ? 2.950 -34.230 24.969 1.00 22.78 698 ALA A CA 1
ATOM 5424 C C . ALA A 1 698 ? 4.132 -33.677 24.157 1.00 22.78 698 ALA A C 1
ATOM 5426 O O . ALA A 1 698 ? 4.383 -34.158 23.053 1.00 22.78 698 ALA A O 1
ATOM 5427 N N . SER A 1 699 ? 4.912 -32.761 24.734 1.00 23.41 699 SER A N 1
ATOM 5428 C CA . SER A 1 699 ? 6.355 -32.730 24.492 1.00 23.41 699 SER A CA 1
ATOM 5429 C C . SER A 1 699 ? 7.030 -33.473 25.648 1.00 23.41 699 SER A C 1
ATOM 5431 O O . SER A 1 699 ? 6.691 -33.313 26.821 1.00 23.41 699 SER A O 1
ATOM 5433 N N . GLN A 1 700 ? 7.892 -34.421 25.298 1.00 25.09 700 GLN A N 1
ATOM 5434 C CA . GLN A 1 700 ? 8.564 -35.300 26.242 1.00 25.09 700 GLN A CA 1
ATOM 5435 C C . GLN A 1 700 ? 9.682 -34.546 26.967 1.00 25.09 700 GLN A C 1
ATOM 5437 O O . GLN A 1 700 ? 10.584 -34.014 26.328 1.00 25.09 700 GLN A O 1
ATOM 5442 N N . ASN A 1 701 ? 9.662 -34.592 28.301 1.00 23.39 701 ASN A N 1
ATOM 5443 C CA . ASN A 1 701 ? 10.847 -34.363 29.122 1.00 23.39 701 ASN A CA 1
ATOM 5444 C C . ASN A 1 701 ? 11.890 -35.444 28.807 1.00 23.39 701 ASN A C 1
ATOM 5446 O O . ASN A 1 701 ? 11.604 -36.636 28.957 1.00 23.39 701 ASN A O 1
ATOM 5450 N N . LYS A 1 702 ? 13.103 -35.026 28.441 1.00 25.48 702 LYS A N 1
ATOM 5451 C CA . LYS A 1 702 ? 14.315 -35.825 28.624 1.00 25.48 702 LYS A CA 1
ATOM 5452 C C . LYS A 1 702 ? 15.043 -35.337 29.874 1.00 25.48 702 LYS A C 1
ATOM 5454 O O . LYS A 1 702 ? 14.984 -34.170 30.238 1.00 25.48 702 LYS A O 1
ATOM 5459 N N . GLU A 1 703 ? 15.620 -36.308 30.555 1.00 24.91 703 GLU A N 1
ATOM 5460 C CA . GLU A 1 703 ? 16.101 -36.290 31.928 1.00 24.91 703 GLU A CA 1
ATOM 5461 C C . GLU A 1 703 ? 17.146 -35.212 32.236 1.00 24.91 703 GLU A C 1
ATOM 5463 O O . GLU A 1 703 ? 18.042 -34.923 31.447 1.00 24.91 703 GLU A O 1
ATOM 5468 N N . VAL A 1 704 ? 17.054 -34.696 33.463 1.00 26.72 704 VAL A N 1
ATOM 5469 C CA . VAL A 1 704 ? 18.100 -33.937 34.147 1.00 26.72 704 VAL A CA 1
ATOM 5470 C C . VAL A 1 704 ? 19.341 -34.825 34.283 1.00 26.72 704 VAL A C 1
ATOM 5472 O O . VAL A 1 704 ? 19.372 -35.739 35.108 1.00 26.72 704 VAL A O 1
ATOM 5475 N N . LEU A 1 705 ? 20.375 -34.534 33.497 1.00 24.88 705 LEU A N 1
ATOM 5476 C CA . LEU A 1 705 ? 21.738 -35.008 33.721 1.00 24.88 705 LEU A CA 1
ATOM 5477 C C . LEU A 1 705 ? 22.569 -33.844 34.267 1.00 24.88 705 LEU A C 1
ATOM 5479 O O . LEU A 1 705 ? 22.737 -32.834 33.601 1.00 24.88 705 LEU A O 1
ATOM 5483 N N . GLY A 1 706 ? 23.032 -34.029 35.506 1.00 24.47 706 GLY A N 1
ATOM 5484 C CA . GLY A 1 706 ? 24.175 -33.397 36.174 1.00 24.47 706 GLY A CA 1
ATOM 5485 C C . GLY A 1 706 ? 24.580 -31.975 35.776 1.00 24.47 706 GLY A C 1
ATOM 5486 O O . GLY A 1 706 ? 25.105 -31.735 34.696 1.00 24.47 706 GLY A O 1
ATOM 5487 N N . THR A 1 707 ? 24.507 -31.059 36.742 1.00 26.05 707 THR A N 1
ATOM 5488 C CA . THR A 1 707 ? 25.238 -29.787 36.726 1.00 26.05 707 THR A CA 1
ATOM 5489 C C . THR A 1 707 ? 26.743 -30.041 36.574 1.00 26.05 707 THR A C 1
ATOM 5491 O O . THR A 1 707 ? 27.428 -30.348 37.552 1.00 26.05 707 THR A O 1
ATOM 5494 N N . ALA A 1 708 ? 27.256 -29.923 35.352 1.00 25.14 708 ALA A N 1
ATOM 5495 C CA . ALA A 1 708 ? 28.676 -29.756 35.087 1.00 25.14 708 ALA A CA 1
ATOM 5496 C C . ALA A 1 708 ? 28.960 -28.256 34.981 1.00 25.14 708 ALA A C 1
ATOM 5498 O O . ALA A 1 708 ? 28.363 -27.554 34.169 1.00 25.14 708 ALA A O 1
ATOM 5499 N N . THR A 1 709 ? 29.856 -27.754 35.822 1.00 25.95 709 THR A N 1
ATOM 5500 C CA . THR A 1 709 ? 30.395 -26.397 35.722 1.00 25.95 709 THR A CA 1
ATOM 5501 C C . THR A 1 709 ? 31.226 -26.319 34.437 1.00 25.95 709 THR A C 1
ATOM 5503 O O . THR A 1 709 ? 32.275 -26.953 34.346 1.00 25.95 709 THR A O 1
ATOM 5506 N N . ILE A 1 710 ? 30.736 -25.608 33.421 1.00 32.03 710 ILE A N 1
ATOM 5507 C CA . ILE A 1 710 ? 31.421 -25.442 32.131 1.00 32.03 710 ILE A CA 1
ATOM 5508 C C . ILE A 1 710 ? 32.326 -24.203 32.216 1.00 32.03 710 ILE A C 1
ATOM 5510 O O . ILE A 1 710 ? 31.879 -23.140 32.630 1.00 32.03 710 ILE A O 1
ATOM 5514 N N . ASP A 1 711 ? 33.600 -24.351 31.846 1.00 35.72 711 ASP A N 1
ATOM 5515 C CA . ASP A 1 711 ? 34.577 -23.258 31.728 1.00 35.72 711 ASP A CA 1
ATOM 5516 C C . ASP A 1 711 ? 34.557 -22.706 30.285 1.00 35.72 711 ASP A C 1
ATOM 5518 O O . ASP A 1 711 ? 34.736 -23.456 29.320 1.00 35.72 711 ASP A O 1
ATOM 5522 N N . TYR A 1 712 ? 34.291 -21.406 30.122 1.00 35.03 712 TYR A N 1
ATOM 5523 C CA . TYR A 1 712 ? 33.871 -20.778 28.855 1.00 35.03 712 TYR A CA 1
ATOM 5524 C C . TYR A 1 712 ? 35.016 -20.203 27.999 1.00 35.03 712 TYR A C 1
ATOM 5526 O O . TYR A 1 712 ? 34.782 -19.498 27.021 1.00 35.03 712 TYR A O 1
ATOM 5534 N N . LYS A 1 713 ? 36.277 -20.528 28.302 1.00 37.53 713 LYS A N 1
ATOM 5535 C CA . LYS A 1 713 ? 37.455 -19.923 27.645 1.00 37.53 713 LYS A CA 1
ATOM 5536 C C . LYS A 1 713 ? 37.863 -20.485 26.266 1.00 37.53 713 LYS A C 1
ATOM 5538 O O . LYS A 1 713 ? 38.933 -20.125 25.781 1.00 37.53 713 LYS A O 1
ATOM 5543 N N . ALA A 1 714 ? 37.081 -21.353 25.614 1.00 37.78 714 ALA A N 1
ATOM 5544 C CA . ALA A 1 714 ? 37.582 -22.174 24.492 1.00 37.78 714 ALA A CA 1
ATOM 5545 C C . ALA A 1 714 ? 36.734 -22.185 23.196 1.00 37.78 714 ALA A C 1
ATOM 5547 O O . ALA A 1 714 ? 36.616 -23.233 22.560 1.00 37.78 714 ALA A O 1
ATOM 5548 N N . ILE A 1 715 ? 36.165 -21.050 22.768 1.00 45.28 715 ILE A N 1
ATOM 5549 C CA . ILE A 1 715 ? 35.508 -20.928 21.447 1.00 45.28 715 ILE A CA 1
ATOM 5550 C C . ILE A 1 715 ? 36.474 -20.277 20.450 1.00 45.28 715 ILE A C 1
ATOM 5552 O O . ILE A 1 715 ? 37.016 -19.204 20.716 1.00 45.28 715 ILE A O 1
ATOM 5556 N N . LYS A 1 716 ? 36.702 -20.919 19.295 1.00 46.41 716 LYS A N 1
ATOM 5557 C CA . LYS A 1 716 ? 37.603 -20.420 18.245 1.00 46.41 716 LYS A CA 1
ATOM 5558 C C . LYS A 1 716 ? 36.872 -20.332 16.904 1.00 46.41 716 LYS A C 1
ATOM 5560 O O . LYS A 1 716 ? 36.316 -21.316 16.424 1.00 46.41 716 LYS A O 1
ATOM 5565 N N . ILE A 1 717 ? 36.908 -19.156 16.277 1.00 47.75 717 ILE A N 1
ATOM 5566 C CA . ILE A 1 717 ? 36.400 -18.955 14.913 1.00 47.75 717 ILE A CA 1
ATOM 5567 C C . ILE A 1 717 ? 37.418 -19.559 13.944 1.00 47.75 717 ILE A C 1
ATOM 5569 O O . ILE A 1 717 ? 38.581 -19.149 13.932 1.00 47.75 717 ILE A O 1
ATOM 5573 N N . VAL A 1 718 ? 37.000 -20.556 13.162 1.00 42.31 718 VAL A N 1
ATOM 5574 C CA . VAL A 1 718 ? 37.916 -21.322 12.301 1.00 42.31 718 VAL A CA 1
ATOM 5575 C C . VAL A 1 718 ? 37.938 -20.792 10.877 1.00 42.31 718 VAL A C 1
ATOM 5577 O O . VAL A 1 718 ? 39.011 -20.728 10.275 1.00 42.31 718 VAL A O 1
ATOM 5580 N N . LYS A 1 719 ? 36.787 -20.391 10.327 1.00 42.06 719 LYS A N 1
ATOM 5581 C CA . LYS A 1 719 ? 36.724 -19.881 8.956 1.00 42.06 719 LYS A CA 1
ATOM 5582 C C . LYS A 1 719 ? 35.496 -19.004 8.719 1.00 42.06 719 LYS A C 1
ATOM 5584 O O . LYS A 1 719 ? 34.373 -19.399 9.015 1.00 42.06 719 LYS A O 1
ATOM 5589 N N . LEU A 1 720 ? 35.731 -17.842 8.112 1.00 41.53 720 LEU A N 1
ATOM 5590 C CA . LEU A 1 720 ? 34.707 -16.995 7.500 1.00 41.53 720 LEU A CA 1
ATOM 5591 C C . LEU A 1 720 ? 34.695 -17.269 5.995 1.00 41.53 720 LEU A C 1
ATOM 5593 O O . LEU A 1 720 ? 35.745 -17.235 5.350 1.00 41.53 720 LEU A O 1
ATOM 5597 N N . VAL A 1 721 ? 33.524 -17.562 5.434 1.00 42.19 721 VAL A N 1
ATOM 5598 C CA . VAL A 1 721 ? 33.344 -17.700 3.984 1.00 42.19 721 VAL A CA 1
ATOM 5599 C C . VAL A 1 721 ? 32.369 -16.616 3.539 1.00 42.19 721 VAL A C 1
ATOM 5601 O O . VAL A 1 721 ? 31.163 -16.772 3.686 1.00 42.19 721 VAL A O 1
ATOM 5604 N N . SER A 1 722 ? 32.914 -15.513 3.023 1.00 37.81 722 SER A N 1
ATOM 5605 C CA . SER A 1 722 ? 32.157 -14.446 2.361 1.00 37.81 722 SER A CA 1
ATOM 5606 C C . SER A 1 722 ? 32.230 -14.633 0.843 1.00 37.81 722 SER A C 1
ATOM 5608 O O . SER A 1 722 ? 33.311 -14.840 0.284 1.00 37.81 722 SER A O 1
ATOM 5610 N N . LEU A 1 723 ? 31.076 -14.546 0.181 1.00 38.69 723 LEU A N 1
ATOM 5611 C CA . LEU A 1 723 ? 30.975 -14.000 -1.168 1.00 38.69 723 LEU A CA 1
ATOM 5612 C C . LEU A 1 723 ? 30.420 -12.582 -0.971 1.00 38.69 723 LEU A C 1
ATOM 5614 O O . LEU A 1 723 ? 29.256 -12.440 -0.630 1.00 38.69 723 LEU A O 1
ATOM 5618 N N . SER A 1 724 ? 31.303 -11.590 -1.133 1.00 32.53 724 SER A N 1
ATOM 5619 C CA . SER A 1 724 ? 31.131 -10.134 -0.967 1.00 32.53 724 SER A CA 1
ATOM 5620 C C . SER A 1 724 ? 30.860 -9.599 0.449 1.00 32.53 724 SER A C 1
ATOM 5622 O O . SER A 1 724 ? 29.741 -9.680 0.926 1.00 32.53 724 SER A O 1
ATOM 5624 N N . GLY A 1 725 ? 31.894 -8.978 1.046 1.00 34.66 725 GLY A N 1
ATOM 5625 C CA . GLY A 1 725 ? 31.790 -7.872 2.016 1.00 34.66 725 GLY A CA 1
ATOM 5626 C C . GLY A 1 725 ? 32.502 -8.041 3.374 1.00 34.66 725 GLY A C 1
ATOM 5627 O O . GLY A 1 725 ? 33.131 -9.068 3.642 1.00 34.66 725 GLY A O 1
ATOM 5628 N N . VAL A 1 726 ? 32.545 -6.952 4.161 1.00 32.34 726 VAL A N 1
ATOM 5629 C CA . VAL A 1 726 ? 33.504 -6.680 5.262 1.00 32.34 726 VAL A CA 1
ATOM 5630 C C . VAL A 1 726 ? 32.883 -6.931 6.643 1.00 32.34 726 VAL A C 1
ATOM 5632 O O . VAL A 1 726 ? 31.872 -6.332 6.981 1.00 32.34 726 VAL A O 1
ATOM 5635 N N . VAL A 1 727 ? 33.547 -7.730 7.489 1.00 38.16 727 VAL A N 1
ATOM 5636 C CA . VAL A 1 727 ? 33.112 -8.053 8.866 1.00 38.16 727 VAL A CA 1
ATOM 5637 C C . VAL A 1 727 ? 33.923 -7.258 9.903 1.00 38.16 727 VAL A C 1
ATOM 5639 O O . VAL A 1 727 ? 35.152 -7.218 9.816 1.00 38.16 727 VAL A O 1
ATOM 5642 N N . LYS A 1 728 ? 33.265 -6.666 10.914 1.00 37.22 728 LYS A N 1
ATOM 5643 C CA . LYS A 1 728 ? 33.905 -6.103 12.122 1.00 37.22 728 LYS A CA 1
ATOM 5644 C C . LYS A 1 728 ? 33.479 -6.895 13.361 1.00 37.22 728 LYS A C 1
ATOM 5646 O O . LYS A 1 728 ? 32.299 -7.130 13.563 1.00 37.22 728 LYS A O 1
ATOM 5651 N N . THR A 1 729 ? 34.437 -7.269 14.203 1.00 39.09 729 THR A N 1
ATOM 5652 C CA . THR A 1 729 ? 34.203 -7.929 15.501 1.00 39.09 729 THR A CA 1
ATOM 5653 C C . THR A 1 729 ? 34.437 -6.959 16.654 1.00 39.09 729 THR A C 1
ATOM 5655 O O . THR A 1 729 ? 35.477 -6.298 16.681 1.00 39.09 729 THR A O 1
ATOM 5658 N N . TYR A 1 730 ? 33.534 -6.940 17.636 1.00 33.38 730 TYR A N 1
ATOM 5659 C CA . TYR A 1 730 ? 33.713 -6.242 18.911 1.00 33.38 730 TYR A CA 1
ATOM 5660 C C . TYR A 1 730 ? 33.808 -7.252 20.058 1.00 33.38 730 TYR A C 1
ATOM 5662 O O . TYR A 1 730 ? 33.086 -8.243 20.089 1.00 33.38 730 TYR A O 1
ATOM 5670 N N . GLN A 1 731 ? 34.708 -6.997 21.007 1.00 33.56 731 GLN A N 1
ATOM 5671 C CA . GLN A 1 731 ? 34.791 -7.721 22.274 1.00 33.56 731 GLN A CA 1
ATOM 5672 C C . GLN A 1 731 ? 34.280 -6.776 23.365 1.00 33.56 731 GLN A C 1
ATOM 5674 O O . GLN A 1 731 ? 34.887 -5.729 23.591 1.00 33.56 731 GLN A O 1
ATOM 5679 N N . ASN A 1 732 ? 33.152 -7.102 24.003 1.00 30.69 732 ASN A N 1
ATOM 5680 C CA . ASN A 1 732 ? 32.645 -6.335 25.141 1.00 30.69 732 ASN A CA 1
ATOM 5681 C C . ASN A 1 732 ? 33.326 -6.811 26.440 1.00 30.69 732 ASN A C 1
ATOM 5683 O O . ASN A 1 732 ? 33.679 -7.979 26.577 1.00 30.69 732 ASN A O 1
ATOM 5687 N N . VAL A 1 733 ? 33.520 -5.899 27.394 1.00 37.16 733 VAL A N 1
ATOM 5688 C CA . VAL A 1 733 ? 34.265 -6.081 28.658 1.00 37.16 733 VAL A CA 1
ATOM 5689 C C . VAL A 1 733 ? 33.446 -6.853 29.714 1.00 37.16 733 VAL A C 1
ATOM 5691 O O . VAL A 1 733 ? 33.854 -6.972 30.865 1.00 37.16 733 VAL A O 1
ATOM 5694 N N . VAL A 1 734 ? 32.303 -7.428 29.333 1.00 34.53 734 VAL A N 1
ATOM 5695 C CA . VAL A 1 734 ? 31.443 -8.229 30.212 1.00 34.53 734 VAL A CA 1
ATOM 5696 C C . VAL A 1 734 ? 31.085 -9.538 29.505 1.00 34.53 734 VAL A C 1
ATOM 5698 O O . VAL A 1 734 ? 30.025 -9.628 28.908 1.00 34.53 734 VAL A O 1
ATOM 5701 N N . ASP A 1 735 ? 32.024 -10.492 29.503 1.00 40.34 735 ASP A N 1
ATOM 5702 C CA . ASP A 1 735 ? 31.919 -11.955 29.276 1.00 40.34 735 ASP A CA 1
ATOM 5703 C C . ASP A 1 735 ? 30.909 -12.553 28.252 1.00 40.34 735 ASP A C 1
ATOM 5705 O O . ASP A 1 735 ? 30.726 -13.770 28.210 1.00 40.34 735 ASP A O 1
ATOM 5709 N N . GLU A 1 736 ? 30.332 -11.774 27.339 1.00 36.66 736 GLU A N 1
ATOM 5710 C CA . GLU A 1 736 ? 29.471 -12.247 26.250 1.00 36.66 736 GLU A CA 1
ATOM 5711 C C . GLU A 1 736 ? 30.167 -12.061 24.896 1.00 36.66 736 GLU A C 1
ATOM 5713 O O . GLU A 1 736 ? 30.547 -10.957 24.497 1.00 36.66 736 GLU A O 1
ATOM 5718 N N . THR A 1 737 ? 30.357 -13.164 24.165 1.00 40.16 737 THR A N 1
ATOM 5719 C CA . THR A 1 737 ? 30.898 -13.119 22.798 1.00 40.16 737 THR A CA 1
ATOM 5720 C C . THR A 1 737 ? 29.740 -12.954 21.820 1.00 40.16 737 THR A C 1
ATOM 5722 O O . THR A 1 737 ? 29.185 -13.939 21.342 1.00 40.16 737 THR A O 1
ATOM 5725 N N . VAL A 1 738 ? 29.362 -11.708 21.542 1.00 38.41 738 VAL A N 1
ATOM 5726 C CA . VAL A 1 738 ? 28.336 -11.375 20.545 1.00 38.41 738 VAL A CA 1
ATOM 5727 C C . VAL A 1 738 ? 29.019 -11.119 19.203 1.00 38.41 738 VAL A C 1
ATOM 5729 O O . VAL A 1 738 ? 29.932 -10.298 19.111 1.00 38.41 738 VAL A O 1
ATOM 5732 N N . LEU A 1 739 ? 28.602 -11.842 18.162 1.00 42.28 739 LEU A N 1
ATOM 5733 C CA . LEU A 1 739 ? 29.083 -11.634 16.799 1.00 42.28 739 LEU A CA 1
ATOM 5734 C C . LEU A 1 739 ? 28.011 -10.871 16.017 1.00 42.28 739 LEU A C 1
ATOM 5736 O O . LEU A 1 739 ? 26.960 -11.425 15.709 1.00 42.28 739 LEU A O 1
ATOM 5740 N N . GLU A 1 740 ? 28.272 -9.603 15.716 1.00 39.28 740 GLU A N 1
ATOM 5741 C CA . GLU A 1 740 ? 27.400 -8.784 14.875 1.00 39.28 740 GLU A CA 1
ATOM 5742 C C . GLU A 1 740 ? 27.876 -8.867 13.423 1.00 39.28 740 GLU A C 1
ATOM 5744 O O . GLU A 1 740 ? 29.060 -8.672 13.133 1.00 39.28 740 GLU A O 1
ATOM 5749 N N . ILE A 1 741 ? 26.967 -9.207 12.508 1.00 43.50 741 ILE A N 1
ATOM 5750 C CA . ILE A 1 741 ? 27.280 -9.347 11.086 1.00 43.50 741 ILE A CA 1
ATOM 5751 C C . ILE A 1 741 ? 26.323 -8.476 10.295 1.00 43.50 741 ILE A C 1
ATOM 5753 O O . ILE A 1 741 ? 25.111 -8.653 10.372 1.00 43.50 741 ILE A O 1
ATOM 5757 N N . ILE A 1 742 ? 26.890 -7.561 9.517 1.00 38.34 742 ILE A N 1
ATOM 5758 C CA . ILE A 1 742 ? 26.147 -6.621 8.687 1.00 38.34 742 ILE A CA 1
ATOM 5759 C C . ILE A 1 742 ? 26.502 -6.948 7.236 1.00 38.34 742 ILE A C 1
ATOM 5761 O O . ILE A 1 742 ? 27.545 -6.498 6.766 1.00 38.34 742 ILE A O 1
ATOM 5765 N N . ASP A 1 743 ? 25.693 -7.764 6.541 1.00 41.78 743 ASP A N 1
ATOM 5766 C CA . ASP A 1 743 ? 25.782 -7.843 5.074 1.00 41.78 743 ASP A CA 1
ATOM 5767 C C . ASP A 1 743 ? 24.564 -8.442 4.335 1.00 41.78 743 ASP A C 1
ATOM 5769 O O . ASP A 1 743 ? 23.804 -9.269 4.832 1.00 41.78 743 ASP A O 1
ATOM 5773 N N . SER A 1 744 ? 24.465 -8.010 3.080 1.00 36.12 744 SER A N 1
ATOM 5774 C CA . SER A 1 744 ? 23.438 -8.061 2.039 1.00 36.12 744 SER A CA 1
ATOM 5775 C C . SER A 1 744 ? 23.168 -9.414 1.352 1.00 36.12 744 SER A C 1
ATOM 5777 O O . SER A 1 744 ? 22.573 -9.443 0.272 1.00 36.12 744 SER A O 1
ATOM 5779 N N . GLY A 1 745 ? 23.517 -10.552 1.959 1.00 47.97 745 GLY A N 1
ATOM 5780 C CA . GLY A 1 745 ? 23.214 -11.860 1.367 1.00 47.97 745 GLY A CA 1
ATOM 5781 C C . GLY A 1 745 ? 23.637 -13.080 2.188 1.00 47.97 745 GLY A C 1
ATOM 5782 O O . GLY A 1 745 ? 24.348 -12.969 3.189 1.00 47.97 745 GLY A O 1
ATOM 5783 N N . LYS A 1 746 ? 23.188 -14.265 1.735 1.00 45.81 746 LYS A N 1
ATOM 5784 C CA . LYS A 1 746 ? 23.424 -15.579 2.365 1.00 45.81 746 LYS A CA 1
ATOM 5785 C C . LYS A 1 746 ? 24.877 -15.760 2.785 1.00 45.81 746 LYS A C 1
ATOM 5787 O O . LYS A 1 746 ? 25.760 -15.905 1.942 1.00 45.81 746 LYS A O 1
ATOM 5792 N N . SER A 1 747 ? 25.096 -15.847 4.087 1.00 53.03 747 SER A N 1
ATOM 5793 C CA . SER A 1 747 ? 26.424 -15.967 4.677 1.00 53.03 747 SER A CA 1
ATOM 5794 C C . SER A 1 747 ? 26.494 -17.194 5.586 1.00 53.03 747 SER A C 1
ATOM 5796 O O . SER A 1 747 ? 25.477 -17.686 6.084 1.00 53.03 747 SER A O 1
ATOM 5798 N N . ALA A 1 748 ? 27.698 -17.752 5.744 1.00 52.56 748 ALA A N 1
ATOM 5799 C CA . ALA A 1 748 ? 27.919 -18.940 6.561 1.00 52.56 748 ALA A CA 1
ATOM 5800 C C . ALA A 1 748 ? 29.161 -18.800 7.446 1.00 52.56 748 ALA A C 1
ATOM 5802 O O . ALA A 1 748 ? 30.228 -18.395 6.977 1.00 52.56 748 ALA A O 1
ATOM 5803 N N . ILE A 1 749 ? 29.029 -19.202 8.709 1.00 56.41 749 ILE A N 1
ATOM 5804 C CA . ILE A 1 749 ? 30.117 -19.208 9.692 1.00 56.41 749 ILE A CA 1
ATOM 5805 C C . ILE A 1 749 ? 30.392 -20.645 10.121 1.00 56.41 749 ILE A C 1
ATOM 5807 O O . ILE A 1 749 ? 29.462 -21.402 10.398 1.00 56.41 749 ILE A O 1
ATOM 5811 N N . GLU A 1 750 ? 31.672 -21.014 10.183 1.00 49.91 750 GLU A N 1
ATOM 5812 C CA . GLU A 1 750 ? 32.123 -22.304 10.707 1.00 49.91 750 GLU A CA 1
ATOM 5813 C C . GLU A 1 750 ? 32.881 -22.103 12.028 1.00 49.91 750 GLU A C 1
ATOM 5815 O O . GLU A 1 750 ? 33.882 -21.376 12.096 1.00 49.91 750 GLU A O 1
ATOM 5820 N N . ILE A 1 751 ? 32.381 -22.741 13.085 1.00 57.19 751 ILE A N 1
ATOM 5821 C CA . ILE A 1 751 ? 32.861 -22.601 14.465 1.00 57.19 751 ILE A CA 1
ATOM 5822 C C . ILE A 1 751 ? 33.333 -23.970 14.948 1.00 57.19 751 ILE A C 1
ATOM 5824 O O . ILE A 1 751 ? 32.673 -24.975 14.685 1.00 57.19 751 ILE A O 1
ATOM 5828 N N . GLU A 1 752 ? 34.471 -24.014 15.645 1.00 48.62 752 GLU A N 1
ATOM 5829 C CA . GLU A 1 752 ? 35.009 -25.250 16.220 1.00 48.62 752 GLU A CA 1
ATOM 5830 C C . GLU A 1 752 ? 35.102 -25.136 17.744 1.00 48.62 752 GLU A C 1
ATOM 5832 O O . GLU A 1 752 ? 35.668 -24.176 18.282 1.00 48.62 752 GLU A O 1
ATOM 5837 N N . ARG A 1 753 ? 34.565 -26.142 18.441 1.00 48.97 753 ARG A N 1
ATOM 5838 C CA . ARG A 1 753 ? 34.667 -26.301 19.897 1.00 48.97 753 ARG A CA 1
ATOM 5839 C C . ARG A 1 753 ? 35.021 -27.751 20.207 1.00 48.97 753 ARG A C 1
ATOM 5841 O O . ARG A 1 753 ? 34.335 -28.661 19.768 1.00 48.97 753 ARG A O 1
ATOM 5848 N N . ALA A 1 754 ? 36.102 -27.964 20.960 1.00 50.28 754 ALA A N 1
ATOM 5849 C CA . ALA A 1 754 ? 36.561 -29.293 21.390 1.00 50.28 754 ALA A CA 1
ATOM 5850 C C . ALA A 1 754 ? 36.738 -30.347 20.264 1.00 50.28 754 ALA A C 1
ATOM 5852 O O . ALA A 1 754 ? 36.726 -31.542 20.541 1.00 50.28 754 ALA A O 1
ATOM 5853 N N . GLY A 1 755 ? 36.960 -29.912 19.017 1.00 47.72 755 GLY A N 1
ATOM 5854 C CA . GLY A 1 755 ? 37.142 -30.783 17.847 1.00 47.72 755 GLY A CA 1
ATOM 5855 C C . GLY A 1 755 ? 35.891 -30.979 16.984 1.00 47.72 755 GLY A C 1
ATOM 5856 O O . GLY A 1 755 ? 36.022 -31.460 15.859 1.00 47.72 755 GLY A O 1
ATOM 5857 N N . ASP A 1 756 ? 34.716 -30.545 17.450 1.00 48.31 756 ASP A N 1
ATOM 5858 C CA . ASP A 1 756 ? 33.472 -30.578 16.679 1.00 48.31 756 ASP A CA 1
ATOM 5859 C C . ASP A 1 756 ? 33.272 -29.269 15.909 1.00 48.31 756 ASP A C 1
ATOM 5861 O O . ASP A 1 756 ? 33.487 -28.175 16.442 1.00 48.31 756 ASP A O 1
ATOM 5865 N N . ARG A 1 757 ? 32.870 -29.387 14.636 1.00 53.94 757 ARG A N 1
ATOM 5866 C CA . ARG A 1 757 ? 32.656 -28.258 13.721 1.00 53.94 757 ARG A CA 1
ATOM 5867 C C . ARG A 1 757 ? 31.181 -28.075 13.415 1.00 53.94 757 ARG A C 1
ATOM 5869 O O . ARG A 1 757 ? 30.537 -28.988 12.902 1.00 53.94 757 ARG A O 1
ATOM 5876 N N . VAL A 1 758 ? 30.681 -26.868 13.656 1.00 53.22 758 VAL A N 1
ATOM 5877 C CA . VAL A 1 758 ? 29.301 -26.481 13.355 1.00 53.22 758 VAL A CA 1
ATOM 5878 C C . VAL A 1 758 ? 29.313 -25.378 12.307 1.00 53.22 758 VAL A C 1
ATOM 5880 O O . VAL A 1 758 ? 30.015 -24.375 12.448 1.00 53.22 758 VAL A O 1
ATOM 5883 N N . LYS A 1 759 ? 28.533 -25.576 11.239 1.00 54.84 759 LYS A N 1
ATOM 5884 C CA . LYS A 1 759 ? 28.336 -24.595 10.171 1.00 54.84 759 LYS A CA 1
ATOM 5885 C C . LYS A 1 759 ? 26.948 -23.981 10.297 1.00 54.84 759 LYS A C 1
ATOM 5887 O O . LYS A 1 759 ? 25.953 -24.668 10.087 1.00 54.84 759 LYS A O 1
ATOM 5892 N N . VAL A 1 760 ? 26.895 -22.687 10.585 1.00 56.22 760 VAL A N 1
ATOM 5893 C CA . VAL A 1 760 ? 25.651 -21.916 10.684 1.00 56.22 760 VAL A CA 1
ATOM 5894 C C . VAL A 1 760 ? 25.466 -21.135 9.388 1.00 56.22 760 VAL A C 1
ATOM 5896 O O . VAL A 1 760 ? 26.377 -20.426 8.966 1.00 56.22 760 VAL A O 1
ATOM 5899 N N . VAL A 1 761 ? 24.311 -21.293 8.738 1.00 52.38 761 VAL A N 1
ATOM 5900 C CA . VAL A 1 761 ? 23.941 -20.588 7.499 1.00 52.38 761 VAL A CA 1
ATOM 5901 C C . VAL A 1 761 ? 22.737 -19.709 7.798 1.00 52.38 761 VAL A C 1
ATOM 5903 O O . VAL A 1 761 ? 21.753 -20.205 8.341 1.00 52.38 761 VAL A O 1
ATOM 5906 N N . TYR A 1 762 ? 22.801 -18.433 7.430 1.00 60.62 762 TYR A N 1
ATOM 5907 C CA . TYR A 1 762 ? 21.708 -17.486 7.648 1.00 60.62 762 TYR A CA 1
ATOM 5908 C C . TYR A 1 762 ? 21.377 -16.704 6.370 1.00 60.62 762 TYR A C 1
ATOM 5910 O O . TYR A 1 762 ? 22.221 -16.533 5.486 1.00 60.62 762 TYR A O 1
ATOM 5918 N N . ASP A 1 763 ? 20.113 -16.286 6.267 1.00 47.50 763 ASP A N 1
ATOM 5919 C CA . ASP A 1 763 ? 19.485 -15.706 5.067 1.00 47.50 763 ASP A CA 1
ATOM 5920 C C . ASP A 1 763 ? 18.666 -14.448 5.420 1.00 47.50 763 ASP A C 1
ATOM 5922 O O . ASP A 1 763 ? 17.524 -14.286 4.998 1.00 47.50 763 ASP A O 1
ATOM 5926 N N . GLN A 1 764 ? 19.211 -13.591 6.289 1.00 44.88 764 GLN A N 1
ATOM 5927 C CA . GLN A 1 764 ? 18.576 -12.340 6.723 1.00 44.88 764 GLN A CA 1
ATOM 5928 C C . GLN A 1 764 ? 19.587 -11.186 6.720 1.00 44.88 764 GLN A C 1
ATOM 5930 O O . GLN A 1 764 ? 20.776 -11.415 6.935 1.00 44.88 764 GLN A O 1
ATOM 5935 N N . LYS A 1 765 ? 19.097 -9.960 6.457 1.00 44.22 765 LYS A N 1
ATOM 5936 C CA . LYS A 1 765 ? 19.891 -8.715 6.350 1.00 44.22 765 LYS A CA 1
ATOM 5937 C C . LYS A 1 765 ? 20.628 -8.349 7.648 1.00 44.22 765 LYS A C 1
ATOM 5939 O O . LYS A 1 765 ? 21.695 -7.753 7.577 1.00 44.22 765 LYS A O 1
ATOM 5944 N N . GLU A 1 766 ? 20.068 -8.726 8.796 1.00 44.41 766 GLU A N 1
ATOM 5945 C CA . GLU A 1 766 ? 20.669 -8.614 10.127 1.00 44.41 766 GLU A CA 1
ATOM 5946 C C . GLU A 1 766 ? 20.288 -9.870 10.918 1.00 44.41 766 GLU A C 1
ATOM 5948 O O . GLU A 1 766 ? 19.128 -10.286 10.899 1.00 44.41 766 GLU A O 1
ATOM 5953 N N . ALA A 1 767 ? 21.254 -10.505 11.581 1.00 47.28 767 ALA A N 1
ATOM 5954 C CA . ALA A 1 767 ? 21.009 -11.688 12.397 1.00 47.28 767 ALA A CA 1
ATOM 5955 C C . ALA A 1 767 ? 21.848 -11.631 13.674 1.00 47.28 767 ALA A C 1
ATOM 5957 O O . ALA A 1 767 ? 23.073 -11.528 13.619 1.00 47.28 767 ALA A O 1
ATOM 5958 N N . TYR A 1 768 ? 21.178 -11.756 14.819 1.00 46.06 768 TYR A N 1
ATOM 5959 C CA . TYR A 1 768 ? 21.823 -11.972 16.109 1.00 46.06 768 TYR A CA 1
ATOM 5960 C C . TYR A 1 768 ? 21.828 -13.470 16.395 1.00 46.06 768 TYR A C 1
ATOM 5962 O O . TYR A 1 768 ? 20.777 -14.074 16.610 1.00 46.06 768 TYR A O 1
ATOM 5970 N N . VAL A 1 769 ? 23.010 -14.084 16.359 1.00 49.12 769 VAL A N 1
ATOM 5971 C CA . VAL A 1 769 ? 23.170 -15.502 16.690 1.00 49.12 769 VAL A CA 1
ATOM 5972 C C . VAL A 1 769 ? 23.779 -15.606 18.077 1.00 49.12 769 VAL A C 1
ATOM 5974 O O . VAL A 1 769 ? 24.959 -15.314 18.271 1.00 49.12 769 VAL A O 1
ATOM 5977 N N . ASP A 1 770 ? 22.972 -16.051 19.036 1.00 51.75 770 ASP A N 1
ATOM 5978 C CA . ASP A 1 770 ? 23.467 -16.420 20.355 1.00 51.75 770 ASP A CA 1
ATOM 5979 C C . ASP A 1 770 ? 24.175 -17.779 20.281 1.00 51.75 770 ASP A C 1
ATOM 5981 O O . ASP A 1 770 ? 23.566 -18.853 20.247 1.00 51.75 770 ASP A O 1
ATOM 5985 N N . LEU A 1 771 ? 25.503 -17.719 20.242 1.00 48.06 771 LEU A N 1
ATOM 5986 C CA . LEU A 1 771 ? 26.366 -18.891 20.155 1.00 48.06 771 LEU A CA 1
ATOM 5987 C C . LEU A 1 771 ? 26.322 -19.766 21.417 1.00 48.06 771 LEU A C 1
ATOM 5989 O O . LEU A 1 771 ? 26.755 -20.919 21.350 1.00 48.06 771 LEU A O 1
ATOM 5993 N N . GLN A 1 772 ? 25.808 -19.261 22.546 1.00 46.81 772 GLN A N 1
ATOM 5994 C CA . GLN A 1 772 ? 25.681 -20.048 23.775 1.00 46.81 772 GLN A CA 1
ATOM 5995 C C . GLN A 1 772 ? 24.566 -21.094 23.672 1.00 46.81 772 GLN A C 1
ATOM 5997 O O . GLN A 1 772 ? 24.746 -22.211 24.156 1.00 46.81 772 GLN A O 1
ATOM 6002 N N . ASN A 1 773 ? 23.463 -20.766 22.993 1.00 45.28 773 ASN A N 1
ATOM 6003 C CA . ASN A 1 773 ? 22.324 -21.670 22.810 1.00 45.28 773 ASN A CA 1
ATOM 6004 C C . ASN A 1 773 ? 22.520 -22.663 21.650 1.00 45.28 773 ASN A C 1
ATOM 6006 O O . ASN A 1 773 ? 22.101 -23.809 21.738 1.00 45.28 773 ASN A O 1
ATOM 6010 N N . VAL A 1 774 ? 23.233 -22.273 20.587 1.00 48.53 774 VAL A N 1
ATOM 6011 C CA . VAL A 1 774 ? 23.470 -23.143 19.411 1.00 48.53 774 VAL A CA 1
ATOM 6012 C C . VAL A 1 774 ? 24.426 -24.314 19.700 1.00 48.53 774 VAL A C 1
ATOM 6014 O O . VAL A 1 774 ? 24.432 -25.294 18.966 1.00 48.53 774 VAL A O 1
ATOM 6017 N N . LEU A 1 775 ? 25.259 -24.216 20.742 1.00 46.12 775 LEU A N 1
ATOM 6018 C CA . LEU A 1 775 ? 26.218 -25.263 21.133 1.00 46.12 775 LEU A CA 1
ATOM 6019 C C . LEU A 1 775 ? 25.795 -26.037 22.395 1.00 46.12 775 LEU A C 1
ATOM 6021 O O . LEU A 1 775 ? 26.577 -26.862 22.880 1.00 46.12 775 LEU A O 1
ATOM 6025 N N . SER A 1 776 ? 24.637 -25.712 22.978 1.00 42.25 776 SER A N 1
ATOM 6026 C CA . SER A 1 776 ? 24.061 -26.416 24.131 1.00 42.25 776 SER A CA 1
ATOM 6027 C C . SER A 1 776 ? 22.961 -27.416 23.739 1.00 42.25 776 SER A C 1
ATOM 6029 O O . SER A 1 776 ? 22.697 -28.330 24.524 1.00 42.25 776 SER A O 1
ATOM 6031 N N . GLU A 1 777 ? 22.392 -27.288 22.533 1.00 36.28 777 GLU A N 1
ATOM 6032 C CA . GLU A 1 777 ? 21.584 -28.298 21.819 1.00 36.28 777 GLU A CA 1
ATOM 6033 C C . GLU A 1 777 ? 22.444 -29.160 20.883 1.00 36.28 777 GLU A C 1
ATOM 6035 O O . GLU A 1 777 ? 22.129 -30.370 20.756 1.00 36.28 777 GLU A O 1
#

pLDDT: mean 71.94, std 23.73, range [21.52, 97.62]

Nearest PDB structures (foldseek):
  8ugj-assembly1_4C  TM=6.407E-01  e=1.688E+00  Sus scrofa
  7y5r-assembly1_A  TM=5.853E-01  e=5.482E+00  Chelicerata
  3cax-assembly1_A-2  TM=2.977E-01  e=9.587E-01  Pyrococcus furiosus DSM 3638
  8ugl-assembly1_4C  TM=3.835E-01  e=4.331E+00  Sus scrofa
  1h6g-assembly2_B  TM=2.966E-01  e=4.540E+00  Homo sapiens

Radius of gyration: 39.69 Å; Cα contacts (8 Å, |Δi|>4): 859; chains: 1; bounding box: 102×99×125 Å

Solvent-accessible surface area (backbone atoms only — not comparable to full-atom values): 46738 Å² total; per-residue (Å²): 135,85,84,87,88,84,83,90,78,87,73,86,74,81,78,88,76,89,79,87,77,86,85,86,83,83,90,74,95,71,96,64,102,58,90,68,53,53,75,43,73,53,67,51,75,39,60,48,96,83,73,44,72,42,65,80,54,53,31,30,35,33,32,24,41,59,90,66,50,83,71,40,72,75,38,77,36,55,63,42,100,84,10,38,32,46,45,75,46,68,40,75,88,68,65,42,57,29,49,27,41,40,37,36,41,43,101,89,47,78,49,76,45,79,64,55,49,72,40,73,79,82,78,75,75,73,74,46,75,64,53,52,46,48,51,67,78,58,47,88,84,56,89,68,85,79,51,85,58,58,62,55,52,64,76,62,48,91,82,55,84,80,76,56,69,76,63,68,56,65,71,58,33,72,64,53,56,47,50,50,51,49,51,52,49,50,50,49,52,51,49,52,51,61,49,66,47,75,66,33,64,68,30,75,77,71,71,66,82,70,55,53,65,57,53,48,52,54,49,50,52,48,52,51,52,50,49,52,53,48,51,51,42,50,53,54,51,51,50,48,64,75,38,52,86,78,49,51,70,64,58,50,45,52,53,51,46,57,46,44,61,49,39,52,49,89,82,40,48,56,85,38,91,24,48,34,3,43,42,44,35,50,27,74,56,58,68,43,71,53,37,57,53,36,51,53,32,53,50,54,34,53,50,41,53,51,52,38,48,54,42,39,77,72,74,42,85,47,73,67,44,54,51,45,59,57,51,33,56,55,36,50,58,50,35,52,55,36,52,51,53,50,53,49,52,54,51,52,51,50,56,48,51,53,50,44,52,53,50,50,51,52,51,49,54,53,53,77,41,51,91,80,48,55,71,65,59,52,48,52,55,49,55,52,49,51,55,59,53,58,74,71,58,74,54,51,74,53,68,64,51,52,54,79,89,63,88,92,53,56,72,68,46,52,54,50,32,32,51,45,22,51,47,49,51,43,53,49,37,52,51,43,67,58,62,23,56,80,47,74,44,76,45,36,45,64,33,73,75,43,46,27,44,37,33,43,41,32,28,56,27,79,84,50,68,47,79,45,79,45,72,37,42,50,45,69,88,58,51,81,88,36,58,74,47,65,36,92,66,54,45,82,46,74,39,84,89,74,65,30,34,30,39,36,31,70,44,81,30,49,47,42,31,56,51,77,48,44,40,29,27,56,72,76,68,71,80,58,70,66,58,54,51,50,52,52,49,53,44,57,62,50,38,62,80,24,72,89,41,96,55,25,68,61,39,51,53,48,45,51,52,38,52,53,36,51,49,50,26,55,50,38,63,69,68,37,78,47,70,67,45,30,49,38,24,34,51,51,22,50,51,34,51,52,51,34,53,54,50,50,49,54,42,50,50,49,44,51,49,48,69,73,65,66,57,97,86,64,90,79,85,79,98,64,61,71,62,47,55,53,47,50,50,50,50,51,51,47,48,54,51,47,51,54,48,47,53,66,59,71,69,67,81,86,85,82,90,84,85,88,86,86,88,89,83,88,89,91,82,87,78,94,78,81,88,85,85,72,93,86,75,83,85,88,80,81,90,78,92,75,90,84,90,81,90,76,88,81,79,81,86,77,81,93,73,76,97,69,90,79,81,84,90,64,79,46,85,72,48,83,58,76,85,84,81,78,84,67,87,67,86,59,99,69,94,52,85,59,60,63,53,73,48,94,58,76,41,42,45,36,40,38,47,99,85,49,75,48,76,50,74,51,83,54,66,66,57,87,62,64,62,73,61,70,74,73,112

Secondary structure (DSSP, 8-state):
---------PPP--------------------SS---PEEEEEEE-B-TTS-B----EEEEEEE-TTS-EEEEEEEEEEPTTSEEEEEEEPPSS-EEEEEEEEEEETTEEEEEE--EEEPP-------HHHHHHHHHH-TT-TTTT-TTHHHHHHH-TT-TTS-TTSSTTTS-HHHHHHHHHHHHHHHHHHHHHHTS-SSTTBGGG-SS-THHHHHHHHHHHHHHHHHHHHHHHHHHHHHHHHTTTS-HHHHHHHHHHHHHHH--TT--TT-SSHHHHHHHHHHHH--HHHHHHHHHHHHHHHHHHHHHHHHHHH---HHHHHHHHHHHHHHHHHHHHHHHHHHHHHHHHHHHHHHHHHHHHHHHHHHTTTTS-HHHHHHHHHHHHHHHHHH--STTGGGGGS-S-TTS-HHHHHHHHHHHHHHHHHHHHHHHHH-TTSPEEEEEEETTTTEEEEEEE---SS--EEEEEEEEPPTT--GGGEEEE-TT-EEEEETTTTEEEEEEEEEE-TT-EEEEEEEE-------HHHHHHHHHHHHHHHGGGTTSTTHHHHHHHHHHHHHHHHHHHHHHHH--SHHHHHHHHHHHHHHHHHHHHHHHHHHHHHHHHHHS--TT--SS---SHHHHHHHHHHHHHHHHHHHHHHHHHT------------------S-TTSSSS-SSS-SS----------PPPPPPPPP------------EEEEEE-SS--------SSS----EEE-SS-EEEEEEETTEEEEEEE-SSEEE--HHHHTT-